Protein AF-0000000083105851 (afdb_homodimer)

InterPro domains:
  IPR006158 Cobalamin (vitamin B12)-binding domain [PF02310] (602-719)
  IPR006158 Cobalamin (vitamin B12)-binding domain [PS51332] (600-737)
  IPR015130 D-Lysine 5,6-aminomutase alpha subunit [PF09043] (63-444)
  IPR016176 Cobalamin (vitamin B12)-dependent enzyme, catalytic [SSF51703] (2-450)
  IPR028991 D-lysine 5,6-aminomutase beta subunit KamE, N-terminal [PF16554] (505-581)
  IPR036724 Cobalamin-binding domain superfamily [SSF52242] (598-734)
  IPR036843 D-lysine 5,6-aminomutase beta subunit KamE, N-terminal domain superfamily [G3DSA:3.30.30.60] (504-576)
  IPR037086 D-Lysine 5,6-aminomutase alpha subunit superfamily [G3DSA:3.20.20.440] (15-429)
  IPR049834 D-ornithine 4,5-aminomutase subunit beta-like [NF040743] (3-734)

Secondary structure (DSSP, 8-state):
----TTS---HHHHHTTGGG---S--S--PPSSTTS-EEETTEEESSEEPPPSS----GGGGGGTT--PEESSEEEEEE--S-HHHHHHHHHHHHHTT--EEEE-SSTTGGG--S--SS--TT-SS----HHHHHHHHHHHHHHHHHHTS--EEEEE--STTHHHHHHHHHHHT--EEE--HHHHHHHH-B-HHHHHHHHHHHHHHHHHHTPEEE--TTHHHHHSSSGGG-HHHHHHHHHHHHHHHHHTT--GGGEEEEE--S--TTS-HHHHHHHHHHHHHHHTTTSEEEE----TT--S-HHHHHHHHHHHHHHHHHS--SEEEE--TTGGGT---HHHHHHHHHHHHHHHHHTTTGGGTEEE--SSSHHHHHHHHHHHHHHHHHHHHHHHTSHHHHHHTT-BT-TT-TT---S--B---TT-SBTTT---PPPTT-----SS--S---GGGT-GGGGS-GGGGGT--TTT-GGG--------SSSSHHHHHHHTHHHHHSSEE---SSSTT--EEEEEEEESS-HHHHHHHHHHHHHHTT-EEEEEEEEEEEETTTEEEEEEEEE-S--EEGGG---PPPP----HHHHHHHHHHS--EEEEEEBTT----HHHHHHH-GGGT-GGGGT-EEEE--SSB-HHHHHHHHHHTT-SEEEEE----TTSHHHHHHHHHHHHHHHTT-GGG-EEEEE-TT--HHHHHHTT-SEEE-TT--HHHHHHHHHHHHHHHHH-/----TTS---HHHHHTTGGG---S--S--PPSS-SS-EEETTEEESSEEPPPSS----GGGGGGTT--PEESSEEEEEE--S-HHHHHHHHHHHHHTT--EEEE-S-TTGGG--S--SS--TT-SS----HHHHHHHHHHHHHHHHHHTS--EEEEE--STTHHHHHHHHHHHT--EEE--HHHHHHHH-B-HHHHHHHHHHHHHHHHHHTPEEE--TTHHHHHSSSGGG-HHHHHHHHHHHHHHHHHTT--GGGEEEEE--S--TTS-HHHHHHHHHHHHHHHTTTSEEEE----TT--S-HHHHHHHHHHHHHHHHHS--SEEEE--TTGGGT---HHHHHHHHHHHHHHHHHTTTGGGTEEE--SSSHHHHHHHHHHHHHHHHHHHHHHHTSHHHHHHTT-BT-TT-TT---S--B---TT-SBTTT---PPPTT-----SS--S---GGGT-GGGGS-GGGGGT--TTT-GGGPPP-----SSSSHHHHHHHTHHHHHSSEE---SSSTT--EEEEEEEESS-HHHHHHHHHHHHHHTT-EEEEEEEEEEEETTTEEEEEEEEE-S--EEGGG---PPPP----HHHHHHHHHHS--EEEEEEBTT----HHHHHHH-GGGT-GGGGT-EEEE--SSB-HHHHHHHHHHTT-SEEEEE----GGGHHHHHHHHHHHHHHHTT-GGG-EEEEE-TT--HHHHHHTT-SEEE-TT--HHHHHHHHHHHHHHHHH-

Sequence (1474 aa):
MNLKPNERLDIKELLKDLDKYRPRRRGWQWRKGTGEKRKIGQFEYYDTAENLDKSQSLPSAHYFNDIDPQPTNVITTEIASGRFEDDIRRMRMAAWHGADHLMVIRTAGQSHFDGLIEGTPQGIGGIPITRKQVRAQRKALDIIEDEVGRPINYHSYVSGVAGPEIAVMFAEEGVNGAHQDPQYNVLYRNINMIRSFVDAANAKKVMAWAGIVQIDGAHNANATAREAWKVMPELMVQHALNSIFSVKAGMKKEDIALSTVPPTAPPAPSMRLDLPYAVALRELFREYKMRAQQNTKYMGSSTREATVTHTLNLLISKLTRAEIQSTITPDEGRNVPWHIYNIEGTDTAKQALVGMDGLMEMIELKRDKGELADKVRELKERAILFMEEILEVGGYFKAVEEGFFVDSGEYPERNGDGIARKMDGGIGRGTIFERDEDYMAPVTAFFGYNNIEQYNEDAKDDPSKLIDGDTFKDPDKIIYIDELDENDNVNLRLAETEELRESSKIKPEMEWKGDGIVQTTLFLPVDERTAEFAAIEVGKKMGLLDVEMIHKEVMQQAEGTRVEIKGRVPFAIDLDELVIPPKPQVMTEDEIREEINNNPMTIVAGTVGEDEHSVGLREIIDIKHGGIEKYGIDVHYLGTSVPVEKLVDAAIELNADAILASTIISHDDVHYKNMKNIHDLAIEKGIRDKLVILAGGTQVTPEIAEKNGMDAGFGRGTKGIHVATALVKERRKKNENMNLKPNERLDIKELLKDLDKYRPRRRGWQWRKGTGEKRKIGQFEYYDTAENLDKSQSLPSAHYFNDIDPQPTNVITTEIASGRFEDDIRRMRMAAWHGADHLMVIRTAGQSHFDGLIEGTPQGIGGIPITRKQVRAQRKALDIIEDEVGRPINYHSYVSGVAGPEIAVMFAEEGVNGAHQDPQYNVLYRNINMIRSFVDAANAKKVMAWAGIVQIDGAHNANATAREAWKVMPELMVQHALNSIFSVKAGMKKEDIALSTVPPTAPPAPSMRLDLPYAVALRELFREYKMRAQQNTKYMGSSTREATVTHTLNLLISKLTRAEIQSTITPDEGRNVPWHIYNIEGTDTAKQALVGMDGLMEMIELKRDKGELADKVRELKERAILFMEEILEVGGYFKAVEEGFFVDSGEYPERNGDGIARKMDGGIGRGTIFERDEDYMAPVTAFFGYNNIEQYNEDAKDDPSKLIDGDTFKDPDKIIYIDELDENDNVNLRLAETEELRESSKIKPEMEWKGDGIVQTTLFLPVDERTAEFAAIEVGKKMGLLDVEMIHKEVMQQAEGTRVEIKGRVPFAIDLDELVIPPKPQVMTEDEIREEINNNPMTIVAGTVGEDEHSVGLREIIDIKHGGIEKYGIDVHYLGTSVPVEKLVDAAIELNADAILASTIISHDDVHYKNMKNIHDLAIEKGIRDKLVILAGGTQVTPEIAEKNGMDAGFGRGTKGIHVATALVKERRKKNEN

Radius of gyration: 34.93 Å; Cα contacts (8 Å, |Δi|>4): 3256; chains: 2; bounding box: 70×111×93 Å

Organism: NCBI:txid1720316

pLDDT: mean 90.03, std 11.81, range [37.44, 98.81]

Solvent-accessible surface area (backbone atoms only — not comparable to full-atom values): 75411 Å² total; per-residue (Å²): 132,82,82,48,73,78,45,62,84,56,62,71,66,60,60,53,67,55,84,74,60,73,59,93,54,68,31,61,76,78,77,51,62,55,86,40,73,42,76,58,80,96,42,76,40,50,50,26,25,60,60,59,74,38,66,52,53,59,87,38,11,67,82,57,79,51,43,59,88,30,44,53,45,42,27,25,34,61,45,34,55,56,40,66,80,48,39,49,55,47,50,50,28,35,36,26,49,63,36,36,28,46,29,57,48,29,27,102,72,28,90,72,63,49,59,78,41,87,29,39,56,71,82,48,36,51,38,29,75,39,68,49,54,50,42,49,48,42,55,49,44,56,46,44,21,66,52,25,58,49,78,60,34,36,30,42,78,36,60,54,81,41,20,38,64,45,29,49,50,32,50,68,39,31,38,10,30,29,35,49,36,41,63,40,31,28,72,68,63,40,29,10,50,63,52,28,48,56,37,40,39,36,18,40,18,32,26,38,71,38,39,29,29,32,30,42,47,46,42,54,40,38,56,51,20,87,41,23,72,25,29,56,33,59,38,52,43,48,47,48,52,51,50,53,50,40,43,74,38,59,29,54,51,81,37,35,24,43,42,45,48,48,40,54,47,45,65,41,42,21,48,48,64,29,44,31,55,55,50,36,50,50,64,77,42,63,72,41,38,33,31,33,37,49,59,69,60,69,43,44,43,48,45,68,61,35,44,49,53,38,47,56,45,49,47,49,37,69,77,60,68,40,55,28,39,40,27,63,41,37,33,61,45,44,72,52,59,36,53,70,33,37,44,48,22,39,44,50,52,48,41,51,50,28,16,42,22,46,36,70,57,36,32,45,71,29,61,88,49,60,61,33,27,50,48,22,51,47,45,53,50,37,22,51,53,49,53,52,49,29,56,72,71,64,25,67,70,49,31,33,45,69,22,64,45,45,24,45,29,36,68,92,44,75,63,80,62,25,51,58,45,53,76,94,28,50,54,66,56,87,71,74,75,83,79,57,90,76,38,60,65,56,43,74,53,64,58,76,90,56,45,41,48,81,78,36,69,80,25,63,88,42,29,11,59,81,62,76,37,34,52,90,75,33,59,84,70,54,80,78,60,70,79,67,33,85,88,29,40,68,68,60,56,50,57,74,42,37,62,55,71,75,48,61,34,43,37,34,25,40,57,43,85,58,59,16,35,35,36,38,41,38,27,29,68,31,37,60,71,60,30,54,54,48,49,40,50,51,39,43,75,35,57,32,42,81,53,42,80,50,36,73,46,71,51,31,58,24,66,13,16,38,37,30,30,37,25,21,51,88,66,67,47,51,55,83,75,53,83,72,78,79,79,80,87,64,64,50,70,66,56,49,30,51,47,29,70,77,47,71,42,36,31,30,32,33,15,40,47,92,33,72,75,49,63,68,53,44,42,35,42,34,43,75,62,47,6,34,36,64,45,62,39,43,73,46,73,72,47,51,41,31,48,58,65,55,53,54,49,48,24,60,76,64,66,30,44,27,37,43,36,31,39,59,82,49,88,88,58,46,42,54,51,52,44,32,46,43,40,49,49,28,49,73,70,68,42,41,76,64,39,41,38,36,38,29,24,77,74,34,38,47,65,59,26,41,73,31,59,28,74,37,27,32,33,74,89,67,49,14,59,56,52,45,33,50,51,53,53,49,46,52,54,45,69,72,104,134,82,83,49,72,77,46,64,86,56,63,70,67,61,60,50,66,52,83,74,59,73,60,93,54,67,31,60,75,78,78,52,63,55,87,39,74,41,76,56,81,96,42,76,38,50,49,28,25,61,61,59,74,38,66,54,52,58,87,37,9,68,82,56,79,50,44,58,86,29,44,50,46,42,27,26,35,62,44,37,56,58,41,64,79,48,39,49,56,46,49,49,28,34,37,27,49,61,36,36,29,47,28,56,46,28,24,107,72,25,92,72,63,49,61,77,41,85,30,37,58,74,81,48,37,49,39,32,76,38,66,50,54,48,41,49,46,42,54,48,45,57,45,44,19,67,51,25,58,50,79,59,32,36,32,42,75,35,60,51,81,41,19,37,64,47,30,50,50,32,51,68,39,30,39,8,30,30,36,48,38,40,61,42,30,28,72,70,64,40,28,8,49,63,52,29,48,55,38,38,40,37,18,40,18,32,26,38,71,39,39,31,27,31,30,40,47,47,42,53,40,38,55,50,21,88,42,24,72,27,29,56,34,59,39,54,43,47,46,49,53,51,50,54,51,40,42,75,37,60,29,56,50,81,38,34,24,44,42,47,49,49,41,54,47,44,67,40,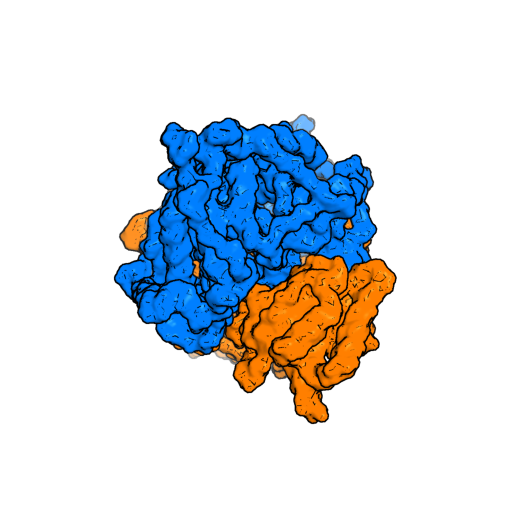42,21,49,49,66,30,44,30,54,56,49,36,50,49,65,77,43,61,73,41,40,33,31,32,36,46,58,66,60,68,44,44,42,49,44,68,61,35,45,49,52,41,47,54,45,49,48,50,37,68,76,60,67,39,56,29,40,40,28,62,41,36,34,62,46,44,71,54,60,34,54,69,34,38,43,48,21,39,45,51,52,49,40,50,49,28,17,43,22,47,35,72,56,37,33,47,71,29,60,87,48,62,62,33,28,49,48,21,51,48,46,53,51,38,22,52,51,49,54,52,48,29,54,72,71,66,24,70,71,48,31,33,45,69,22,63,47,47,22,46,28,36,68,92,43,75,62,81,63,24,52,59,46,52,77,93,30,49,54,64,56,88,70,73,76,82,78,56,90,77,36,60,67,57,42,74,53,65,62,75,92,56,44,40,49,83,78,35,71,82,27,64,90,40,30,11,60,81,64,76,36,35,52,90,75,32,59,84,68,55,79,79,60,71,80,67,30,86,90,30,39,69,67,60,56,50,58,74,44,37,63,56,71,76,48,59,36,42,37,33,26,41,56,41,84,56,59,16,35,35,37,38,41,39,28,29,67,32,36,60,72,60,30,54,55,51,49,42,50,51,39,44,73,35,56,31,40,82,53,41,82,50,36,74,46,71,51,31,56,23,66,13,16,38,37,30,32,35,24,21,52,87,67,68,47,51,56,84,74,53,81,74,77,79,78,80,86,64,65,52,71,67,57,49,30,50,48,28,69,76,48,72,42,36,32,29,31,32,15,38,46,90,33,72,75,50,62,68,53,43,41,35,41,34,42,74,62,48,6,34,34,65,43,63,38,41,72,48,71,70,47,52,41,31,48,61,66,56,53,56,49,49,25,59,76,64,67,29,44,28,37,43,36,32,38,59,81,48,84,89,59,44,40,55,51,51,45,33,47,44,39,51,50,30,48,75,71,68,42,43,78,65,38,40,38,36,38,30,25,76,75,35,38,45,65,60,26,40,74,31,59,28,75,38,28,32,33,73,89,68,48,12,58,56,53,43,33,50,51,52,52,49,46,52,54,44,70,71,104

Nearest PDB structures (foldseek):
  3kow-assembly4_B  TM=9.420E-01  e=0.000E+00  Acetoanaerobium sticklandii
  8t0q-assembly1_D  TM=9.412E-01  e=4.225E-24  Caldanaerobacter subterraneus subsp. tengcongensis
  1xrs-assembly1_A-2  TM=9.418E-01  e=1.256E-22  Acetoanaerobium sticklandii
  8t0v-assembly1_B  TM=6.337E-01  e=3.530E-21  Caldanaerobacter subterraneus subsp. tengcongensis
  1xrs-assembly1_B-2  TM=6.775E-01  e=2.390E-17  Acetoanaerobium sticklandii

Foldseek 3Di:
DADDPPDDDDLVVLLPPLVVDFFPAFADDFFADAQDWDDWQPDIFGFFGDFWPAAQADPCCVVRVRTHTHGRAQEEFEFELLFLSFVLRLVLNLVRHHHQEYEYAQFLPQPQDQDQDFFSDPPPRGRRDALSSLSSSSSSQVNSCVVGVHHHAAEYEQDHLCNLVVLQSCLRRRHHEYEAALVCCCFPRQAFSVSSLVSRLNSLLSCQVRNYAYEYDLCVLLQPFPQNLQQLLVSLLSLVVRQVSSVVSPHAQASYEYEQEQSDFPPPPRCLSRLLSLQLSCVVSVSHAYEYEYDDRPAAQDLVRLLVRLLSSLVSCVQHHHNHYYFYFSRSNLRFSFSVRSSVRSNSNSVSSRVCGCVCVVDHDPCPDDDSVVSNVVSNVQNVVLQVVCVVQPHDLSCLQQQVHSARQNPPGGPSPGGHHHNCDGDCHPVDDDADPQAADQAPSGTDDHNQVVPPVVCPVHSVVVVPHDCSGPVVPDDRDARPDPVDDDVVVCVVCVCCVPAQKAADDTSDGRQQKDKDKDKDQAAFVVCQVVVQVVCVVVVFAPKHWRDKDPPDGRRIIMTMIMTGHPDIDGNVPDDDDDDDDFDDLVVLLVLCVVPPFEEEEEEEAQDQPCVVVCCQCPVVNPHLVVSVHHYHYPHYHDYLVRQLVVCVVVVGQEYEYEYEDDPPRVRLVSLLVNQVVCVVVPCNLRYAYEYEEQPWAQVSNVVSPHQGYYHPPDHNSNVSRSSSVVNVVSVVD/DADDPPDDDDLVVLLPPLVVDFFPAFADDFFADAQDWDDWQPDIFGFFGDFWPAAQADPCCVVRVRTHTHGRAQEEFEFELQFLSFVLRLVLNLVRHHHQEYEYFQFLPQVQDQDQDFFSDPPPRGRRDALSSLSSSSSSQVNSCVVGVHHHAAEYEQDHLCNLVVLQSCLRRRHHEYEAALVCCCFPVQAQSVSSLVSRLNSLLSCQVRNYAYEYDLCVLLQPFPQNLQQLLVSLLSLVVRQVSSVVSPHQQASYEYEQEQSDFPPPPRCLSRLLSLQLSCVVSVSHAYEYEYDDNPAAQDLVRLLVRLLSSLVSCVQHHHNHYYFYFSRVNLSFSFSVRSSVRSNSNSVSSRVCGCVCVVDHDPCPDDDSVVSNVVSNVQNVVLQVVCVVQPHDLSCLQQQVHSARQNPPGGPSPGGHHHNQDGHCHPVDDDADPQAADQAPSGTDDHNQVVPPVVCPVHSVVVVPHDCSRPVVPDDRDARPHPVDDDVVVCVVCVCCVPAQWAADDTSDGRQQKDKDKDKDQAAFVVCQVVVQVVCVVVVFAPKHWRDKDPPDGRRIIMTMIMTGHPDIDGNVPDDDDDDDDFDDLVVLLVLCVVPPFEEEEEEEAQDQPCVVVCCQCPVVNPHLVVSVHHYHYPHYRDYLVNQLVVCVVVVGQEYEYEYEDDPPRVRLVSLLCNQVVCVVVPCNLRYAYEYEEQPWAQVSNVVSRHQGYYHPPDHNSNVSRSSSVVNVVSVVD

Structure (mmCIF, N/CA/C/O backbone):
data_AF-0000000083105851-model_v1
#
loop_
_entity.id
_entity.type
_entity.pdbx_description
1 polymer 'LuxR family transcriptional regulator'
#
loop_
_atom_site.group_PDB
_atom_site.id
_atom_site.type_symbol
_atom_site.label_atom_id
_atom_site.label_alt_id
_atom_site.label_comp_id
_atom_site.label_asym_id
_atom_site.label_entity_id
_atom_site.label_seq_id
_atom_site.pdbx_PDB_ins_code
_atom_site.Cartn_x
_atom_site.Cartn_y
_atom_site.Cartn_z
_atom_site.occupancy
_atom_site.B_iso_or_equiv
_atom_site.auth_seq_id
_atom_site.auth_comp_id
_atom_site.auth_asym_id
_atom_site.auth_atom_id
_atom_site.pdbx_PDB_model_num
ATOM 1 N N . MET A 1 1 ? -28.016 -8.797 -25.062 1 76.44 1 MET A N 1
ATOM 2 C CA . MET A 1 1 ? -28.016 -8.18 -23.734 1 76.44 1 MET A CA 1
ATOM 3 C C . MET A 1 1 ? -27.188 -6.902 -23.734 1 76.44 1 MET A C 1
ATOM 5 O O . MET A 1 1 ? -26.078 -6.871 -24.297 1 76.44 1 MET A O 1
ATOM 9 N N . ASN A 1 2 ? -27.797 -5.809 -23.359 1 86.38 2 ASN A N 1
ATOM 10 C CA . ASN A 1 2 ? -27.125 -4.523 -23.203 1 86.38 2 ASN A CA 1
ATOM 11 C C . ASN A 1 2 ? -26.984 -4.137 -21.734 1 86.38 2 ASN A C 1
ATOM 13 O O . ASN A 1 2 ? -27.984 -4.043 -21.016 1 86.38 2 ASN A O 1
ATOM 17 N N . LEU A 1 3 ? -25.734 -4.023 -21.312 1 92.19 3 LEU A N 1
ATOM 18 C CA . LEU A 1 3 ? -25.469 -3.719 -19.906 1 92.19 3 LEU A CA 1
ATOM 19 C C . LEU A 1 3 ? -25.625 -2.225 -19.641 1 92.19 3 LEU A C 1
ATOM 21 O O . LEU A 1 3 ? -25.25 -1.397 -20.484 1 92.19 3 LEU A O 1
ATOM 25 N N . LYS A 1 4 ? -26.25 -1.896 -18.562 1 94.06 4 LYS A N 1
ATOM 26 C CA . LYS A 1 4 ? -26.312 -0.542 -18.016 1 94.06 4 LYS A CA 1
ATOM 27 C C . LYS A 1 4 ? -25.469 -0.422 -16.75 1 94.06 4 LYS A C 1
ATOM 29 O O . LYS A 1 4 ? -25.453 -1.339 -15.93 1 94.06 4 LYS A O 1
ATOM 34 N N . PRO A 1 5 ? -24.766 0.713 -16.578 1 95.44 5 PRO A N 1
ATOM 35 C CA . PRO A 1 5 ? -23.844 0.862 -15.445 1 95.44 5 PRO A CA 1
ATOM 36 C C . PRO A 1 5 ? -24.531 0.62 -14.094 1 95.44 5 PRO A C 1
ATOM 38 O O . PRO A 1 5 ? -23.906 0.099 -13.172 1 95.44 5 PRO A O 1
ATOM 41 N N . ASN A 1 6 ? -25.781 0.964 -14 1 95.44 6 ASN A N 1
ATOM 42 C CA . ASN A 1 6 ? -26.469 0.924 -12.711 1 95.44 6 ASN A CA 1
ATOM 43 C C . ASN A 1 6 ? -27.375 -0.303 -12.594 1 95.44 6 ASN A C 1
ATOM 45 O O . ASN A 1 6 ? -28.281 -0.336 -11.766 1 95.44 6 ASN A O 1
ATOM 49 N N . GLU A 1 7 ? -27.172 -1.265 -13.484 1 95.38 7 GLU A N 1
ATOM 50 C CA . GLU A 1 7 ? -27.891 -2.533 -13.414 1 95.38 7 GLU A CA 1
ATOM 51 C C . GLU A 1 7 ? -26.938 -3.705 -13.25 1 95.38 7 GLU A C 1
ATOM 53 O O . GLU A 1 7 ? -25.891 -3.752 -13.898 1 95.38 7 GLU A O 1
ATOM 58 N N . ARG A 1 8 ? -27.406 -4.641 -12.484 1 95.31 8 ARG A N 1
ATOM 59 C CA . ARG A 1 8 ? -26.594 -5.824 -12.25 1 95.31 8 ARG A CA 1
ATOM 60 C C . ARG A 1 8 ? -26.594 -6.742 -13.469 1 95.31 8 ARG A C 1
ATOM 62 O O . ARG A 1 8 ? -27.594 -6.836 -14.18 1 95.31 8 ARG A O 1
ATOM 69 N N . LEU A 1 9 ? -25.438 -7.328 -13.633 1 95.06 9 LEU A N 1
ATOM 70 C CA . LEU A 1 9 ? -25.359 -8.352 -14.672 1 95.06 9 LEU A CA 1
ATOM 71 C C . LEU A 1 9 ? -26.281 -9.523 -14.344 1 95.06 9 LEU A C 1
ATOM 73 O O . LEU A 1 9 ? -26.219 -10.078 -13.242 1 95.06 9 LEU A O 1
ATOM 77 N N . ASP A 1 10 ? -27.172 -9.875 -15.219 1 94 10 ASP A N 1
ATOM 78 C CA . ASP A 1 10 ? -28.125 -10.953 -15.023 1 94 10 ASP A CA 1
ATOM 79 C C . ASP A 1 10 ? -27.531 -12.297 -15.438 1 94 10 ASP A C 1
ATOM 81 O O . ASP A 1 10 ? -27.594 -12.68 -16.609 1 94 10 ASP A O 1
ATOM 85 N N . ILE A 1 11 ? -27.172 -13.109 -14.523 1 95.19 11 ILE A N 1
ATOM 86 C CA . ILE A 1 11 ? -26.5 -14.375 -14.773 1 95.19 11 ILE A CA 1
ATOM 87 C C . ILE A 1 11 ? -27.469 -15.367 -15.414 1 95.19 11 ILE A C 1
ATOM 89 O O . ILE A 1 11 ? -27.078 -16.141 -16.297 1 95.19 11 ILE A O 1
ATOM 93 N N . LYS A 1 12 ? -28.688 -15.32 -14.977 1 93.88 12 LYS A N 1
ATOM 94 C CA . LYS A 1 12 ? -29.688 -16.219 -15.547 1 93.88 12 LYS A CA 1
ATOM 95 C C . LYS A 1 12 ? -29.891 -15.953 -17.031 1 93.88 12 LYS A C 1
ATOM 97 O O . LYS A 1 12 ? -29.969 -16.891 -17.844 1 93.88 12 LYS A O 1
ATOM 102 N N . GLU A 1 13 ? -30 -14.742 -17.266 1 94.94 13 GLU A N 1
ATOM 103 C CA . GLU A 1 13 ? -30.141 -14.367 -18.656 1 94.94 13 GLU A CA 1
ATOM 104 C C . GLU A 1 13 ? -28.906 -14.75 -19.469 1 94.94 13 GLU A C 1
ATOM 106 O O . GLU A 1 13 ? -29.016 -15.148 -20.625 1 94.94 13 GLU A O 1
ATOM 111 N N . LEU A 1 14 ? -27.766 -14.586 -18.906 1 95.88 14 LEU A N 1
ATOM 112 C CA . LEU A 1 14 ? -26.5 -14.898 -19.562 1 95.88 14 LEU A CA 1
ATOM 113 C C . LEU A 1 14 ? -26.422 -16.375 -19.906 1 95.88 14 LEU A C 1
ATOM 115 O O . LEU A 1 14 ? -25.844 -16.75 -20.938 1 95.88 14 LEU A O 1
ATOM 119 N N . LEU A 1 15 ? -27 -17.203 -19.094 1 94.88 15 LEU A N 1
ATOM 120 C CA . LEU A 1 15 ? -26.875 -18.656 -19.234 1 94.88 15 LEU A CA 1
ATOM 121 C C . LEU A 1 15 ? -27.859 -19.188 -20.266 1 94.88 15 LEU A C 1
ATOM 123 O O . LEU A 1 15 ? -27.734 -20.328 -20.734 1 94.88 15 LEU A O 1
ATOM 127 N N . LYS A 1 16 ? -28.734 -18.312 -20.656 1 94.44 16 LYS A N 1
ATOM 128 C CA . LYS A 1 16 ? -29.688 -18.734 -21.672 1 94.44 16 LYS A CA 1
ATOM 129 C C . LYS A 1 16 ? -29.031 -18.922 -23.031 1 94.44 16 LYS A C 1
ATOM 131 O O . LYS A 1 16 ? -28.156 -18.125 -23.406 1 94.44 16 LYS A O 1
ATOM 136 N N . ASP A 1 17 ? -29.312 -19.953 -23.766 1 93.38 17 ASP A N 1
ATOM 137 C CA . ASP A 1 17 ? -28.938 -20.25 -25.141 1 93.38 17 ASP A CA 1
ATOM 138 C C . ASP A 1 17 ? -27.406 -20.312 -25.281 1 93.38 17 ASP A C 1
ATOM 140 O O . ASP A 1 17 ? -26.859 -19.875 -26.297 1 93.38 17 ASP A O 1
ATOM 144 N N . LEU A 1 18 ? -26.766 -20.828 -24.281 1 93.25 18 LEU A N 1
ATOM 145 C CA . LEU A 1 18 ? -25.312 -20.938 -24.328 1 93.25 18 LEU A CA 1
ATOM 146 C C . LEU A 1 18 ? -24.875 -21.906 -25.438 1 93.25 18 LEU A C 1
ATOM 148 O O . LEU A 1 18 ? -23.797 -21.734 -26.016 1 93.25 18 LEU A O 1
ATOM 152 N N . ASP A 1 19 ? -25.672 -22.891 -25.656 1 91.62 19 ASP A N 1
ATOM 153 C CA . ASP A 1 19 ? -25.375 -23.875 -26.688 1 91.62 19 ASP A CA 1
ATOM 154 C C . ASP A 1 19 ? -25.359 -23.25 -28.078 1 91.62 19 ASP A C 1
ATOM 156 O O . ASP A 1 19 ? -24.734 -23.781 -29 1 91.62 19 ASP A O 1
ATOM 160 N N . LYS A 1 20 ? -25.984 -22.078 -28.266 1 93.81 20 LYS A N 1
ATOM 161 C CA . LYS A 1 20 ? -26.078 -21.406 -29.562 1 93.81 20 LYS A CA 1
ATOM 162 C C . LYS A 1 20 ? -25.062 -20.281 -29.656 1 93.81 20 LYS A C 1
ATOM 164 O O . LYS A 1 20 ? -24.828 -19.734 -30.75 1 93.81 20 LYS A O 1
ATOM 169 N N . TYR A 1 21 ? -24.469 -20 -28.547 1 94.69 21 TYR A N 1
ATOM 170 C CA . TYR A 1 21 ? -23.516 -18.891 -28.547 1 94.69 21 TYR A CA 1
ATOM 171 C C . TYR A 1 21 ? -22.219 -19.281 -29.25 1 94.69 21 TYR A C 1
ATOM 173 O O . TYR A 1 21 ? -21.766 -20.422 -29.141 1 94.69 21 TYR A O 1
ATOM 181 N N . ARG A 1 22 ? -21.641 -18.281 -30 1 94.44 22 ARG A N 1
ATOM 182 C CA . ARG A 1 22 ? -20.312 -18.375 -30.578 1 94.44 22 ARG A CA 1
ATOM 183 C C . ARG A 1 22 ? -19.484 -17.125 -30.266 1 94.44 22 ARG A C 1
ATOM 185 O O . ARG A 1 22 ? -20.016 -16.016 -30.281 1 94.44 22 ARG A O 1
ATOM 192 N N . PRO A 1 23 ? -18.219 -17.359 -30 1 94.94 23 PRO A N 1
ATOM 193 C CA . PRO A 1 23 ? -17.375 -16.203 -29.719 1 94.94 23 PRO A CA 1
ATOM 194 C C . PRO A 1 23 ? -17.297 -15.219 -30.875 1 94.94 23 PRO A C 1
ATOM 196 O O . PRO A 1 23 ? -17.266 -15.633 -32.031 1 94.94 23 PRO A O 1
ATOM 199 N N . ARG A 1 24 ? -17.172 -13.945 -30.578 1 94.81 24 ARG A N 1
ATOM 200 C CA . ARG A 1 24 ? -17.141 -12.891 -31.578 1 94.81 24 ARG A CA 1
ATOM 201 C C . ARG A 1 24 ? -15.82 -12.875 -32.344 1 94.81 24 ARG A C 1
ATOM 203 O O . ARG A 1 24 ? -15.758 -12.422 -33.469 1 94.81 24 ARG A O 1
ATOM 210 N N . ARG A 1 25 ? -14.812 -13.273 -31.594 1 93.25 25 ARG A N 1
ATOM 211 C CA . ARG A 1 25 ? -13.5 -13.227 -32.219 1 93.25 25 ARG A CA 1
ATOM 212 C C . ARG A 1 25 ? -12.562 -14.273 -31.625 1 93.25 25 ARG A C 1
ATOM 214 O O . ARG A 1 25 ? -12.805 -14.773 -30.531 1 93.25 25 ARG A O 1
ATOM 221 N N . ARG A 1 26 ? -11.562 -14.555 -32.406 1 93.62 26 ARG A N 1
ATOM 222 C CA . ARG A 1 26 ? -10.383 -15.273 -31.953 1 93.62 26 ARG A CA 1
ATOM 223 C C . ARG A 1 26 ? -9.156 -14.359 -31.938 1 93.62 26 ARG A C 1
ATOM 225 O O . ARG A 1 26 ? -9.203 -13.242 -32.438 1 93.62 26 ARG A O 1
ATOM 232 N N . GLY A 1 27 ? -8.18 -14.805 -31.219 1 96.69 27 GLY A N 1
ATOM 233 C CA . GLY A 1 27 ? -6.91 -14.094 -31.266 1 96.69 27 GLY A CA 1
ATOM 234 C C . GLY A 1 27 ? -6.758 -13.055 -30.172 1 96.69 27 GLY A C 1
ATOM 235 O O . GLY A 1 27 ? -7.746 -12.586 -29.609 1 96.69 27 GLY A O 1
ATOM 236 N N . TRP A 1 28 ? -5.617 -12.648 -29.953 1 97.94 28 TRP A N 1
ATOM 237 C CA . TRP A 1 28 ? -5.246 -11.656 -28.938 1 97.94 28 TRP A CA 1
ATOM 238 C C . TRP A 1 28 ? -5.422 -10.242 -29.469 1 97.94 28 TRP A C 1
ATOM 240 O O . TRP A 1 28 ? -5.219 -9.992 -30.656 1 97.94 28 TRP A O 1
ATOM 250 N N . GLN A 1 29 ? -5.828 -9.305 -28.641 1 97.5 29 GLN A N 1
ATOM 251 C CA . GLN A 1 29 ? -5.914 -7.887 -28.984 1 97.5 29 GLN A CA 1
ATOM 252 C C . GLN A 1 29 ? -5.066 -7.039 -28.047 1 97.5 29 GLN A C 1
ATOM 254 O O . GLN A 1 29 ? -5.191 -7.145 -26.812 1 97.5 29 GLN A O 1
ATOM 259 N N . TRP A 1 30 ? -4.238 -6.234 -28.609 1 97.31 30 TRP A N 1
ATOM 260 C CA . TRP A 1 30 ? -3.438 -5.281 -27.844 1 97.31 30 TRP A CA 1
ATOM 261 C C . TRP A 1 30 ? -4.168 -3.951 -27.703 1 97.31 30 TRP A C 1
ATOM 263 O O . TRP A 1 30 ? -5.082 -3.65 -28.469 1 97.31 30 TRP A O 1
ATOM 273 N N . ARG A 1 31 ? -3.816 -3.154 -26.703 1 97.44 31 ARG A N 1
ATOM 274 C CA . ARG A 1 31 ? -4.387 -1.824 -26.531 1 97.44 31 ARG A CA 1
ATOM 275 C C . ARG A 1 31 ? -4.062 -0.929 -27.734 1 97.44 31 ARG A C 1
ATOM 277 O O . ARG A 1 31 ? -2.965 -1.005 -28.281 1 97.44 31 ARG A O 1
ATOM 284 N N . LYS A 1 32 ? -4.938 -0.067 -28.062 1 96.81 32 LYS A N 1
ATOM 285 C CA . LYS A 1 32 ? -4.773 0.843 -29.188 1 96.81 32 LYS A CA 1
ATOM 286 C C . LYS A 1 32 ? -4.391 2.242 -28.719 1 96.81 32 LYS A C 1
ATOM 288 O O . LYS A 1 32 ? -4.562 2.576 -27.547 1 96.81 32 LYS A O 1
ATOM 293 N N . GLY A 1 33 ? -3.828 3.023 -29.594 1 95.88 33 GLY A N 1
ATOM 294 C CA . GLY A 1 33 ? -3.494 4.414 -29.312 1 95.88 33 GLY A CA 1
ATOM 295 C C . GLY A 1 33 ? -2.254 4.57 -28.453 1 95.88 33 GLY A C 1
ATOM 296 O O . GLY A 1 33 ? -2.148 5.523 -27.688 1 95.88 33 GLY A O 1
ATOM 297 N N . THR A 1 34 ? -1.387 3.656 -28.531 1 95.25 34 THR A N 1
ATOM 298 C CA . THR A 1 34 ? -0.144 3.725 -27.781 1 95.25 34 THR A CA 1
ATOM 299 C C . THR A 1 34 ? 0.937 4.453 -28.578 1 95.25 34 THR A C 1
ATOM 301 O O . THR A 1 34 ? 0.866 4.527 -29.797 1 95.25 34 THR A O 1
ATOM 304 N N . GLY A 1 35 ? 1.872 5.062 -28.047 1 92.31 35 GLY A N 1
ATOM 305 C CA . GLY A 1 35 ? 3.002 5.688 -28.719 1 92.31 35 GLY A CA 1
ATOM 306 C C . GLY A 1 35 ? 2.752 7.141 -29.078 1 92.31 35 GLY A C 1
ATOM 307 O O . GLY A 1 35 ? 3.547 7.75 -29.797 1 92.31 35 GLY A O 1
ATOM 308 N N . GLU A 1 36 ? 1.586 7.609 -28.656 1 94.31 36 GLU A N 1
ATOM 309 C CA . GLU A 1 36 ? 1.271 9.008 -28.906 1 94.31 36 GLU A CA 1
ATOM 310 C C . GLU A 1 36 ? 0.963 9.758 -27.609 1 94.31 36 GLU A C 1
ATOM 312 O O . GLU A 1 36 ? 0.372 9.188 -26.688 1 94.31 36 GLU A O 1
ATOM 317 N N . LYS A 1 37 ? 1.381 10.93 -27.641 1 96.44 37 LYS A N 1
ATOM 318 C CA . LYS A 1 37 ? 1.024 11.781 -26.5 1 96.44 37 LYS A CA 1
ATOM 319 C C . LYS A 1 37 ? -0.467 12.109 -26.516 1 96.44 37 LYS A C 1
ATOM 321 O O . LYS A 1 37 ? -1.062 12.297 -27.578 1 96.44 37 LYS A O 1
ATOM 326 N N . ARG A 1 38 ? -1.017 12.148 -25.328 1 96.69 38 ARG A N 1
ATOM 327 C CA . ARG A 1 38 ? -2.459 12.344 -25.203 1 96.69 38 ARG A CA 1
ATOM 328 C C . ARG A 1 38 ? -2.785 13.344 -24.094 1 96.69 38 ARG A C 1
ATOM 330 O O . ARG A 1 38 ? -2.191 13.297 -23.016 1 96.69 38 ARG A O 1
ATOM 337 N N . LYS A 1 39 ? -3.67 14.242 -24.406 1 97.75 39 LYS A N 1
ATOM 338 C CA . LYS A 1 39 ? -4.164 15.172 -23.391 1 97.75 39 LYS A CA 1
ATOM 339 C C . LYS A 1 39 ? -5.402 14.617 -22.703 1 97.75 39 LYS A C 1
ATOM 341 O O . LYS A 1 39 ? -6.398 14.297 -23.359 1 97.75 39 LYS A O 1
ATOM 346 N N . ILE A 1 40 ? -5.34 14.422 -21.484 1 97.62 40 ILE A N 1
ATOM 347 C CA . ILE A 1 40 ? -6.461 13.984 -20.672 1 97.62 40 ILE A CA 1
ATOM 348 C C . ILE A 1 40 ? -6.66 14.961 -19.516 1 97.62 40 ILE A C 1
ATOM 350 O O . ILE A 1 40 ? -5.785 15.102 -18.656 1 97.62 40 ILE A O 1
ATOM 354 N N . GLY A 1 41 ? -7.781 15.578 -19.469 1 95.69 41 GLY A N 1
ATOM 355 C CA . GLY A 1 41 ? -7.957 16.641 -18.5 1 95.69 41 GLY A CA 1
ATOM 356 C C . GLY A 1 41 ? -6.934 17.75 -18.641 1 95.69 41 GLY A C 1
ATOM 357 O O . GLY A 1 41 ? -6.723 18.281 -19.734 1 95.69 41 GLY A O 1
ATOM 358 N N . GLN A 1 42 ? -6.32 18.125 -17.594 1 93.69 42 GLN A N 1
ATOM 359 C CA . GLN A 1 42 ? -5.387 19.25 -17.594 1 93.69 42 GLN A CA 1
ATOM 360 C C . GLN A 1 42 ? -3.955 18.781 -17.812 1 93.69 42 GLN A C 1
ATOM 362 O O . GLN A 1 42 ? -3.027 19.594 -17.875 1 93.69 42 GLN A O 1
ATOM 367 N N . PHE A 1 43 ? -3.799 17.469 -18.078 1 97.44 43 PHE A N 1
ATOM 368 C CA . PHE A 1 43 ? -2.439 16.953 -18.172 1 97.44 43 PHE A CA 1
ATOM 369 C C . PHE A 1 43 ? -2.184 16.328 -19.531 1 97.44 43 PHE A C 1
ATOM 371 O O . PHE A 1 43 ? -3.123 15.945 -20.234 1 97.44 43 PHE A O 1
ATOM 378 N N . GLU A 1 44 ? -0.982 16.359 -19.922 1 98 44 GLU A N 1
ATOM 379 C CA . GLU A 1 44 ? -0.503 15.617 -21.078 1 98 44 GLU A CA 1
ATOM 380 C C . GLU A 1 44 ? 0.184 14.32 -20.656 1 98 44 GLU A C 1
ATOM 382 O O . GLU A 1 44 ? 1.014 14.32 -19.75 1 98 44 GLU A O 1
ATOM 387 N N . TYR A 1 45 ? -0.153 13.195 -21.312 1 98.5 45 TYR A N 1
ATOM 388 C CA . TYR A 1 45 ? 0.399 11.883 -20.984 1 98.5 45 TYR A CA 1
ATOM 389 C C . TYR A 1 45 ? 1.228 11.336 -22.141 1 98.5 45 TYR A C 1
ATOM 391 O O . TYR A 1 45 ? 0.923 11.602 -23.312 1 98.5 45 TYR A O 1
ATOM 399 N N . TYR A 1 46 ? 2.277 10.633 -21.828 1 98.19 46 TYR A N 1
ATOM 400 C CA . TYR A 1 46 ? 3.225 10.117 -22.812 1 98.19 46 TYR A CA 1
ATOM 401 C C . TYR A 1 46 ? 3.041 8.617 -23.016 1 98.19 46 TYR A C 1
ATOM 403 O O . TYR A 1 46 ? 3.352 8.086 -24.094 1 98.19 46 TYR A O 1
ATOM 411 N N . ASP A 1 47 ? 2.594 7.91 -21.938 1 97.75 47 ASP A N 1
ATOM 412 C CA . ASP A 1 47 ? 2.555 6.449 -21.922 1 97.75 47 ASP A CA 1
ATOM 413 C C . ASP A 1 47 ? 1.142 5.941 -21.656 1 97.75 47 ASP A C 1
ATOM 415 O O . ASP A 1 47 ? 0.937 5.117 -20.75 1 97.75 47 ASP A O 1
ATOM 419 N N . THR A 1 48 ? 0.174 6.387 -22.375 1 98.06 48 THR A N 1
ATOM 420 C CA . THR A 1 48 ? -1.2 5.941 -22.172 1 98.06 48 THR A CA 1
ATOM 421 C C . THR A 1 48 ? -1.773 5.359 -23.453 1 98.06 48 THR A C 1
ATOM 423 O O . THR A 1 48 ? -1.227 5.574 -24.547 1 98.06 48 THR A O 1
ATOM 426 N N . ALA A 1 49 ? -2.773 4.602 -23.359 1 98.12 49 ALA A N 1
ATOM 427 C CA . ALA A 1 49 ? -3.607 4.102 -24.453 1 98.12 49 ALA A CA 1
ATOM 428 C C . ALA A 1 49 ? -4.957 4.816 -24.484 1 98.12 49 ALA A C 1
ATOM 430 O O . ALA A 1 49 ? -5.195 5.738 -23.703 1 98.12 49 ALA A O 1
ATOM 431 N N . GLU A 1 50 ? -5.781 4.418 -25.438 1 97.69 50 GLU A N 1
ATOM 432 C CA . GLU A 1 50 ? -7.121 4.988 -25.531 1 97.69 50 GLU A CA 1
ATOM 433 C C . GLU A 1 50 ? -7.906 4.762 -24.234 1 97.69 50 GLU A C 1
ATOM 435 O O . GLU A 1 50 ? -7.785 3.709 -23.609 1 97.69 50 GLU A O 1
ATOM 440 N N . ASN A 1 51 ? -8.695 5.754 -23.844 1 97.44 51 ASN A N 1
ATOM 441 C CA . ASN A 1 51 ? -9.508 5.664 -22.625 1 97.44 51 ASN A CA 1
ATOM 442 C C . ASN A 1 51 ? -10.664 4.684 -22.797 1 97.44 51 ASN A C 1
ATOM 444 O O . ASN A 1 51 ? -11 4.305 -23.922 1 97.44 51 ASN A O 1
ATOM 448 N N . LEU A 1 52 ? -11.25 4.266 -21.734 1 98.25 52 LEU A N 1
ATOM 449 C CA . LEU A 1 52 ? -12.453 3.447 -21.734 1 98.25 52 LEU A CA 1
ATOM 450 C C . LEU A 1 52 ? -13.695 4.309 -21.938 1 98.25 52 LEU A C 1
ATOM 452 O O . LEU A 1 52 ? -13.695 5.492 -21.594 1 98.25 52 LEU A O 1
ATOM 456 N N . ASP A 1 53 ? -14.758 3.723 -22.5 1 97.69 53 ASP A N 1
ATOM 457 C CA . ASP A 1 53 ? -16.047 4.398 -22.609 1 97.69 53 ASP A CA 1
ATOM 458 C C . ASP A 1 53 ? -16.688 4.57 -21.234 1 97.69 53 ASP A C 1
ATOM 460 O O . ASP A 1 53 ? -17.266 5.625 -20.938 1 97.69 53 ASP A O 1
ATOM 464 N N . LYS A 1 54 ? -16.641 3.51 -20.469 1 97.62 54 LYS A N 1
ATOM 465 C CA . LYS A 1 54 ? -17.109 3.496 -19.078 1 97.62 54 LYS A CA 1
ATOM 466 C C . LYS A 1 54 ? -16.031 2.922 -18.156 1 97.62 54 LYS A C 1
ATOM 468 O O . LYS A 1 54 ? -15.43 1.889 -18.453 1 97.62 54 LYS A O 1
ATOM 473 N N . SER A 1 55 ? -15.734 3.643 -17.156 1 98.19 55 SER A N 1
ATOM 474 C CA . SER A 1 55 ? -14.68 3.205 -16.25 1 98.19 55 SER A CA 1
ATOM 475 C C . SER A 1 55 ? -14.922 3.723 -14.828 1 98.19 55 SER A C 1
ATOM 477 O O . SER A 1 55 ? -15.781 4.578 -14.617 1 98.19 55 SER A O 1
ATOM 479 N N . GLN A 1 56 ? -14.32 3.08 -13.922 1 98 56 GLN A N 1
ATOM 480 C CA . GLN A 1 56 ? -14.211 3.566 -12.555 1 98 56 GLN A CA 1
ATOM 481 C C . GLN A 1 56 ? -12.82 4.148 -12.289 1 98 56 GLN A C 1
ATOM 483 O O . GLN A 1 56 ? -11.82 3.432 -12.344 1 98 56 GLN A O 1
ATOM 488 N N . SER A 1 57 ? -12.773 5.449 -12.016 1 97.62 57 SER A N 1
ATOM 489 C CA . SER A 1 57 ? -11.492 6.129 -11.82 1 97.62 57 SER A CA 1
ATOM 490 C C . SER A 1 57 ? -10.906 5.812 -10.445 1 97.62 57 SER A C 1
ATOM 492 O O . SER A 1 57 ? -11.602 5.273 -9.578 1 97.62 57 SER A O 1
ATOM 494 N N . LEU A 1 58 ? -9.641 6.109 -10.273 1 97.5 58 LEU A N 1
ATOM 495 C CA . LEU A 1 58 ? -8.961 5.953 -8.992 1 97.5 58 LEU A CA 1
ATOM 496 C C . LEU A 1 58 ? -9.602 6.836 -7.93 1 97.5 58 LEU A C 1
ATOM 498 O O . LEU A 1 58 ? -10.227 7.848 -8.25 1 97.5 58 LEU A O 1
ATOM 502 N N . PRO A 1 59 ? -9.398 6.516 -6.684 1 93.44 59 PRO A N 1
ATOM 503 C CA . PRO A 1 59 ? -10.039 7.266 -5.598 1 93.44 59 PRO A CA 1
ATOM 504 C C . PRO A 1 59 ? -9.656 8.742 -5.594 1 93.44 59 PRO A C 1
ATOM 506 O O . PRO A 1 59 ? -10.492 9.602 -5.301 1 93.44 59 PRO A O 1
ATOM 509 N N . SER A 1 60 ? -8.445 9.109 -5.938 1 93 60 SER A N 1
ATOM 510 C CA . SER A 1 60 ? -7.98 10.492 -5.863 1 93 60 SER A CA 1
ATOM 511 C C . SER A 1 60 ? -8.328 11.266 -7.129 1 93 60 SER A C 1
ATOM 513 O O . SER A 1 60 ? -8.047 12.453 -7.234 1 93 60 SER A O 1
ATOM 515 N N . ALA A 1 61 ? -8.977 10.641 -8.078 1 96.44 61 ALA A N 1
ATOM 516 C CA . ALA A 1 61 ? -9.258 11.25 -9.375 1 96.44 61 ALA A CA 1
ATOM 517 C C . ALA A 1 61 ? -10.188 12.453 -9.227 1 96.44 61 ALA A C 1
ATOM 519 O O . ALA A 1 61 ? -10.141 13.383 -10.031 1 96.44 61 ALA A O 1
ATOM 520 N N . HIS A 1 62 ? -11.039 12.438 -8.164 1 90.38 62 HIS A N 1
ATOM 521 C CA . HIS A 1 62 ? -12.008 13.516 -7.988 1 90.38 62 HIS A CA 1
ATOM 522 C C . HIS A 1 62 ? -11.305 14.852 -7.773 1 90.38 62 HIS A C 1
ATOM 524 O O . HIS A 1 62 ? -11.875 15.914 -8.047 1 90.38 62 HIS A O 1
ATOM 530 N N . TYR A 1 63 ? -9.992 14.812 -7.348 1 88.88 63 TYR A N 1
ATOM 531 C CA . TYR A 1 63 ? -9.219 16.031 -7.203 1 88.88 63 TYR A CA 1
ATOM 532 C C . TYR A 1 63 ? -8.805 16.594 -8.562 1 88.88 63 TYR A C 1
ATOM 534 O O . TYR A 1 63 ? -8.383 17.734 -8.672 1 88.88 63 TYR A O 1
ATOM 542 N N . PHE A 1 64 ? -8.922 15.766 -9.602 1 94.94 64 PHE A N 1
ATOM 543 C CA . PHE A 1 64 ? -8.469 16.125 -10.945 1 94.94 64 PHE A CA 1
ATOM 544 C C . PHE A 1 64 ? -9.586 15.945 -11.961 1 94.94 64 PHE A C 1
ATOM 546 O O . PHE A 1 64 ? -9.344 15.477 -13.078 1 94.94 64 PHE A O 1
ATOM 553 N N . ASN A 1 65 ? -10.805 16.25 -11.562 1 92.62 65 ASN A N 1
ATOM 554 C CA . ASN A 1 65 ? -11.984 16.188 -12.414 1 92.62 65 ASN A CA 1
ATOM 555 C C . ASN A 1 65 ? -12.281 14.773 -12.883 1 92.62 65 ASN A C 1
ATOM 557 O O . ASN A 1 65 ? -12.672 14.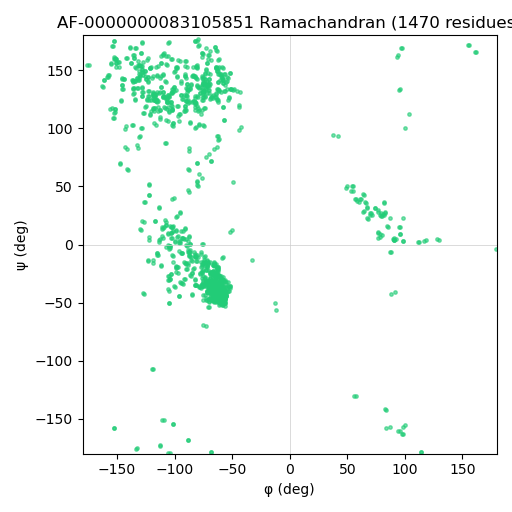562 -14.031 1 92.62 65 ASN A O 1
ATOM 561 N N . ASP A 1 66 ? -11.914 13.789 -12.141 1 95 66 ASP A N 1
ATOM 562 C CA . ASP A 1 66 ? -12.258 12.383 -12.289 1 95 66 ASP A CA 1
ATOM 563 C C . ASP A 1 66 ? -11.641 11.797 -13.555 1 95 66 ASP A C 1
ATOM 565 O O . ASP A 1 66 ? -12.266 10.992 -14.242 1 95 66 ASP A O 1
ATOM 569 N N . ILE A 1 67 ? -10.484 12.289 -13.945 1 97.75 67 ILE A N 1
ATOM 570 C CA . ILE A 1 67 ? -9.797 11.719 -15.102 1 97.75 67 ILE A CA 1
ATOM 571 C C . ILE A 1 67 ? -9.438 10.266 -14.82 1 97.75 67 ILE A C 1
ATOM 573 O O . ILE A 1 67 ? -9.273 9.867 -13.664 1 97.75 67 ILE A O 1
ATOM 577 N N . ASP A 1 68 ? -9.352 9.477 -15.891 1 98.38 68 ASP A N 1
ATOM 578 C CA . ASP A 1 68 ? -9.008 8.062 -15.75 1 98.38 68 ASP A CA 1
ATOM 579 C C . ASP A 1 68 ? -8.078 7.609 -16.875 1 98.38 68 ASP A C 1
ATOM 581 O O . ASP A 1 68 ? -8.445 6.742 -17.672 1 98.38 68 ASP A O 1
ATOM 585 N N . PRO A 1 69 ? -6.863 8.156 -16.938 1 98.56 69 PRO A N 1
ATOM 586 C CA . PRO A 1 69 ? -5.922 7.703 -17.969 1 98.56 69 PRO A CA 1
ATOM 587 C C . PRO A 1 69 ? -5.641 6.203 -17.891 1 98.56 69 PRO A C 1
ATOM 589 O O . PRO A 1 69 ? -5.551 5.645 -16.781 1 98.56 69 PRO A O 1
ATOM 592 N N . GLN A 1 70 ? -5.57 5.582 -19.016 1 98.5 70 GLN A N 1
ATOM 593 C CA . GLN A 1 70 ? -5.25 4.164 -19.125 1 98.5 70 GLN A CA 1
ATOM 594 C C . GLN A 1 70 ? -3.807 3.957 -19.578 1 98.5 70 GLN A C 1
ATOM 596 O O . GLN A 1 70 ? -3.416 4.438 -20.641 1 98.5 70 GLN A O 1
ATOM 601 N N . PRO A 1 71 ? -2.979 3.23 -18.797 1 98.25 71 PRO A N 1
ATOM 602 C CA . PRO A 1 71 ? -1.589 3.02 -19.219 1 98.25 71 PRO A CA 1
ATOM 603 C C . PRO A 1 71 ? -1.476 2.195 -20.484 1 98.25 71 PRO A C 1
ATOM 605 O O . PRO A 1 71 ? -2.459 1.598 -20.938 1 98.25 71 PRO A O 1
ATOM 608 N N . THR A 1 72 ? -0.312 2.125 -21.031 1 98.06 72 THR A N 1
ATOM 609 C CA . THR A 1 72 ? -0.071 1.425 -22.297 1 98.06 72 THR A CA 1
ATOM 610 C C . THR A 1 72 ? -0.109 -0.087 -22.094 1 98.06 72 THR A C 1
ATOM 612 O O . THR A 1 72 ? -0.401 -0.838 -23.016 1 98.06 72 THR A O 1
ATOM 615 N N . ASN A 1 73 ? 0.22 -0.584 -20.922 1 98.12 73 ASN A N 1
ATOM 616 C CA . ASN A 1 73 ? 0.303 -2.012 -20.641 1 98.12 73 ASN A CA 1
ATOM 617 C C . ASN A 1 73 ? -1.076 -2.662 -20.625 1 98.12 73 ASN A C 1
ATOM 619 O O . ASN A 1 73 ? -2.039 -2.08 -20.125 1 98.12 73 ASN A O 1
ATOM 623 N N . VAL A 1 74 ? -1.183 -3.814 -21.172 1 98.44 74 VAL A N 1
ATOM 624 C CA . VAL A 1 74 ? -2.336 -4.656 -20.891 1 98.44 74 VAL A CA 1
ATOM 625 C C . VAL A 1 74 ? -2.289 -5.109 -19.422 1 98.44 74 VAL A C 1
ATOM 627 O O . VAL A 1 74 ? -1.266 -5.613 -18.953 1 98.44 74 VAL A O 1
ATOM 630 N N . ILE A 1 75 ? -3.344 -4.918 -18.703 1 98.38 75 ILE A N 1
ATOM 631 C CA . ILE A 1 75 ? -3.334 -5.234 -17.281 1 98.38 75 ILE A CA 1
ATOM 632 C C . ILE A 1 75 ? -4.105 -6.531 -17.031 1 98.38 75 ILE A C 1
ATOM 634 O O . ILE A 1 75 ? -5.258 -6.66 -17.453 1 98.38 75 ILE A O 1
ATOM 638 N N . THR A 1 76 ? -3.441 -7.438 -16.344 1 97.31 76 THR A N 1
ATOM 639 C CA . THR A 1 76 ? -4.016 -8.734 -16.016 1 97.31 76 THR A CA 1
ATOM 640 C C . THR A 1 76 ? -4.52 -8.758 -14.578 1 97.31 76 THR A C 1
ATOM 642 O O . THR A 1 76 ? -3.861 -8.234 -13.68 1 97.31 76 THR A O 1
ATOM 645 N N . THR A 1 77 ? -5.656 -9.273 -14.367 1 94.31 77 THR A N 1
ATOM 646 C CA . THR A 1 77 ? -6.062 -9.688 -13.023 1 94.31 77 THR A CA 1
ATOM 647 C C . THR A 1 77 ? -6.449 -11.164 -13 1 94.31 77 THR A C 1
ATOM 649 O O . THR A 1 77 ? -7.02 -11.672 -13.969 1 94.31 77 THR A O 1
ATOM 652 N N . GLU A 1 78 ? -6.066 -11.797 -11.984 1 89.19 78 GLU A N 1
ATOM 653 C CA . GLU A 1 78 ? -6.355 -13.219 -11.805 1 89.19 78 GLU A CA 1
ATOM 654 C C . GLU A 1 78 ? -7.586 -13.422 -10.93 1 89.19 78 GLU A C 1
ATOM 656 O O . GLU A 1 78 ? -7.609 -13 -9.773 1 89.19 78 GLU A O 1
ATOM 661 N N . ILE A 1 79 ? -8.539 -14.016 -11.438 1 87.56 79 ILE A N 1
ATOM 662 C CA . ILE A 1 79 ? -9.805 -14.219 -10.742 1 87.56 79 ILE A CA 1
ATOM 663 C C . ILE A 1 79 ? -9.961 -15.695 -10.383 1 87.56 79 ILE A C 1
ATOM 665 O O . ILE A 1 79 ? -9.781 -16.578 -11.234 1 87.56 79 ILE A O 1
ATOM 669 N N . ALA A 1 80 ? -10.258 -15.969 -9.047 1 80.69 80 ALA A N 1
ATOM 670 C CA . ALA A 1 80 ? -10.305 -17.359 -8.594 1 80.69 80 ALA A CA 1
ATOM 671 C C . ALA A 1 80 ? -11.344 -17.547 -7.492 1 80.69 80 ALA A C 1
ATOM 673 O O . ALA A 1 80 ? -11.016 -17.938 -6.371 1 80.69 80 ALA A O 1
ATOM 674 N N . SER A 1 81 ? -12.648 -17.469 -7.793 1 80.31 81 SER A N 1
ATOM 675 C CA . SER A 1 81 ? -13.641 -17.703 -6.75 1 80.31 81 SER A CA 1
ATOM 676 C C . SER A 1 81 ? -14.031 -19.172 -6.684 1 80.31 81 SER A C 1
ATOM 678 O O . SER A 1 81 ? -14.594 -19.625 -5.688 1 80.31 81 SER A O 1
ATOM 680 N N . GLY A 1 82 ? -13.797 -19.875 -7.781 1 76.12 82 GLY A N 1
ATOM 681 C CA . GLY A 1 82 ? -14.258 -21.25 -7.887 1 76.12 82 GLY A CA 1
ATOM 682 C C . GLY A 1 82 ? -15.672 -21.359 -8.414 1 76.12 82 GLY A C 1
ATOM 683 O O . GLY A 1 82 ? -16.125 -22.453 -8.75 1 76.12 82 GLY A O 1
ATOM 684 N N . ARG A 1 83 ? -16.391 -20.281 -8.602 1 84.75 83 ARG A N 1
ATOM 685 C CA . ARG A 1 83 ? -17.734 -20.203 -9.172 1 84.75 83 ARG A CA 1
ATOM 686 C C . ARG A 1 83 ? -17.781 -19.203 -10.32 1 84.75 83 ARG A C 1
ATOM 688 O O . ARG A 1 83 ? -17.734 -17.984 -10.102 1 84.75 83 ARG A O 1
ATOM 695 N N . PHE A 1 84 ? -18.016 -19.734 -11.555 1 89.19 84 PHE A N 1
ATOM 696 C CA . PHE A 1 84 ? -17.891 -18.844 -12.703 1 89.19 84 PHE A CA 1
ATOM 697 C C . PHE A 1 84 ? -18.984 -17.797 -12.703 1 89.19 84 PHE A C 1
ATOM 699 O O . PHE A 1 84 ? -18.828 -16.719 -13.281 1 89.19 84 PHE A O 1
ATOM 706 N N . GLU A 1 85 ? -20.156 -18.109 -12.031 1 91.69 85 GLU A N 1
ATOM 707 C CA . GLU A 1 85 ? -21.219 -17.109 -11.945 1 91.69 85 GLU A CA 1
ATOM 708 C C . GLU A 1 85 ? -20.766 -15.914 -11.109 1 91.69 85 GLU A C 1
ATOM 710 O O . GLU A 1 85 ? -21.203 -14.781 -11.344 1 91.69 85 GLU A O 1
ATOM 715 N N . ASP A 1 86 ? -19.922 -16.156 -10.117 1 91.94 86 ASP A N 1
ATOM 716 C CA . ASP A 1 86 ? -19.344 -15.078 -9.32 1 91.94 86 ASP A CA 1
ATOM 717 C C . ASP A 1 86 ? -18.156 -14.438 -10.023 1 91.94 86 ASP A C 1
ATOM 719 O O . ASP A 1 86 ? -17.953 -13.227 -9.922 1 91.94 86 ASP A O 1
ATOM 723 N N . ASP A 1 87 ? -17.422 -15.258 -10.727 1 92.06 87 ASP A N 1
ATOM 724 C CA . ASP A 1 87 ? -16.266 -14.75 -11.469 1 92.06 87 ASP A CA 1
ATOM 725 C C . ASP A 1 87 ? -16.703 -13.742 -12.523 1 92.06 87 ASP A C 1
ATOM 727 O O . ASP A 1 87 ? -15.984 -12.766 -12.781 1 92.06 87 ASP A O 1
ATOM 731 N N . ILE A 1 88 ? -17.781 -13.992 -13.133 1 95.25 88 ILE A N 1
ATOM 732 C CA . ILE A 1 88 ? -18.281 -13.133 -14.203 1 95.25 88 ILE A CA 1
ATOM 733 C C . ILE A 1 88 ? -18.531 -11.734 -13.664 1 95.25 88 ILE A C 1
ATOM 735 O O . ILE A 1 88 ? -18.188 -10.734 -14.312 1 95.25 88 ILE A O 1
ATOM 739 N N . ARG A 1 89 ? -19.094 -11.648 -12.492 1 95.88 89 ARG A N 1
ATOM 740 C CA . ARG A 1 89 ? -19.312 -10.344 -11.867 1 95.88 89 ARG A CA 1
ATOM 741 C C . ARG A 1 89 ? -17.984 -9.648 -11.578 1 95.88 89 ARG A C 1
ATOM 743 O O . ARG A 1 89 ? -17.859 -8.438 -11.773 1 95.88 89 ARG A O 1
ATOM 750 N N . ARG A 1 90 ? -17.062 -10.438 -11.148 1 95 90 ARG A N 1
ATOM 751 C CA . ARG A 1 90 ? -15.734 -9.906 -10.852 1 95 90 ARG A CA 1
ATOM 752 C C . ARG A 1 90 ? -15.062 -9.406 -12.125 1 95 90 ARG A C 1
ATOM 754 O O . ARG A 1 90 ? -14.328 -8.414 -12.094 1 95 90 ARG A O 1
ATOM 761 N N . MET A 1 91 ? -15.297 -10.102 -13.195 1 96.75 91 MET A N 1
ATOM 762 C CA . MET A 1 91 ? -14.75 -9.688 -14.484 1 96.75 91 MET A CA 1
ATOM 763 C C . MET A 1 91 ? -15.25 -8.305 -14.867 1 96.75 91 MET A C 1
ATOM 765 O O . MET A 1 91 ? -14.477 -7.469 -15.344 1 96.75 91 MET A O 1
ATOM 769 N N . ARG A 1 92 ? -16.516 -8.078 -14.672 1 98.12 92 ARG A N 1
ATOM 770 C CA . ARG A 1 92 ? -17.078 -6.77 -14.984 1 98.12 92 ARG A CA 1
ATOM 771 C C . ARG A 1 92 ? -16.453 -5.676 -14.133 1 98.12 92 ARG A C 1
ATOM 773 O O . ARG A 1 92 ? -16.094 -4.617 -14.641 1 98.12 92 ARG A O 1
ATOM 780 N N . MET A 1 93 ? -16.312 -5.977 -12.812 1 97.88 93 MET A N 1
ATOM 781 C CA . MET A 1 93 ? -15.695 -5.008 -11.914 1 97.88 93 MET A CA 1
ATOM 782 C C . MET A 1 93 ? -14.266 -4.691 -12.352 1 97.88 93 MET A C 1
ATOM 784 O O . MET A 1 93 ? -13.883 -3.523 -12.422 1 97.88 93 MET A O 1
ATOM 788 N N . ALA A 1 94 ? -13.508 -5.715 -12.641 1 97.5 94 ALA A N 1
ATOM 789 C CA . ALA A 1 94 ? -12.117 -5.547 -13.031 1 97.5 94 ALA A CA 1
ATOM 790 C C . ALA A 1 94 ? -12 -4.754 -14.336 1 97.5 94 ALA A C 1
ATOM 792 O O . ALA A 1 94 ? -11.125 -3.898 -14.469 1 97.5 94 ALA A O 1
ATOM 793 N N . ALA A 1 95 ? -12.883 -5.027 -15.258 1 98.5 95 ALA A N 1
ATOM 794 C CA . ALA A 1 95 ? -12.867 -4.336 -16.547 1 98.5 95 ALA A CA 1
ATOM 795 C C . ALA A 1 95 ? -13.117 -2.84 -16.375 1 98.5 95 ALA A C 1
ATOM 797 O O . ALA A 1 95 ? -12.484 -2.014 -17.031 1 98.5 95 ALA A O 1
ATOM 798 N N . TRP A 1 96 ? -14.023 -2.523 -15.492 1 98.62 96 TRP A N 1
ATOM 799 C CA . TRP A 1 96 ? -14.344 -1.124 -15.227 1 98.62 96 TRP A CA 1
ATOM 800 C C . TRP A 1 96 ? -13.133 -0.398 -14.641 1 98.62 96 TRP A C 1
ATOM 802 O O . TRP A 1 96 ? -13.016 0.823 -14.773 1 98.62 96 TRP A O 1
ATOM 812 N N . HIS A 1 97 ? -12.258 -1.146 -14.023 1 98.38 97 HIS A N 1
ATOM 813 C CA . HIS A 1 97 ? -11.086 -0.553 -13.398 1 98.38 97 HIS A CA 1
ATOM 814 C C . HIS A 1 97 ? -9.875 -0.617 -14.328 1 98.38 97 HIS A C 1
ATOM 816 O O . HIS A 1 97 ? -8.758 -0.292 -13.93 1 98.38 97 HIS A O 1
ATOM 822 N N . GLY A 1 98 ? -10.047 -1.097 -15.492 1 98.25 98 GLY A N 1
ATOM 823 C CA . GLY A 1 98 ? -9.023 -0.938 -16.516 1 98.25 98 GLY A CA 1
ATOM 824 C C . GLY A 1 98 ? -8.352 -2.244 -16.891 1 98.25 98 GLY A C 1
ATOM 825 O O . GLY A 1 98 ? -7.457 -2.262 -17.75 1 98.25 98 GLY A O 1
ATOM 826 N N . ALA A 1 99 ? -8.758 -3.402 -16.328 1 98.19 99 ALA A N 1
ATOM 827 C CA . ALA A 1 99 ? -8.195 -4.688 -16.734 1 98.19 99 ALA A CA 1
ATOM 828 C C . ALA A 1 99 ? -8.75 -5.125 -18.078 1 98.19 99 ALA A C 1
ATOM 830 O O . ALA A 1 99 ? -9.945 -4.984 -18.344 1 98.19 99 ALA A O 1
ATOM 831 N N . ASP A 1 100 ? -7.895 -5.523 -18.938 1 98.31 100 ASP A N 1
ATOM 832 C CA . ASP A 1 100 ? -8.359 -6.02 -20.234 1 98.31 100 ASP A CA 1
ATOM 833 C C . ASP A 1 100 ? -7.734 -7.375 -20.562 1 98.31 100 ASP A C 1
ATOM 835 O O . ASP A 1 100 ? -7.723 -7.797 -21.719 1 98.31 100 ASP A O 1
ATOM 839 N N . HIS A 1 101 ? -7.133 -7.988 -19.656 1 98.25 101 HIS A N 1
ATOM 840 C CA . HIS A 1 101 ? -6.652 -9.367 -19.641 1 98.25 101 HIS A CA 1
ATOM 841 C C . HIS A 1 101 ? -7.129 -10.102 -18.391 1 98.25 101 HIS A C 1
ATOM 843 O O . HIS A 1 101 ? -6.543 -9.961 -17.328 1 98.25 101 HIS A O 1
ATOM 849 N N . LEU A 1 102 ? -8.164 -10.898 -18.547 1 96.81 102 LEU A N 1
ATOM 850 C CA . LEU A 1 102 ? -8.812 -11.578 -17.438 1 96.81 102 LEU A CA 1
ATOM 851 C C . LEU A 1 102 ? -8.445 -13.055 -17.406 1 96.81 102 LEU A C 1
ATOM 853 O O . LEU A 1 102 ? -8.805 -13.805 -18.328 1 96.81 102 LEU A O 1
ATOM 857 N N . MET A 1 103 ? -7.75 -13.359 -16.359 1 92.19 103 MET A N 1
ATOM 858 C CA . MET A 1 103 ? -7.27 -14.727 -16.188 1 92.19 103 MET A CA 1
ATOM 859 C C . MET A 1 103 ? -8.055 -15.445 -15.102 1 92.19 103 MET A C 1
ATOM 861 O O . MET A 1 103 ? -8.188 -14.938 -13.984 1 92.19 103 MET A O 1
ATOM 865 N N . VAL A 1 104 ? -8.617 -16.484 -15.453 1 83.56 104 VAL A N 1
ATOM 866 C CA . VAL A 1 104 ? -9.414 -17.219 -14.477 1 83.56 104 VAL A CA 1
ATOM 867 C C . VAL A 1 104 ? -8.672 -18.484 -14.039 1 83.56 104 VAL A C 1
ATOM 869 O O . VAL A 1 104 ? -8.18 -19.25 -14.875 1 83.56 104 VAL A O 1
ATOM 872 N N . ILE A 1 105 ? -8.422 -18.422 -12.742 1 69.75 105 ILE A N 1
ATOM 873 C CA . ILE A 1 105 ? -7.785 -19.594 -12.18 1 69.75 105 ILE A CA 1
ATOM 874 C C . ILE A 1 105 ? -8.711 -20.25 -11.148 1 69.75 105 ILE A C 1
ATOM 876 O O . ILE A 1 105 ? -9.711 -19.641 -10.742 1 69.75 105 ILE A O 1
ATOM 880 N N . ARG A 1 106 ? -8.633 -21.312 -10.961 1 54.94 106 ARG A N 1
ATOM 881 C CA . ARG A 1 106 ? -9.594 -22.047 -10.133 1 54.94 106 ARG A CA 1
ATOM 882 C C . ARG A 1 106 ? -9.406 -21.719 -8.656 1 54.94 106 ARG A C 1
ATOM 884 O O . ARG A 1 106 ? -10.367 -21.391 -7.961 1 54.94 106 ARG A O 1
ATOM 891 N N . THR A 1 107 ? -8.422 -22.078 -7.965 1 48.59 107 THR A N 1
ATOM 892 C CA . THR A 1 107 ? -8.055 -21.75 -6.59 1 48.59 107 THR A CA 1
ATOM 893 C C . THR A 1 107 ? -6.586 -21.328 -6.516 1 48.59 107 THR A C 1
ATOM 895 O O . THR A 1 107 ? -5.785 -21.688 -7.379 1 48.59 107 THR A O 1
ATOM 898 N N . ALA A 1 108 ? -6.363 -20.297 -5.641 1 42.12 108 ALA A N 1
ATOM 899 C CA . ALA A 1 108 ? -4.98 -20.016 -5.27 1 42.12 108 ALA A CA 1
ATOM 900 C C . ALA A 1 108 ? -4.258 -21.297 -4.84 1 42.12 108 ALA A C 1
ATOM 902 O O . ALA A 1 108 ? -4.727 -22.016 -3.953 1 42.12 108 ALA A O 1
ATOM 903 N N . GLY A 1 109 ? -4.195 -22.578 -5.695 1 41.03 109 GLY A N 1
ATOM 904 C CA . GLY A 1 109 ? -3.512 -23.859 -5.531 1 41.03 109 GLY A CA 1
ATOM 905 C C . GLY A 1 109 ? -3.789 -24.828 -6.66 1 41.03 109 GLY A C 1
ATOM 906 O O . GLY A 1 109 ? -3.406 -26 -6.586 1 41.03 109 GLY A O 1
ATOM 907 N N . GLN A 1 110 ? -4.578 -24.562 -7.57 1 43.28 110 GLN A N 1
ATOM 908 C CA . GLN A 1 110 ? -5.23 -25.422 -8.555 1 43.28 110 GLN A CA 1
ATOM 909 C C . GLN A 1 110 ? -4.211 -26.062 -9.492 1 43.28 110 GLN A C 1
ATOM 911 O O . GLN A 1 110 ? -4.543 -26.969 -10.258 1 43.28 110 GLN A O 1
ATOM 916 N N . SER A 1 111 ? -3.203 -25.594 -9.641 1 43.31 111 SER A N 1
ATOM 917 C CA . SER A 1 111 ? -2.348 -26.141 -10.688 1 43.31 111 SER A CA 1
ATOM 918 C C . SER A 1 111 ? -2.242 -27.656 -10.578 1 43.31 111 SER A C 1
ATOM 920 O O . SER A 1 111 ? -1.58 -28.297 -11.391 1 43.31 111 SER A O 1
ATOM 922 N N . HIS A 1 112 ? -3.105 -28.391 -9.742 1 39.72 112 HIS A N 1
ATOM 923 C CA . HIS A 1 112 ? -2.826 -29.797 -9.445 1 39.72 112 HIS A CA 1
ATOM 924 C C . HIS A 1 112 ? -3.74 -30.719 -10.242 1 39.72 112 HIS A C 1
ATOM 926 O O . HIS A 1 112 ? -3.619 -31.938 -10.156 1 39.72 112 HIS A O 1
ATOM 932 N N . PHE A 1 113 ? -4.668 -30.156 -11.07 1 41.84 113 PHE A N 1
ATOM 933 C CA . PHE A 1 113 ? -5.551 -31.125 -11.695 1 41.84 113 PHE A CA 1
ATOM 934 C C . PHE A 1 113 ? -5.055 -31.5 -13.086 1 41.84 113 PHE A C 1
ATOM 936 O O . PHE A 1 113 ? -4.805 -30.625 -13.914 1 41.84 113 PHE A O 1
ATOM 943 N N . ASP A 1 114 ? -4.516 -32.656 -13.227 1 42.22 114 ASP A N 1
ATOM 944 C CA . ASP A 1 114 ? -3.91 -33.156 -14.461 1 42.22 114 ASP A CA 1
ATOM 945 C C . ASP A 1 114 ? -4.977 -33.469 -15.508 1 42.22 114 ASP A C 1
ATOM 947 O O . ASP A 1 114 ? -4.66 -33.688 -16.672 1 42.22 114 ASP A O 1
ATOM 951 N N . GLY A 1 115 ? -6.379 -33.656 -15.109 1 42.16 115 GLY A N 1
ATOM 952 C CA . GLY A 1 115 ? -7.348 -34.094 -16.094 1 42.16 115 GLY A CA 1
ATOM 953 C C . GLY A 1 115 ? -8.594 -33.25 -16.141 1 42.16 115 GLY A C 1
ATOM 954 O O . GLY A 1 115 ? -8.773 -32.344 -15.305 1 42.16 115 GLY A O 1
ATOM 955 N N . LEU A 1 116 ? -9.109 -33.125 -17.422 1 41.56 116 LEU A N 1
ATOM 956 C CA . LEU A 1 116 ? -10.383 -32.438 -17.609 1 41.56 116 LEU A CA 1
ATOM 957 C C . LEU A 1 116 ? -11.508 -33.188 -16.891 1 41.56 116 LEU A C 1
ATOM 959 O O . LEU A 1 116 ? -11.719 -34.375 -17.109 1 41.56 116 LEU A O 1
ATOM 963 N N . ILE A 1 117 ? -11.727 -33 -15.656 1 39.12 117 ILE A N 1
ATOM 964 C CA . ILE A 1 117 ? -12.875 -33.656 -15.039 1 39.12 117 ILE A CA 1
ATOM 965 C C . ILE A 1 117 ? -14.156 -32.906 -15.453 1 39.12 117 ILE A C 1
ATOM 967 O O . ILE A 1 117 ? -14.227 -31.688 -15.398 1 39.12 117 ILE A O 1
ATOM 971 N N . GLU A 1 118 ? -14.891 -33.688 -16.156 1 40.22 118 GLU A N 1
ATOM 972 C CA . GLU A 1 118 ? -16.234 -33.219 -16.453 1 40.22 118 GLU A CA 1
ATOM 973 C C . GLU A 1 118 ? -17.047 -33.031 -15.172 1 40.22 118 GLU A C 1
ATOM 975 O O . GLU A 1 118 ? -17.062 -33.906 -14.297 1 40.22 118 GLU A O 1
ATOM 980 N N . GLY A 1 119 ? -17.656 -31.875 -14.734 1 41.03 119 GLY A N 1
ATOM 981 C CA . GLY A 1 119 ? -18.5 -31.469 -13.617 1 41.03 119 GLY A CA 1
ATOM 982 C C . GLY A 1 119 ? -17.766 -30.688 -12.555 1 41.03 119 GLY A C 1
ATOM 983 O O . GLY A 1 119 ? -16.547 -30.812 -12.406 1 41.03 119 GLY A O 1
ATOM 984 N N . THR A 1 120 ? -18.016 -29.422 -12.328 1 44.53 120 THR A N 1
ATOM 985 C CA . THR A 1 120 ? -17.344 -28.484 -11.445 1 44.53 120 THR A CA 1
ATOM 986 C C . THR A 1 120 ? -17.672 -28.781 -9.984 1 44.53 120 THR A C 1
ATOM 988 O O . THR A 1 120 ? -18.797 -28.578 -9.547 1 44.53 120 THR A O 1
ATOM 991 N N . PRO A 1 121 ? -17.109 -29.828 -9.352 1 40.5 121 PRO A N 1
ATOM 992 C CA . PRO A 1 121 ? -17.484 -29.922 -7.941 1 40.5 121 PRO A CA 1
ATOM 993 C C . PRO A 1 121 ? -17.203 -28.625 -7.176 1 40.5 121 PRO A C 1
ATOM 995 O O . PRO A 1 121 ? -16.297 -27.875 -7.543 1 40.5 121 PRO A O 1
ATOM 998 N N . GLN A 1 122 ? -18.188 -28.234 -6.406 1 41.44 122 GLN A N 1
ATOM 999 C CA . GLN A 1 122 ? -18.078 -27.125 -5.457 1 41.44 122 GLN A CA 1
ATOM 1000 C C . GLN A 1 122 ? -16.844 -27.297 -4.555 1 41.44 122 GLN A C 1
ATOM 1002 O O . GLN A 1 122 ? -16.562 -28.406 -4.105 1 41.44 122 GLN A O 1
ATOM 1007 N N . GLY A 1 123 ? -16.141 -26.281 -4.41 1 37.81 123 GLY A N 1
ATOM 1008 C CA . GLY A 1 123 ? -15.094 -26.266 -3.406 1 37.81 123 GLY A CA 1
ATOM 1009 C C . GLY A 1 123 ? -13.766 -26.797 -3.914 1 37.81 123 GLY A C 1
ATOM 1010 O O . GLY A 1 123 ? -12.773 -26.797 -3.191 1 37.81 123 GLY A O 1
ATOM 1011 N N . ILE A 1 124 ? -14.023 -27.844 -4.625 1 37.78 124 ILE A N 1
ATOM 1012 C CA . ILE A 1 124 ? -12.727 -28.406 -5.008 1 37.78 124 ILE A CA 1
ATOM 1013 C C . ILE A 1 124 ? -11.961 -27.391 -5.859 1 37.78 124 ILE A C 1
ATOM 1015 O O . ILE A 1 124 ? -12.508 -26.812 -6.801 1 37.78 124 ILE A O 1
ATOM 1019 N N . GLY A 1 125 ? -11.297 -26.75 -5.328 1 37.56 125 GLY A N 1
ATOM 1020 C CA . GLY A 1 125 ? -10.492 -25.672 -5.875 1 37.56 125 GLY A CA 1
ATOM 1021 C C . GLY A 1 125 ? -10.438 -25.672 -7.391 1 37.56 125 GLY A C 1
ATOM 1022 O O . GLY A 1 125 ? -10.344 -24.609 -8.016 1 37.56 125 GLY A O 1
ATOM 1023 N N . GLY A 1 126 ? -9.984 -26.828 -8.094 1 40.88 126 GLY A N 1
ATOM 1024 C CA . GLY A 1 126 ? -9.773 -26.656 -9.516 1 40.88 126 GLY A CA 1
ATOM 1025 C C . GLY A 1 126 ? -11.031 -26.891 -10.336 1 40.88 126 GLY A C 1
ATOM 1026 O O . GLY A 1 126 ? -11.633 -27.969 -10.258 1 40.88 126 GLY A O 1
ATOM 1027 N N . ILE A 1 127 ? -11.93 -26.031 -10.484 1 43.69 127 ILE A N 1
ATOM 1028 C CA . ILE A 1 127 ? -13.078 -26.188 -11.367 1 43.69 127 ILE A CA 1
ATOM 1029 C C . ILE A 1 127 ? -12.633 -26.797 -12.695 1 43.69 127 ILE A C 1
ATOM 1031 O O . ILE A 1 127 ? -11.781 -26.219 -13.383 1 43.69 127 ILE A O 1
ATOM 1035 N N . PRO A 1 128 ? -12.891 -28.016 -12.75 1 54.62 128 PRO A N 1
ATOM 1036 C CA . PRO A 1 128 ? -12.641 -28.453 -14.125 1 54.62 128 PRO A CA 1
ATOM 1037 C C . PRO A 1 128 ? -13.203 -27.469 -15.156 1 54.62 128 PRO A C 1
ATOM 1039 O O . PRO A 1 128 ? -14.305 -26.953 -14.992 1 54.62 128 PRO A O 1
ATOM 1042 N N . ILE A 1 129 ? -12.32 -27 -15.852 1 65.44 129 ILE A N 1
ATOM 1043 C CA . ILE A 1 129 ? -12.75 -26.109 -16.922 1 65.44 129 ILE A CA 1
ATOM 1044 C C . ILE A 1 129 ? -13.734 -26.844 -17.828 1 65.44 129 ILE A C 1
ATOM 1046 O O . ILE A 1 129 ? -13.422 -27.906 -18.375 1 65.44 129 ILE A O 1
ATOM 1050 N N . THR A 1 130 ? -14.906 -26.453 -17.688 1 77.19 130 THR A N 1
ATOM 1051 C CA . THR A 1 130 ? -15.906 -27.016 -18.609 1 77.19 130 THR A CA 1
ATOM 1052 C C . THR A 1 130 ? -16.156 -26.047 -19.766 1 77.19 130 THR A C 1
ATOM 1054 O O . THR A 1 130 ? -15.906 -24.844 -19.656 1 77.19 130 THR A O 1
ATOM 1057 N N . ARG A 1 131 ? -16.531 -26.656 -20.781 1 86.88 131 ARG A N 1
ATOM 1058 C CA . ARG A 1 131 ? -16.891 -25.828 -21.938 1 86.88 131 ARG A CA 1
ATOM 1059 C C . ARG A 1 131 ? -17.953 -24.797 -21.578 1 86.88 131 ARG A C 1
ATOM 1061 O O . ARG A 1 131 ? -17.922 -23.672 -22.062 1 86.88 131 ARG A O 1
ATOM 1068 N N . LYS A 1 132 ? -18.891 -25.234 -20.688 1 88.38 132 LYS A N 1
ATOM 1069 C CA . LYS A 1 132 ? -19.953 -24.328 -20.266 1 88.38 132 LYS A CA 1
ATOM 1070 C C . LYS A 1 132 ? -19.375 -23.094 -19.594 1 88.38 132 LYS A C 1
ATOM 1072 O O . LYS A 1 132 ? -19.781 -21.969 -19.875 1 88.38 132 LYS A O 1
ATOM 1077 N N . GLN A 1 133 ? -18.484 -23.344 -18.641 1 87.75 133 GLN A N 1
ATOM 1078 C CA . GLN A 1 133 ? -17.828 -22.25 -17.938 1 87.75 133 GLN A CA 1
ATOM 1079 C C . GLN A 1 133 ? -17.125 -21.312 -18.906 1 87.75 133 GLN A C 1
ATOM 1081 O O . GLN A 1 133 ? -17.281 -20.094 -18.812 1 87.75 133 GLN A O 1
ATOM 1086 N N . VAL A 1 134 ? -16.328 -21.859 -19.781 1 91.31 134 VAL A N 1
ATOM 1087 C CA . VAL A 1 134 ? -15.539 -21.062 -20.703 1 91.31 134 VAL A CA 1
ATOM 1088 C C . VAL A 1 134 ? -16.469 -20.266 -21.625 1 91.31 134 VAL A C 1
ATOM 1090 O O . VAL A 1 134 ? -16.234 -19.078 -21.859 1 91.31 134 VAL A O 1
ATOM 1093 N N . ARG A 1 135 ? -17.438 -20.922 -22.125 1 93.06 135 ARG A N 1
ATOM 1094 C CA . ARG A 1 135 ? -18.375 -20.25 -23.031 1 93.06 135 ARG A CA 1
ATOM 1095 C C . ARG A 1 135 ? -19.156 -19.156 -22.312 1 93.06 135 ARG A C 1
ATOM 1097 O O . ARG A 1 135 ? -19.391 -18.078 -22.875 1 93.06 135 ARG A O 1
ATOM 1104 N N . ALA A 1 136 ? -19.625 -19.438 -21.094 1 94 136 ALA A N 1
ATOM 1105 C CA . ALA A 1 136 ? -20.359 -18.438 -20.312 1 94 136 ALA A CA 1
ATOM 1106 C C . ALA A 1 136 ? -19.484 -17.219 -20.047 1 94 136 ALA A C 1
ATOM 1108 O O . ALA A 1 136 ? -19.953 -16.078 -20.172 1 94 136 ALA A O 1
ATOM 1109 N N . GLN A 1 137 ? -18.297 -17.453 -19.656 1 95.12 137 GLN A N 1
ATOM 1110 C CA . GLN A 1 137 ? -17.375 -16.359 -19.359 1 95.12 137 GLN A CA 1
ATOM 1111 C C . GLN A 1 137 ? -17.031 -15.57 -20.609 1 95.12 137 GLN A C 1
ATOM 1113 O O . GLN A 1 137 ? -16.938 -14.336 -20.562 1 95.12 137 GLN A O 1
ATOM 1118 N N . ARG A 1 138 ? -16.812 -16.234 -21.703 1 96.56 138 ARG A N 1
ATOM 1119 C CA . ARG A 1 138 ? -16.547 -15.523 -22.953 1 96.56 138 ARG A CA 1
ATOM 1120 C C . ARG A 1 138 ? -17.734 -14.68 -23.391 1 96.56 138 ARG A C 1
ATOM 1122 O O . ARG A 1 138 ? -17.578 -13.539 -23.812 1 96.56 138 ARG A O 1
ATOM 1129 N N . LYS A 1 139 ? -18.922 -15.289 -23.312 1 97 139 LYS A N 1
ATOM 1130 C CA . LYS A 1 139 ? -20.141 -14.547 -23.625 1 97 139 LYS A CA 1
ATOM 1131 C C . LYS A 1 139 ? -20.25 -13.289 -22.766 1 97 139 LYS A C 1
ATOM 1133 O O . LYS A 1 139 ? -20.578 -12.211 -23.266 1 97 139 LYS A O 1
ATOM 1138 N N . ALA A 1 140 ? -19.969 -13.445 -21.5 1 97.38 140 ALA A N 1
ATOM 1139 C CA . ALA A 1 140 ? -20 -12.312 -20.578 1 97.38 140 ALA A CA 1
ATOM 1140 C C . ALA A 1 140 ? -18.984 -11.25 -20.969 1 97.38 140 ALA A C 1
ATOM 1142 O O . ALA A 1 140 ? -19.281 -10.055 -20.953 1 97.38 140 ALA A O 1
ATOM 1143 N N . LEU A 1 141 ? -17.781 -11.664 -21.312 1 97.62 141 LEU A N 1
ATOM 1144 C CA . LEU A 1 141 ? -16.719 -10.734 -21.656 1 97.62 141 LEU A CA 1
ATOM 1145 C C . LEU A 1 141 ? -17.062 -9.961 -22.922 1 97.62 141 LEU A C 1
ATOM 1147 O O . LEU A 1 141 ? -16.703 -8.789 -23.062 1 97.62 141 LEU A O 1
ATOM 1151 N N . ASP A 1 142 ? -17.734 -10.617 -23.859 1 97.19 142 ASP A N 1
ATOM 1152 C CA . ASP A 1 142 ? -18.172 -9.93 -25.062 1 97.19 142 ASP A CA 1
ATOM 1153 C C . ASP A 1 142 ? -19.094 -8.766 -24.719 1 97.19 142 ASP A C 1
ATOM 1155 O O . ASP A 1 142 ? -18.969 -7.676 -25.281 1 97.19 142 ASP A O 1
ATOM 1159 N N . ILE A 1 143 ? -19.969 -9.039 -23.797 1 97.12 143 ILE A N 1
ATOM 1160 C CA . ILE A 1 143 ? -20.938 -8.016 -23.391 1 97.12 143 ILE A CA 1
ATOM 1161 C C . ILE A 1 143 ? -20.234 -6.926 -22.594 1 97.12 143 ILE A C 1
ATOM 1163 O O . ILE A 1 143 ? -20.547 -5.742 -22.75 1 97.12 143 ILE A O 1
ATOM 1167 N N . ILE A 1 144 ? -19.312 -7.293 -21.75 1 98.06 144 ILE A N 1
ATOM 1168 C CA . ILE A 1 144 ? -18.562 -6.348 -20.938 1 98.06 144 ILE A CA 1
ATOM 1169 C C . ILE A 1 144 ? -17.688 -5.48 -21.844 1 98.06 144 ILE A C 1
ATOM 1171 O O . ILE A 1 144 ? -17.5 -4.289 -21.578 1 98.06 144 ILE A O 1
ATOM 1175 N N . GLU A 1 145 ? -17.125 -6.047 -22.922 1 97.25 145 GLU A N 1
ATOM 1176 C CA . GLU A 1 145 ? -16.344 -5.297 -23.906 1 97.25 145 GLU A CA 1
ATOM 1177 C C . GLU A 1 145 ? -17.172 -4.148 -24.484 1 97.25 145 GLU A C 1
ATOM 1179 O O . GLU A 1 145 ? -16.641 -3.047 -24.688 1 97.25 145 GLU A O 1
ATOM 1184 N N . ASP A 1 146 ? -18.359 -4.449 -24.766 1 97.5 146 ASP A N 1
ATOM 1185 C CA . ASP A 1 146 ? -19.234 -3.424 -25.312 1 97.5 146 ASP A CA 1
ATOM 1186 C C . ASP A 1 146 ? -19.484 -2.303 -24.312 1 97.5 146 ASP A C 1
ATOM 1188 O O . ASP A 1 146 ? -19.625 -1.139 -24.688 1 97.5 146 ASP A O 1
ATOM 1192 N N . GLU A 1 147 ? -19.5 -2.701 -23.109 1 97.81 147 GLU A N 1
ATOM 1193 C CA . GLU A 1 147 ? -19.781 -1.743 -22.047 1 97.81 147 GLU A CA 1
ATOM 1194 C C . GLU A 1 147 ? -18.594 -0.806 -21.828 1 97.81 147 GLU A C 1
ATOM 1196 O O . GLU A 1 147 ? -18.766 0.416 -21.797 1 97.81 147 GLU A O 1
ATOM 1201 N N . VAL A 1 148 ? -17.391 -1.322 -21.719 1 98.12 148 VAL A N 1
ATOM 1202 C CA . VAL A 1 148 ? -16.219 -0.521 -21.344 1 98.12 148 VAL A CA 1
ATOM 1203 C C . VAL A 1 148 ? -15.562 0.039 -22.609 1 98.12 148 VAL A C 1
ATOM 1205 O O . VAL A 1 148 ? -14.742 0.957 -22.531 1 98.12 148 VAL A O 1
ATOM 1208 N N . GLY A 1 149 ? -15.875 -0.482 -23.828 1 97.69 149 GLY A N 1
ATOM 1209 C CA . GLY A 1 149 ? -15.406 0.052 -25.094 1 97.69 149 GLY A CA 1
ATOM 1210 C C . GLY A 1 149 ? -14 -0.395 -25.438 1 97.69 149 GLY A C 1
ATOM 1211 O O . GLY A 1 149 ? -13.258 0.329 -26.109 1 97.69 149 GLY A O 1
ATOM 1212 N N . ARG A 1 150 ? -13.5 -1.528 -24.969 1 97.81 150 ARG A N 1
ATOM 1213 C CA . ARG A 1 150 ? -12.18 -2.092 -25.25 1 97.81 150 ARG A CA 1
ATOM 1214 C C . ARG A 1 150 ? -12.234 -3.615 -25.281 1 97.81 150 ARG A C 1
ATOM 1216 O O . ARG A 1 150 ? -12.867 -4.246 -24.438 1 97.81 150 ARG A O 1
ATOM 1223 N N . PRO A 1 151 ? -11.57 -4.18 -26.234 1 98 151 PRO A N 1
ATOM 1224 C CA . PRO A 1 151 ? -11.508 -5.641 -26.234 1 98 151 PRO A CA 1
ATOM 1225 C C . PRO A 1 151 ? -10.883 -6.211 -24.969 1 98 151 PRO A C 1
ATOM 1227 O O . PRO A 1 151 ? -9.906 -5.652 -24.453 1 98 151 PRO A O 1
ATOM 1230 N N . ILE A 1 152 ? -11.43 -7.305 -24.5 1 98.25 152 ILE A N 1
ATOM 1231 C CA . ILE A 1 152 ? -10.922 -7.969 -23.297 1 98.25 152 ILE A CA 1
ATOM 1232 C C . ILE A 1 152 ? -10.414 -9.367 -23.672 1 98.25 152 ILE A C 1
ATOM 1234 O O . ILE A 1 152 ? -11.156 -10.164 -24.25 1 98.25 152 ILE A O 1
ATOM 1238 N N . ASN A 1 153 ? -9.188 -9.633 -23.359 1 98.62 153 ASN A N 1
ATOM 1239 C CA . ASN A 1 153 ? -8.586 -10.938 -23.609 1 98.62 153 ASN A CA 1
ATOM 1240 C C . ASN A 1 153 ? -8.922 -11.922 -22.484 1 98.62 153 ASN A C 1
ATOM 1242 O O . ASN A 1 153 ? -8.672 -11.648 -21.312 1 98.62 153 ASN A O 1
ATOM 1246 N N . TYR A 1 154 ? -9.516 -13.023 -22.906 1 97.31 154 TYR A N 1
ATOM 1247 C CA . TYR A 1 154 ? -9.797 -14.125 -21.984 1 97.31 154 TYR A CA 1
ATOM 1248 C C . TYR A 1 154 ? -8.617 -15.094 -21.922 1 97.31 154 TYR A C 1
ATOM 1250 O O . TYR A 1 154 ? -8.047 -15.453 -22.953 1 97.31 154 TYR A O 1
ATOM 1258 N N . HIS A 1 155 ? -8.25 -15.461 -20.672 1 95.38 155 HIS A N 1
ATOM 1259 C CA . HIS A 1 155 ? -7.027 -16.234 -20.5 1 95.38 155 HIS A CA 1
ATOM 1260 C C . HIS A 1 155 ? -7.258 -17.438 -19.578 1 95.38 155 HIS A C 1
ATOM 1262 O O . HIS A 1 155 ? -8.023 -17.344 -18.625 1 95.38 155 HIS A O 1
ATOM 1268 N N . SER A 1 156 ? -6.582 -18.484 -19.953 1 90.94 156 SER A N 1
ATOM 1269 C CA . SER A 1 156 ? -6.598 -19.672 -19.109 1 90.94 156 SER A CA 1
ATOM 1270 C C . SER A 1 156 ? -5.32 -20.484 -19.281 1 90.94 156 SER A C 1
ATOM 1272 O O . SER A 1 156 ? -4.277 -19.953 -19.656 1 90.94 156 SER A O 1
ATOM 1274 N N . TYR A 1 157 ? -5.367 -21.828 -18.938 1 88.25 157 TYR A N 1
ATOM 1275 C CA . TYR A 1 157 ? -4.129 -22.594 -18.828 1 88.25 157 TYR A CA 1
ATOM 1276 C C . TYR A 1 157 ? -4.207 -23.875 -19.656 1 88.25 157 TYR A C 1
ATOM 1278 O O . TYR A 1 157 ? -5.207 -24.594 -19.594 1 88.25 157 TYR A O 1
ATOM 1286 N N . VAL A 1 158 ? -3.195 -24.094 -20.438 1 87.44 158 VAL A N 1
ATOM 1287 C CA . VAL A 1 158 ? -2.998 -25.344 -21.156 1 87.44 158 VAL A CA 1
ATOM 1288 C C . VAL A 1 158 ? -1.846 -26.125 -20.531 1 87.44 158 VAL A C 1
ATOM 1290 O O . VAL A 1 158 ? -0.685 -25.938 -20.906 1 87.44 158 VAL A O 1
ATOM 1293 N N . SER A 1 159 ? -2.123 -26.891 -19.562 1 81.62 159 SER A N 1
ATOM 1294 C CA . SER A 1 159 ? -1.151 -27.703 -18.828 1 81.62 159 SER A CA 1
ATOM 1295 C C . SER A 1 159 ? -1.729 -29.062 -18.469 1 81.62 159 SER A C 1
ATOM 1297 O O . SER A 1 159 ? -2.926 -29.297 -18.641 1 81.62 159 SER A O 1
ATOM 1299 N N . GLY A 1 160 ? -0.898 -29.984 -18.188 1 77.56 160 GLY A N 1
ATOM 1300 C CA . GLY A 1 160 ? -1.339 -31.297 -17.781 1 77.56 160 GLY A CA 1
ATOM 1301 C C . GLY A 1 160 ? -1.351 -32.312 -18.906 1 77.56 160 GLY A C 1
ATOM 1302 O O . GLY A 1 160 ? -0.732 -32.094 -19.953 1 77.56 160 GLY A O 1
ATOM 1303 N N . VAL A 1 161 ? -2.057 -33.406 -18.672 1 79.56 161 VAL A N 1
ATOM 1304 C CA . VAL A 1 161 ? -2.033 -34.5 -19.625 1 79.56 161 VAL A CA 1
ATOM 1305 C C . VAL A 1 161 ? -3.092 -34.281 -20.703 1 79.56 161 VAL A C 1
ATOM 1307 O O . VAL A 1 161 ? -3.078 -34.969 -21.734 1 79.56 161 VAL A O 1
ATOM 1310 N N . ALA A 1 162 ? -3.895 -33.281 -20.547 1 82.44 162 ALA A N 1
ATOM 1311 C CA . ALA A 1 162 ? -4.938 -33 -21.531 1 82.44 162 ALA A CA 1
ATOM 1312 C C . ALA A 1 162 ? -4.676 -31.688 -22.25 1 82.44 162 ALA A C 1
ATOM 1314 O O . ALA A 1 162 ? -5.613 -30.984 -22.641 1 82.44 162 ALA A O 1
ATOM 1315 N N . GLY A 1 163 ? -3.477 -31.328 -22.453 1 88.25 163 GLY A N 1
ATOM 1316 C CA . GLY A 1 163 ? -3.082 -30.047 -23.047 1 88.25 163 GLY A CA 1
ATOM 1317 C C . GLY A 1 163 ? -3.652 -29.844 -24.438 1 88.25 163 GLY A C 1
ATOM 1318 O O . GLY A 1 163 ? -4.277 -28.812 -24.703 1 88.25 163 GLY A O 1
ATOM 1319 N N . PRO A 1 164 ? -3.473 -30.75 -25.297 1 91.62 164 PRO A N 1
ATOM 1320 C CA . PRO A 1 164 ? -3.975 -30.594 -26.672 1 91.62 164 PRO A CA 1
ATOM 1321 C C . PRO A 1 164 ? -5.492 -30.453 -26.734 1 91.62 164 PRO A C 1
ATOM 1323 O O . PRO A 1 164 ? -6.004 -29.594 -27.453 1 91.62 164 PRO A O 1
ATOM 1326 N N . GLU A 1 165 ? -6.254 -31.266 -25.969 1 89 165 GLU A N 1
ATOM 1327 C CA . GLU A 1 165 ? -7.715 -31.188 -25.938 1 89 165 GLU A CA 1
ATOM 1328 C C . GLU A 1 165 ? -8.188 -29.844 -25.422 1 89 165 GLU A C 1
ATOM 1330 O O . GLU A 1 165 ? -9.156 -29.281 -25.938 1 89 165 GLU A O 1
ATOM 1335 N N . ILE A 1 166 ? -7.516 -29.344 -24.438 1 90.06 166 ILE A N 1
ATOM 1336 C CA . ILE A 1 166 ? -7.863 -28.047 -23.859 1 90.06 166 ILE A CA 1
ATOM 1337 C C . ILE A 1 166 ? -7.574 -26.938 -24.875 1 90.06 166 ILE A C 1
ATOM 1339 O O . ILE A 1 166 ? -8.359 -26 -25 1 90.06 166 ILE A O 1
ATOM 1343 N N . ALA A 1 167 ? -6.449 -27.062 -25.516 1 94.38 167 ALA A N 1
ATOM 1344 C CA . ALA A 1 167 ? -6.109 -26.078 -26.531 1 94.38 167 ALA A CA 1
ATOM 1345 C C . ALA A 1 167 ? -7.188 -26.016 -27.609 1 94.38 167 ALA A C 1
ATOM 1347 O O . ALA A 1 167 ? -7.527 -24.938 -28.094 1 94.38 167 ALA A O 1
ATOM 1348 N N . VAL A 1 168 ? -7.699 -27.172 -28.031 1 94.38 168 VAL A N 1
ATOM 1349 C CA . VAL A 1 168 ? -8.758 -27.234 -29.047 1 94.38 168 VAL A CA 1
ATOM 1350 C C . VAL A 1 168 ? -10.008 -26.547 -28.516 1 94.38 168 VAL A C 1
ATOM 1352 O O . VAL A 1 168 ? -10.609 -25.719 -29.219 1 94.38 168 VAL A O 1
ATOM 1355 N N . MET A 1 169 ? -10.375 -26.875 -27.312 1 92.19 169 MET A N 1
ATOM 1356 C CA . MET A 1 169 ? -11.555 -26.266 -26.734 1 92.19 169 MET A CA 1
ATOM 1357 C C . MET A 1 169 ? -11.383 -24.75 -26.625 1 92.19 169 MET A C 1
ATOM 1359 O O . MET A 1 169 ? -12.32 -24 -26.906 1 92.19 169 MET A O 1
ATOM 1363 N N . PHE A 1 170 ? -10.211 -24.312 -26.203 1 94.81 170 PHE A N 1
ATOM 1364 C CA . PHE A 1 170 ? -9.938 -22.891 -26.078 1 94.81 170 PHE A CA 1
ATOM 1365 C C . PHE A 1 170 ? -10.039 -22.188 -27.438 1 94.81 170 PHE A C 1
ATOM 1367 O O . PHE A 1 170 ? -10.594 -21.094 -27.531 1 94.81 170 PHE A O 1
ATOM 1374 N N . ALA A 1 171 ? -9.484 -22.828 -28.406 1 96.38 171 ALA A N 1
ATOM 1375 C CA . ALA A 1 171 ? -9.586 -22.266 -29.75 1 96.38 171 ALA A CA 1
ATOM 1376 C C . ALA A 1 171 ? -11.039 -22.188 -30.203 1 96.38 171 ALA A C 1
ATOM 1378 O O . ALA A 1 171 ? -11.43 -21.219 -30.859 1 96.38 171 ALA A O 1
ATOM 1379 N N . GLU A 1 172 ? -11.789 -23.156 -29.906 1 95.38 172 GLU A N 1
ATOM 1380 C CA . GLU A 1 172 ? -13.203 -23.203 -30.281 1 95.38 172 GLU A CA 1
ATOM 1381 C C . GLU A 1 172 ? -14.008 -22.141 -29.547 1 95.38 172 GLU A C 1
ATOM 1383 O O . GLU A 1 172 ? -14.984 -21.609 -30.078 1 95.38 172 GLU A O 1
ATOM 1388 N N . GLU A 1 173 ? -13.594 -21.844 -28.281 1 94.38 173 GLU A N 1
ATOM 1389 C CA . GLU A 1 173 ? -14.445 -21.047 -27.391 1 94.38 173 GLU A CA 1
ATOM 1390 C C . GLU A 1 173 ? -13.945 -19.609 -27.281 1 94.38 173 GLU A C 1
ATOM 1392 O O . GLU A 1 173 ? -14.461 -18.828 -26.484 1 94.38 173 GLU A O 1
ATOM 1397 N N . GLY A 1 174 ? -13.008 -19.266 -27.984 1 96.12 174 GLY A N 1
ATOM 1398 C CA . GLY A 1 174 ? -12.602 -17.875 -28.078 1 96.12 174 GLY A CA 1
ATOM 1399 C C . GLY A 1 174 ? -11.695 -17.422 -26.953 1 96.12 174 GLY A C 1
ATOM 1400 O O . GLY A 1 174 ? -11.758 -16.281 -26.516 1 96.12 174 GLY A O 1
ATOM 1401 N N . VAL A 1 175 ? -10.93 -18.312 -26.344 1 96.25 175 VAL A N 1
ATOM 1402 C CA . VAL A 1 175 ? -9.867 -17.953 -25.406 1 96.25 175 VAL A CA 1
ATOM 1403 C C . VAL A 1 175 ? -8.703 -17.328 -26.172 1 96.25 175 VAL A C 1
ATOM 1405 O O . VAL A 1 175 ? -8.344 -17.781 -27.25 1 96.25 175 VAL A O 1
ATOM 1408 N N . ASN A 1 176 ? -8.125 -16.219 -25.641 1 98.25 176 ASN A N 1
ATOM 1409 C CA . ASN A 1 176 ? -7.184 -15.406 -26.391 1 98.25 176 ASN A CA 1
ATOM 1410 C C . ASN A 1 176 ? -5.746 -15.633 -25.938 1 98.25 176 ASN A C 1
ATOM 1412 O O . ASN A 1 176 ? -4.805 -15.352 -26.672 1 98.25 176 ASN A O 1
ATOM 1416 N N . GLY A 1 177 ? -5.578 -16.016 -24.719 1 97.25 177 GLY A N 1
ATOM 1417 C CA . GLY A 1 177 ? -4.27 -16.312 -24.156 1 97.25 177 GLY A CA 1
ATOM 1418 C C . GLY A 1 177 ? -4.266 -17.562 -23.281 1 97.25 177 GLY A C 1
ATOM 1419 O O . GLY A 1 177 ? -5.301 -17.938 -22.734 1 97.25 177 GLY A O 1
ATOM 1420 N N . ALA A 1 178 ? -3.107 -18.141 -23.156 1 95.88 178 ALA A N 1
ATOM 1421 C CA . ALA A 1 178 ? -2.998 -19.328 -22.297 1 95.88 178 ALA A CA 1
ATOM 1422 C C . ALA A 1 178 ? -1.559 -19.531 -21.844 1 95.88 178 ALA A C 1
ATOM 1424 O O . ALA A 1 178 ? -0.614 -19.266 -22.578 1 95.88 178 ALA A O 1
ATOM 1425 N N . HIS A 1 179 ? -1.475 -20 -20.688 1 94.62 179 HIS A N 1
ATOM 1426 C CA . HIS A 1 179 ? -0.174 -20.5 -20.25 1 94.62 179 HIS A CA 1
ATOM 1427 C C . HIS A 1 179 ? 0.144 -21.844 -20.891 1 94.62 179 HIS A C 1
ATOM 1429 O O . HIS A 1 179 ? -0.687 -22.75 -20.891 1 94.62 179 HIS A O 1
ATOM 1435 N N . GLN A 1 180 ? 1.271 -21.938 -21.438 1 95.75 180 GLN A N 1
ATOM 1436 C CA . GLN A 1 180 ? 1.719 -23.203 -22.016 1 95.75 180 GLN A CA 1
ATOM 1437 C C . GLN A 1 180 ? 3.24 -23.312 -21.984 1 95.75 180 GLN A C 1
ATOM 1439 O O . GLN A 1 180 ? 3.932 -22.5 -22.609 1 95.75 180 GLN A O 1
ATOM 1444 N N . ASP A 1 181 ? 3.725 -24.203 -21.25 1 96.44 181 ASP A N 1
ATOM 1445 C CA . ASP A 1 181 ? 5.141 -24.531 -21.109 1 96.44 181 ASP A CA 1
ATOM 1446 C C . ASP A 1 181 ? 5.336 -25.984 -20.703 1 96.44 181 ASP A C 1
ATOM 1448 O O . ASP A 1 181 ? 5.035 -26.375 -19.578 1 96.44 181 ASP A O 1
ATOM 1452 N N . PRO A 1 182 ? 5.852 -26.812 -21.656 1 96.75 182 PRO A N 1
ATOM 1453 C CA . PRO A 1 182 ? 6.016 -28.219 -21.312 1 96.75 182 PRO A CA 1
ATOM 1454 C C . PRO A 1 182 ? 6.977 -28.438 -20.141 1 96.75 182 PRO A C 1
ATOM 1456 O O . PRO A 1 182 ? 6.879 -29.438 -19.438 1 96.75 182 PRO A O 1
ATOM 1459 N N . GLN A 1 183 ? 7.914 -27.484 -19.969 1 96.44 183 GLN A N 1
ATOM 1460 C CA . GLN A 1 183 ? 8.852 -27.609 -18.859 1 96.44 183 GLN A CA 1
ATOM 1461 C C . GLN A 1 183 ? 8.125 -27.547 -17.516 1 96.44 183 GLN A C 1
ATOM 1463 O O . GLN A 1 183 ? 8.555 -28.156 -16.547 1 96.44 183 GLN A O 1
ATOM 1468 N N . TYR A 1 184 ? 7.129 -26.766 -17.469 1 92.94 184 TYR A N 1
ATOM 1469 C CA . TYR A 1 184 ? 6.312 -26.719 -16.266 1 92.94 184 TYR A CA 1
ATOM 1470 C C . TYR A 1 184 ? 5.766 -28.094 -15.914 1 92.94 184 TYR A C 1
ATOM 1472 O O . TYR A 1 184 ? 5.816 -28.516 -14.75 1 92.94 184 TYR A O 1
ATOM 1480 N N . ASN A 1 185 ? 5.191 -28.781 -16.891 1 91.12 185 ASN A N 1
ATOM 1481 C CA . ASN A 1 185 ? 4.68 -30.125 -16.703 1 91.12 185 ASN A CA 1
ATOM 1482 C C . ASN A 1 185 ? 5.762 -31.062 -16.172 1 91.12 185 ASN A C 1
ATOM 1484 O O . ASN A 1 185 ? 5.504 -31.875 -15.266 1 91.12 185 ASN A O 1
ATOM 1488 N N . VAL A 1 186 ? 6.902 -30.938 -16.734 1 93.38 186 VAL A N 1
ATOM 1489 C CA . VAL A 1 186 ? 8 -31.844 -16.406 1 93.38 186 VAL A CA 1
ATOM 1490 C C . VAL A 1 186 ? 8.5 -31.547 -14.984 1 93.38 186 VAL A C 1
ATOM 1492 O O . VAL A 1 186 ? 8.492 -32.438 -14.125 1 93.38 186 VAL A O 1
ATOM 1495 N N . LEU A 1 187 ? 8.828 -30.312 -14.75 1 90.81 187 LEU A N 1
ATOM 1496 C CA . LEU A 1 187 ? 9.539 -29.938 -13.531 1 90.81 187 LEU A CA 1
ATOM 1497 C C . LEU A 1 187 ? 8.594 -29.891 -12.336 1 90.81 187 LEU A C 1
ATOM 1499 O O . LEU A 1 187 ? 8.938 -30.359 -11.25 1 90.81 187 LEU A O 1
ATOM 1503 N N . TYR A 1 188 ? 7.402 -29.438 -12.547 1 82.62 188 TYR A N 1
ATOM 1504 C CA . TYR A 1 188 ? 6.59 -29.109 -11.383 1 82.62 188 TYR A CA 1
ATOM 1505 C C . TYR A 1 188 ? 5.418 -30.078 -11.242 1 82.62 188 TYR A C 1
ATOM 1507 O O . TYR A 1 188 ? 4.832 -30.203 -10.164 1 82.62 188 TYR A O 1
ATOM 1515 N N . ARG A 1 189 ? 5.07 -30.781 -12.273 1 79.81 189 ARG A N 1
ATOM 1516 C CA . ARG A 1 189 ? 3.934 -31.703 -12.195 1 79.81 189 ARG A CA 1
ATOM 1517 C C . ARG A 1 189 ? 4.387 -33.156 -12.359 1 79.81 189 ARG A C 1
ATOM 1519 O O . ARG A 1 189 ? 3.584 -34.062 -12.219 1 79.81 189 ARG A O 1
ATOM 1526 N N . ASN A 1 190 ? 5.609 -33.375 -12.711 1 83.5 190 ASN A N 1
ATOM 1527 C CA . ASN A 1 190 ? 6.195 -34.688 -12.922 1 83.5 190 ASN A CA 1
ATOM 1528 C C . ASN A 1 190 ? 5.422 -35.469 -13.977 1 83.5 190 ASN A C 1
ATOM 1530 O O . ASN A 1 190 ? 5.094 -36.656 -13.758 1 83.5 190 ASN A O 1
ATOM 1534 N N . ILE A 1 191 ? 5.027 -34.812 -14.945 1 88.06 191 ILE A N 1
ATOM 1535 C CA . ILE A 1 191 ? 4.527 -35.5 -16.141 1 88.06 191 ILE A CA 1
ATOM 1536 C C . ILE A 1 191 ? 5.703 -35.938 -17 1 88.06 191 ILE A C 1
ATOM 1538 O O . ILE A 1 191 ? 6.719 -35.25 -17.094 1 88.06 191 ILE A O 1
ATOM 1542 N N . ASN A 1 192 ? 5.512 -37.125 -17.594 1 92.88 192 ASN A N 1
ATOM 1543 C CA . ASN A 1 192 ? 6.594 -37.656 -18.406 1 92.88 192 ASN A CA 1
ATOM 1544 C C . ASN A 1 192 ? 7.152 -36.625 -19.375 1 92.88 192 ASN A C 1
ATOM 1546 O O . ASN A 1 192 ? 6.395 -35.906 -20.016 1 92.88 192 ASN A O 1
ATOM 1550 N N . MET A 1 193 ? 8.477 -36.562 -19.422 1 95.12 193 MET A N 1
ATOM 1551 C CA . MET A 1 193 ? 9.125 -35.469 -20.141 1 95.12 193 MET A CA 1
ATOM 1552 C C . MET A 1 193 ? 8.805 -35.531 -21.641 1 95.12 193 MET A C 1
ATOM 1554 O O . MET A 1 193 ? 8.531 -34.5 -22.266 1 95.12 193 MET A O 1
ATOM 1558 N N . ILE A 1 194 ? 8.805 -36.75 -22.188 1 94.88 194 ILE A N 1
ATOM 1559 C CA . ILE A 1 194 ? 8.547 -36.906 -23.609 1 94.88 194 ILE A CA 1
ATOM 1560 C C . ILE A 1 194 ? 7.086 -36.562 -23.922 1 94.88 194 ILE A C 1
ATOM 1562 O O . ILE A 1 194 ? 6.789 -35.844 -24.859 1 94.88 194 ILE A O 1
ATOM 1566 N N . ARG A 1 195 ? 6.219 -37.094 -23.141 1 94.5 195 ARG A N 1
ATOM 1567 C CA . ARG A 1 195 ? 4.793 -36.844 -23.297 1 94.5 195 ARG A CA 1
ATOM 1568 C C . ARG A 1 195 ? 4.516 -35.344 -23.219 1 94.5 195 ARG A C 1
ATOM 1570 O O . ARG A 1 195 ? 3.732 -34.812 -24.016 1 94.5 195 ARG A O 1
ATOM 1577 N N . SER A 1 196 ? 5.113 -34.656 -22.297 1 95.69 196 SER A N 1
ATOM 1578 C CA . SER A 1 196 ? 4.906 -33.25 -22.094 1 95.69 196 SER A CA 1
ATOM 1579 C C . SER A 1 196 ? 5.238 -32.438 -23.359 1 95.69 196 SER A C 1
ATOM 1581 O O . SER A 1 196 ? 4.492 -31.547 -23.75 1 95.69 196 SER A O 1
ATOM 1583 N N . PHE A 1 197 ? 6.332 -32.75 -24 1 96.75 197 PHE A N 1
ATOM 1584 C CA . PHE A 1 197 ? 6.754 -32 -25.172 1 96.75 197 PHE A CA 1
ATOM 1585 C C . PHE A 1 197 ? 5.914 -32.375 -26.391 1 96.75 197 PHE A C 1
ATOM 1587 O O . PHE A 1 197 ? 5.629 -31.531 -27.25 1 96.75 197 PHE A O 1
ATOM 1594 N N . VAL A 1 198 ? 5.488 -33.656 -26.516 1 95.38 198 VAL A N 1
ATOM 1595 C CA . VAL A 1 198 ? 4.629 -34.094 -27.609 1 95.38 198 VAL A CA 1
ATOM 1596 C C . VAL A 1 198 ? 3.275 -33.406 -27.516 1 95.38 198 VAL A C 1
ATOM 1598 O O . VAL A 1 198 ? 2.775 -32.844 -28.516 1 95.38 198 VAL A O 1
ATOM 1601 N N . ASP A 1 199 ? 2.729 -33.438 -26.344 1 94.75 199 ASP A N 1
ATOM 1602 C CA . ASP A 1 199 ? 1.453 -32.75 -26.125 1 94.75 199 ASP A CA 1
ATOM 1603 C C . ASP A 1 199 ? 1.57 -31.266 -26.406 1 94.75 199 ASP A C 1
ATOM 1605 O O . ASP A 1 199 ? 0.671 -30.672 -26.984 1 94.75 199 ASP A O 1
ATOM 1609 N N . ALA A 1 200 ? 2.672 -30.703 -25.938 1 97.31 200 ALA A N 1
ATOM 1610 C CA . ALA A 1 200 ? 2.875 -29.266 -26.125 1 97.31 200 ALA A CA 1
ATOM 1611 C C . ALA A 1 200 ? 2.961 -28.906 -27.609 1 97.31 200 ALA A C 1
ATOM 1613 O O . ALA A 1 200 ? 2.457 -27.875 -28.031 1 97.31 200 ALA A O 1
ATOM 1614 N N . ALA A 1 201 ? 3.641 -29.703 -28.359 1 97 201 ALA A N 1
ATOM 1615 C CA . ALA A 1 201 ? 3.746 -29.453 -29.797 1 97 201 ALA A CA 1
ATOM 1616 C C . ALA A 1 201 ? 2.365 -29.375 -30.438 1 97 201 ALA A C 1
ATOM 1618 O O . ALA A 1 201 ? 2.098 -28.469 -31.25 1 97 201 ALA A O 1
ATOM 1619 N N . ASN A 1 202 ? 1.526 -30.312 -30.109 1 95.62 202 ASN A N 1
ATOM 1620 C CA . ASN A 1 202 ? 0.168 -30.312 -30.641 1 95.62 202 ASN A CA 1
ATOM 1621 C C . ASN A 1 202 ? -0.63 -29.109 -30.172 1 95.62 202 ASN A C 1
ATOM 1623 O O . ASN A 1 202 ? -1.332 -28.469 -30.953 1 95.62 202 ASN A O 1
ATOM 1627 N N . ALA A 1 203 ? -0.562 -28.844 -28.906 1 96.69 203 ALA A N 1
ATOM 1628 C CA . ALA A 1 203 ? -1.283 -27.703 -28.328 1 96.69 203 ALA A CA 1
ATOM 1629 C C . ALA A 1 203 ? -0.84 -26.391 -28.984 1 96.69 203 ALA A C 1
ATOM 1631 O O . ALA A 1 203 ? -1.672 -25.547 -29.328 1 96.69 203 ALA A O 1
ATOM 1632 N N . LYS A 1 204 ? 0.443 -26.234 -29.109 1 98.12 204 LYS A N 1
ATOM 1633 C CA . LYS A 1 204 ? 1.003 -25 -29.656 1 98.12 204 LYS A CA 1
ATOM 1634 C C . LYS A 1 204 ? 0.592 -24.797 -31.109 1 98.12 204 LYS A C 1
ATOM 1636 O O . LYS A 1 204 ? 0.413 -23.672 -31.562 1 98.12 204 LYS A O 1
ATOM 1641 N N . LYS A 1 205 ? 0.478 -25.859 -31.875 1 97.12 205 LYS A N 1
ATOM 1642 C CA . LYS A 1 205 ? -0.005 -25.766 -33.25 1 97.12 205 LYS A CA 1
ATOM 1643 C C . LYS A 1 205 ? -1.435 -25.234 -33.281 1 97.12 205 LYS A C 1
ATOM 1645 O O . LYS A 1 205 ? -1.768 -24.406 -34.125 1 97.12 205 LYS A O 1
ATOM 1650 N N . VAL A 1 206 ? -2.258 -25.734 -32.438 1 97.19 206 VAL A N 1
ATOM 1651 C CA . VAL A 1 206 ? -3.637 -25.281 -32.312 1 97.19 206 VAL A CA 1
ATOM 1652 C C . VAL A 1 206 ? -3.66 -23.812 -31.906 1 97.19 206 VAL A C 1
ATOM 1654 O O . VAL A 1 206 ? -4.402 -23 -32.469 1 97.19 206 VAL A O 1
ATOM 1657 N N . MET A 1 207 ? -2.85 -23.438 -30.906 1 98.25 207 MET A N 1
ATOM 1658 C CA . MET A 1 207 ? -2.773 -22.062 -30.422 1 98.25 207 MET A CA 1
ATOM 1659 C C . MET A 1 207 ? -2.318 -21.125 -31.531 1 98.25 207 MET A C 1
ATOM 1661 O O . MET A 1 207 ? -2.85 -20.016 -31.656 1 98.25 207 MET A O 1
ATOM 1665 N N . ALA A 1 208 ? -1.344 -21.562 -32.25 1 98 208 ALA A N 1
ATOM 1666 C CA . ALA A 1 208 ? -0.852 -20.766 -33.375 1 98 208 ALA A CA 1
ATOM 1667 C C . ALA A 1 208 ? -1.962 -20.516 -34.406 1 98 208 ALA A C 1
ATOM 1669 O O . ALA A 1 208 ? -2.105 -19.391 -34.906 1 98 208 ALA A O 1
ATOM 1670 N N . TRP A 1 209 ? -2.691 -21.547 -34.719 1 96.56 209 TRP A N 1
ATOM 1671 C CA . TRP A 1 209 ? -3.791 -21.422 -35.656 1 96.56 209 TRP A CA 1
ATOM 1672 C C . TRP A 1 209 ? -4.828 -20.422 -35.156 1 96.56 209 TRP A C 1
ATOM 1674 O O . TRP A 1 209 ? -5.355 -19.609 -35.938 1 96.56 209 TRP A O 1
ATOM 1684 N N . ALA A 1 210 ? -5.121 -20.469 -33.875 1 97.31 210 ALA A N 1
ATOM 1685 C CA . ALA A 1 210 ? -6.207 -19.688 -33.312 1 97.31 210 ALA A CA 1
ATOM 1686 C C . ALA A 1 210 ? -5.727 -18.281 -32.938 1 97.31 210 ALA A C 1
ATOM 1688 O O . ALA A 1 210 ? -6.527 -17.438 -32.531 1 97.31 210 ALA A O 1
ATOM 1689 N N . GLY A 1 211 ? -4.434 -18 -32.969 1 97.69 211 GLY A N 1
ATOM 1690 C CA . GLY A 1 211 ? -3.9 -16.719 -32.562 1 97.69 211 GLY A CA 1
ATOM 1691 C C . GLY A 1 211 ? -3.916 -16.516 -31.047 1 97.69 211 GLY A C 1
ATOM 1692 O O . GLY A 1 211 ? -4.148 -15.406 -30.562 1 97.69 211 GLY A O 1
ATOM 1693 N N . ILE A 1 212 ? -3.768 -17.609 -30.25 1 98.31 212 ILE A N 1
ATOM 1694 C CA . ILE A 1 212 ? -3.74 -17.562 -28.797 1 98.31 212 ILE A CA 1
ATOM 1695 C C . ILE A 1 212 ? -2.338 -17.188 -28.312 1 98.31 212 ILE A C 1
ATOM 1697 O O . ILE A 1 212 ? -1.365 -17.875 -28.641 1 98.31 212 ILE A O 1
ATOM 1701 N N . VAL A 1 213 ? -2.23 -16.109 -27.547 1 98.56 213 VAL A N 1
ATOM 1702 C CA . VAL A 1 213 ? -0.941 -15.695 -27 1 98.56 213 VAL A CA 1
ATOM 1703 C C . VAL A 1 213 ? -0.5 -16.672 -25.922 1 98.56 213 VAL A C 1
ATOM 1705 O O . VAL A 1 213 ? -1.296 -17.047 -25.047 1 98.56 213 VAL A O 1
ATOM 1708 N N . GLN A 1 214 ? 0.727 -17.062 -26.031 1 98.38 214 GLN A N 1
ATOM 1709 C CA . GLN A 1 214 ? 1.311 -17.969 -25.047 1 98.38 214 GLN A CA 1
ATOM 1710 C C . GLN A 1 214 ? 2.047 -17.203 -23.953 1 98.38 214 GLN A C 1
ATOM 1712 O O . GLN A 1 214 ? 2.857 -16.328 -24.25 1 98.38 214 GLN A O 1
ATOM 1717 N N . ILE A 1 215 ? 1.755 -17.484 -22.719 1 97.12 215 ILE A N 1
ATOM 1718 C CA . ILE A 1 215 ? 2.604 -17.094 -21.594 1 97.12 215 ILE A CA 1
ATOM 1719 C C . ILE A 1 215 ? 3.342 -18.312 -21.062 1 97.12 215 ILE A C 1
ATOM 1721 O O . ILE A 1 215 ? 2.729 -19.344 -20.781 1 97.12 215 ILE A O 1
ATOM 1725 N N . ASP A 1 216 ? 4.602 -18.203 -20.938 1 95.75 216 ASP A N 1
ATOM 1726 C CA . ASP A 1 216 ? 5.352 -19.375 -20.516 1 95.75 216 ASP A CA 1
ATOM 1727 C C . ASP A 1 216 ? 5.316 -19.531 -19 1 95.75 216 ASP A C 1
ATOM 1729 O O . ASP A 1 216 ? 4.68 -18.734 -18.297 1 95.75 216 ASP A O 1
ATOM 1733 N N . GLY A 1 217 ? 5.887 -20.625 -18.484 1 91.31 217 GLY A N 1
ATOM 1734 C CA . GLY A 1 217 ? 5.785 -20.938 -17.062 1 91.31 217 GLY A CA 1
ATOM 1735 C C . GLY A 1 217 ? 7.129 -20.938 -16.359 1 91.31 217 GLY A C 1
ATOM 1736 O O . GLY A 1 217 ? 7.262 -21.5 -15.266 1 91.31 217 GLY A O 1
ATOM 1737 N N . ALA A 1 218 ? 8.156 -20.297 -16.922 1 91.5 218 ALA A N 1
ATOM 1738 C CA . ALA A 1 218 ? 9.508 -20.344 -16.375 1 91.5 218 ALA A CA 1
ATOM 1739 C C . ALA A 1 218 ? 9.57 -19.703 -15 1 91.5 218 ALA A C 1
ATOM 1741 O O . ALA A 1 218 ? 10.352 -20.125 -14.141 1 91.5 218 ALA A O 1
ATOM 1742 N N . HIS A 1 219 ? 8.672 -18.766 -14.75 1 88.69 219 HIS A N 1
ATOM 1743 C CA . HIS A 1 219 ? 8.703 -18 -13.508 1 88.69 219 HIS A CA 1
ATOM 1744 C C . HIS A 1 219 ? 8.43 -18.891 -12.305 1 88.69 219 HIS A C 1
ATOM 1746 O O . HIS A 1 219 ? 8.711 -18.5 -11.164 1 88.69 219 HIS A O 1
ATOM 1752 N N . ASN A 1 220 ? 7.895 -20 -12.469 1 87.31 220 ASN A N 1
ATOM 1753 C CA . ASN A 1 220 ? 7.645 -20.938 -11.367 1 87.31 220 ASN A CA 1
ATOM 1754 C C . ASN A 1 220 ? 8.945 -21.344 -10.672 1 87.31 220 ASN A C 1
ATOM 1756 O O . ASN A 1 220 ? 8.938 -21.719 -9.5 1 87.31 220 ASN A O 1
ATOM 1760 N N . ALA A 1 221 ? 10.055 -21.312 -11.422 1 88.56 221 ALA A N 1
ATOM 1761 C CA . ALA A 1 221 ? 11.359 -21.562 -10.82 1 88.56 221 ALA A CA 1
ATOM 1762 C C . ALA A 1 221 ? 11.648 -20.594 -9.688 1 88.56 221 ALA A C 1
ATOM 1764 O O . ALA A 1 221 ? 12.234 -20.953 -8.672 1 88.56 221 ALA A O 1
ATOM 1765 N N . ASN A 1 222 ? 11.188 -19.391 -9.914 1 88.06 222 ASN A N 1
ATOM 1766 C CA . ASN A 1 222 ? 11.328 -18.359 -8.898 1 88.06 222 ASN A CA 1
ATOM 1767 C C . ASN A 1 222 ? 10.57 -18.719 -7.621 1 88.06 222 ASN A C 1
ATOM 1769 O O . ASN A 1 222 ? 11.086 -18.516 -6.516 1 88.06 222 ASN A O 1
ATOM 1773 N N . ALA A 1 223 ? 9.438 -19.203 -7.738 1 82.44 223 ALA A N 1
ATOM 1774 C CA . ALA A 1 223 ? 8.578 -19.5 -6.598 1 82.44 223 ALA A CA 1
ATOM 1775 C C . ALA A 1 223 ? 9.031 -20.766 -5.891 1 82.44 223 ALA A C 1
ATOM 1777 O O . ALA A 1 223 ? 8.828 -20.922 -4.684 1 82.44 223 ALA A O 1
ATOM 1778 N N . THR A 1 224 ? 9.75 -21.625 -6.586 1 83.19 224 THR A N 1
ATOM 1779 C CA . THR A 1 224 ? 10.07 -22.953 -6.066 1 83.19 224 THR A CA 1
ATOM 1780 C C . THR A 1 224 ? 11.484 -22.984 -5.5 1 83.19 224 THR A C 1
ATOM 1782 O O . THR A 1 224 ? 11.75 -23.703 -4.531 1 83.19 224 THR A O 1
ATOM 1785 N N . ALA A 1 225 ? 12.367 -22.281 -6.125 1 89 225 ALA A N 1
ATOM 1786 C CA . ALA A 1 225 ? 13.766 -22.312 -5.711 1 89 225 ALA A CA 1
ATOM 1787 C C . ALA A 1 225 ? 13.914 -21.859 -4.262 1 89 225 ALA A C 1
ATOM 1789 O O . ALA A 1 225 ? 13.18 -20.984 -3.797 1 89 225 ALA A O 1
ATOM 1790 N N . ARG A 1 226 ? 14.859 -22.5 -3.588 1 85.5 226 ARG A N 1
ATOM 1791 C CA . ARG A 1 226 ? 15.156 -22.078 -2.223 1 85.5 226 ARG A CA 1
ATOM 1792 C C . ARG A 1 226 ? 15.578 -20.609 -2.184 1 85.5 226 ARG A C 1
ATOM 1794 O O . ARG A 1 226 ? 15.102 -19.844 -1.349 1 85.5 226 ARG A O 1
ATOM 1801 N N . GLU A 1 227 ? 16.484 -20.297 -2.994 1 91.5 227 GLU A N 1
ATOM 1802 C CA . GLU A 1 227 ? 16.922 -18.922 -3.221 1 91.5 227 GLU A CA 1
ATOM 1803 C C . GLU A 1 227 ? 16.641 -18.484 -4.656 1 91.5 227 GLU A C 1
ATOM 1805 O O . GLU A 1 227 ? 17.453 -18.734 -5.551 1 91.5 227 GLU A O 1
ATOM 1810 N N . ALA A 1 228 ? 15.609 -17.703 -4.793 1 92.69 228 ALA A N 1
ATOM 1811 C CA . ALA A 1 228 ? 15.07 -17.406 -6.117 1 92.69 228 ALA A CA 1
ATOM 1812 C C . ALA A 1 228 ? 16.047 -16.562 -6.93 1 92.69 228 ALA A C 1
ATOM 1814 O O . ALA A 1 228 ? 16.125 -16.688 -8.156 1 92.69 228 ALA A O 1
ATOM 1815 N N . TRP A 1 229 ? 16.844 -15.664 -6.285 1 94.75 229 TRP A N 1
ATOM 1816 C CA . TRP A 1 229 ? 17.734 -14.75 -6.996 1 94.75 229 TRP A CA 1
ATOM 1817 C C . TRP A 1 229 ? 18.969 -15.484 -7.496 1 94.75 229 TRP A C 1
ATOM 1819 O O . TRP A 1 229 ? 19.812 -14.898 -8.188 1 94.75 229 TRP A O 1
ATOM 1829 N N . LYS A 1 230 ? 19.078 -16.797 -7.246 1 95 230 LYS A N 1
ATOM 1830 C CA . LYS A 1 230 ? 20.25 -17.578 -7.656 1 95 230 LYS A CA 1
ATOM 1831 C C . LYS A 1 230 ? 19.938 -18.438 -8.875 1 95 230 LYS A C 1
ATOM 1833 O O . LYS A 1 230 ? 20.828 -19.078 -9.43 1 95 230 LYS A O 1
ATOM 1838 N N . VAL A 1 231 ? 18.719 -18.391 -9.344 1 95.5 231 VAL A N 1
ATOM 1839 C CA . VAL A 1 231 ? 18.375 -19.266 -10.453 1 95.5 231 VAL A CA 1
ATOM 1840 C C . VAL A 1 231 ? 18.156 -18.453 -11.727 1 95.5 231 VAL A C 1
ATOM 1842 O O . VAL A 1 231 ? 17.625 -18.953 -12.711 1 95.5 231 VAL A O 1
ATOM 1845 N N . MET A 1 232 ? 18.547 -17.203 -11.781 1 96.31 232 MET A N 1
ATOM 1846 C CA . MET A 1 232 ? 18.297 -16.266 -12.875 1 96.31 232 MET A CA 1
ATOM 1847 C C . MET A 1 232 ? 18.875 -16.781 -14.18 1 96.31 232 MET A C 1
ATOM 1849 O O . MET A 1 232 ? 18.219 -16.734 -15.227 1 96.31 232 MET A O 1
ATOM 1853 N N . PRO A 1 233 ? 20.141 -17.344 -14.203 1 96 233 PRO A N 1
ATOM 1854 C CA . PRO A 1 233 ? 20.672 -17.875 -15.461 1 96 233 PRO A CA 1
ATOM 1855 C C . PRO A 1 233 ? 19.828 -19.016 -16.031 1 96 233 PRO A C 1
ATOM 1857 O O . PRO A 1 233 ? 19.547 -19.062 -17.219 1 96 233 PRO A O 1
ATOM 1860 N N . GLU A 1 234 ? 19.453 -19.906 -15.164 1 95.25 234 GLU A N 1
ATOM 1861 C CA . GLU A 1 234 ? 18.641 -21.047 -15.562 1 95.25 234 GLU A CA 1
ATOM 1862 C C . GLU A 1 234 ? 17.281 -20.609 -16.094 1 95.25 234 GLU A C 1
ATOM 1864 O O . GLU A 1 234 ? 16.766 -21.203 -17.031 1 95.25 234 GLU A O 1
ATOM 1869 N N . LEU A 1 235 ? 16.734 -19.609 -15.469 1 95.81 235 LEU A N 1
ATOM 1870 C CA . LEU A 1 235 ? 15.445 -19.078 -15.891 1 95.81 235 LEU A CA 1
ATOM 1871 C C . LEU A 1 235 ? 15.5 -18.594 -17.328 1 95.81 235 LEU A C 1
ATOM 1873 O O . LEU A 1 235 ? 14.57 -18.828 -18.109 1 95.81 235 LEU A O 1
ATOM 1877 N N . MET A 1 236 ? 16.531 -17.906 -17.672 1 97.06 236 MET A N 1
ATOM 1878 C CA . MET A 1 236 ? 16.672 -17.391 -19.031 1 97.06 236 MET A CA 1
ATOM 1879 C C . MET A 1 236 ? 16.75 -18.531 -20.047 1 97.06 236 MET A C 1
ATOM 1881 O O . MET A 1 236 ? 16.188 -18.438 -21.141 1 97.06 236 MET A O 1
ATOM 1885 N N . VAL A 1 237 ? 17.406 -19.594 -19.625 1 97.56 237 VAL A N 1
ATOM 1886 C CA . VAL A 1 237 ? 17.516 -20.75 -20.5 1 97.56 237 VAL A CA 1
ATOM 1887 C C . VAL A 1 237 ? 16.141 -21.422 -20.656 1 97.56 237 VAL A C 1
ATOM 1889 O O . VAL A 1 237 ? 15.773 -21.844 -21.75 1 97.56 237 VAL A O 1
ATOM 1892 N N . GLN A 1 238 ? 15.391 -21.516 -19.562 1 97.62 238 GLN A N 1
ATOM 1893 C CA . GLN A 1 238 ? 14.039 -22.047 -19.641 1 97.62 238 GLN A CA 1
ATOM 1894 C C . GLN A 1 238 ? 13.18 -21.25 -20.594 1 97.62 238 GLN A C 1
ATOM 1896 O O . GLN A 1 238 ? 12.43 -21.812 -21.406 1 97.62 238 GLN A O 1
ATOM 1901 N N . HIS A 1 239 ? 13.25 -19.938 -20.5 1 98.19 239 HIS A N 1
ATOM 1902 C CA . HIS A 1 239 ? 12.539 -19.062 -21.438 1 98.19 239 HIS A CA 1
ATOM 1903 C C . HIS A 1 239 ? 12.953 -19.359 -22.875 1 98.19 239 HIS A C 1
ATOM 1905 O O . HIS A 1 239 ? 12.102 -19.453 -23.766 1 98.19 239 HIS A O 1
ATOM 1911 N N . ALA A 1 240 ? 14.258 -19.484 -23.109 1 98.19 240 ALA A N 1
ATOM 1912 C CA . ALA A 1 240 ? 14.805 -19.703 -24.438 1 98.19 240 ALA A CA 1
ATOM 1913 C C . ALA A 1 240 ? 14.289 -21 -25.047 1 98.19 240 ALA A C 1
ATOM 1915 O O . ALA A 1 240 ? 13.867 -21.031 -26.203 1 98.19 240 ALA A O 1
ATOM 1916 N N . LEU A 1 241 ? 14.32 -22.031 -24.25 1 98 241 LEU A N 1
ATOM 1917 C CA . LEU A 1 241 ? 13.922 -23.344 -24.719 1 98 241 LEU A CA 1
ATOM 1918 C C . LEU A 1 241 ? 12.453 -23.344 -25.141 1 98 241 LEU A C 1
ATOM 1920 O O . LEU A 1 241 ? 12.117 -23.812 -26.234 1 98 241 LEU A O 1
ATOM 1924 N N . ASN A 1 242 ? 11.609 -22.812 -24.281 1 98.25 242 ASN A N 1
ATOM 1925 C CA . ASN A 1 242 ? 10.195 -22.812 -24.641 1 98.25 242 ASN A CA 1
ATOM 1926 C C . ASN A 1 242 ? 9.906 -21.891 -25.812 1 98.25 242 ASN A C 1
ATOM 1928 O O . ASN A 1 242 ? 9.031 -22.156 -26.625 1 98.25 242 ASN A O 1
ATOM 1932 N N . SER A 1 243 ? 10.57 -20.75 -25.875 1 98.38 243 SER A N 1
ATOM 1933 C CA . SER A 1 243 ? 10.344 -19.781 -26.953 1 98.38 243 SER A CA 1
ATOM 1934 C C . SER A 1 243 ? 10.664 -20.375 -28.312 1 98.38 243 SER A C 1
ATOM 1936 O O . SER A 1 243 ? 9.852 -20.312 -29.234 1 98.38 243 SER A O 1
ATOM 1938 N N . ILE A 1 244 ? 11.867 -20.969 -28.438 1 97.88 244 ILE A N 1
ATOM 1939 C CA . ILE A 1 244 ? 12.266 -21.516 -29.734 1 97.88 244 ILE A CA 1
ATOM 1940 C C . ILE A 1 244 ? 11.406 -22.734 -30.062 1 97.88 244 ILE A C 1
ATOM 1942 O O . ILE A 1 244 ? 11.102 -22.984 -31.234 1 97.88 244 ILE A O 1
ATOM 1946 N N . PHE A 1 245 ? 11.109 -23.516 -29.062 1 98.06 245 PHE A N 1
ATOM 1947 C CA . PHE A 1 245 ? 10.211 -24.641 -29.281 1 98.06 245 PHE A CA 1
ATOM 1948 C C . PHE A 1 245 ? 8.875 -24.172 -29.844 1 98.06 245 PHE A C 1
ATOM 1950 O O . PHE A 1 245 ? 8.344 -24.781 -30.766 1 98.06 245 PHE A O 1
ATOM 1957 N N . SER A 1 246 ? 8.312 -23.141 -29.25 1 98.56 246 SER A N 1
ATOM 1958 C CA . SER A 1 246 ? 7.043 -22.578 -29.688 1 98.56 246 SER A CA 1
ATOM 1959 C C . SER A 1 246 ? 7.133 -22.078 -31.125 1 98.56 246 SER A C 1
ATOM 1961 O O . SER A 1 246 ? 6.223 -22.297 -31.922 1 98.56 246 SER A O 1
ATOM 1963 N N . VAL A 1 247 ? 8.258 -21.359 -31.422 1 98.44 247 VAL A N 1
ATOM 1964 C CA . VAL A 1 247 ? 8.469 -20.875 -32.781 1 98.44 247 VAL A CA 1
ATOM 1965 C C . VAL A 1 247 ? 8.516 -22.062 -33.75 1 98.44 247 VAL A C 1
ATOM 1967 O O . VAL A 1 247 ? 7.891 -22.016 -34.812 1 98.44 247 VAL A O 1
ATOM 1970 N N . LYS A 1 248 ? 9.203 -23.109 -33.375 1 97.56 248 LYS A N 1
ATOM 1971 C CA . LYS A 1 248 ? 9.352 -24.297 -34.25 1 97.56 248 LYS A CA 1
ATOM 1972 C C . LYS A 1 248 ? 8.023 -25.031 -34.375 1 97.56 248 LYS A C 1
ATOM 1974 O O . LYS A 1 248 ? 7.789 -25.703 -35.375 1 97.56 248 LYS A O 1
ATOM 1979 N N . ALA A 1 249 ? 7.195 -24.844 -33.406 1 97.06 249 ALA A N 1
ATOM 1980 C CA . ALA A 1 249 ? 5.875 -25.453 -33.469 1 97.06 249 ALA A CA 1
ATOM 1981 C C . ALA A 1 249 ? 4.914 -24.625 -34.312 1 97.06 249 ALA A C 1
ATOM 1983 O O . ALA A 1 249 ? 3.781 -25.031 -34.562 1 97.06 249 ALA A O 1
ATOM 1984 N N . GLY A 1 250 ? 5.309 -23.391 -34.688 1 96.5 250 GLY A N 1
ATOM 1985 C CA . GLY A 1 250 ? 4.52 -22.625 -35.656 1 96.5 250 GLY A CA 1
ATOM 1986 C C . GLY A 1 250 ? 3.998 -21.328 -35.062 1 96.5 250 GLY A C 1
ATOM 1987 O O . GLY A 1 250 ? 3.316 -20.562 -35.75 1 96.5 250 GLY A O 1
ATOM 1988 N N . MET A 1 251 ? 4.305 -20.984 -33.906 1 98.12 251 MET A N 1
ATOM 1989 C CA . MET A 1 251 ? 3.818 -19.75 -33.312 1 98.12 251 MET A CA 1
ATOM 1990 C C . MET A 1 251 ? 4.66 -18.547 -33.75 1 98.12 251 MET A C 1
ATOM 1992 O O . MET A 1 251 ? 5.871 -18.672 -33.938 1 98.12 251 MET A O 1
ATOM 1996 N N . LYS A 1 252 ? 3.986 -17.438 -33.906 1 97.88 252 LYS A N 1
ATOM 1997 C CA . LYS A 1 252 ? 4.695 -16.203 -34.188 1 97.88 252 LYS A CA 1
ATOM 1998 C C . LYS A 1 252 ? 5.363 -15.648 -32.938 1 97.88 252 LYS A C 1
ATOM 2000 O O . LYS A 1 252 ? 4.809 -15.742 -31.828 1 97.88 252 LYS A O 1
ATOM 2005 N N . LYS A 1 253 ? 6.516 -15.078 -33.062 1 98.25 253 LYS A N 1
ATOM 2006 C CA . LYS A 1 253 ? 7.254 -14.523 -31.922 1 98.25 253 LYS A CA 1
ATOM 2007 C C . LYS A 1 253 ? 6.426 -13.477 -31.188 1 98.25 253 LYS A C 1
ATOM 2009 O O . LYS A 1 253 ? 6.512 -13.359 -29.969 1 98.25 253 LYS A O 1
ATOM 2014 N N . GLU A 1 254 ? 5.578 -12.75 -31.859 1 96.5 254 GLU A N 1
ATOM 2015 C CA . GLU A 1 254 ? 4.762 -11.695 -31.281 1 96.5 254 GLU A CA 1
ATOM 2016 C C . GLU A 1 254 ? 3.652 -12.273 -30.406 1 96.5 254 GLU A C 1
ATOM 2018 O O . GLU A 1 254 ? 3.037 -11.555 -29.609 1 96.5 254 GLU A O 1
ATOM 2023 N N . ASP A 1 255 ? 3.408 -13.57 -30.531 1 98 255 ASP A N 1
ATOM 2024 C CA . ASP A 1 255 ? 2.375 -14.242 -29.734 1 98 255 ASP A CA 1
ATOM 2025 C C . ASP A 1 255 ? 2.99 -15.047 -28.594 1 98 255 ASP A C 1
ATOM 2027 O O . ASP A 1 255 ? 2.316 -15.875 -27.984 1 98 255 ASP A O 1
ATOM 2031 N N . ILE A 1 256 ? 4.25 -14.875 -28.359 1 98.62 256 ILE A N 1
ATOM 2032 C CA . ILE A 1 256 ? 4.965 -15.547 -27.281 1 98.62 256 ILE A CA 1
ATOM 2033 C C . ILE A 1 256 ? 5.406 -14.523 -26.234 1 98.62 256 ILE A C 1
ATOM 2035 O O . ILE A 1 256 ? 6.191 -13.617 -26.547 1 98.62 256 ILE A O 1
ATOM 2039 N N . ALA A 1 257 ? 4.852 -14.672 -25.062 1 98.56 257 ALA A N 1
ATOM 2040 C CA . ALA A 1 257 ? 5.172 -13.758 -23.969 1 98.56 257 ALA A CA 1
ATOM 2041 C C . ALA A 1 257 ? 5.922 -14.477 -22.844 1 98.56 257 ALA A C 1
ATOM 2043 O O . ALA A 1 257 ? 5.496 -15.547 -22.406 1 98.56 257 ALA A O 1
ATOM 2044 N N . LEU A 1 258 ? 7.016 -13.914 -22.422 1 98.38 258 LEU A N 1
ATOM 2045 C CA . LEU A 1 258 ? 7.82 -14.477 -21.344 1 98.38 258 LEU A CA 1
ATOM 2046 C C . LEU A 1 258 ? 7.375 -13.93 -19.984 1 98.38 258 LEU A C 1
ATOM 2048 O O . LEU A 1 258 ? 7.258 -12.719 -19.812 1 98.38 258 LEU A O 1
ATOM 2052 N N . SER A 1 259 ? 7.137 -14.836 -19.109 1 96.5 259 SER A N 1
ATOM 2053 C CA . SER A 1 259 ? 6.73 -14.453 -17.766 1 96.5 259 SER A CA 1
ATOM 2054 C C . SER A 1 259 ? 7.93 -14.016 -16.922 1 96.5 259 SER A C 1
ATOM 2056 O O . SER A 1 259 ? 8.664 -14.852 -16.391 1 96.5 259 SER A O 1
ATOM 2058 N N . THR A 1 260 ? 8.078 -12.742 -16.75 1 95.94 260 THR A N 1
ATOM 2059 C CA . THR A 1 260 ? 9.18 -12.195 -15.969 1 95.94 260 THR A CA 1
ATOM 2060 C C . THR A 1 260 ? 8.703 -11.773 -14.578 1 95.94 260 THR A C 1
ATOM 2062 O O . THR A 1 260 ? 7.797 -10.953 -14.453 1 95.94 260 THR A O 1
ATOM 2065 N N . VAL A 1 261 ? 9.258 -12.375 -13.539 1 95.06 261 VAL A N 1
ATOM 2066 C CA . VAL A 1 261 ? 8.961 -12.102 -12.141 1 95.06 261 VAL A CA 1
ATOM 2067 C C . VAL A 1 261 ? 10.242 -11.734 -11.398 1 95.06 261 VAL A C 1
ATOM 2069 O O . VAL A 1 261 ? 11.234 -12.461 -11.453 1 95.06 261 VAL A O 1
ATOM 2072 N N . PRO A 1 262 ? 10.266 -10.539 -10.734 1 96.31 262 PRO A N 1
ATOM 2073 C CA . PRO A 1 262 ? 11.445 -10.25 -9.922 1 96.31 262 PRO A CA 1
ATOM 2074 C C . PRO A 1 262 ? 11.719 -11.328 -8.875 1 96.31 262 PRO A C 1
ATOM 2076 O O . PRO A 1 262 ? 10.82 -11.711 -8.125 1 96.31 262 PRO A O 1
ATOM 2079 N N . PRO A 1 263 ? 12.906 -11.773 -8.766 1 95.69 263 PRO A N 1
ATOM 2080 C CA . PRO A 1 263 ? 13.203 -12.961 -7.961 1 95.69 263 PRO A CA 1
ATOM 2081 C C . PRO A 1 263 ? 13.312 -12.648 -6.469 1 95.69 263 PRO A C 1
ATOM 2083 O O . PRO A 1 263 ? 13.375 -13.562 -5.645 1 95.69 263 PRO A O 1
ATOM 2086 N N . THR A 1 264 ? 13.422 -11.398 -6.133 1 96 264 THR A N 1
ATOM 2087 C CA . THR A 1 264 ? 13.578 -11.062 -4.723 1 96 264 THR A CA 1
ATOM 2088 C C . THR A 1 264 ? 12.555 -10.008 -4.301 1 96 264 THR A C 1
ATOM 2090 O O . THR A 1 264 ? 11.75 -9.555 -5.121 1 96 264 THR A O 1
ATOM 2093 N N . ALA A 1 265 ? 12.508 -9.711 -3.008 1 96.5 265 ALA A N 1
ATOM 2094 C CA . ALA A 1 265 ? 11.648 -8.688 -2.404 1 96.5 265 ALA A CA 1
ATOM 2095 C C . ALA A 1 265 ? 12.312 -8.07 -1.178 1 96.5 265 ALA A C 1
ATOM 2097 O O . ALA A 1 265 ? 13.227 -8.656 -0.594 1 96.5 265 ALA A O 1
ATOM 2098 N N . PRO A 1 266 ? 11.922 -6.902 -0.812 1 97.81 266 PRO A N 1
ATOM 2099 C CA . PRO A 1 266 ? 12.422 -6.371 0.458 1 97.81 266 PRO A CA 1
ATOM 2100 C C . PRO A 1 266 ? 12.125 -7.285 1.642 1 97.81 266 PRO A C 1
ATOM 2102 O O . PRO A 1 266 ? 11.102 -7.98 1.647 1 97.81 266 PRO A O 1
ATOM 2105 N N . PRO A 1 267 ? 13.102 -7.273 2.629 1 97.94 267 PRO A N 1
ATOM 2106 C CA . PRO A 1 267 ? 14.156 -6.301 2.934 1 97.94 267 PRO A CA 1
ATOM 2107 C C . PRO A 1 267 ? 15.445 -6.562 2.152 1 97.94 267 PRO A C 1
ATOM 2109 O O . PRO A 1 267 ? 16.469 -5.922 2.41 1 97.94 267 PRO A O 1
ATOM 2112 N N . ALA A 1 268 ? 15.453 -7.496 1.211 1 98.12 268 ALA A N 1
ATOM 2113 C CA . ALA A 1 268 ? 16.594 -7.582 0.305 1 98.12 268 ALA A CA 1
ATOM 2114 C C . ALA A 1 268 ? 16.734 -6.316 -0.534 1 98.12 268 ALA A C 1
ATOM 2116 O O . ALA A 1 268 ? 15.758 -5.582 -0.72 1 98.12 268 ALA A O 1
ATOM 2117 N N . PRO A 1 269 ? 17.938 -5.969 -0.905 1 98.31 269 PRO A N 1
ATOM 2118 C CA . PRO A 1 269 ? 18.078 -4.871 -1.862 1 98.31 269 PRO A CA 1
ATOM 2119 C C . PRO A 1 269 ? 17.562 -5.23 -3.254 1 98.31 269 PRO A C 1
ATOM 2121 O O . PRO A 1 269 ? 18.328 -5.277 -4.211 1 98.31 269 PRO A O 1
ATOM 2124 N N . SER A 1 270 ? 16.281 -5.328 -3.363 1 97.94 270 SER A N 1
ATOM 2125 C CA . SER A 1 270 ? 15.609 -6.066 -4.434 1 97.94 270 SER A CA 1
ATOM 2126 C C . SER A 1 270 ? 15.766 -5.359 -5.773 1 97.94 270 SER A C 1
ATOM 2128 O O . SER A 1 270 ? 15.984 -6.004 -6.801 1 97.94 270 SER A O 1
ATOM 2130 N N . MET A 1 271 ? 15.68 -4.004 -5.828 1 98.06 271 MET A N 1
ATOM 2131 C CA . MET A 1 271 ? 15.781 -3.301 -7.102 1 98.06 271 MET A CA 1
ATOM 2132 C C . MET A 1 271 ? 17.156 -3.529 -7.742 1 98.06 271 MET A C 1
ATOM 2134 O O . MET A 1 271 ? 17.25 -3.701 -8.953 1 98.06 271 MET A O 1
ATOM 2138 N N . ARG A 1 272 ? 18.188 -3.51 -6.902 1 97.81 272 ARG A N 1
ATOM 2139 C CA . ARG A 1 272 ? 19.547 -3.693 -7.41 1 97.81 272 ARG A CA 1
ATOM 2140 C C . ARG A 1 272 ? 19.781 -5.137 -7.848 1 97.81 272 ARG A C 1
ATOM 2142 O O . ARG A 1 272 ? 20.484 -5.391 -8.82 1 97.81 272 ARG A O 1
ATOM 2149 N N . LEU A 1 273 ? 19.141 -6.043 -7.203 1 97.38 273 LEU A N 1
ATOM 2150 C CA . LEU A 1 273 ? 19.312 -7.461 -7.496 1 97.38 273 LEU A CA 1
ATOM 2151 C C . LEU A 1 273 ? 18.469 -7.879 -8.695 1 97.38 273 LEU A C 1
ATOM 2153 O O . LEU A 1 273 ? 18.891 -8.719 -9.492 1 97.38 273 LEU A O 1
ATOM 2157 N N . ASP A 1 274 ? 17.297 -7.309 -8.867 1 98.06 274 ASP A N 1
ATOM 2158 C CA . ASP A 1 274 ? 16.297 -7.809 -9.812 1 98.06 274 ASP A CA 1
ATOM 2159 C C . ASP A 1 274 ? 16.406 -7.094 -11.156 1 98.06 274 ASP A C 1
ATOM 2161 O O . ASP A 1 274 ? 16.109 -7.676 -12.203 1 98.06 274 ASP A O 1
ATOM 2165 N N . LEU A 1 275 ? 16.797 -5.797 -11.164 1 98.5 275 LEU A N 1
ATOM 2166 C CA . LEU A 1 275 ? 16.781 -4.973 -12.367 1 98.5 275 LEU A CA 1
ATOM 2167 C C . LEU A 1 275 ? 17.734 -5.531 -13.422 1 98.5 275 LEU A C 1
ATOM 2169 O O . LEU A 1 275 ? 17.391 -5.566 -14.609 1 98.5 275 LEU A O 1
ATOM 2173 N N . PRO A 1 276 ? 18.969 -5.988 -13.047 1 98.31 276 PRO A N 1
ATOM 2174 C CA . PRO A 1 276 ? 19.859 -6.566 -14.062 1 98.31 276 PRO A CA 1
ATOM 2175 C C . PRO A 1 276 ? 19.234 -7.75 -14.789 1 98.31 276 PRO A C 1
ATOM 2177 O O . PRO A 1 276 ? 19.406 -7.895 -16 1 98.31 276 PRO A O 1
ATOM 2180 N N . TYR A 1 277 ? 18.578 -8.586 -14.062 1 97.75 277 TYR A N 1
ATOM 2181 C CA . TYR A 1 277 ? 17.891 -9.727 -14.68 1 97.75 277 TYR A CA 1
ATOM 2182 C C . TYR A 1 277 ? 16.844 -9.258 -15.68 1 97.75 277 TYR A C 1
ATOM 2184 O O . TYR A 1 277 ? 16.75 -9.797 -16.781 1 97.75 277 TYR A O 1
ATOM 2192 N N . ALA A 1 278 ? 16.016 -8.305 -15.227 1 98.44 278 ALA A N 1
ATOM 2193 C CA . ALA A 1 278 ? 14.969 -7.77 -16.094 1 98.44 278 ALA A CA 1
ATOM 2194 C C . ALA A 1 278 ? 15.562 -7.199 -17.391 1 98.44 278 ALA A C 1
ATOM 2196 O O . ALA A 1 278 ? 15.031 -7.43 -18.469 1 98.44 278 ALA A O 1
ATOM 2197 N N . VAL A 1 279 ? 16.641 -6.426 -17.281 1 98.56 279 VAL A N 1
ATOM 2198 C CA . VAL A 1 279 ? 17.281 -5.816 -18.438 1 98.56 279 VAL A CA 1
ATOM 2199 C C . VAL A 1 279 ? 17.859 -6.902 -19.344 1 98.56 279 VAL A C 1
ATOM 2201 O O . VAL A 1 279 ? 17.625 -6.883 -20.562 1 98.56 279 VAL A O 1
ATOM 2204 N N . ALA A 1 280 ? 18.562 -7.852 -18.781 1 98.5 280 ALA A N 1
ATOM 2205 C CA . ALA A 1 280 ? 19.172 -8.938 -19.547 1 98.5 280 ALA A CA 1
ATOM 2206 C C . ALA A 1 280 ? 18.125 -9.727 -20.328 1 98.5 280 ALA A C 1
ATOM 2208 O O . ALA A 1 280 ? 18.328 -10.039 -21.5 1 98.5 280 ALA A O 1
ATOM 2209 N N . LEU A 1 281 ? 17.078 -10.016 -19.656 1 98.25 281 LEU A N 1
ATOM 2210 C CA . LEU A 1 281 ? 16.016 -10.805 -20.281 1 98.25 281 LEU A CA 1
ATOM 2211 C C . LEU A 1 281 ? 15.438 -10.086 -21.5 1 98.25 281 LEU A C 1
ATOM 2213 O O . LEU A 1 281 ? 15.25 -10.695 -22.547 1 98.25 281 LEU A O 1
ATOM 2217 N N . ARG A 1 282 ? 15.141 -8.828 -21.391 1 98.12 282 ARG A N 1
ATOM 2218 C CA . ARG A 1 282 ? 14.539 -8.055 -22.469 1 98.12 282 ARG A CA 1
ATOM 2219 C C . ARG A 1 282 ? 15.508 -7.895 -23.641 1 98.12 282 ARG A C 1
ATOM 2221 O O . ARG A 1 282 ? 15.086 -7.832 -24.797 1 98.12 282 ARG A O 1
ATOM 2228 N N . GLU A 1 283 ? 16.781 -7.848 -23.344 1 97.75 283 GLU A N 1
ATOM 2229 C CA . GLU A 1 283 ? 17.781 -7.723 -24.391 1 97.75 283 GLU A CA 1
ATOM 2230 C C . GLU A 1 283 ? 17.953 -9.031 -25.156 1 97.75 283 GLU A C 1
ATOM 2232 O O . GLU A 1 283 ? 18.016 -9.039 -26.391 1 97.75 283 GLU A O 1
ATOM 2237 N N . LEU A 1 284 ? 18 -10.109 -24.391 1 97.38 284 LEU A N 1
ATOM 2238 C CA . LEU A 1 284 ? 18.188 -11.414 -25.016 1 97.38 284 LEU A CA 1
ATOM 2239 C C . LEU A 1 284 ? 16.953 -11.82 -25.828 1 97.38 284 LEU A C 1
ATOM 2241 O O . LEU A 1 284 ? 17.078 -12.516 -26.828 1 97.38 284 LEU A O 1
ATOM 2245 N N . PHE A 1 285 ? 15.805 -11.352 -25.406 1 98.12 285 PHE A N 1
ATOM 2246 C CA . PHE A 1 285 ? 14.547 -11.797 -26 1 98.12 285 PHE A CA 1
ATOM 2247 C C . PHE A 1 285 ? 13.766 -10.617 -26.562 1 98.12 285 PHE A C 1
ATOM 2249 O O . PHE A 1 285 ? 12.547 -10.539 -26.406 1 98.12 285 PHE A O 1
ATOM 2256 N N . ARG A 1 286 ? 14.406 -9.727 -27.219 1 96.94 286 ARG A N 1
ATOM 2257 C CA . ARG A 1 286 ? 13.859 -8.469 -27.703 1 96.94 286 ARG A CA 1
ATOM 2258 C C . ARG A 1 286 ? 12.75 -8.719 -28.719 1 96.94 286 ARG A C 1
ATOM 2260 O O . ARG A 1 286 ? 11.891 -7.863 -28.938 1 96.94 286 ARG A O 1
ATOM 2267 N N . GLU A 1 287 ? 12.734 -9.883 -29.359 1 97.5 287 GLU A N 1
ATOM 2268 C CA . GLU A 1 287 ? 11.781 -10.164 -30.438 1 97.5 287 GLU A CA 1
ATOM 2269 C C . GLU A 1 287 ? 10.469 -10.719 -29.875 1 97.5 287 GLU A C 1
ATOM 2271 O O . GLU A 1 287 ? 9.5 -10.875 -30.609 1 97.5 287 GLU A O 1
ATOM 2276 N N . TYR A 1 288 ? 10.453 -11.055 -28.594 1 98.25 288 TYR A N 1
ATOM 2277 C CA . TYR A 1 288 ? 9.281 -11.617 -27.953 1 98.25 288 TYR A CA 1
ATOM 2278 C C . TYR A 1 288 ? 8.602 -10.586 -27.062 1 98.25 288 TYR A C 1
ATOM 2280 O O . TYR A 1 288 ? 9.07 -9.453 -26.938 1 98.25 288 TYR A O 1
ATOM 2288 N N . LYS A 1 289 ? 7.465 -10.922 -26.5 1 98.25 289 LYS A N 1
ATOM 2289 C CA . LYS A 1 289 ? 6.75 -10.039 -25.578 1 98.25 289 LYS A CA 1
ATOM 2290 C C . LYS A 1 289 ? 7.062 -10.391 -24.125 1 98.25 289 LYS A C 1
ATOM 2292 O O . LYS A 1 289 ? 7.598 -11.469 -23.844 1 98.25 289 LYS A O 1
ATOM 2297 N N . MET A 1 290 ? 6.848 -9.43 -23.25 1 98.31 290 MET A N 1
ATOM 2298 C CA . MET A 1 290 ? 7.07 -9.641 -21.828 1 98.31 290 MET A CA 1
ATOM 2299 C C . MET A 1 290 ? 5.758 -9.547 -21.047 1 98.31 290 MET A C 1
ATOM 2301 O O . MET A 1 290 ? 4.984 -8.609 -21.25 1 98.31 290 MET A O 1
ATOM 2305 N N . ARG A 1 291 ? 5.453 -10.562 -20.312 1 98.19 291 ARG A N 1
ATOM 2306 C CA . ARG A 1 291 ? 4.441 -10.5 -19.266 1 98.19 291 ARG A CA 1
ATOM 2307 C C . ARG A 1 291 ? 5.09 -10.375 -17.891 1 98.19 291 ARG A C 1
ATOM 2309 O O . ARG A 1 291 ? 5.594 -11.359 -17.344 1 98.19 291 ARG A O 1
ATOM 2316 N N . ALA A 1 292 ? 5.035 -9.172 -17.328 1 97.69 292 ALA A N 1
ATOM 2317 C CA . ALA A 1 292 ? 5.625 -8.914 -16.016 1 97.69 292 ALA A CA 1
ATOM 2318 C C . ALA A 1 292 ? 4.617 -9.172 -14.906 1 97.69 292 ALA A C 1
ATOM 2320 O O . ALA A 1 292 ? 3.439 -8.836 -15.031 1 97.69 292 ALA A O 1
ATOM 2321 N N . GLN A 1 293 ? 5.07 -9.836 -13.938 1 94.75 293 GLN A N 1
ATOM 2322 C CA . GLN A 1 293 ? 4.266 -10.125 -12.75 1 94.75 293 GLN A CA 1
ATOM 2323 C C . GLN A 1 293 ? 5.039 -9.805 -11.477 1 94.75 293 GLN A C 1
ATOM 2325 O O . GLN A 1 293 ? 6.27 -9.773 -11.477 1 94.75 293 GLN A O 1
ATOM 2330 N N . GLN A 1 294 ? 4.332 -9.578 -10.383 1 93.06 294 GLN A N 1
ATOM 2331 C CA . GLN A 1 294 ? 4.957 -9.273 -9.102 1 93.06 294 GLN A CA 1
ATOM 2332 C C . GLN A 1 294 ? 5.547 -10.523 -8.461 1 93.06 294 GLN A C 1
ATOM 2334 O O . GLN A 1 294 ? 5.168 -11.641 -8.812 1 93.06 294 GLN A O 1
ATOM 2339 N N . ASN A 1 295 ? 6.402 -10.242 -7.5 1 90.75 295 ASN A N 1
ATOM 2340 C CA . ASN A 1 295 ? 6.949 -11.336 -6.711 1 90.75 295 ASN A CA 1
ATOM 2341 C C . ASN A 1 295 ? 5.859 -12.062 -5.922 1 90.75 295 ASN A C 1
ATOM 2343 O O . ASN A 1 295 ? 4.984 -11.422 -5.336 1 90.75 295 ASN A O 1
ATOM 2347 N N . THR A 1 296 ? 5.871 -13.328 -5.957 1 82.25 296 THR A N 1
ATOM 2348 C CA . THR A 1 296 ? 4.844 -14.078 -5.25 1 82.25 296 THR A CA 1
ATOM 2349 C C . THR A 1 296 ? 5.469 -14.969 -4.176 1 82.25 296 THR A C 1
ATOM 2351 O O . THR A 1 296 ? 4.77 -15.484 -3.301 1 82.25 296 THR A O 1
ATOM 2354 N N . LYS A 1 297 ? 6.766 -15.109 -4.27 1 85.75 297 LYS A N 1
ATOM 2355 C CA . LYS A 1 297 ? 7.418 -16.016 -3.338 1 85.75 297 LYS A CA 1
ATOM 2356 C C . LYS A 1 297 ? 7.535 -15.398 -1.949 1 85.75 297 LYS A C 1
ATOM 2358 O O . LYS A 1 297 ? 7.215 -16.031 -0.946 1 85.75 297 LYS A O 1
ATOM 2363 N N . TYR A 1 298 ? 7.977 -14.242 -1.889 1 90.12 298 TYR A N 1
ATOM 2364 C CA . TYR A 1 298 ? 8.273 -13.609 -0.613 1 90.12 298 TYR A CA 1
ATOM 2365 C C . TYR A 1 298 ? 7.152 -12.664 -0.194 1 90.12 298 TYR A C 1
ATOM 2367 O O . TYR A 1 298 ? 7.406 -11.547 0.251 1 90.12 298 TYR A O 1
ATOM 2375 N N . MET A 1 299 ? 5.949 -13.094 -0.422 1 87.38 299 MET A N 1
ATOM 2376 C CA . MET A 1 299 ? 4.758 -12.336 -0.047 1 87.38 299 MET A CA 1
ATOM 2377 C C . MET A 1 299 ? 4.055 -12.984 1.141 1 87.38 299 MET A C 1
ATOM 2379 O O . MET A 1 299 ? 3.717 -14.164 1.097 1 87.38 299 MET A O 1
ATOM 2383 N N . GLY A 1 300 ? 3.84 -12.203 2.182 1 85.38 300 GLY A N 1
ATOM 2384 C CA . GLY A 1 300 ? 3.107 -12.68 3.346 1 85.38 300 GLY A CA 1
ATOM 2385 C C . GLY A 1 300 ? 1.672 -12.195 3.387 1 85.38 300 GLY A C 1
ATOM 2386 O O . GLY A 1 300 ? 1.048 -11.992 2.342 1 85.38 300 GLY A O 1
ATOM 2387 N N . SER A 1 301 ? 1.155 -12.125 4.562 1 89.81 301 SER A N 1
ATOM 2388 C CA . SER A 1 301 ? -0.263 -11.828 4.727 1 89.81 301 SER A CA 1
ATOM 2389 C C . SER A 1 301 ? -0.507 -10.32 4.801 1 89.81 301 SER A C 1
ATOM 2391 O O . SER A 1 301 ? -1.654 -9.875 4.781 1 89.81 301 SER A O 1
ATOM 2393 N N . SER A 1 302 ? 0.553 -9.516 4.836 1 94.06 302 SER A N 1
ATOM 2394 C CA . SER A 1 302 ? 0.385 -8.07 4.906 1 94.06 302 SER A CA 1
ATOM 2395 C C . SER A 1 302 ? 0.055 -7.484 3.535 1 94.06 302 SER A C 1
ATOM 2397 O O . SER A 1 302 ? 0.911 -7.449 2.648 1 94.06 302 SER A O 1
ATOM 2399 N N . THR A 1 303 ? -1.128 -6.934 3.4 1 94.06 303 THR A N 1
ATOM 2400 C CA . THR A 1 303 ? -1.529 -6.367 2.117 1 94.06 303 THR A CA 1
ATOM 2401 C C . THR A 1 303 ? -0.751 -5.086 1.826 1 94.06 303 THR A C 1
ATOM 2403 O O . THR A 1 303 ? -0.46 -4.781 0.667 1 94.06 303 THR A O 1
ATOM 2406 N N . ARG A 1 304 ? -0.423 -4.344 2.891 1 95.25 304 ARG A N 1
ATOM 2407 C CA . ARG A 1 304 ? 0.385 -3.139 2.725 1 95.25 304 ARG A CA 1
ATOM 2408 C C . ARG A 1 304 ? 1.77 -3.479 2.186 1 95.25 304 ARG A C 1
ATOM 2410 O O . ARG A 1 304 ? 2.26 -2.822 1.263 1 95.25 304 ARG A O 1
ATOM 2417 N N . GLU A 1 305 ? 2.422 -4.449 2.77 1 95.62 305 GLU A N 1
ATOM 2418 C CA . GLU A 1 305 ? 3.752 -4.863 2.33 1 95.62 305 GLU A CA 1
ATOM 2419 C C . GLU A 1 305 ? 3.734 -5.32 0.874 1 95.62 305 GLU A C 1
ATOM 2421 O O . GLU A 1 305 ? 4.633 -4.977 0.1 1 95.62 305 GLU A O 1
ATOM 2426 N N . ALA A 1 306 ? 2.715 -6.082 0.53 1 95 306 ALA A N 1
ATOM 2427 C CA . ALA A 1 306 ? 2.564 -6.547 -0.846 1 95 306 ALA A CA 1
ATOM 2428 C C . ALA A 1 306 ? 2.424 -5.371 -1.81 1 95 306 ALA A C 1
ATOM 2430 O O . ALA A 1 306 ? 2.979 -5.395 -2.91 1 95 306 ALA A O 1
ATOM 2431 N N . THR A 1 307 ? 1.699 -4.375 -1.433 1 96.5 307 THR A N 1
ATOM 2432 C CA . THR A 1 307 ? 1.457 -3.215 -2.283 1 96.5 307 THR A CA 1
ATOM 2433 C C . THR A 1 307 ? 2.756 -2.457 -2.551 1 96.5 307 THR A C 1
ATOM 2435 O O . THR A 1 307 ? 3.004 -2.018 -3.674 1 96.5 307 THR A O 1
ATOM 2438 N N . VAL A 1 308 ? 3.594 -2.287 -1.544 1 97.62 308 VAL A N 1
ATOM 2439 C CA . VAL A 1 308 ? 4.871 -1.607 -1.718 1 97.62 308 VAL A CA 1
ATOM 2440 C C . VAL A 1 308 ? 5.754 -2.402 -2.678 1 97.62 308 VAL A C 1
ATOM 2442 O O . VAL A 1 308 ? 6.324 -1.842 -3.617 1 97.62 308 VAL A O 1
ATOM 2445 N N . THR A 1 309 ? 5.832 -3.703 -2.449 1 97.31 309 THR A N 1
ATOM 2446 C CA . THR A 1 309 ? 6.625 -4.566 -3.314 1 97.31 309 THR A CA 1
ATOM 2447 C C . THR A 1 309 ? 6.102 -4.527 -4.746 1 97.31 309 THR A C 1
ATOM 2449 O O . THR A 1 309 ? 6.883 -4.461 -5.699 1 97.31 309 THR A O 1
ATOM 2452 N N . HIS A 1 310 ? 4.824 -4.574 -4.871 1 96.62 310 HIS A N 1
ATOM 2453 C CA . HIS A 1 310 ? 4.211 -4.508 -6.191 1 96.62 310 HIS A CA 1
ATOM 2454 C C . HIS A 1 310 ? 4.57 -3.205 -6.902 1 96.62 310 HIS A C 1
ATOM 2456 O O . HIS A 1 310 ? 4.848 -3.203 -8.102 1 96.62 310 HIS A O 1
ATOM 2462 N N . THR A 1 311 ? 4.508 -2.113 -6.188 1 98.06 311 THR A N 1
ATOM 2463 C CA . THR A 1 311 ? 4.836 -0.816 -6.766 1 98.06 311 THR A CA 1
ATOM 2464 C C . THR A 1 311 ? 6.285 -0.791 -7.246 1 98.06 311 THR A C 1
ATOM 2466 O O . THR A 1 311 ? 6.574 -0.299 -8.336 1 98.06 311 THR A O 1
ATOM 2469 N N . LEU A 1 312 ? 7.199 -1.331 -6.469 1 98.5 312 LEU A N 1
ATOM 2470 C CA . LEU A 1 312 ? 8.602 -1.407 -6.863 1 98.5 312 LEU A CA 1
ATOM 2471 C C . LEU A 1 312 ? 8.773 -2.297 -8.094 1 98.5 312 LEU A C 1
ATOM 2473 O O . LEU A 1 312 ? 9.609 -2.018 -8.953 1 98.5 312 LEU A O 1
ATOM 2477 N N . ASN A 1 313 ? 8.008 -3.375 -8.148 1 98.12 313 ASN A N 1
ATOM 2478 C CA . ASN A 1 313 ? 8.062 -4.262 -9.305 1 98.12 313 ASN A CA 1
ATOM 2479 C C . ASN A 1 313 ? 7.559 -3.568 -10.562 1 98.12 313 ASN A C 1
ATOM 2481 O O . ASN A 1 313 ? 8.078 -3.803 -11.656 1 98.12 313 ASN A O 1
ATOM 2485 N N . LEU A 1 314 ? 6.539 -2.764 -10.414 1 98.38 314 LEU A N 1
ATOM 2486 C CA . LEU A 1 314 ? 6.027 -1.99 -11.539 1 98.38 314 LEU A CA 1
ATOM 2487 C C . LEU A 1 314 ? 7.074 -0.994 -12.031 1 98.38 314 LEU A C 1
ATOM 2489 O O . LEU A 1 314 ? 7.141 -0.697 -13.227 1 98.38 314 LEU A O 1
ATOM 2493 N N . LEU A 1 315 ? 7.883 -0.481 -11.078 1 98.75 315 LEU A N 1
ATOM 2494 C CA . LEU A 1 315 ? 8.984 0.385 -11.477 1 98.75 315 LEU A CA 1
ATOM 2495 C C . LEU A 1 315 ? 9.945 -0.348 -12.406 1 98.75 315 LEU A C 1
ATOM 2497 O O . LEU A 1 315 ? 10.461 0.239 -13.359 1 98.75 315 LEU A O 1
ATOM 2501 N N . ILE A 1 316 ? 10.211 -1.638 -12.156 1 98.56 316 ILE A N 1
ATOM 2502 C CA . ILE A 1 316 ? 11.062 -2.436 -13.023 1 98.56 316 ILE A CA 1
ATOM 2503 C C . ILE A 1 316 ? 10.453 -2.514 -14.422 1 98.56 316 ILE A C 1
ATOM 2505 O O . ILE A 1 316 ? 11.156 -2.379 -15.422 1 98.56 316 ILE A O 1
ATOM 2509 N N . SER A 1 317 ? 9.148 -2.734 -14.453 1 98.12 317 SER A N 1
ATOM 2510 C CA . SER A 1 317 ? 8.453 -2.76 -15.734 1 98.12 317 SER A CA 1
ATOM 2511 C C . SER A 1 317 ? 8.594 -1.428 -16.469 1 98.12 317 SER A C 1
ATOM 2513 O O . SER A 1 317 ? 8.781 -1.399 -17.688 1 98.12 317 SER A O 1
ATOM 2515 N N . LYS A 1 318 ? 8.484 -0.351 -15.734 1 98.19 318 LYS A N 1
ATOM 2516 C CA . LYS A 1 318 ? 8.594 0.977 -16.328 1 98.19 318 LYS A CA 1
ATOM 2517 C C . LYS A 1 318 ? 10.008 1.243 -16.828 1 98.19 318 LYS A C 1
ATOM 2519 O O . LYS A 1 318 ? 10.188 1.835 -17.906 1 98.19 318 LYS A O 1
ATOM 2524 N N . LEU A 1 319 ? 11.047 0.825 -16.094 1 98.31 319 LEU A N 1
ATOM 2525 C CA . LEU A 1 319 ? 12.453 1.075 -16.422 1 98.31 319 LEU A CA 1
ATOM 2526 C C . LEU A 1 319 ? 12.891 0.225 -17.609 1 98.31 319 LEU A C 1
ATOM 2528 O O . LEU A 1 319 ? 13.867 0.555 -18.297 1 98.31 319 LEU A O 1
ATOM 2532 N N . THR A 1 320 ? 12.164 -0.835 -17.828 1 98.06 320 THR A N 1
ATOM 2533 C CA . THR A 1 320 ? 12.508 -1.753 -18.906 1 98.06 320 THR A CA 1
ATOM 2534 C C . THR A 1 320 ? 11.367 -1.84 -19.922 1 98.06 320 THR A C 1
ATOM 2536 O O . THR A 1 320 ? 11.117 -0.891 -20.672 1 98.06 320 THR A O 1
ATOM 2539 N N . ARG A 1 321 ? 10.664 -2.973 -19.906 1 96.19 321 ARG A N 1
ATOM 2540 C CA . ARG A 1 321 ? 9.547 -3.146 -20.844 1 96.19 321 ARG A CA 1
ATOM 2541 C C . ARG A 1 321 ? 8.633 -4.281 -20.391 1 96.19 321 ARG A C 1
ATOM 2543 O O . ARG A 1 321 ? 9.102 -5.305 -19.891 1 96.19 321 ARG A O 1
ATOM 2550 N N . ALA A 1 322 ? 7.391 -4.016 -20.484 1 97.69 322 ALA A N 1
ATOM 2551 C CA . ALA A 1 322 ? 6.383 -5.051 -20.266 1 97.69 322 ALA A CA 1
ATOM 2552 C C . ALA A 1 322 ? 5.117 -4.746 -21.062 1 97.69 322 ALA A C 1
ATOM 2554 O O . ALA A 1 322 ? 4.469 -3.719 -20.844 1 97.69 322 ALA A O 1
ATOM 2555 N N . GLU A 1 323 ? 4.754 -5.566 -22 1 97.88 323 GLU A N 1
ATOM 2556 C CA . GLU A 1 323 ? 3.521 -5.375 -22.75 1 97.88 323 GLU A CA 1
ATOM 2557 C C . GLU A 1 323 ? 2.303 -5.785 -21.938 1 97.88 323 GLU A C 1
ATOM 2559 O O . GLU A 1 323 ? 1.244 -5.16 -22.031 1 97.88 323 GLU A O 1
ATOM 2564 N N . ILE A 1 324 ? 2.492 -6.812 -21.156 1 98.38 324 ILE A N 1
ATOM 2565 C CA . ILE A 1 324 ? 1.454 -7.297 -20.25 1 98.38 324 ILE A CA 1
ATOM 2566 C C . ILE A 1 324 ? 1.913 -7.137 -18.797 1 98.38 324 ILE A C 1
ATOM 2568 O O . ILE A 1 324 ? 2.996 -7.598 -18.438 1 98.38 324 ILE A O 1
ATOM 2572 N N . GLN A 1 325 ? 1.138 -6.434 -18.031 1 98 325 GLN A N 1
ATOM 2573 C CA . GLN A 1 325 ? 1.375 -6.305 -16.609 1 98 325 GLN A CA 1
ATOM 2574 C C . GLN A 1 325 ? 0.356 -7.109 -15.805 1 98 325 GLN A C 1
ATOM 2576 O O . GLN A 1 325 ? -0.786 -6.68 -15.633 1 98 325 GLN A O 1
ATOM 2581 N N . SER A 1 326 ? 0.808 -8.188 -15.258 1 95.25 326 SER A N 1
ATOM 2582 C CA . SER A 1 326 ? -0.071 -9.039 -14.469 1 95.25 326 SER A CA 1
ATOM 2583 C C . SER A 1 326 ? -0.071 -8.617 -13 1 95.25 326 SER A C 1
ATOM 2585 O O . SER A 1 326 ? 0.972 -8.25 -12.453 1 95.25 326 SER A O 1
ATOM 2587 N N . THR A 1 327 ? -1.27 -8.633 -12.469 1 90.06 327 THR A N 1
ATOM 2588 C CA . THR A 1 327 ? -1.389 -8.289 -11.055 1 90.06 327 THR A CA 1
ATOM 2589 C C . THR A 1 327 ? -1.864 -9.5 -10.25 1 90.06 327 THR A C 1
ATOM 2591 O O . THR A 1 327 ? -2.879 -10.109 -10.578 1 90.06 327 THR A O 1
ATOM 2594 N N . ILE A 1 328 ? -0.951 -9.883 -9.414 1 77.69 328 ILE A N 1
ATOM 2595 C CA . ILE A 1 328 ? -1.438 -10.82 -8.406 1 77.69 328 ILE A CA 1
ATOM 2596 C C . ILE A 1 328 ? -2.143 -10.055 -7.285 1 77.69 328 ILE A C 1
ATOM 2598 O O . ILE A 1 328 ? -1.867 -8.875 -7.062 1 77.69 328 ILE A O 1
ATOM 2602 N N . THR A 1 329 ? -3.045 -10.688 -6.605 1 74.94 329 THR A N 1
ATOM 2603 C CA . THR A 1 329 ? -3.785 -10 -5.551 1 74.94 329 THR A CA 1
ATOM 2604 C C . THR A 1 329 ? -2.936 -9.883 -4.289 1 74.94 329 THR A C 1
ATOM 2606 O O . THR A 1 329 ? -2.17 -10.789 -3.961 1 74.94 329 THR A O 1
ATOM 2609 N N . PRO A 1 330 ? -2.959 -8.695 -3.686 1 78.38 330 PRO A N 1
ATOM 2610 C CA . PRO A 1 330 ? -2.146 -8.492 -2.484 1 78.38 330 PRO A CA 1
ATOM 2611 C C . PRO A 1 330 ? -2.48 -9.477 -1.37 1 78.38 330 PRO A C 1
ATOM 2613 O O . PRO A 1 330 ? -1.729 -9.594 -0.398 1 78.38 330 PRO A O 1
ATOM 2616 N N . ASP A 1 331 ? -3.564 -10.195 -1.568 1 71.12 331 ASP A N 1
ATOM 2617 C CA . ASP A 1 331 ? -4.008 -11.109 -0.521 1 71.12 331 ASP A CA 1
ATOM 2618 C C . ASP A 1 331 ? -3.541 -12.531 -0.802 1 71.12 331 ASP A C 1
ATOM 2620 O O . ASP A 1 331 ? -3.934 -13.469 -0.102 1 71.12 331 ASP A O 1
ATOM 2624 N N . GLU A 1 332 ? -2.768 -12.719 -1.773 1 68.31 332 GLU A N 1
ATOM 2625 C CA . GLU A 1 332 ? -2.311 -14.062 -2.117 1 68.31 332 GLU A CA 1
ATOM 2626 C C . GLU A 1 332 ? -1.649 -14.742 -0.923 1 68.31 332 GLU A C 1
ATOM 2628 O O . GLU A 1 332 ? -1.849 -15.938 -0.695 1 68.31 332 GLU A O 1
ATOM 2633 N N . GLY A 1 333 ? -1.007 -13.922 -0.17 1 66.62 333 GLY A N 1
ATOM 2634 C CA . GLY A 1 333 ? -0.341 -14.461 1.007 1 66.62 333 GLY A CA 1
ATOM 2635 C C . GLY A 1 333 ? -1.307 -14.883 2.1 1 66.62 333 GLY A C 1
ATOM 2636 O O . GLY A 1 333 ? -0.933 -15.609 3.018 1 66.62 333 GLY A O 1
ATOM 2637 N N . ARG A 1 334 ? -2.541 -14.359 2.002 1 74.81 334 ARG A N 1
ATOM 2638 C CA . ARG A 1 334 ? -3.572 -14.695 2.977 1 74.81 334 ARG A CA 1
ATOM 2639 C C . ARG A 1 334 ? -4.387 -15.898 2.52 1 74.81 334 ARG A C 1
ATOM 2641 O O . ARG A 1 334 ? -5.148 -16.469 3.301 1 74.81 334 ARG A O 1
ATOM 2648 N N . ASN A 1 335 ? -4.246 -16.188 1.324 1 66.62 335 ASN A N 1
ATOM 2649 C CA . ASN A 1 335 ? -4.984 -17.297 0.725 1 66.62 335 ASN A CA 1
ATOM 2650 C C . ASN A 1 335 ? -6.492 -17.062 0.777 1 66.62 335 ASN A C 1
ATOM 2652 O O . ASN A 1 335 ? -7.246 -17.938 1.19 1 66.62 335 ASN A O 1
ATOM 2656 N N . VAL A 1 336 ? -6.855 -15.797 0.53 1 72.75 336 VAL A N 1
ATOM 2657 C CA . VAL A 1 336 ? -8.266 -15.43 0.425 1 72.75 336 VAL A CA 1
ATOM 2658 C C . VAL A 1 336 ? -8.555 -14.883 -0.97 1 72.75 336 VAL A C 1
ATOM 2660 O O . VAL A 1 336 ? -8.07 -13.812 -1.335 1 72.75 336 VAL A O 1
ATOM 2663 N N . PRO A 1 337 ? -9.367 -15.5 -1.729 1 79.5 337 PRO A N 1
ATOM 2664 C CA . PRO A 1 337 ? -9.633 -15.047 -3.096 1 79.5 337 PRO A CA 1
ATOM 2665 C C . PRO A 1 337 ? -10.773 -14.031 -3.168 1 79.5 337 PRO A C 1
ATOM 2667 O O . PRO A 1 337 ? -11.758 -14.258 -3.875 1 79.5 337 PRO A O 1
ATOM 2670 N N . TRP A 1 338 ? -10.594 -12.891 -2.596 1 89.81 338 TRP A N 1
ATOM 2671 C CA . TRP A 1 338 ? -11.648 -11.891 -2.469 1 89.81 338 TRP A CA 1
ATOM 2672 C C . TRP A 1 338 ? -11.656 -10.945 -3.664 1 89.81 338 TRP A C 1
ATOM 2674 O O . TRP A 1 338 ? -10.594 -10.586 -4.184 1 89.81 338 TRP A O 1
ATOM 2684 N N . HIS A 1 339 ? -12.82 -10.531 -4.094 1 88.31 339 HIS A N 1
ATOM 2685 C CA . HIS A 1 339 ? -13 -9.672 -5.258 1 88.31 339 HIS A CA 1
ATOM 2686 C C . HIS A 1 339 ? -12.336 -8.312 -5.051 1 88.31 339 HIS A C 1
ATOM 2688 O O . HIS A 1 339 ? -11.789 -7.738 -5.992 1 88.31 339 HIS A O 1
ATOM 2694 N N . ILE A 1 340 ? -12.383 -7.887 -3.809 1 94.38 340 ILE A N 1
ATOM 2695 C CA . ILE A 1 340 ? -11.898 -6.531 -3.559 1 94.38 340 ILE A CA 1
ATOM 2696 C C . ILE A 1 340 ? -10.398 -6.461 -3.82 1 94.38 340 ILE A C 1
ATOM 2698 O O . ILE A 1 340 ? -9.875 -5.414 -4.207 1 94.38 340 ILE A O 1
ATOM 2702 N N . TYR A 1 341 ? -9.75 -7.566 -3.684 1 93.19 341 TYR A N 1
ATOM 2703 C CA . TYR A 1 341 ? -8.297 -7.562 -3.83 1 93.19 341 TYR A CA 1
ATOM 2704 C C . TYR A 1 341 ? -7.895 -7.68 -5.297 1 93.19 341 TYR A C 1
ATOM 2706 O O . TYR A 1 341 ? -6.801 -7.266 -5.68 1 93.19 341 TYR A O 1
ATOM 2714 N N . ASN A 1 342 ? -8.758 -8.258 -6.172 1 93.19 342 ASN A N 1
ATOM 2715 C CA . ASN A 1 342 ? -8.531 -8.156 -7.609 1 93.19 342 ASN A CA 1
ATOM 2716 C C . ASN A 1 342 ? -8.5 -6.699 -8.07 1 93.19 342 ASN A C 1
ATOM 2718 O O . ASN A 1 342 ? -7.633 -6.316 -8.859 1 93.19 342 ASN A O 1
ATOM 2722 N N . ILE A 1 343 ? -9.43 -6 -7.543 1 96.5 343 ILE A N 1
ATOM 2723 C CA . ILE A 1 343 ? -9.539 -4.594 -7.914 1 96.5 343 ILE A CA 1
ATOM 2724 C C . ILE A 1 343 ? -8.359 -3.816 -7.332 1 96.5 343 ILE A C 1
ATOM 2726 O O . ILE A 1 343 ? -7.797 -2.941 -7.992 1 96.5 343 ILE A O 1
ATOM 2730 N N . GLU A 1 344 ? -7.949 -4.195 -6.133 1 95.62 344 GLU A N 1
ATOM 2731 C CA . GLU A 1 344 ? -6.801 -3.533 -5.523 1 95.62 344 GLU A CA 1
ATOM 2732 C C . GLU A 1 344 ? -5.539 -3.736 -6.355 1 95.62 344 GLU A C 1
ATOM 2734 O O . GLU A 1 344 ? -4.754 -2.805 -6.539 1 95.62 344 GLU A O 1
ATOM 2739 N N . GLY A 1 345 ? -5.379 -4.965 -6.781 1 95.69 345 GLY A N 1
ATOM 2740 C CA . GLY A 1 345 ? -4.23 -5.238 -7.629 1 95.69 345 GLY A CA 1
ATOM 2741 C C . GLY A 1 345 ? -4.25 -4.453 -8.93 1 95.69 345 GLY A C 1
ATOM 2742 O O . GLY A 1 345 ? -3.23 -3.893 -9.336 1 95.69 345 GLY A O 1
ATOM 2743 N N . THR A 1 346 ? -5.387 -4.352 -9.562 1 97.31 346 THR A N 1
ATOM 2744 C CA . THR A 1 346 ? -5.562 -3.633 -10.82 1 97.31 346 THR A CA 1
ATOM 2745 C C . THR A 1 346 ? -5.32 -2.139 -10.625 1 97.31 346 THR A C 1
ATOM 2747 O O . THR A 1 346 ? -4.605 -1.516 -11.414 1 97.31 346 THR A O 1
ATOM 2750 N N . ASP A 1 347 ? -5.871 -1.633 -9.562 1 97.88 347 ASP A N 1
ATOM 2751 C CA . ASP A 1 347 ? -5.73 -0.208 -9.273 1 97.88 347 ASP A CA 1
ATOM 2752 C C . ASP A 1 347 ? -4.285 0.143 -8.93 1 97.88 347 ASP A C 1
ATOM 2754 O O . ASP A 1 347 ? -3.812 1.235 -9.25 1 97.88 347 ASP A O 1
ATOM 2758 N N . THR A 1 348 ? -3.605 -0.742 -8.227 1 97.94 348 THR A N 1
ATOM 2759 C CA . THR A 1 348 ? -2.201 -0.514 -7.906 1 97.94 348 THR A CA 1
ATOM 2760 C C . THR A 1 348 ? -1.371 -0.387 -9.18 1 97.94 348 THR A C 1
ATOM 2762 O O . THR A 1 348 ? -0.559 0.531 -9.312 1 97.94 348 THR A O 1
ATOM 2765 N N . ALA A 1 349 ? -1.592 -1.299 -10.094 1 98.25 349 ALA A N 1
ATOM 2766 C CA . ALA A 1 349 ? -0.867 -1.256 -11.359 1 98.25 349 ALA A CA 1
ATOM 2767 C C . ALA A 1 349 ? -1.181 0.024 -12.133 1 98.25 349 ALA A C 1
ATOM 2769 O O . ALA A 1 349 ? -0.271 0.716 -12.594 1 98.25 349 ALA A O 1
ATOM 2770 N N . LYS A 1 350 ? -2.453 0.335 -12.258 1 98.38 350 LYS A N 1
ATOM 2771 C CA . LYS A 1 350 ? -2.883 1.53 -12.984 1 98.38 350 LYS A CA 1
ATOM 2772 C C . LYS A 1 350 ? -2.314 2.793 -12.336 1 98.38 350 LYS A C 1
ATOM 2774 O O . LYS A 1 350 ? -1.771 3.656 -13.031 1 98.38 350 LYS A O 1
ATOM 2779 N N . GLN A 1 351 ? -2.451 2.887 -11.039 1 98.44 351 GLN A N 1
ATOM 2780 C CA . GLN A 1 351 ? -2.002 4.066 -10.305 1 98.44 351 GLN A CA 1
ATOM 2781 C C . GLN A 1 351 ? -0.5 4.281 -10.477 1 98.44 351 GLN A C 1
ATOM 2783 O O . GLN A 1 351 ? -0.053 5.395 -10.758 1 98.44 351 GLN A O 1
ATOM 2788 N N . ALA A 1 352 ? 0.256 3.229 -10.258 1 98.69 352 ALA A N 1
ATOM 2789 C CA . ALA A 1 352 ? 1.711 3.324 -10.336 1 98.69 352 ALA A CA 1
ATOM 2790 C C . ALA A 1 352 ? 2.166 3.662 -11.75 1 98.69 352 ALA A C 1
ATOM 2792 O O . ALA A 1 352 ? 3.023 4.527 -11.945 1 98.69 352 ALA A O 1
ATOM 2793 N N . LEU A 1 353 ? 1.605 2.998 -12.734 1 98.69 353 LEU A N 1
ATOM 2794 C CA . LEU A 1 353 ? 2.023 3.193 -14.117 1 98.69 353 LEU A CA 1
ATOM 2795 C C . LEU A 1 353 ? 1.658 4.594 -14.602 1 98.69 353 LEU A C 1
ATOM 2797 O O . LEU A 1 353 ? 2.445 5.238 -15.305 1 98.69 353 LEU A O 1
ATOM 2801 N N . VAL A 1 354 ? 0.484 5.047 -14.242 1 98.62 354 VAL A N 1
ATOM 2802 C CA . VAL A 1 354 ? 0.062 6.387 -14.633 1 98.62 354 VAL A CA 1
ATOM 2803 C C . VAL A 1 354 ? 0.896 7.43 -13.891 1 98.62 354 VAL A C 1
ATOM 2805 O O . VAL A 1 354 ? 1.273 8.453 -14.461 1 98.62 354 VAL A O 1
ATOM 2808 N N . GLY A 1 355 ? 1.13 7.152 -12.609 1 98.75 355 GLY A N 1
ATOM 2809 C CA . GLY A 1 355 ? 1.98 8.047 -11.844 1 98.75 355 GLY A CA 1
ATOM 2810 C C . GLY A 1 355 ? 3.375 8.188 -12.422 1 98.75 355 GLY A C 1
ATOM 2811 O O . GLY A 1 355 ? 4 9.242 -12.297 1 98.75 355 GLY A O 1
ATOM 2812 N N . MET A 1 356 ? 3.873 7.137 -13.094 1 98.81 356 MET A N 1
ATOM 2813 C CA . MET A 1 356 ? 5.223 7.125 -13.648 1 98.81 356 MET A CA 1
ATOM 2814 C C . MET A 1 356 ? 5.199 7.465 -15.133 1 98.81 356 MET A C 1
ATOM 2816 O O . MET A 1 356 ? 6.172 7.207 -15.852 1 98.81 356 MET A O 1
ATOM 2820 N N . ASP A 1 357 ? 4.035 7.965 -15.625 1 98.5 357 ASP A N 1
ATOM 2821 C CA . ASP A 1 357 ? 3.939 8.383 -17.016 1 98.5 357 ASP A CA 1
ATOM 2822 C C . ASP A 1 357 ? 5.051 9.367 -17.375 1 98.5 357 ASP A C 1
ATOM 2824 O O . ASP A 1 357 ? 5.227 10.383 -16.703 1 98.5 357 ASP A O 1
ATOM 2828 N N . GLY A 1 358 ? 5.777 9.062 -18.406 1 97.94 358 GLY A N 1
ATOM 2829 C CA . GLY A 1 358 ? 6.828 9.938 -18.906 1 97.94 358 GLY A CA 1
ATOM 2830 C C . GLY A 1 358 ? 8.094 9.883 -18.062 1 97.94 358 GLY A C 1
ATOM 2831 O O . GLY A 1 358 ? 8.984 10.711 -18.234 1 97.94 358 GLY A O 1
ATOM 2832 N N . LEU A 1 359 ? 8.188 8.945 -17.156 1 98.31 359 LEU A N 1
ATOM 2833 C CA . LEU A 1 359 ? 9.32 8.867 -16.234 1 98.31 359 LEU A CA 1
ATOM 2834 C C . LEU A 1 359 ? 10.625 8.688 -17 1 98.31 359 LEU A C 1
ATOM 2836 O O . LEU A 1 359 ? 11.664 9.234 -16.609 1 98.31 359 LEU A O 1
ATOM 2840 N N . MET A 1 360 ? 10.625 7.969 -18.109 1 97.44 360 MET A N 1
ATOM 2841 C CA . MET A 1 360 ? 11.844 7.645 -18.844 1 97.44 360 MET A CA 1
ATOM 2842 C C . MET A 1 360 ? 12.352 8.859 -19.609 1 97.44 360 MET A C 1
ATOM 2844 O O . MET A 1 360 ? 13.461 8.836 -20.156 1 97.44 360 MET A O 1
ATOM 2848 N N . GLU A 1 361 ? 11.562 9.883 -19.672 1 97.25 361 GLU A N 1
ATOM 2849 C CA . GLU A 1 361 ? 12.07 11.164 -20.156 1 97.25 361 GLU A CA 1
ATOM 2850 C C . GLU A 1 361 ? 12.938 11.852 -19.109 1 97.25 361 GLU A C 1
ATOM 2852 O O . GLU A 1 361 ? 13.695 12.766 -19.438 1 97.25 361 GLU A O 1
ATOM 2857 N N . MET A 1 362 ? 12.836 11.422 -17.875 1 97.94 362 MET A N 1
ATOM 2858 C CA . MET A 1 362 ? 13.492 12.086 -16.75 1 97.94 362 MET A CA 1
ATOM 2859 C C . MET A 1 362 ? 14.719 11.305 -16.297 1 97.94 362 MET A C 1
ATOM 2861 O O . MET A 1 362 ? 15.664 11.891 -15.758 1 97.94 362 MET A O 1
ATOM 2865 N N . ILE A 1 363 ? 14.688 9.992 -16.484 1 97.88 363 ILE A N 1
ATOM 2866 C CA . ILE A 1 363 ? 15.758 9.141 -15.977 1 97.88 363 ILE A CA 1
ATOM 2867 C C . ILE A 1 363 ? 16.188 8.156 -17.062 1 97.88 363 ILE A C 1
ATOM 2869 O O . ILE A 1 363 ? 15.562 8.062 -18.125 1 97.88 363 ILE A O 1
ATOM 2873 N N . GLU A 1 364 ? 17.281 7.473 -16.828 1 96.88 364 GLU A N 1
ATOM 2874 C CA . GLU A 1 364 ? 17.781 6.469 -17.766 1 96.88 364 GLU A CA 1
ATOM 2875 C C . GLU A 1 364 ? 18.562 5.375 -17.031 1 96.88 364 GLU A C 1
ATOM 2877 O O . GLU A 1 364 ? 19.031 5.578 -15.914 1 96.88 364 GLU A O 1
ATOM 2882 N N . LEU A 1 365 ? 18.656 4.191 -17.609 1 97.75 365 LEU A N 1
ATOM 2883 C CA . LEU A 1 365 ? 19.453 3.082 -17.109 1 97.75 365 LEU A CA 1
ATOM 2884 C C . LEU A 1 365 ? 20.938 3.316 -17.375 1 97.75 365 LEU A C 1
ATOM 2886 O O . LEU A 1 365 ? 21.312 3.816 -18.438 1 97.75 365 LEU A O 1
ATOM 2890 N N . LYS A 1 366 ? 21.734 2.996 -16.406 1 97 366 LYS A N 1
ATOM 2891 C CA . LYS A 1 366 ? 23.172 2.986 -16.641 1 97 366 LYS A CA 1
ATOM 2892 C C . LYS A 1 366 ? 23.609 1.704 -17.344 1 97 366 LYS A C 1
ATOM 2894 O O . LYS A 1 366 ? 24.375 0.917 -16.797 1 97 366 LYS A O 1
ATOM 2899 N N . ARG A 1 367 ? 23.219 1.675 -18.516 1 95.19 367 ARG A N 1
ATOM 2900 C CA . ARG A 1 367 ? 23.328 0.4 -19.203 1 95.19 367 ARG A CA 1
ATOM 2901 C C . ARG A 1 367 ? 24.734 0.217 -19.781 1 95.19 367 ARG A C 1
ATOM 2903 O O . ARG A 1 367 ? 25.172 -0.912 -20 1 95.19 367 ARG A O 1
ATOM 2910 N N . ASP A 1 368 ? 25.5 1.203 -20 1 92.69 368 ASP A N 1
ATOM 2911 C CA . ASP A 1 368 ? 26.75 1.1 -20.75 1 92.69 368 ASP A CA 1
ATOM 2912 C C . ASP A 1 368 ? 27.953 1.01 -19.812 1 92.69 368 ASP A C 1
ATOM 2914 O O . ASP A 1 368 ? 29.047 0.605 -20.234 1 92.69 368 ASP A O 1
ATOM 2918 N N . LYS A 1 369 ? 27.75 1.424 -18.609 1 91.38 369 LYS A N 1
ATOM 2919 C CA . LYS A 1 369 ? 28.875 1.372 -17.672 1 91.38 369 LYS A CA 1
ATOM 2920 C C . LYS A 1 369 ? 28.406 1.125 -16.25 1 91.38 369 LYS A C 1
ATOM 2922 O O . LYS A 1 369 ? 27.234 1.368 -15.922 1 91.38 369 LYS A O 1
ATOM 2927 N N . GLY A 1 370 ? 29.328 0.52 -15.547 1 95.56 370 GLY A N 1
ATOM 2928 C CA . GLY A 1 370 ? 29.062 0.37 -14.117 1 95.56 370 GLY A CA 1
ATOM 2929 C C . GLY A 1 370 ? 28.469 -0.977 -13.766 1 95.56 370 GLY A C 1
ATOM 2930 O O . GLY A 1 370 ? 28.641 -1.954 -14.492 1 95.56 370 GLY A O 1
ATOM 2931 N N . GLU A 1 371 ? 27.859 -0.989 -12.617 1 97.06 371 GLU A N 1
ATOM 2932 C CA . GLU A 1 371 ? 27.406 -2.232 -12 1 97.06 371 GLU A CA 1
ATOM 2933 C C . GLU A 1 371 ? 26.297 -2.891 -12.82 1 97.06 371 GLU A C 1
ATOM 2935 O O . GLU A 1 371 ? 26.297 -4.109 -12.984 1 97.06 371 GLU A O 1
ATOM 2940 N N . LEU A 1 372 ? 25.375 -2.098 -13.289 1 98.31 372 LEU A N 1
ATOM 2941 C CA . LEU A 1 372 ? 24.281 -2.654 -14.078 1 98.31 372 LEU A CA 1
ATOM 2942 C C . LEU A 1 372 ? 24.812 -3.355 -15.328 1 98.31 372 LEU A C 1
ATOM 2944 O O . LEU A 1 372 ? 24.406 -4.48 -15.633 1 98.31 372 LEU A O 1
ATOM 2948 N N . ALA A 1 373 ? 25.703 -2.645 -16.078 1 98.12 373 ALA A N 1
ATOM 2949 C CA . ALA A 1 373 ? 26.281 -3.195 -17.297 1 98.12 373 ALA A CA 1
ATOM 2950 C C . ALA A 1 373 ? 27 -4.516 -17.031 1 98.12 373 ALA A C 1
ATOM 2952 O O . ALA A 1 373 ? 26.844 -5.484 -17.766 1 98.12 373 ALA A O 1
ATOM 2953 N N . ASP A 1 374 ? 27.75 -4.523 -15.969 1 98.12 374 ASP A N 1
ATOM 2954 C CA . ASP A 1 374 ? 28.531 -5.699 -15.617 1 98.12 374 ASP A CA 1
ATOM 2955 C C . ASP A 1 374 ? 27.625 -6.879 -15.258 1 98.12 374 ASP A C 1
ATOM 2957 O O . ASP A 1 374 ? 27.859 -8 -15.719 1 98.12 374 ASP A O 1
ATOM 2961 N N . LYS A 1 375 ? 26.656 -6.617 -14.453 1 98 375 LYS A N 1
ATOM 2962 C CA . LYS A 1 375 ? 25.766 -7.684 -14 1 98 375 LYS A CA 1
ATOM 2963 C C . LYS A 1 375 ? 24.938 -8.234 -15.148 1 98 375 LYS A C 1
ATOM 2965 O O . LYS A 1 375 ? 24.656 -9.438 -15.203 1 98 375 LYS A O 1
ATOM 2970 N N . VAL A 1 376 ? 24.469 -7.367 -16.016 1 98.44 376 VAL A N 1
ATOM 2971 C CA . VAL A 1 376 ? 23.703 -7.789 -17.188 1 98.44 376 VAL A CA 1
ATOM 2972 C C . VAL A 1 376 ? 24.547 -8.711 -18.047 1 98.44 376 VAL A C 1
ATOM 2974 O O . VAL A 1 376 ? 24.078 -9.766 -18.484 1 98.44 376 VAL A O 1
ATOM 2977 N N . ARG A 1 377 ? 25.797 -8.289 -18.312 1 98.06 377 ARG A N 1
ATOM 2978 C CA . ARG A 1 377 ? 26.719 -9.109 -19.094 1 98.06 377 ARG A CA 1
ATOM 2979 C C . ARG A 1 377 ? 26.953 -10.453 -18.422 1 98.06 377 ARG A C 1
ATOM 2981 O O . ARG A 1 377 ? 26.906 -11.5 -19.078 1 98.06 377 ARG A O 1
ATOM 2988 N N . GLU A 1 378 ? 27.188 -10.383 -17.172 1 98 378 GLU A N 1
ATOM 2989 C CA . GLU A 1 378 ? 27.453 -11.602 -16.422 1 98 378 GLU A CA 1
ATOM 2990 C C . GLU A 1 378 ? 26.281 -12.586 -16.516 1 98 378 GLU A C 1
ATOM 2992 O O . GLU A 1 378 ? 26.5 -13.781 -16.734 1 98 378 GLU A O 1
ATOM 2997 N N . LEU A 1 379 ? 25.109 -12.102 -16.328 1 98 379 LEU A N 1
ATOM 2998 C CA . LEU A 1 379 ? 23.922 -12.953 -16.359 1 98 379 LEU A CA 1
ATOM 2999 C C . LEU A 1 379 ? 23.75 -13.602 -17.734 1 98 379 LEU A C 1
ATOM 3001 O O . LEU A 1 379 ? 23.422 -14.781 -17.828 1 98 379 LEU A O 1
ATOM 3005 N N . LYS A 1 380 ? 23.984 -12.852 -18.766 1 98.12 380 LYS A N 1
ATOM 3006 C CA . LYS A 1 380 ? 23.891 -13.383 -20.125 1 98.12 380 LYS A CA 1
ATOM 3007 C C . LYS A 1 380 ? 24.938 -14.461 -20.375 1 98.12 380 LYS A C 1
ATOM 3009 O O . LYS A 1 380 ? 24.641 -15.508 -20.953 1 98.12 380 LYS A O 1
ATOM 3014 N N . GLU A 1 381 ? 26.172 -14.18 -19.844 1 98.38 381 GLU A N 1
ATOM 3015 C CA . GLU A 1 381 ? 27.25 -15.148 -19.984 1 98.38 381 GLU A CA 1
ATOM 3016 C C . GLU A 1 381 ? 26.953 -16.438 -19.25 1 98.38 381 GLU A C 1
ATOM 3018 O O . GLU A 1 381 ? 27.156 -17.531 -19.781 1 98.38 381 GLU A O 1
ATOM 3023 N N . ARG A 1 382 ? 26.453 -16.312 -18.078 1 98.31 382 ARG A N 1
ATOM 3024 C CA . ARG A 1 382 ? 26.109 -17.469 -17.281 1 98.31 382 ARG A CA 1
ATOM 3025 C C . ARG A 1 382 ? 25.016 -18.297 -17.953 1 98.31 382 ARG A C 1
ATOM 3027 O O . ARG A 1 382 ? 25.062 -19.531 -17.938 1 98.31 382 ARG A O 1
ATOM 3034 N N . ALA A 1 383 ? 24.016 -17.656 -18.5 1 98.12 383 ALA A N 1
ATOM 3035 C CA . ALA A 1 383 ? 22.938 -18.359 -19.188 1 98.12 383 ALA A CA 1
ATOM 3036 C C . ALA A 1 383 ? 23.453 -19.141 -20.391 1 98.12 383 ALA A C 1
ATOM 3038 O O . ALA A 1 383 ? 23.047 -20.281 -20.625 1 98.12 383 ALA A O 1
ATOM 3039 N N . ILE A 1 384 ? 24.391 -18.531 -21.141 1 98.12 384 ILE A N 1
ATOM 3040 C CA . ILE A 1 384 ? 24.969 -19.172 -22.328 1 98.12 384 ILE A CA 1
ATOM 3041 C C . ILE A 1 384 ? 25.797 -20.391 -21.906 1 98.12 384 ILE A C 1
ATOM 3043 O O . ILE A 1 384 ? 25.688 -21.453 -22.516 1 98.12 384 ILE A O 1
ATOM 3047 N N . LEU A 1 385 ? 26.578 -20.188 -20.859 1 98.31 385 LEU A N 1
ATOM 3048 C CA . LEU A 1 385 ? 27.391 -21.297 -20.359 1 98.31 385 LEU A CA 1
ATOM 3049 C C . LEU A 1 385 ? 26.531 -22.438 -19.859 1 98.31 385 LEU A C 1
ATOM 3051 O O . LEU A 1 385 ? 26.875 -23.609 -20.016 1 98.31 385 LEU A O 1
ATOM 3055 N N . PHE A 1 386 ? 25.453 -22.094 -19.266 1 98.06 386 PHE A N 1
ATOM 3056 C CA . PHE A 1 386 ? 24.5 -23.094 -18.797 1 98.06 386 PHE A CA 1
ATOM 3057 C C . PHE A 1 386 ? 23.969 -23.922 -19.969 1 98.06 386 PHE A C 1
ATOM 3059 O O . PHE A 1 386 ? 23.891 -25.141 -19.891 1 98.06 386 PHE A O 1
ATOM 3066 N N . MET A 1 387 ? 23.562 -23.25 -21 1 97.62 387 MET A N 1
ATOM 3067 C CA . MET A 1 387 ? 23.047 -23.922 -22.203 1 97.62 387 MET A CA 1
ATOM 3068 C C . MET A 1 387 ? 24.125 -24.828 -22.812 1 97.62 387 MET A C 1
ATOM 3070 O O . MET A 1 387 ? 23.828 -25.922 -23.266 1 97.62 387 MET A O 1
ATOM 3074 N N . GLU A 1 388 ? 25.375 -24.344 -22.797 1 98 388 GLU A N 1
ATOM 3075 C CA . GLU A 1 388 ? 26.469 -25.156 -23.312 1 98 388 GLU A CA 1
ATOM 3076 C C . GLU A 1 388 ? 26.656 -26.438 -22.516 1 98 388 GLU A C 1
ATOM 3078 O O . GLU A 1 388 ? 26.906 -27.5 -23.078 1 98 388 GLU A O 1
ATOM 3083 N N . GLU A 1 389 ? 26.516 -26.266 -21.25 1 98 389 GLU A N 1
ATOM 3084 C CA . GLU A 1 389 ? 26.656 -27.453 -20.422 1 98 389 GLU A CA 1
ATOM 3085 C C . GLU A 1 389 ? 25.516 -28.453 -20.672 1 98 389 GLU A C 1
ATOM 3087 O O . GLU A 1 389 ? 25.719 -29.656 -20.625 1 98 389 GLU A O 1
ATOM 3092 N N . ILE A 1 390 ? 24.344 -27.969 -20.875 1 98.06 390 ILE A N 1
ATOM 3093 C CA . ILE A 1 390 ? 23.203 -28.812 -21.203 1 98.06 390 ILE A CA 1
ATOM 3094 C C . ILE A 1 390 ? 23.531 -29.641 -22.453 1 98.06 390 ILE A C 1
ATOM 3096 O O . ILE A 1 390 ? 23.266 -30.844 -22.484 1 98.06 390 ILE A O 1
ATOM 3100 N N . LEU A 1 391 ? 24.172 -29.047 -23.406 1 97.5 391 LEU A N 1
ATOM 3101 C CA . LEU A 1 391 ? 24.531 -29.75 -24.641 1 97.5 391 LEU A CA 1
ATOM 3102 C C . LEU A 1 391 ? 25.609 -30.797 -24.375 1 97.5 391 LEU A C 1
ATOM 3104 O O . LEU A 1 391 ? 25.562 -31.891 -24.922 1 97.5 391 LEU A O 1
ATOM 3108 N N . GLU A 1 392 ? 26.484 -30.453 -23.516 1 97.75 392 GLU A N 1
ATOM 3109 C CA . GLU A 1 392 ? 27.609 -31.328 -23.203 1 97.75 392 GLU A CA 1
ATOM 3110 C C . GLU A 1 392 ? 27.156 -32.594 -22.516 1 97.75 392 GLU A C 1
ATOM 3112 O O . GLU A 1 392 ? 27.734 -33.656 -22.703 1 97.75 392 GLU A O 1
ATOM 3117 N N . VAL A 1 393 ? 26.141 -32.531 -21.688 1 97 393 VAL A N 1
ATOM 3118 C CA . VAL A 1 393 ? 25.75 -33.656 -20.891 1 97 393 VAL A CA 1
ATOM 3119 C C . VAL A 1 393 ? 24.797 -34.562 -21.688 1 97 393 VAL A C 1
ATOM 3121 O O . VAL A 1 393 ? 24.484 -35.688 -21.266 1 97 393 VAL A O 1
ATOM 3124 N N . GLY A 1 394 ? 24.297 -34.031 -22.797 1 96.88 394 GLY A N 1
ATOM 3125 C CA . GLY A 1 394 ? 23.484 -34.906 -23.641 1 96.88 394 GLY A CA 1
ATOM 3126 C C . GLY A 1 394 ? 22.141 -34.312 -23.969 1 96.88 394 GLY A C 1
ATOM 3127 O O . GLY A 1 394 ? 21.266 -35 -24.531 1 96.88 394 GLY A O 1
ATOM 3128 N N . GLY A 1 395 ? 21.938 -33.125 -23.562 1 96.75 395 GLY A N 1
ATOM 3129 C CA . GLY A 1 395 ? 20.719 -32.438 -23.969 1 96.75 395 GLY A CA 1
ATOM 3130 C C . GLY A 1 395 ? 19.797 -32.156 -22.797 1 96.75 395 GLY A C 1
ATOM 3131 O O . GLY A 1 395 ? 20.109 -32.469 -21.656 1 96.75 395 GLY A O 1
ATOM 3132 N N . TYR A 1 396 ? 18.625 -31.547 -23.109 1 97.12 396 TYR A N 1
ATOM 3133 C CA . TYR A 1 396 ? 17.672 -31.031 -22.125 1 97.12 396 TYR A CA 1
ATOM 3134 C C . TYR A 1 396 ? 17.203 -32.156 -21.188 1 97.12 396 TYR A C 1
ATOM 3136 O O . TYR A 1 396 ? 17.203 -31.984 -19.969 1 97.12 396 TYR A O 1
ATOM 3144 N N . PHE A 1 397 ? 16.797 -33.281 -21.734 1 97.31 397 PHE A N 1
ATOM 3145 C CA . PHE A 1 397 ? 16.203 -34.375 -20.938 1 97.31 397 PHE A CA 1
ATOM 3146 C C . PHE A 1 397 ? 17.219 -34.938 -19.953 1 97.31 397 PHE A C 1
ATOM 3148 O O . PHE A 1 397 ? 16.891 -35.219 -18.797 1 97.31 397 PHE A O 1
ATOM 3155 N N . LYS A 1 398 ? 18.453 -35.094 -20.406 1 97.12 398 LYS A N 1
ATOM 3156 C CA . LYS A 1 398 ? 19.516 -35.562 -19.516 1 97.12 398 LYS A CA 1
ATOM 3157 C C . LYS A 1 398 ? 19.797 -34.531 -18.406 1 97.12 398 LYS A C 1
ATOM 3159 O O . LYS A 1 398 ? 20.047 -34.906 -17.266 1 97.12 398 LYS A O 1
ATOM 3164 N N . ALA A 1 399 ? 19.828 -33.312 -18.812 1 97.25 399 ALA A N 1
ATOM 3165 C CA . ALA A 1 399 ? 20.047 -32.25 -17.828 1 97.25 399 ALA A CA 1
ATOM 3166 C C . ALA A 1 399 ? 18.984 -32.281 -16.75 1 97.25 399 ALA A C 1
ATOM 3168 O O . ALA A 1 399 ? 19.281 -32.094 -15.57 1 97.25 399 ALA A O 1
ATOM 3169 N N . VAL A 1 400 ? 17.688 -32.438 -17.141 1 96.81 400 VAL A N 1
ATOM 3170 C CA . VAL A 1 400 ? 16.594 -32.531 -16.188 1 96.81 400 VAL A CA 1
ATOM 3171 C C . VAL A 1 400 ? 16.812 -33.719 -15.266 1 96.81 400 VAL A C 1
ATOM 3173 O O . VAL A 1 400 ? 16.609 -33.625 -14.055 1 96.81 400 VAL A O 1
ATOM 3176 N N . GLU A 1 401 ? 17.234 -34.812 -15.82 1 95.12 401 GLU A N 1
ATOM 3177 C CA . GLU A 1 401 ? 17.484 -36 -15.039 1 95.12 401 GLU A CA 1
ATOM 3178 C C . GLU A 1 401 ? 18.578 -35.781 -14 1 95.12 401 GLU A C 1
ATOM 3180 O O . GLU A 1 401 ? 18.547 -36.344 -12.906 1 95.12 401 GLU A O 1
ATOM 3185 N N . GLU A 1 402 ? 19.453 -34.969 -14.359 1 94.56 402 GLU A N 1
ATOM 3186 C CA . GLU A 1 402 ? 20.609 -34.719 -13.492 1 94.56 402 GLU A CA 1
ATOM 3187 C C . GLU A 1 402 ? 20.328 -33.562 -12.531 1 94.56 402 GLU A C 1
ATOM 3189 O O . GLU A 1 402 ? 21.219 -33.125 -11.789 1 94.56 402 GLU A O 1
ATOM 3194 N N . GLY A 1 403 ? 19.188 -32.969 -12.578 1 92.75 403 GLY A N 1
ATOM 3195 C CA . GLY A 1 403 ? 18.781 -32 -11.594 1 92.75 403 GLY A CA 1
ATOM 3196 C C . GLY A 1 403 ? 19.344 -30.609 -11.867 1 92.75 403 GLY A C 1
ATOM 3197 O O . GLY A 1 403 ? 19.656 -29.875 -10.93 1 92.75 403 GLY A O 1
ATOM 3198 N N . PHE A 1 404 ? 19.469 -30.203 -13.133 1 95 404 PHE A N 1
ATOM 3199 C CA . PHE A 1 404 ? 20.062 -28.922 -13.516 1 95 404 PHE A CA 1
ATOM 3200 C C . PHE A 1 404 ? 19.156 -27.766 -13.133 1 95 404 PHE A C 1
ATOM 3202 O O . PHE A 1 404 ? 19.641 -26.672 -12.844 1 95 404 PHE A O 1
ATOM 3209 N N . PHE A 1 405 ? 17.891 -27.969 -13.148 1 95.12 405 PHE A N 1
ATOM 3210 C CA . PHE A 1 405 ? 16.953 -26.844 -13.109 1 95.12 405 PHE A CA 1
ATOM 3211 C C . PHE A 1 405 ? 16.453 -26.609 -11.688 1 95.12 405 PHE A C 1
ATOM 3213 O O . PHE A 1 405 ? 16.25 -27.562 -10.93 1 95.12 405 PHE A O 1
ATOM 3220 N N . VAL A 1 406 ? 16.234 -25.297 -11.336 1 93.12 406 VAL A N 1
ATOM 3221 C CA . VAL A 1 406 ? 15.734 -24.781 -10.062 1 93.12 406 VAL A CA 1
ATOM 3222 C C . VAL A 1 406 ? 16.766 -25.031 -8.961 1 93.12 406 VAL A C 1
ATOM 3224 O O . VAL A 1 406 ? 16.406 -25.281 -7.809 1 93.12 406 VAL A O 1
ATOM 3227 N N . ASP A 1 407 ? 18 -25.188 -9.328 1 91.38 407 ASP A N 1
ATOM 3228 C CA . ASP A 1 407 ? 19.094 -25.312 -8.375 1 91.38 407 ASP A CA 1
ATOM 3229 C C . ASP A 1 407 ? 19.531 -23.953 -7.84 1 91.38 407 ASP A C 1
ATOM 3231 O O . ASP A 1 407 ? 19.906 -23.078 -8.617 1 91.38 407 ASP A O 1
ATOM 3235 N N . SER A 1 408 ? 19.594 -23.797 -6.586 1 88.81 408 SER A N 1
ATOM 3236 C CA . SER A 1 408 ? 19.859 -22.5 -5.965 1 88.81 408 SER A CA 1
ATOM 3237 C C . SER A 1 408 ? 21.359 -22.266 -5.801 1 88.81 408 SER A C 1
ATOM 3239 O O . SER A 1 408 ? 21.828 -21.938 -4.711 1 88.81 408 SER A O 1
ATOM 3241 N N . GLY A 1 409 ? 22.281 -22.453 -6.691 1 89.38 409 GLY A N 1
ATOM 3242 C CA . GLY A 1 409 ? 23.719 -22.266 -6.641 1 89.38 409 GLY A CA 1
ATOM 3243 C C . GLY A 1 409 ? 24.203 -21.141 -7.527 1 89.38 409 GLY A C 1
ATOM 3244 O O . GLY A 1 409 ? 25.375 -20.766 -7.488 1 89.38 409 GLY A O 1
ATOM 3245 N N . GLU A 1 410 ? 23.312 -20.359 -8.188 1 92.38 410 GLU A N 1
ATOM 3246 C CA . GLU A 1 410 ? 23.641 -19.391 -9.234 1 92.38 410 GLU A CA 1
ATOM 3247 C C . GLU A 1 410 ? 24.688 -19.953 -10.188 1 92.38 410 GLU A C 1
ATOM 3249 O O . GLU A 1 410 ? 25.891 -19.75 -9.992 1 92.38 410 GLU A O 1
ATOM 3254 N N . TYR A 1 411 ? 24.484 -20.5 -11.172 1 95.56 411 TYR A N 1
ATOM 3255 C CA . TYR A 1 411 ? 25.375 -21.203 -12.102 1 95.56 411 TYR A CA 1
ATOM 3256 C C . TYR A 1 411 ? 26.625 -20.375 -12.359 1 95.56 411 TYR A C 1
ATOM 3258 O O . TYR A 1 411 ? 26.547 -19.172 -12.602 1 95.56 411 TYR A O 1
ATOM 3266 N N . PRO A 1 412 ? 27.828 -20.875 -12.297 1 95.88 412 PRO A N 1
ATOM 3267 C CA . PRO A 1 412 ? 28.109 -22.312 -12.391 1 95.88 412 PRO A CA 1
ATOM 3268 C C . PRO A 1 412 ? 28.156 -22.984 -11.023 1 95.88 412 PRO A C 1
ATOM 3270 O O . PRO A 1 412 ? 28.391 -24.203 -10.938 1 95.88 412 PRO A O 1
ATOM 3273 N N . GLU A 1 413 ? 27.844 -22.234 -10.023 1 93.69 413 GLU A N 1
ATOM 3274 C CA . GLU A 1 413 ? 27.734 -22.875 -8.711 1 93.69 413 GLU A CA 1
ATOM 3275 C C . GLU A 1 413 ? 26.5 -23.766 -8.648 1 93.69 413 GLU A C 1
ATOM 3277 O O . GLU A 1 413 ? 25.484 -23.5 -9.289 1 93.69 413 GLU A O 1
ATOM 3282 N N . ARG A 1 414 ? 26.672 -24.859 -7.855 1 91.88 414 ARG A N 1
ATOM 3283 C CA . ARG A 1 414 ? 25.578 -25.781 -7.656 1 91.88 414 ARG A CA 1
ATOM 3284 C C . ARG A 1 414 ? 25.328 -26.047 -6.172 1 91.88 414 ARG A C 1
ATOM 3286 O O . ARG A 1 414 ? 26.281 -26.156 -5.395 1 91.88 414 ARG A O 1
ATOM 3293 N N . ASN A 1 415 ? 24.125 -26.031 -5.84 1 87.44 415 ASN A N 1
ATOM 3294 C CA . ASN A 1 415 ? 23.734 -26.359 -4.469 1 87.44 415 ASN A CA 1
ATOM 3295 C C . ASN A 1 415 ? 23.266 -27.797 -4.34 1 87.44 415 ASN A C 1
ATOM 3297 O O . ASN A 1 415 ? 23.234 -28.344 -3.238 1 87.44 415 ASN A O 1
ATOM 3301 N N . GLY A 1 416 ? 22.812 -28.359 -5.465 1 85 416 GLY A N 1
ATOM 3302 C CA . GLY A 1 416 ? 22.359 -29.734 -5.469 1 85 416 GLY A CA 1
ATOM 3303 C C . GLY A 1 416 ? 20.906 -29.891 -5.039 1 85 416 GLY A C 1
ATOM 3304 O O . GLY A 1 416 ? 20.484 -30.984 -4.68 1 85 416 GLY A O 1
ATOM 3305 N N . ASP A 1 417 ? 20.156 -28.859 -5.016 1 83.56 417 ASP A N 1
ATOM 3306 C CA . ASP A 1 417 ? 18.766 -28.891 -4.598 1 83.56 417 ASP A CA 1
ATOM 3307 C C . ASP A 1 417 ? 17.828 -28.703 -5.793 1 83.56 417 ASP A C 1
ATOM 3309 O O . ASP A 1 417 ? 16.688 -28.281 -5.633 1 83.56 417 ASP A O 1
ATOM 3313 N N . GLY A 1 418 ? 18.281 -28.953 -6.969 1 88.75 418 GLY A N 1
ATOM 3314 C CA . GLY A 1 418 ? 17.453 -28.844 -8.164 1 88.75 418 GLY A CA 1
ATOM 3315 C C . GLY A 1 418 ? 16.438 -29.953 -8.289 1 88.75 418 GLY A C 1
ATOM 3316 O O . GLY A 1 418 ? 16.453 -30.922 -7.527 1 88.75 418 GLY A O 1
ATOM 3317 N N . ILE A 1 419 ? 15.516 -29.797 -9.211 1 88.56 419 ILE A N 1
ATOM 3318 C CA . ILE A 1 419 ? 14.461 -30.781 -9.445 1 88.56 419 ILE A CA 1
ATOM 3319 C C . ILE A 1 419 ? 14.922 -31.797 -10.484 1 88.56 419 ILE A C 1
ATOM 3321 O O . ILE A 1 419 ? 15.344 -31.422 -11.578 1 88.56 419 ILE A O 1
ATOM 3325 N N . ALA A 1 420 ? 14.883 -32.969 -10.117 1 89.12 420 ALA A N 1
ATOM 3326 C CA . ALA A 1 420 ? 15.234 -34.031 -11.039 1 89.12 420 ALA A CA 1
ATOM 3327 C C . ALA A 1 420 ? 14.016 -34.875 -11.398 1 89.12 420 ALA A C 1
ATOM 3329 O O . ALA A 1 420 ? 13.18 -35.156 -10.539 1 89.12 420 ALA A O 1
ATOM 3330 N N . ARG A 1 421 ? 13.914 -35.156 -12.664 1 90.81 421 ARG A N 1
ATOM 3331 C CA . ARG A 1 421 ? 12.875 -36.031 -13.195 1 90.81 421 ARG A CA 1
ATOM 3332 C C . ARG A 1 421 ? 13.484 -37.125 -14.055 1 90.81 421 ARG A C 1
ATOM 3334 O O . ARG A 1 421 ? 14.477 -36.906 -14.758 1 90.81 421 ARG A O 1
ATOM 3341 N N . LYS A 1 422 ? 12.859 -38.219 -14.039 1 89.94 422 LYS A N 1
ATOM 3342 C CA . LYS A 1 422 ? 13.359 -39.375 -14.812 1 89.94 422 LYS A CA 1
ATOM 3343 C C . LYS A 1 422 ? 12.695 -39.438 -16.188 1 89.94 422 LYS A C 1
ATOM 3345 O O . LYS A 1 422 ? 11.492 -39.188 -16.312 1 89.94 422 LYS A O 1
ATOM 3350 N N . MET A 1 423 ? 13.477 -39.75 -17.156 1 89.62 423 MET A N 1
ATOM 3351 C CA . MET A 1 423 ? 12.969 -39.844 -18.516 1 89.62 423 MET A CA 1
ATOM 3352 C C . MET A 1 423 ? 11.961 -40.969 -18.656 1 89.62 423 MET A C 1
ATOM 3354 O O . MET A 1 423 ? 11 -40.875 -19.422 1 89.62 423 MET A O 1
ATOM 3358 N N . ASP A 1 424 ? 12.305 -42.094 -17.922 1 89.88 424 ASP A N 1
ATOM 3359 C CA . ASP A 1 424 ? 11.43 -43.281 -17.984 1 89.88 424 ASP A CA 1
ATOM 3360 C C . ASP A 1 424 ? 10.445 -43.281 -16.812 1 89.88 424 ASP A C 1
ATOM 3362 O O . ASP A 1 424 ? 9.984 -44.344 -16.391 1 89.88 424 ASP A O 1
ATOM 3366 N N . GLY A 1 425 ? 10.164 -42.125 -16.359 1 87.44 425 GLY A N 1
ATOM 3367 C CA . GLY A 1 425 ? 9.219 -41.969 -15.266 1 87.44 425 GLY A CA 1
ATOM 3368 C C . GLY A 1 425 ? 8.188 -40.875 -15.508 1 87.44 425 GLY A C 1
ATOM 3369 O O . GLY A 1 425 ? 8.031 -40.406 -16.641 1 87.44 425 GLY A O 1
ATOM 3370 N N . GLY A 1 426 ? 7.371 -40.656 -14.516 1 84.06 426 GLY A N 1
ATOM 3371 C CA . GLY A 1 426 ? 6.391 -39.594 -14.57 1 84.06 426 GLY A CA 1
ATOM 3372 C C . GLY A 1 426 ? 5.016 -40.062 -14.992 1 84.06 426 GLY A C 1
ATOM 3373 O O . GLY A 1 426 ? 4.867 -41.156 -15.523 1 84.06 426 GLY A O 1
ATOM 3374 N N . ILE A 1 427 ? 4.098 -39.125 -14.812 1 80.44 427 ILE A N 1
ATOM 3375 C CA . ILE A 1 427 ? 2.715 -39.406 -15.188 1 80.44 427 ILE A CA 1
ATOM 3376 C C . ILE A 1 427 ? 2.596 -39.469 -16.719 1 80.44 427 ILE A C 1
ATOM 3378 O O . ILE A 1 427 ? 3.105 -38.562 -17.406 1 80.44 427 ILE A O 1
ATOM 3382 N N . GLY A 1 428 ? 1.978 -40.5 -17.281 1 85.06 428 GLY A N 1
ATOM 3383 C CA . GLY A 1 428 ? 1.751 -40.625 -18.719 1 85.06 428 GLY A CA 1
ATOM 3384 C C . GLY A 1 428 ? 2.865 -41.344 -19.438 1 85.06 428 GLY A C 1
ATOM 3385 O O . GLY A 1 428 ? 2.859 -41.469 -20.672 1 85.06 428 GLY A O 1
ATOM 3386 N N . ARG A 1 429 ? 3.797 -41.844 -18.656 1 89.62 429 ARG A N 1
ATOM 3387 C CA . ARG A 1 429 ? 4.855 -42.656 -19.281 1 89.62 429 ARG A CA 1
ATOM 3388 C C . ARG A 1 429 ? 4.27 -43.812 -20.094 1 89.62 429 ARG A C 1
ATOM 3390 O O . ARG A 1 429 ? 3.318 -44.469 -19.656 1 89.62 429 ARG A O 1
ATOM 3397 N N . GLY A 1 430 ? 4.898 -44.031 -21.234 1 90.38 430 GLY A N 1
ATOM 3398 C CA . GLY A 1 430 ? 4.504 -45.156 -22.062 1 90.38 430 GLY A CA 1
ATOM 3399 C C . GLY A 1 430 ? 3.24 -44.906 -22.859 1 90.38 430 GLY A C 1
ATOM 3400 O O . GLY A 1 430 ? 2.727 -45.812 -23.516 1 90.38 430 GLY A O 1
ATOM 3401 N N . THR A 1 431 ? 2.754 -43.75 -22.812 1 90.62 431 THR A N 1
ATOM 3402 C CA . THR A 1 431 ? 1.487 -43.5 -23.469 1 90.62 431 THR A CA 1
ATOM 3403 C C . THR A 1 431 ? 1.723 -42.781 -24.812 1 90.62 431 THR A C 1
ATOM 3405 O O . THR A 1 431 ? 0.773 -42.344 -25.453 1 90.62 431 THR A O 1
ATOM 3408 N N . ILE A 1 432 ? 2.947 -42.688 -25.266 1 91.81 432 ILE A N 1
ATOM 3409 C CA . ILE A 1 432 ? 3.291 -42.125 -26.562 1 91.81 432 ILE A CA 1
ATOM 3410 C C . ILE A 1 432 ? 3.576 -43.25 -27.562 1 91.81 432 ILE A C 1
ATOM 3412 O O . ILE A 1 432 ? 4.27 -44.219 -27.234 1 91.81 432 ILE A O 1
ATOM 3416 N N . PHE A 1 433 ? 2.99 -43.062 -28.688 1 91.81 433 PHE A N 1
ATOM 3417 C CA . PHE A 1 433 ? 3.166 -44.062 -29.734 1 91.81 433 PHE A CA 1
ATOM 3418 C C . PHE A 1 433 ? 3.674 -43.438 -31.016 1 91.81 433 PHE A C 1
ATOM 3420 O O . PHE A 1 433 ? 3.301 -42.312 -31.344 1 91.81 433 PHE A O 1
ATOM 3427 N N . GLU A 1 434 ? 4.488 -44.156 -31.703 1 92.62 434 GLU A N 1
ATOM 3428 C CA . GLU A 1 434 ? 4.941 -43.688 -33.031 1 92.62 434 GLU A CA 1
ATOM 3429 C C . GLU A 1 434 ? 3.818 -43.781 -34.062 1 92.62 434 GLU A C 1
ATOM 3431 O O . GLU A 1 434 ? 3.061 -44.75 -34.062 1 92.62 434 GLU A O 1
ATOM 3436 N N . ARG A 1 435 ? 3.766 -42.75 -34.875 1 92.56 435 ARG A N 1
ATOM 3437 C CA . ARG A 1 435 ? 2.76 -42.75 -35.938 1 92.56 435 ARG A CA 1
ATOM 3438 C C . ARG A 1 435 ? 3.111 -43.75 -37.031 1 92.56 435 ARG A C 1
ATOM 3440 O O . ARG A 1 435 ? 4.27 -43.844 -37.438 1 92.56 435 ARG A O 1
ATOM 3447 N N . ASP A 1 436 ? 2.113 -44.469 -37.469 1 92.25 436 ASP A N 1
ATOM 3448 C CA . ASP A 1 436 ? 2.279 -45.375 -38.594 1 92.25 436 ASP A CA 1
ATOM 3449 C C . ASP A 1 436 ? 2.508 -44.594 -39.906 1 92.25 436 ASP A C 1
ATOM 3451 O O . ASP A 1 436 ? 2.174 -43.406 -39.969 1 92.25 436 ASP A O 1
ATOM 3455 N N . GLU A 1 437 ? 3.074 -45.281 -40.812 1 89.5 437 GLU A N 1
ATOM 3456 C CA . GLU A 1 437 ? 3.371 -44.625 -42.094 1 89.5 437 GLU A CA 1
ATOM 3457 C C . GLU A 1 437 ? 2.1 -44.125 -42.75 1 89.5 437 GLU A C 1
ATOM 3459 O O . GLU A 1 437 ? 2.131 -43.125 -43.5 1 89.5 437 GLU A O 1
ATOM 3464 N N . ASP A 1 438 ? 1.041 -44.781 -42.5 1 89.81 438 ASP A N 1
ATOM 3465 C CA . ASP A 1 438 ? -0.208 -44.406 -43.156 1 89.81 438 ASP A CA 1
ATOM 3466 C C . ASP A 1 438 ? -1.1 -43.594 -42.219 1 89.81 438 ASP A C 1
ATOM 3468 O O . ASP A 1 438 ? -2.287 -43.406 -42.5 1 89.81 438 ASP A O 1
ATOM 3472 N N . TYR A 1 439 ? -0.481 -43.125 -41.188 1 91.38 439 TYR A N 1
ATOM 3473 C CA . TYR A 1 439 ? -1.258 -42.344 -40.219 1 91.38 439 TYR A CA 1
ATOM 3474 C C . TYR A 1 439 ? -1.85 -41.094 -40.875 1 91.38 439 TYR A C 1
ATOM 3476 O O . TYR A 1 439 ? -1.187 -40.438 -41.656 1 91.38 439 TYR A O 1
ATOM 3484 N N . MET A 1 440 ? -3.129 -40.812 -40.656 1 89.44 440 MET A N 1
ATOM 3485 C CA . MET A 1 440 ? -3.758 -39.594 -41.125 1 89.44 440 MET A CA 1
ATOM 3486 C C . MET A 1 440 ? -4.809 -39.094 -40.125 1 89.44 440 MET A C 1
ATOM 3488 O O . MET A 1 440 ? -5.535 -39.875 -39.531 1 89.44 440 MET A O 1
ATOM 3492 N N . ALA A 1 441 ? -4.758 -37.875 -39.875 1 91.25 441 ALA A N 1
ATOM 3493 C CA . ALA A 1 441 ? -5.785 -37.188 -39.062 1 91.25 441 ALA A CA 1
ATOM 3494 C C . ALA A 1 441 ? -6.434 -36.062 -39.875 1 91.25 441 ALA A C 1
ATOM 3496 O O . ALA A 1 441 ? -5.766 -35.094 -40.25 1 91.25 441 ALA A O 1
ATOM 3497 N N . PRO A 1 442 ? -7.688 -36.156 -40.25 1 92.69 442 PRO A N 1
ATOM 3498 C CA . PRO A 1 442 ? -8.352 -35.156 -41.062 1 92.69 442 PRO A CA 1
ATOM 3499 C C . PRO A 1 442 ? -8.82 -33.938 -40.25 1 92.69 442 PRO A C 1
ATOM 3501 O O . PRO A 1 442 ? -9.992 -33.562 -40.344 1 92.69 442 PRO A O 1
ATOM 3504 N N . VAL A 1 443 ? -7.957 -33.312 -39.531 1 92.94 443 VAL A N 1
ATOM 3505 C CA . VAL A 1 443 ? -8.281 -32.188 -38.656 1 92.94 443 VAL A CA 1
ATOM 3506 C C . VAL A 1 443 ? -7.363 -31 -38.938 1 92.94 443 VAL A C 1
ATOM 3508 O O . VAL A 1 443 ? -6.25 -31.188 -39.438 1 92.94 443 VAL A O 1
ATOM 3511 N N . THR A 1 444 ? -7.859 -29.828 -38.719 1 92.62 444 THR A N 1
ATOM 3512 C CA . THR A 1 444 ? -7.113 -28.578 -38.906 1 92.62 444 THR A CA 1
ATOM 3513 C C . THR A 1 444 ? -6.086 -28.406 -37.781 1 92.62 444 THR A C 1
ATOM 3515 O O . THR A 1 444 ? -6.336 -28.781 -36.625 1 92.62 444 THR A O 1
ATOM 3518 N N . ALA A 1 445 ? -4.898 -27.75 -38.125 1 93.75 445 ALA A N 1
ATOM 3519 C CA . ALA A 1 445 ? -3.865 -27.375 -37.188 1 93.75 445 ALA A CA 1
ATOM 3520 C C . ALA A 1 445 ? -3.236 -28.594 -36.531 1 93.75 445 ALA A C 1
ATOM 3522 O O . ALA A 1 445 ? -3.051 -28.641 -35.312 1 93.75 445 ALA A O 1
ATOM 3523 N N . PHE A 1 446 ? -2.988 -29.547 -37.312 1 91 446 PHE A N 1
ATOM 3524 C CA . PHE A 1 446 ? -2.355 -30.781 -36.875 1 91 446 PHE A CA 1
ATOM 3525 C C . PHE A 1 446 ? -0.837 -30.656 -36.906 1 91 446 PHE A C 1
ATOM 3527 O O . PHE A 1 446 ? -0.276 -30.203 -37.906 1 91 446 PHE A O 1
ATOM 3534 N N . PHE A 1 447 ? -0.204 -31.109 -35.844 1 92.31 447 PHE A N 1
ATOM 3535 C CA . PHE A 1 447 ? 1.25 -31.016 -35.781 1 92.31 447 PHE A CA 1
ATOM 3536 C C . PHE A 1 447 ? 1.895 -32.25 -36.406 1 92.31 447 PHE A C 1
ATOM 3538 O O . PHE A 1 447 ? 1.52 -33.375 -36.094 1 92.31 447 PHE A O 1
ATOM 3545 N N . GLY A 1 448 ? 2.9 -32.031 -37.281 1 87.88 448 GLY A N 1
ATOM 3546 C CA . GLY A 1 448 ? 3.752 -33.094 -37.75 1 87.88 448 GLY A CA 1
ATOM 3547 C C . GLY A 1 448 ? 3.18 -33.812 -38.969 1 87.88 448 GLY A C 1
ATOM 3548 O O . GLY A 1 448 ? 2.342 -33.25 -39.688 1 87.88 448 GLY A O 1
ATOM 3549 N N . TYR A 1 449 ? 3.682 -35 -39.062 1 86.62 449 TYR A N 1
ATOM 3550 C CA . TYR A 1 449 ? 3.414 -35.906 -40.188 1 86.62 449 TYR A CA 1
ATOM 3551 C C . TYR A 1 449 ? 1.933 -36.25 -40.25 1 86.62 449 TYR A C 1
ATOM 3553 O O . TYR A 1 449 ? 1.34 -36.656 -39.25 1 86.62 449 TYR A O 1
ATOM 3561 N N . ASN A 1 450 ? 1.336 -35.969 -41.438 1 89.25 450 ASN A N 1
ATOM 3562 C CA . ASN A 1 450 ? -0.073 -36.25 -41.688 1 89.25 450 ASN A CA 1
ATOM 3563 C C . ASN A 1 450 ? -0.305 -36.719 -43.125 1 89.25 450 ASN A C 1
ATOM 3565 O O . ASN A 1 450 ? -0.191 -35.938 -44.062 1 89.25 450 ASN A O 1
ATOM 3569 N N . ASN A 1 451 ? -0.423 -37.938 -43.406 1 88.75 451 ASN A N 1
ATOM 3570 C CA . ASN A 1 451 ? -0.515 -38.531 -44.719 1 88.75 451 ASN A CA 1
ATOM 3571 C C . ASN A 1 451 ? -1.895 -38.344 -45.344 1 88.75 451 ASN A C 1
ATOM 3573 O O . ASN A 1 451 ? -2.541 -39.312 -45.75 1 88.75 451 ASN A O 1
ATOM 3577 N N . ILE A 1 452 ? -2.26 -37.125 -45.438 1 88 452 ILE A N 1
ATOM 3578 C CA . ILE A 1 452 ? -3.592 -36.812 -45.938 1 88 452 ILE A CA 1
ATOM 3579 C C . ILE A 1 452 ? -3.652 -37 -47.438 1 88 452 ILE A C 1
ATOM 3581 O O . ILE A 1 452 ? -4.703 -37.344 -48 1 88 452 ILE A O 1
ATOM 3585 N N . GLU A 1 453 ? -2.529 -36.844 -48.062 1 85.19 453 GLU A N 1
ATOM 3586 C CA . GLU A 1 453 ? -2.467 -36.875 -49.531 1 85.19 453 GLU A CA 1
ATOM 3587 C C . GLU A 1 453 ? -2.82 -38.281 -50.062 1 85.19 453 GLU A C 1
ATOM 3589 O O . GLU A 1 453 ? -3.262 -38.406 -51.219 1 85.19 453 GLU A O 1
ATOM 3594 N N . GLN A 1 454 ? -2.625 -39.219 -49.25 1 85.62 454 GLN A N 1
ATOM 3595 C CA . GLN A 1 454 ? -2.918 -40.562 -49.656 1 85.62 454 GLN A CA 1
ATOM 3596 C C . GLN A 1 454 ? -4.402 -40.75 -49.969 1 85.62 454 GLN A C 1
ATOM 3598 O O . GLN A 1 454 ? -4.777 -41.625 -50.75 1 85.62 454 GLN A O 1
ATOM 3603 N N . TYR A 1 455 ? -5.184 -39.906 -49.469 1 86.5 455 TYR A N 1
ATOM 3604 C CA . TYR A 1 455 ? -6.621 -40 -49.688 1 86.5 455 TYR A CA 1
ATOM 3605 C C . TYR A 1 455 ? -7.109 -38.969 -50.688 1 86.5 455 TYR A C 1
ATOM 3607 O O . TYR A 1 455 ? -8.008 -39.25 -51.469 1 86.5 455 TYR A O 1
ATOM 3615 N N . ASN A 1 456 ? -6.562 -37.75 -50.594 1 84.81 456 ASN A N 1
ATOM 3616 C CA . ASN A 1 456 ? -6.934 -36.656 -51.5 1 84.81 456 ASN A CA 1
ATOM 3617 C C . ASN A 1 456 ? -5.805 -35.656 -51.625 1 84.81 456 ASN A C 1
ATOM 3619 O O . ASN A 1 456 ? -5.457 -34.969 -50.656 1 84.81 456 ASN A O 1
ATOM 3623 N N . GLU A 1 457 ? -5.301 -35.5 -52.75 1 81.69 457 GLU A N 1
ATOM 3624 C CA . GLU A 1 457 ? -4.18 -34.625 -53.031 1 81.69 457 GLU A CA 1
ATOM 3625 C C . GLU A 1 457 ? -4.547 -33.156 -52.719 1 81.69 457 GLU A C 1
ATOM 3627 O O . GLU A 1 457 ? -3.695 -32.375 -52.281 1 81.69 457 GLU A O 1
ATOM 3632 N N . ASP A 1 458 ? -5.832 -32.875 -52.875 1 80.5 458 ASP A N 1
ATOM 3633 C CA . ASP A 1 458 ? -6.266 -31.484 -52.719 1 80.5 458 ASP A CA 1
ATOM 3634 C C . ASP A 1 458 ? -6.469 -31.156 -51.219 1 80.5 458 ASP A C 1
ATOM 3636 O O . ASP A 1 458 ? -6.637 -30 -50.875 1 80.5 458 ASP A O 1
ATOM 3640 N N . ALA A 1 459 ? -6.379 -32.188 -50.406 1 82.75 459 ALA A N 1
ATOM 3641 C CA . ALA A 1 459 ? -6.68 -32 -48.969 1 82.75 459 ALA A CA 1
ATOM 3642 C C . ALA A 1 459 ? -5.414 -31.688 -48.188 1 82.75 459 ALA A C 1
ATOM 3644 O O . ALA A 1 459 ? -5.465 -31.516 -46.969 1 82.75 459 ALA A O 1
ATOM 3645 N N . LYS A 1 460 ? -4.395 -31.422 -48.875 1 79.31 460 LYS A N 1
ATOM 3646 C CA . LYS A 1 460 ? -3.119 -31.188 -48.219 1 79.31 460 LYS A CA 1
ATOM 3647 C C . LYS A 1 460 ? -3.158 -29.906 -47.406 1 79.31 460 LYS A C 1
ATOM 3649 O O . LYS A 1 460 ? -2.691 -29.875 -46.25 1 79.31 460 LYS A O 1
ATOM 3654 N N . ASP A 1 461 ? -3.83 -28.906 -48 1 82 461 ASP A N 1
ATOM 3655 C CA . ASP A 1 461 ? -3.84 -27.594 -47.344 1 82 461 ASP A CA 1
ATOM 3656 C C . ASP A 1 461 ? -5.02 -27.469 -46.375 1 82 461 ASP A C 1
ATOM 3658 O O . ASP A 1 461 ? -5.02 -26.609 -45.5 1 82 461 ASP A O 1
ATOM 3662 N N . ASP A 1 462 ? -5.965 -28.375 -46.562 1 89.38 462 ASP A N 1
ATOM 3663 C CA . ASP A 1 462 ? -7.141 -28.391 -45.688 1 89.38 462 ASP A CA 1
ATOM 3664 C C . ASP A 1 462 ? -7.574 -29.828 -45.406 1 89.38 462 ASP A C 1
ATOM 3666 O O . ASP A 1 462 ? -8.547 -30.312 -45.969 1 89.38 462 ASP A O 1
ATOM 3670 N N . PRO A 1 463 ? -6.898 -30.375 -44.406 1 91.62 463 PRO A N 1
ATOM 3671 C CA . PRO A 1 463 ? -7.164 -31.781 -44.125 1 91.62 463 PRO A CA 1
ATOM 3672 C C . PRO A 1 463 ? -8.617 -32.031 -43.719 1 91.62 463 PRO A C 1
ATOM 3674 O O . PRO A 1 463 ? -9.156 -33.125 -44 1 91.62 463 PRO A O 1
ATOM 3677 N N . SER A 1 464 ? -9.297 -31.109 -43.156 1 93.5 464 SER A N 1
ATOM 3678 C CA . SER A 1 464 ? -10.641 -31.312 -42.625 1 93.5 464 SER A CA 1
ATOM 3679 C C . SER A 1 464 ? -11.656 -31.5 -43.75 1 93.5 464 SER A C 1
ATOM 3681 O O . SER A 1 464 ? -12.781 -31.938 -43.5 1 93.5 464 SER A O 1
ATOM 3683 N N . LYS A 1 465 ? -11.289 -31.172 -44.938 1 91.44 465 LYS A N 1
ATOM 3684 C CA . LYS A 1 465 ? -12.172 -31.359 -46.094 1 91.44 465 LYS A CA 1
ATOM 3685 C C . LYS A 1 465 ? -12.609 -32.812 -46.219 1 91.44 465 LYS A C 1
ATOM 3687 O O . LYS A 1 465 ? -13.703 -33.094 -46.719 1 91.44 465 LYS A O 1
ATOM 3692 N N . LEU A 1 466 ? -11.75 -33.719 -45.781 1 92.75 466 LEU A N 1
ATOM 3693 C CA . LEU A 1 466 ? -12.016 -35.156 -45.906 1 92.75 466 LEU A CA 1
ATOM 3694 C C . LEU A 1 466 ? -13.219 -35.531 -45.031 1 92.75 466 LEU A C 1
ATOM 3696 O O . LEU A 1 466 ? -13.812 -36.594 -45.25 1 92.75 466 LEU A O 1
ATOM 3700 N N . ILE A 1 467 ? -13.594 -34.688 -44.156 1 93.5 467 ILE A N 1
ATOM 3701 C CA . ILE A 1 467 ? -14.727 -34.969 -43.281 1 93.5 467 ILE A CA 1
ATOM 3702 C C . ILE A 1 467 ? -15.727 -33.812 -43.312 1 93.5 467 ILE A C 1
ATOM 3704 O O . ILE A 1 467 ? -16.438 -33.594 -42.344 1 93.5 467 ILE A O 1
ATOM 3708 N N . ASP A 1 468 ? -15.672 -33 -44.344 1 93.31 468 ASP A N 1
ATOM 3709 C CA . ASP A 1 468 ? -16.578 -31.875 -44.594 1 93.31 468 ASP A CA 1
ATOM 3710 C C . ASP A 1 468 ? -16.406 -30.797 -43.5 1 93.31 468 ASP A C 1
ATOM 3712 O O . ASP A 1 468 ? -17.391 -30.266 -43 1 93.31 468 ASP A O 1
ATOM 3716 N N . GLY A 1 469 ? -15.219 -30.641 -43.094 1 93.81 469 GLY A N 1
ATOM 3717 C CA . GLY A 1 469 ? -14.891 -29.625 -42.125 1 93.81 469 GLY A CA 1
ATOM 3718 C C . GLY A 1 469 ? -14.875 -30.156 -40.688 1 93.81 469 GLY A C 1
ATOM 3719 O O . GLY A 1 469 ? -15.734 -30.938 -40.312 1 93.81 469 GLY A O 1
ATOM 3720 N N . ASP A 1 470 ? -13.883 -29.844 -39.938 1 95.06 470 ASP A N 1
ATOM 3721 C CA . ASP A 1 470 ? -13.836 -30.141 -38.5 1 95.06 470 ASP A CA 1
ATOM 3722 C C . ASP A 1 470 ? -14.469 -29.016 -37.688 1 95.06 470 ASP A C 1
ATOM 3724 O O . ASP A 1 470 ? -15.164 -28.156 -38.25 1 95.06 470 ASP A O 1
ATOM 3728 N N . THR A 1 471 ? -14.32 -28.984 -36.375 1 94.62 471 THR A N 1
ATOM 3729 C CA . THR A 1 471 ? -15.016 -28.031 -35.5 1 94.62 471 THR A CA 1
ATOM 3730 C C . THR A 1 471 ? -14.461 -26.625 -35.688 1 94.62 471 THR A C 1
ATOM 3732 O O . THR A 1 471 ? -15.125 -25.641 -35.344 1 94.62 471 THR A O 1
ATOM 3735 N N . PHE A 1 472 ? -13.188 -26.469 -36.219 1 95.19 472 PHE A N 1
ATOM 3736 C CA . PHE A 1 472 ? -12.602 -25.156 -36.469 1 95.19 472 PHE A CA 1
ATOM 3737 C C . PHE A 1 472 ? -13.227 -24.531 -37.719 1 95.19 472 PHE A C 1
ATOM 3739 O O . PHE A 1 472 ? -13.422 -23.312 -37.781 1 95.19 472 PHE A O 1
ATOM 3746 N N . LYS A 1 473 ? -13.594 -25.344 -38.656 1 93.31 473 LYS A N 1
ATOM 3747 C CA . LYS A 1 473 ? -14.172 -24.891 -39.906 1 93.31 473 LYS A CA 1
ATOM 3748 C C . LYS A 1 473 ? -15.695 -24.859 -39.844 1 93.31 473 LYS A C 1
ATOM 3750 O O . LYS A 1 473 ? -16.328 -24.047 -40.531 1 93.31 473 LYS A O 1
ATOM 3755 N N . ASP A 1 474 ? -16.203 -25.766 -39.125 1 94.62 474 ASP A N 1
ATOM 3756 C CA . ASP A 1 474 ? -17.656 -25.844 -38.938 1 94.62 474 ASP A CA 1
ATOM 3757 C C . ASP A 1 474 ? -18 -25.969 -37.469 1 94.62 474 ASP A C 1
ATOM 3759 O O . ASP A 1 474 ? -18.203 -27.062 -36.969 1 94.62 474 ASP A O 1
ATOM 3763 N N . PRO A 1 475 ? -18.25 -24.891 -36.812 1 93.56 475 PRO A N 1
ATOM 3764 C CA . PRO A 1 475 ? -18.5 -24.891 -35.375 1 93.56 475 PRO A CA 1
ATOM 3765 C C . PRO A 1 475 ? -19.797 -25.609 -34.969 1 93.56 475 PRO A C 1
ATOM 3767 O O . PRO A 1 475 ? -20 -25.938 -33.812 1 93.56 475 PRO A O 1
ATOM 3770 N N . ASP A 1 476 ? -20.656 -25.797 -35.906 1 93 476 ASP A N 1
ATOM 3771 C CA . ASP A 1 476 ? -21.906 -26.484 -35.625 1 93 476 ASP A CA 1
ATOM 3772 C C . ASP A 1 476 ? -21.656 -27.938 -35.219 1 93 476 ASP A C 1
ATOM 3774 O O . ASP A 1 476 ? -22.531 -28.594 -34.656 1 93 476 ASP A O 1
ATOM 3778 N N . LYS A 1 477 ? -20.469 -28.406 -35.531 1 94.44 477 LYS A N 1
ATOM 3779 C CA . LYS A 1 477 ? -20.094 -29.781 -35.188 1 94.44 477 LYS A CA 1
ATOM 3780 C C . LYS A 1 477 ? -19.672 -29.906 -33.719 1 94.44 477 LYS A C 1
ATOM 3782 O O . LYS A 1 477 ? -19.531 -31.016 -33.219 1 94.44 477 LYS A O 1
ATOM 3787 N N . ILE A 1 478 ? -19.5 -28.797 -33.062 1 93.75 478 ILE A N 1
ATOM 3788 C CA . ILE A 1 478 ? -19.172 -28.828 -31.641 1 93.75 478 ILE A CA 1
ATOM 3789 C C . ILE A 1 478 ? -20.344 -29.375 -30.844 1 93.75 478 ILE A C 1
ATOM 3791 O O . ILE A 1 478 ? -21.469 -28.891 -30.969 1 93.75 478 ILE A O 1
ATOM 3795 N N . ILE A 1 479 ? -20.078 -30.359 -30.078 1 89.12 479 ILE A N 1
ATOM 3796 C CA . ILE A 1 479 ? -21.094 -30.906 -29.172 1 89.12 479 ILE A CA 1
ATOM 3797 C C . ILE A 1 479 ? -21.031 -30.188 -27.828 1 89.12 479 ILE A C 1
ATOM 3799 O O . ILE A 1 479 ? -20.031 -30.281 -27.109 1 89.12 479 ILE A O 1
ATOM 3803 N N . TYR A 1 480 ? -22.109 -29.5 -27.531 1 89.06 480 TYR A N 1
ATOM 3804 C CA . TYR A 1 480 ? -22.156 -28.766 -26.266 1 89.06 480 TYR A CA 1
ATOM 3805 C C . TYR A 1 480 ? -22.547 -29.688 -25.109 1 89.06 480 TYR A C 1
ATOM 3807 O O . TYR A 1 480 ? -23.609 -30.297 -25.125 1 89.06 480 TYR A O 1
ATOM 3815 N N . ILE A 1 481 ? -21.609 -29.828 -24.203 1 80.31 481 ILE A N 1
ATOM 3816 C CA . ILE A 1 481 ? -21.875 -30.641 -23.016 1 80.31 481 ILE A CA 1
ATOM 3817 C C . ILE A 1 481 ? -22.094 -29.734 -21.812 1 80.31 481 ILE A C 1
ATOM 3819 O O . ILE A 1 481 ? -21.219 -28.953 -21.438 1 80.31 481 ILE A O 1
ATOM 3823 N N . ASP A 1 482 ? -23.172 -29.844 -21.188 1 84.31 482 ASP A N 1
ATOM 3824 C CA . ASP A 1 482 ? -23.5 -29.078 -20 1 84.31 482 ASP A CA 1
ATOM 3825 C C . ASP A 1 482 ? -22.828 -29.672 -18.766 1 84.31 482 ASP A C 1
ATOM 3827 O O . ASP A 1 482 ? -22.094 -30.656 -18.859 1 84.31 482 ASP A O 1
ATOM 3831 N N . GLU A 1 483 ? -23.031 -28.938 -17.562 1 80.38 483 GLU A N 1
ATOM 3832 C CA . GLU A 1 483 ? -22.5 -29.469 -16.312 1 80.38 483 GLU A CA 1
ATOM 3833 C C . GLU A 1 483 ? -23.125 -30.812 -15.977 1 80.38 483 GLU A C 1
ATOM 3835 O O . GLU A 1 483 ? -24.344 -30.969 -16.016 1 80.38 483 GLU A O 1
ATOM 3840 N N . LEU A 1 484 ? -22.281 -31.719 -15.641 1 74.94 484 LEU A N 1
ATOM 3841 C CA . LEU A 1 484 ? -22.734 -33.094 -15.461 1 74.94 484 LEU A CA 1
ATOM 3842 C C . LEU A 1 484 ? -22.969 -33.406 -13.984 1 74.94 484 LEU A C 1
ATOM 3844 O O . LEU A 1 484 ? -23.656 -34.375 -13.648 1 74.94 484 LEU A O 1
ATOM 3848 N N . ASP A 1 485 ? -22.328 -32.562 -13.164 1 73.81 485 ASP A N 1
ATOM 3849 C CA . ASP A 1 485 ? -22.5 -32.812 -11.734 1 73.81 485 ASP A CA 1
ATOM 3850 C C . ASP A 1 485 ? -23.891 -32.406 -11.273 1 73.81 485 ASP A C 1
ATOM 3852 O O . ASP A 1 485 ? -24.219 -31.219 -11.242 1 73.81 485 ASP A O 1
ATOM 3856 N N . GLU A 1 486 ? -24.578 -33.312 -10.844 1 78.06 486 GLU A N 1
ATOM 3857 C CA . GLU A 1 486 ? -25.969 -33.062 -10.453 1 78.06 486 GLU A CA 1
ATOM 3858 C C . GLU A 1 486 ? -26.031 -32.344 -9.102 1 78.06 486 GLU A C 1
ATOM 3860 O O . GLU A 1 486 ? -27.031 -31.703 -8.781 1 78.06 486 GLU A O 1
ATOM 3865 N N . ASN A 1 487 ? -25.062 -32.469 -8.328 1 75.19 487 ASN A N 1
ATOM 3866 C CA . ASN A 1 487 ? -25.094 -31.953 -6.973 1 75.19 487 ASN A CA 1
ATOM 3867 C C . ASN A 1 487 ? -24.391 -30.594 -6.895 1 75.19 487 ASN A C 1
ATOM 3869 O O . ASN A 1 487 ? -24.594 -29.844 -5.934 1 75.19 487 ASN A O 1
ATOM 3873 N N . ASP A 1 488 ? -23.625 -30.359 -7.84 1 77.25 488 ASP A N 1
ATOM 3874 C CA . ASP A 1 488 ? -22.938 -29.078 -7.898 1 77.25 488 ASP A CA 1
ATOM 3875 C C . ASP A 1 488 ? -22.969 -28.5 -9.312 1 77.25 488 ASP A C 1
ATOM 3877 O O . ASP A 1 488 ? -22.141 -28.875 -10.156 1 77.25 488 ASP A O 1
ATOM 3881 N N . ASN A 1 489 ? -23.766 -27.609 -9.516 1 83.69 489 ASN A N 1
ATOM 3882 C CA . ASN A 1 489 ? -23.891 -26.906 -10.789 1 83.69 489 ASN A CA 1
ATOM 3883 C C . ASN A 1 489 ? -24.453 -25.5 -10.594 1 83.69 489 ASN A C 1
ATOM 3885 O O . ASN A 1 489 ? -24.953 -25.172 -9.516 1 83.69 489 ASN A O 1
ATOM 3889 N N . VAL A 1 490 ? -24.422 -24.781 -11.57 1 89.69 490 VAL A N 1
ATOM 3890 C CA . VAL A 1 490 ? -24.703 -23.344 -11.461 1 89.69 490 VAL A CA 1
ATOM 3891 C C . VAL A 1 490 ? -26.172 -23.125 -11.094 1 89.69 490 VAL A C 1
ATOM 3893 O O . VAL A 1 490 ? -26.5 -22.188 -10.359 1 89.69 490 VAL A O 1
ATOM 3896 N N . ASN A 1 491 ? -27.016 -23.938 -11.547 1 91.44 491 ASN A N 1
ATOM 3897 C CA . ASN A 1 491 ? -28.438 -23.766 -11.25 1 91.44 491 ASN A CA 1
ATOM 3898 C C . ASN A 1 491 ? -28.734 -23.938 -9.766 1 91.44 491 ASN A C 1
ATOM 3900 O O . ASN A 1 491 ? -29.531 -23.203 -9.188 1 91.44 491 ASN A O 1
ATOM 3904 N N . LEU A 1 492 ? -28.078 -25 -9.219 1 90.62 492 LEU A N 1
ATOM 3905 C CA . LEU A 1 492 ? -28.234 -25.219 -7.789 1 90.62 492 LEU A CA 1
ATOM 3906 C C . LEU A 1 492 ? -27.656 -24.078 -6.98 1 90.62 492 LEU A C 1
ATOM 3908 O O . LEU A 1 492 ? -28.25 -23.625 -6 1 90.62 492 LEU A O 1
ATOM 3912 N N . ARG A 1 493 ? -26.531 -23.641 -7.383 1 90.56 493 ARG A N 1
ATOM 3913 C CA . ARG A 1 493 ? -25.875 -22.547 -6.664 1 90.56 493 ARG A CA 1
ATOM 3914 C C . ARG A 1 493 ? -26.672 -21.25 -6.77 1 90.56 493 ARG A C 1
ATOM 3916 O O . ARG A 1 493 ? -26.766 -20.5 -5.805 1 90.56 493 ARG A O 1
ATOM 3923 N N . LEU A 1 494 ? -27.266 -20.953 -7.93 1 94.38 494 LEU A N 1
ATOM 3924 C CA . LEU A 1 494 ? -28.125 -19.781 -8.102 1 94.38 494 LEU A CA 1
ATOM 3925 C C . LEU A 1 494 ? -29.391 -19.891 -7.242 1 94.38 494 LEU A C 1
ATOM 3927 O O . LEU A 1 494 ? -29.891 -18.891 -6.738 1 94.38 494 LEU A O 1
ATOM 3931 N N . ALA A 1 495 ? -29.828 -21.094 -7.109 1 94.88 495 ALA A N 1
ATOM 3932 C CA . ALA A 1 495 ? -31.016 -21.297 -6.273 1 94.88 495 ALA A CA 1
ATOM 3933 C C . ALA A 1 495 ? -30.703 -21.031 -4.805 1 94.88 495 ALA A C 1
ATOM 3935 O O . ALA A 1 495 ? -31.547 -20.531 -4.066 1 94.88 495 ALA A O 1
ATOM 3936 N N . GLU A 1 496 ? -29.562 -21.391 -4.402 1 92.44 496 GLU A N 1
ATOM 3937 C CA . GLU A 1 496 ? -29.125 -21.203 -3.023 1 92.44 496 GLU A CA 1
ATOM 3938 C C . GLU A 1 496 ? -29.172 -19.719 -2.641 1 92.44 496 GLU A C 1
ATOM 3940 O O . GLU A 1 496 ? -29.422 -19.375 -1.482 1 92.44 496 GLU A O 1
ATOM 3945 N N . THR A 1 497 ? -28.891 -18.844 -3.535 1 93.75 497 THR A N 1
ATOM 3946 C CA . THR A 1 497 ? -28.781 -17.406 -3.236 1 93.75 497 THR A CA 1
ATOM 3947 C C . THR A 1 497 ? -29.953 -16.641 -3.85 1 93.75 497 THR A C 1
ATOM 3949 O O . THR A 1 497 ? -29.875 -15.422 -4.02 1 93.75 497 THR A O 1
ATOM 3952 N N . GLU A 1 498 ? -30.953 -17.281 -4.238 1 95.19 498 GLU A N 1
ATOM 3953 C CA . GLU A 1 498 ? -32.094 -16.688 -4.934 1 95.19 498 GLU A CA 1
ATOM 3954 C C . GLU A 1 498 ? -32.688 -15.547 -4.117 1 95.19 498 GLU A C 1
ATOM 3956 O O . GLU A 1 498 ? -33.031 -14.492 -4.664 1 95.19 498 GLU A O 1
ATOM 3961 N N . GLU A 1 499 ? -32.844 -15.75 -2.873 1 95.38 499 GLU A N 1
ATOM 3962 C CA . GLU A 1 499 ? -33.438 -14.719 -2.014 1 95.38 499 GLU A CA 1
ATOM 3963 C C . GLU A 1 499 ? -32.625 -13.43 -2.061 1 95.38 499 GLU A C 1
ATOM 3965 O O . GLU A 1 499 ? -33.188 -12.336 -2.096 1 95.38 499 GLU A O 1
ATOM 3970 N N . LEU A 1 500 ? -31.328 -13.547 -2.09 1 95.69 500 LEU A N 1
ATOM 3971 C CA . LEU A 1 500 ? -30.453 -12.383 -2.086 1 95.69 500 LEU A CA 1
ATOM 3972 C C . LEU A 1 500 ? -30.406 -11.734 -3.467 1 95.69 500 LEU A C 1
ATOM 3974 O O . LEU A 1 500 ? -30 -10.578 -3.6 1 95.69 500 LEU A O 1
ATOM 3978 N N . ARG A 1 501 ? -30.766 -12.422 -4.488 1 92.81 501 ARG A N 1
ATOM 3979 C CA . ARG A 1 501 ? -30.734 -11.898 -5.852 1 92.81 501 ARG A CA 1
ATOM 3980 C C . ARG A 1 501 ? -32.062 -11.25 -6.219 1 92.81 501 ARG A C 1
ATOM 3982 O O . ARG A 1 501 ? -32.125 -10.344 -7.059 1 92.81 501 ARG A O 1
ATOM 3989 N N . GLU A 1 502 ? -33.156 -11.727 -5.629 1 92.56 502 GLU A N 1
ATOM 3990 C CA . GLU A 1 502 ? -34.5 -11.344 -6.129 1 92.56 502 GLU A CA 1
ATOM 3991 C C . GLU A 1 502 ? -35.25 -10.539 -5.09 1 92.56 502 GLU A C 1
ATOM 3993 O O . GLU A 1 502 ? -36.375 -10.055 -5.363 1 92.56 502 GLU A O 1
ATOM 3998 N N . SER A 1 503 ? -34.688 -10.445 -3.949 1 93.94 503 SER A N 1
ATOM 3999 C CA . SER A 1 503 ? -35.344 -9.672 -2.906 1 93.94 503 SER A CA 1
ATOM 4000 C C . SER A 1 503 ? -34.562 -8.422 -2.547 1 93.94 503 SER A C 1
ATOM 4002 O O . SER A 1 503 ? -33.594 -8.078 -3.227 1 93.94 503 SER A O 1
ATOM 4004 N N . SER A 1 504 ? -35.062 -7.719 -1.467 1 95.56 504 SER A N 1
ATOM 4005 C CA . SER A 1 504 ? -34.406 -6.508 -0.998 1 95.56 504 SER A CA 1
ATOM 4006 C C . SER A 1 504 ? -33.312 -6.824 0.044 1 95.56 504 SER A C 1
ATOM 4008 O O . SER A 1 504 ? -32.656 -5.922 0.558 1 95.56 504 SER A O 1
ATOM 4010 N N . LYS A 1 505 ? -33.125 -8.055 0.265 1 97.31 505 LYS A N 1
ATOM 4011 C CA . LYS A 1 505 ? -32.156 -8.453 1.271 1 97.31 505 LYS A CA 1
ATOM 4012 C C . LYS A 1 505 ? -30.75 -8.516 0.676 1 97.31 505 LYS A C 1
ATOM 4014 O O . LYS A 1 505 ? -30.578 -8.945 -0.465 1 97.31 505 LYS A O 1
ATOM 4019 N N . ILE A 1 506 ? -29.844 -8.016 1.44 1 97.38 506 ILE A N 1
ATOM 4020 C CA . ILE A 1 506 ? -28.453 -8.117 1.016 1 97.38 506 ILE A CA 1
ATOM 4021 C C . ILE A 1 506 ? -27.609 -8.641 2.168 1 97.38 506 ILE A C 1
ATOM 4023 O O . ILE A 1 506 ? -28 -8.539 3.334 1 97.38 506 ILE A O 1
ATOM 4027 N N . LYS A 1 507 ? -26.578 -9.227 1.883 1 97.38 507 LYS A N 1
ATOM 4028 C CA . LYS A 1 507 ? -25.562 -9.75 2.793 1 97.38 507 LYS A CA 1
ATOM 4029 C C . LYS A 1 507 ? -24.156 -9.422 2.291 1 97.38 507 LYS A C 1
ATOM 4031 O O . LYS A 1 507 ? -23.906 -9.414 1.083 1 97.38 507 LYS A O 1
ATOM 4036 N N . PRO A 1 508 ? -23.25 -9.062 3.254 1 98.12 508 PRO A N 1
ATOM 4037 C CA . PRO A 1 508 ? -21.859 -8.883 2.791 1 98.12 508 PRO A CA 1
ATOM 4038 C C . PRO A 1 508 ? -21.344 -10.086 2.01 1 98.12 508 PRO A C 1
ATOM 4040 O O . PRO A 1 508 ? -21.766 -11.219 2.256 1 98.12 508 PRO A O 1
ATOM 4043 N N . GLU A 1 509 ? -20.469 -9.781 1.036 1 97.38 509 GLU A N 1
ATOM 4044 C CA . GLU A 1 509 ? -19.859 -10.859 0.26 1 97.38 509 GLU A CA 1
ATOM 4045 C C . GLU A 1 509 ? -18.406 -10.531 -0.086 1 97.38 509 GLU A C 1
ATOM 4047 O O . GLU A 1 509 ? -18.078 -9.375 -0.354 1 97.38 509 GLU A O 1
ATOM 4052 N N . MET A 1 510 ? -17.531 -11.578 -0.05 1 94.75 510 MET A N 1
ATOM 4053 C CA . MET A 1 510 ? -16.125 -11.406 -0.408 1 94.75 510 MET A CA 1
ATOM 4054 C C . MET A 1 510 ? -15.703 -12.422 -1.464 1 94.75 510 MET A C 1
ATOM 4056 O O . MET A 1 510 ? -15 -12.078 -2.414 1 94.75 510 MET A O 1
ATOM 4060 N N . GLU A 1 511 ? -16.125 -13.578 -1.313 1 89.12 511 GLU A N 1
ATOM 4061 C CA . GLU A 1 511 ? -15.75 -14.656 -2.221 1 89.12 511 GLU A CA 1
ATOM 4062 C C . GLU A 1 511 ? -16.891 -15.008 -3.168 1 89.12 511 GLU A C 1
ATOM 4064 O O . GLU A 1 511 ? -16.688 -15.109 -4.379 1 89.12 511 GLU A O 1
ATOM 4069 N N . TRP A 1 512 ? -18.031 -15.211 -2.514 1 92.38 512 TRP A N 1
ATOM 4070 C CA . TRP A 1 512 ? -19.234 -15.594 -3.25 1 92.38 512 TRP A CA 1
ATOM 4071 C C . TRP A 1 512 ? -20.406 -14.703 -2.879 1 92.38 512 TRP A C 1
ATOM 4073 O O . TRP A 1 512 ? -20.391 -14.047 -1.835 1 92.38 512 TRP A O 1
ATOM 4083 N N . LYS A 1 513 ? -21.375 -14.781 -3.695 1 95.12 513 LYS A N 1
ATOM 4084 C CA . LYS A 1 513 ? -22.594 -14.031 -3.418 1 95.12 513 LYS A CA 1
ATOM 4085 C C . LYS A 1 513 ? -23.188 -14.422 -2.066 1 95.12 513 LYS A C 1
ATOM 4087 O O . LYS A 1 513 ? -23.453 -15.602 -1.818 1 95.12 513 LYS A O 1
ATOM 4092 N N . GLY A 1 514 ? -23.25 -13.43 -1.19 1 96.12 514 GLY A N 1
ATOM 4093 C CA . GLY A 1 514 ? -23.953 -13.602 0.076 1 96.12 514 GLY A CA 1
ATOM 4094 C C . GLY A 1 514 ? -23.219 -14.523 1.031 1 96.12 514 GLY A C 1
ATOM 4095 O O . GLY A 1 514 ? -23.844 -15.188 1.861 1 96.12 514 GLY A O 1
ATOM 4096 N N . ASP A 1 515 ? -21.984 -14.648 0.928 1 94.75 515 ASP A N 1
ATOM 4097 C CA . ASP A 1 515 ? -21.25 -15.57 1.789 1 94.75 515 ASP A CA 1
ATOM 4098 C C . ASP A 1 515 ? -21.141 -15.023 3.211 1 94.75 515 ASP A C 1
ATOM 4100 O O . ASP A 1 515 ? -20.812 -15.758 4.145 1 94.75 515 ASP A O 1
ATOM 4104 N N . GLY A 1 516 ? -21.406 -13.734 3.432 1 97.81 516 GLY A N 1
ATOM 4105 C CA . GLY A 1 516 ? -21.469 -13.133 4.754 1 97.81 516 GLY A CA 1
ATOM 4106 C C . GLY A 1 516 ? -20.109 -12.805 5.328 1 97.81 516 GLY A C 1
ATOM 4107 O O . GLY A 1 516 ? -20 -12.383 6.48 1 97.81 516 GLY A O 1
ATOM 4108 N N . ILE A 1 517 ? -19.078 -12.914 4.578 1 97.31 517 ILE A N 1
ATOM 4109 C CA . ILE A 1 517 ? -17.719 -12.75 5.082 1 97.31 517 ILE A CA 1
ATOM 4110 C C . ILE A 1 517 ? -17.422 -11.273 5.316 1 97.31 517 ILE A C 1
ATOM 4112 O O . ILE A 1 517 ? -17.75 -10.43 4.48 1 97.31 517 ILE A O 1
ATOM 4116 N N . VAL A 1 518 ? -16.906 -10.93 6.43 1 98.25 518 VAL A N 1
ATOM 4117 C CA . VAL A 1 518 ? -16.375 -9.609 6.754 1 98.25 518 VAL A CA 1
ATOM 4118 C C . VAL A 1 518 ? -14.977 -9.742 7.336 1 98.25 518 VAL A C 1
ATOM 4120 O O . VAL A 1 518 ? -14.594 -10.812 7.82 1 98.25 518 VAL A O 1
ATOM 4123 N N . GLN A 1 519 ? -14.211 -8.758 7.195 1 98.06 519 GLN A N 1
ATOM 4124 C CA . GLN A 1 519 ? -12.875 -8.695 7.781 1 98.06 519 GLN A CA 1
ATOM 4125 C C . GLN A 1 519 ? -12.812 -7.668 8.906 1 98.06 519 GLN A C 1
ATOM 4127 O O . GLN A 1 519 ? -13.273 -6.535 8.75 1 98.06 519 GLN A O 1
ATOM 4132 N N . THR A 1 520 ? -12.266 -8.07 10.008 1 98.56 520 THR A N 1
ATOM 4133 C CA . THR A 1 520 ? -12.133 -7.156 11.141 1 98.56 520 THR A CA 1
ATOM 4134 C C . THR A 1 520 ? -10.664 -6.961 11.5 1 98.56 520 THR A C 1
ATOM 4136 O O . THR A 1 520 ? -9.93 -7.93 11.68 1 98.56 520 THR A O 1
ATOM 4139 N N . THR A 1 521 ? -10.25 -5.727 11.594 1 97.94 521 THR A N 1
ATOM 4140 C CA . THR A 1 521 ? -8.906 -5.363 12.039 1 97.94 521 THR A CA 1
ATOM 4141 C C . THR A 1 521 ? -8.93 -4.867 13.484 1 97.94 521 THR A C 1
ATOM 4143 O O . THR A 1 521 ? -9.75 -4.012 13.836 1 97.94 521 THR A O 1
ATOM 4146 N N . LEU A 1 522 ? -8.055 -5.43 14.25 1 97.06 522 LEU A N 1
ATOM 4147 C CA . LEU A 1 522 ? -7.938 -5.074 15.656 1 97.06 522 LEU A CA 1
ATOM 4148 C C . LEU A 1 522 ? -6.477 -4.871 16.047 1 97.06 522 LEU A C 1
ATOM 4150 O O . LEU A 1 522 ? -5.578 -5.406 15.398 1 97.06 522 LEU A O 1
ATOM 4154 N N . PHE A 1 523 ? -6.293 -4.062 17.031 1 98.25 523 PHE A N 1
ATOM 4155 C CA . PHE A 1 523 ? -5.031 -3.988 17.766 1 98.25 523 PHE A CA 1
ATOM 4156 C C . PHE A 1 523 ? -5.223 -4.406 19.219 1 98.25 523 PHE A C 1
ATOM 4158 O O . PHE A 1 523 ? -6.086 -3.865 19.906 1 98.25 523 PHE A O 1
ATOM 4165 N N . LEU A 1 524 ? -4.449 -5.359 19.594 1 98.38 524 LEU A N 1
ATOM 4166 C CA . LEU A 1 524 ? -4.516 -5.852 20.969 1 98.38 524 LEU A CA 1
ATOM 4167 C C . LEU A 1 524 ? -3.186 -5.648 21.688 1 98.38 524 LEU A C 1
ATOM 4169 O O . LEU A 1 524 ? -2.127 -5.973 21.141 1 98.38 524 LEU A O 1
ATOM 4173 N N . PRO A 1 525 ? -3.195 -5.098 22.875 1 97.31 525 PRO A N 1
ATOM 4174 C CA . PRO A 1 525 ? -1.968 -4.785 23.609 1 97.31 525 PRO A CA 1
ATOM 4175 C C . PRO A 1 525 ? -1.373 -6.008 24.312 1 97.31 525 PRO A C 1
ATOM 4177 O O . PRO A 1 525 ? -1.138 -5.973 25.516 1 97.31 525 PRO A O 1
ATOM 4180 N N . VAL A 1 526 ? -1.197 -7.105 23.562 1 97 526 VAL A N 1
ATOM 4181 C CA . VAL A 1 526 ? -0.615 -8.352 24.062 1 97 526 VAL A CA 1
ATOM 4182 C C . VAL A 1 526 ? 0.33 -8.93 23.016 1 97 526 VAL A C 1
ATOM 4184 O O . VAL A 1 526 ? 0.445 -8.398 21.906 1 97 526 VAL A O 1
ATOM 4187 N N . ASP A 1 527 ? 1.08 -9.938 23.406 1 95.38 527 ASP A N 1
ATOM 4188 C CA . ASP A 1 527 ? 2.023 -10.586 22.5 1 95.38 527 ASP A CA 1
ATOM 4189 C C . ASP A 1 527 ? 1.298 -11.258 21.344 1 95.38 527 ASP A C 1
ATOM 4191 O O . ASP A 1 527 ? 0.078 -11.43 21.375 1 95.38 527 ASP A O 1
ATOM 4195 N N . GLU A 1 528 ? 2.016 -11.625 20.391 1 94.94 528 GLU A N 1
ATOM 4196 C CA . GLU A 1 528 ? 1.501 -12.086 19.094 1 94.94 528 GLU A CA 1
ATOM 4197 C C . GLU A 1 528 ? 0.576 -13.289 19.281 1 94.94 528 GLU A C 1
ATOM 4199 O O . GLU A 1 528 ? -0.532 -13.305 18.734 1 94.94 528 GLU A O 1
ATOM 4204 N N . ARG A 1 529 ? 0.983 -14.312 19.953 1 91.62 529 ARG A N 1
ATOM 4205 C CA . ARG A 1 529 ? 0.222 -15.547 20.109 1 91.62 529 ARG A CA 1
ATOM 4206 C C . ARG A 1 529 ? -1.078 -15.305 20.859 1 91.62 529 ARG A C 1
ATOM 4208 O O . ARG A 1 529 ? -2.139 -15.781 20.469 1 91.62 529 ARG A O 1
ATOM 4215 N N . THR A 1 530 ? -0.975 -14.594 21.953 1 95.19 530 THR A N 1
ATOM 4216 C CA . THR A 1 530 ? -2.156 -14.25 22.734 1 95.19 530 THR A CA 1
ATOM 4217 C C . THR A 1 530 ? -3.137 -13.43 21.906 1 95.19 530 THR A C 1
ATOM 4219 O O . THR A 1 530 ? -4.352 -13.641 21.969 1 95.19 530 THR A O 1
ATOM 4222 N N . ALA A 1 531 ? -2.59 -12.523 21.125 1 97.38 531 ALA A N 1
ATOM 4223 C CA . ALA A 1 531 ? -3.426 -11.664 20.297 1 97.38 531 ALA A CA 1
ATOM 4224 C C . ALA A 1 531 ? -4.234 -12.477 19.297 1 97.38 531 ALA A C 1
ATOM 4226 O O . ALA A 1 531 ? -5.387 -12.156 19 1 97.38 531 ALA A O 1
ATOM 4227 N N . GLU A 1 532 ? -3.633 -13.492 18.766 1 94.06 532 GLU A N 1
ATOM 4228 C CA . GLU A 1 532 ? -4.297 -14.352 17.797 1 94.06 532 GLU A CA 1
ATOM 4229 C C . GLU A 1 532 ? -5.57 -14.961 18.375 1 94.06 532 GLU A C 1
ATOM 4231 O O . GLU A 1 532 ? -6.648 -14.844 17.781 1 94.06 532 GLU A O 1
ATOM 4236 N N . PHE A 1 533 ? -5.484 -15.523 19.516 1 93.19 533 PHE A N 1
ATOM 4237 C CA . PHE A 1 533 ? -6.613 -16.234 20.109 1 93.19 533 PHE A CA 1
ATOM 4238 C C . PHE A 1 533 ? -7.605 -15.242 20.719 1 93.19 533 PHE A C 1
ATOM 4240 O O . PHE A 1 533 ? -8.812 -15.484 20.688 1 93.19 533 PHE A O 1
ATOM 4247 N N . ALA A 1 534 ? -7.059 -14.188 21.266 1 97.62 534 ALA A N 1
ATOM 4248 C CA . ALA A 1 534 ? -7.949 -13.148 21.781 1 97.62 534 ALA A CA 1
ATOM 4249 C C . ALA A 1 534 ? -8.789 -12.547 20.656 1 97.62 534 ALA A C 1
ATOM 4251 O O . ALA A 1 534 ? -9.977 -12.258 20.844 1 97.62 534 ALA A O 1
ATOM 4252 N N . ALA A 1 535 ? -8.164 -12.336 19.531 1 98.25 535 ALA A N 1
ATOM 4253 C CA . ALA A 1 535 ? -8.875 -11.75 18.406 1 98.25 535 ALA A CA 1
ATOM 4254 C C . ALA A 1 535 ? -10.008 -12.664 17.938 1 98.25 535 ALA A C 1
ATOM 4256 O O . ALA A 1 535 ? -11.086 -12.18 17.562 1 98.25 535 ALA A O 1
ATOM 4257 N N . ILE A 1 536 ? -9.742 -13.906 17.891 1 95.81 536 ILE A N 1
ATOM 4258 C CA . ILE A 1 536 ? -10.773 -14.875 17.516 1 95.81 536 ILE A CA 1
ATOM 4259 C C . ILE A 1 536 ? -11.953 -14.773 18.469 1 95.81 536 ILE A C 1
ATOM 4261 O O . ILE A 1 536 ? -13.109 -14.773 18.047 1 95.81 536 ILE A O 1
ATOM 4265 N N . GLU A 1 537 ? -11.648 -14.703 19.75 1 97.12 537 GLU A N 1
ATOM 4266 C CA . GLU A 1 537 ? -12.695 -14.57 20.766 1 97.12 537 GLU A CA 1
ATOM 4267 C C . GLU A 1 537 ? -13.477 -13.273 20.578 1 97.12 537 GLU A C 1
ATOM 4269 O O . GLU A 1 537 ? -14.695 -13.242 20.781 1 97.12 537 GLU A O 1
ATOM 4274 N N . VAL A 1 538 ? -12.781 -12.188 20.266 1 98.31 538 VAL A N 1
ATOM 4275 C CA . VAL A 1 538 ? -13.461 -10.922 19.984 1 98.31 538 VAL A CA 1
ATOM 4276 C C . VAL A 1 538 ? -14.461 -11.109 18.844 1 98.31 538 VAL A C 1
ATOM 4278 O O . VAL A 1 538 ? -15.609 -10.664 18.953 1 98.31 538 VAL A O 1
ATOM 4281 N N . GLY A 1 539 ? -14 -11.742 17.75 1 98.5 539 GLY A N 1
ATOM 4282 C CA . GLY A 1 539 ? -14.883 -12 16.625 1 98.5 539 GLY A CA 1
ATOM 4283 C C . GLY A 1 539 ? -16.125 -12.789 17 1 98.5 539 GLY A C 1
ATOM 4284 O O . GLY A 1 539 ? -17.234 -12.453 16.578 1 98.5 539 GLY A O 1
ATOM 4285 N N . LYS A 1 540 ? -15.93 -13.797 17.828 1 97.56 540 LYS A N 1
ATOM 4286 C CA . LYS A 1 540 ? -17.062 -14.609 18.281 1 97.56 540 LYS A CA 1
ATOM 4287 C C . LYS A 1 540 ? -18.047 -13.773 19.094 1 97.56 540 LYS A C 1
ATOM 4289 O O . LYS A 1 540 ? -19.266 -13.883 18.906 1 97.56 540 LYS A O 1
ATOM 4294 N N . LYS A 1 541 ? -17.531 -13 19.969 1 97.75 541 LYS A N 1
ATOM 4295 C CA . LYS A 1 541 ? -18.375 -12.18 20.828 1 97.75 541 LYS A CA 1
ATOM 4296 C C . LYS A 1 541 ? -19.109 -11.102 20.031 1 97.75 541 LYS A C 1
ATOM 4298 O O . LYS A 1 541 ? -20.141 -10.594 20.453 1 97.75 541 LYS A O 1
ATOM 4303 N N . MET A 1 542 ? -18.578 -10.758 18.906 1 97.94 542 MET A N 1
ATOM 4304 C CA . MET A 1 542 ? -19.25 -9.828 18 1 97.94 542 MET A CA 1
ATOM 4305 C C . MET A 1 542 ? -20.375 -10.516 17.25 1 97.94 542 MET A C 1
ATOM 4307 O O . MET A 1 542 ? -21.109 -9.875 16.5 1 97.94 542 MET A O 1
ATOM 4311 N N . GLY A 1 543 ? -20.453 -11.781 17.391 1 97.69 543 GLY A N 1
ATOM 4312 C CA . GLY A 1 543 ? -21.531 -12.531 16.766 1 97.69 543 GLY A CA 1
ATOM 4313 C C . GLY A 1 543 ? -21.141 -13.125 15.422 1 97.69 543 GLY A C 1
ATOM 4314 O O . GLY A 1 543 ? -21.984 -13.578 14.656 1 97.69 543 GLY A O 1
ATOM 4315 N N . LEU A 1 544 ? -19.891 -13.172 15.109 1 98.12 544 LEU A N 1
ATOM 4316 C CA . LEU A 1 544 ? -19.438 -13.727 13.844 1 98.12 544 LEU A CA 1
ATOM 4317 C C . LEU A 1 544 ? -19.312 -15.242 13.922 1 98.12 544 LEU A C 1
ATOM 4319 O O . LEU A 1 544 ? -18.938 -15.789 14.961 1 98.12 544 LEU A O 1
ATOM 4323 N N . LEU A 1 545 ? -19.609 -15.844 12.828 1 97.75 545 LEU A N 1
ATOM 4324 C CA . LEU A 1 545 ? -19.422 -17.281 12.68 1 97.75 545 LEU A CA 1
ATOM 4325 C C . LEU A 1 545 ? -18.125 -17.609 11.953 1 97.75 545 LEU A C 1
ATOM 4327 O O . LEU A 1 545 ? -17.625 -16.781 11.18 1 97.75 545 LEU A O 1
ATOM 4331 N N . ASP A 1 546 ? -17.531 -18.781 12.227 1 93.44 546 ASP A N 1
ATOM 4332 C CA . ASP A 1 546 ? -16.359 -19.297 11.523 1 93.44 546 ASP A CA 1
ATOM 4333 C C . ASP A 1 546 ? -15.211 -18.297 11.547 1 93.44 546 ASP A C 1
ATOM 4335 O O . ASP A 1 546 ? -14.633 -17.969 10.5 1 93.44 546 ASP A O 1
ATOM 4339 N N . VAL A 1 547 ? -14.906 -17.812 12.695 1 95.69 547 VAL A N 1
ATOM 4340 C CA . VAL A 1 547 ? -13.891 -16.781 12.852 1 95.69 547 VAL A CA 1
ATOM 4341 C C . VAL A 1 547 ? -12.5 -17.391 12.672 1 95.69 547 VAL A C 1
ATOM 4343 O O . VAL A 1 547 ? -12.18 -18.406 13.281 1 95.69 547 VAL A O 1
ATOM 4346 N N . GLU A 1 548 ? -11.68 -16.766 11.773 1 90.06 548 GLU A N 1
ATOM 4347 C CA . GLU A 1 548 ? -10.32 -17.219 11.5 1 90.06 548 GLU A CA 1
ATOM 4348 C C . GLU A 1 548 ? -9.352 -16.047 11.422 1 90.06 548 GLU A C 1
ATOM 4350 O O . GLU A 1 548 ? -9.703 -14.969 10.922 1 90.06 548 GLU A O 1
ATOM 4355 N N . MET A 1 549 ? -8.164 -16.25 11.945 1 91.19 549 MET A N 1
ATOM 4356 C CA . MET A 1 549 ? -7.113 -15.258 11.805 1 91.19 549 MET A CA 1
ATOM 4357 C C . MET A 1 549 ? -6.512 -15.289 10.406 1 91.19 549 MET A C 1
ATOM 4359 O O . MET A 1 549 ? -6.18 -16.359 9.891 1 91.19 549 MET A O 1
ATOM 4363 N N . ILE A 1 550 ? -6.34 -14.117 9.758 1 91 550 ILE A N 1
ATOM 4364 C CA . ILE A 1 550 ? -5.82 -14.133 8.398 1 91 550 ILE A CA 1
ATOM 4365 C C . ILE A 1 550 ? -4.555 -13.281 8.32 1 91 550 ILE A C 1
ATOM 4367 O O . ILE A 1 550 ? -3.811 -13.352 7.336 1 91 550 ILE A O 1
ATOM 4371 N N . HIS A 1 551 ? -4.309 -12.477 9.375 1 93.5 551 HIS A N 1
ATOM 4372 C CA . HIS A 1 551 ? -3.092 -11.672 9.406 1 93.5 551 HIS A CA 1
ATOM 4373 C C . HIS A 1 551 ? -2.734 -11.266 10.836 1 93.5 551 HIS A C 1
ATOM 4375 O O . HIS A 1 551 ? -3.623 -11.031 11.656 1 93.5 551 HIS A O 1
ATOM 4381 N N . LYS A 1 552 ? -1.538 -11.203 11.164 1 94.69 552 LYS A N 1
ATOM 4382 C CA . LYS A 1 552 ? -1.023 -10.656 12.422 1 94.69 552 LYS A CA 1
ATOM 4383 C C . LYS A 1 552 ? 0.322 -9.969 12.211 1 94.69 552 LYS A C 1
ATOM 4385 O O . LYS A 1 552 ? 1.124 -10.406 11.375 1 94.69 552 LYS A O 1
ATOM 4390 N N . GLU A 1 553 ? 0.547 -8.938 12.867 1 96.19 553 GLU A N 1
ATOM 4391 C CA . GLU A 1 553 ? 1.785 -8.172 12.797 1 96.19 553 GLU A CA 1
ATOM 4392 C C . GLU A 1 553 ? 2.135 -7.551 14.141 1 96.19 553 GLU A C 1
ATOM 4394 O O . GLU A 1 553 ? 1.351 -6.777 14.703 1 96.19 553 GLU A O 1
ATOM 4399 N N . VAL A 1 554 ? 3.289 -7.859 14.594 1 97.12 554 VAL A N 1
ATOM 4400 C CA . VAL A 1 554 ? 3.75 -7.348 15.883 1 97.12 554 VAL A CA 1
ATOM 4401 C C . VAL A 1 554 ? 4.148 -5.883 15.742 1 97.12 554 VAL A C 1
ATOM 4403 O O . VAL A 1 554 ? 4.969 -5.531 14.891 1 97.12 554 VAL A O 1
ATOM 4406 N N . MET A 1 555 ? 3.594 -5.008 16.516 1 97.5 555 MET A N 1
ATOM 4407 C CA . MET A 1 555 ? 4.02 -3.611 16.562 1 97.5 555 MET A CA 1
ATOM 4408 C C . MET A 1 555 ? 5.195 -3.438 17.516 1 97.5 555 MET A C 1
ATOM 4410 O O . MET A 1 555 ? 6.145 -2.711 17.219 1 97.5 555 MET A O 1
ATOM 4414 N N . GLN A 1 556 ? 5.133 -4.027 18.578 1 97.62 556 GLN A N 1
ATOM 4415 C CA . GLN A 1 556 ? 6.156 -4.246 19.594 1 97.62 556 GLN A CA 1
ATOM 4416 C C . GLN A 1 556 ? 5.777 -5.402 20.516 1 97.62 556 GLN A C 1
ATOM 4418 O O . GLN A 1 556 ? 4.602 -5.594 20.828 1 97.62 556 GLN A O 1
ATOM 4423 N N . GLN A 1 557 ? 6.652 -6.172 20.906 1 96 557 GLN A N 1
ATOM 4424 C CA . GLN A 1 557 ? 6.422 -7.473 21.531 1 96 557 GLN A CA 1
ATOM 4425 C C . GLN A 1 557 ? 5.477 -7.355 22.719 1 96 557 GLN A C 1
ATOM 4427 O O . GLN A 1 557 ? 4.641 -8.234 22.953 1 96 557 GLN A O 1
ATOM 4432 N N . ALA A 1 558 ? 5.652 -6.312 23.484 1 95.19 558 ALA A N 1
ATOM 4433 C CA . ALA A 1 558 ? 4.875 -6.168 24.703 1 95.19 558 ALA A CA 1
ATOM 4434 C C . ALA A 1 558 ? 3.75 -5.148 24.531 1 95.19 558 ALA A C 1
ATOM 4436 O O . ALA A 1 558 ? 2.713 -5.238 25.188 1 95.19 558 ALA A O 1
ATOM 4437 N N . GLU A 1 559 ? 3.93 -4.207 23.594 1 97.06 559 GLU A N 1
ATOM 4438 C CA . GLU A 1 559 ? 2.99 -3.096 23.469 1 97.06 559 GLU A CA 1
ATOM 4439 C C . GLU A 1 559 ? 1.762 -3.502 22.656 1 97.06 559 GLU A C 1
ATOM 4441 O O . GLU A 1 559 ? 0.69 -2.91 22.797 1 97.06 559 GLU A O 1
ATOM 4446 N N . GLY A 1 560 ? 2.025 -4.453 21.719 1 97.62 560 GLY A N 1
ATOM 4447 C CA . GLY A 1 560 ? 0.796 -4.934 21.109 1 97.62 560 GLY A CA 1
ATOM 4448 C C . GLY A 1 560 ? 1.008 -5.508 19.719 1 97.62 560 GLY A C 1
ATOM 4449 O O . GLY A 1 560 ? 2.111 -5.441 19.172 1 97.62 560 GLY A O 1
ATOM 4450 N N . THR A 1 561 ? -0.083 -6.117 19.219 1 98 561 THR A N 1
ATOM 4451 C CA . THR A 1 561 ? -0.105 -6.809 17.938 1 98 561 THR A CA 1
ATOM 4452 C C . THR A 1 561 ? -1.359 -6.445 17.141 1 98 561 THR A C 1
ATOM 4454 O O . THR A 1 561 ? -2.463 -6.438 17.688 1 98 561 THR A O 1
ATOM 4457 N N . ARG A 1 562 ? -1.19 -6.086 15.93 1 97.88 562 ARG A N 1
ATOM 4458 C CA . ARG A 1 562 ? -2.309 -5.93 15.008 1 97.88 562 ARG A CA 1
ATOM 4459 C C . ARG A 1 562 ? -2.764 -7.277 14.469 1 97.88 562 ARG A C 1
ATOM 4461 O O . ARG A 1 562 ? -1.938 -8.109 14.078 1 97.88 562 ARG A O 1
ATOM 4468 N N . VAL A 1 563 ? -4.039 -7.496 14.43 1 97.44 563 VAL A N 1
ATOM 4469 C CA . VAL A 1 563 ? -4.586 -8.758 13.945 1 97.44 563 VAL A CA 1
ATOM 4470 C C . VAL A 1 563 ? -5.75 -8.477 12.992 1 97.44 563 VAL A C 1
ATOM 4472 O O . VAL A 1 563 ? -6.504 -7.523 13.188 1 97.44 563 VAL A O 1
ATOM 4475 N N . GLU A 1 564 ? -5.848 -9.227 11.953 1 97.25 564 GLU A N 1
ATOM 4476 C CA . GLU A 1 564 ? -7.02 -9.242 11.086 1 97.25 564 GLU A CA 1
ATOM 4477 C C . GLU A 1 564 ? -7.668 -10.625 11.07 1 97.25 564 GLU A C 1
ATOM 4479 O O . GLU A 1 564 ? -6.988 -11.633 10.852 1 97.25 564 GLU A O 1
ATOM 4484 N N . ILE A 1 565 ? -8.93 -10.609 11.289 1 97.12 565 ILE A N 1
ATOM 4485 C CA . ILE A 1 565 ? -9.688 -11.859 11.281 1 97.12 565 ILE A CA 1
ATOM 4486 C C . ILE A 1 565 ? -10.797 -11.781 10.227 1 97.12 565 ILE A C 1
ATOM 4488 O O . ILE A 1 565 ? -11.234 -10.688 9.859 1 97.12 565 ILE A O 1
ATOM 4492 N N . LYS A 1 566 ? -11.172 -12.852 9.719 1 96.56 566 LYS A N 1
ATOM 4493 C CA . LYS A 1 566 ? -12.383 -12.961 8.914 1 96.56 566 LYS A CA 1
ATOM 4494 C C . LYS A 1 566 ? -13.461 -13.75 9.648 1 96.56 566 LYS A C 1
ATOM 4496 O O . LYS A 1 566 ? -13.156 -14.594 10.492 1 96.56 566 LYS A O 1
ATOM 4501 N N . GLY A 1 567 ? -14.633 -13.414 9.445 1 97.06 567 GLY A N 1
ATOM 4502 C CA . GLY A 1 567 ? -15.82 -14.094 9.945 1 97.06 567 GLY A CA 1
ATOM 4503 C C . GLY A 1 567 ? -17.047 -13.898 9.07 1 97.06 567 GLY A C 1
ATOM 4504 O O . GLY A 1 567 ? -16.984 -13.172 8.078 1 97.06 567 GLY A O 1
ATOM 4505 N N . ARG A 1 568 ? -18.094 -14.578 9.438 1 97.81 568 ARG A N 1
ATOM 4506 C CA . ARG A 1 568 ? -19.344 -14.484 8.68 1 97.81 568 ARG A CA 1
ATOM 4507 C C . ARG A 1 568 ? -20.453 -13.898 9.539 1 97.81 568 ARG A C 1
ATOM 4509 O O . ARG A 1 568 ? -20.672 -14.328 10.672 1 97.81 568 ARG A O 1
ATOM 4516 N N . VAL A 1 569 ? -21.078 -12.906 9.016 1 98.31 569 VAL A N 1
ATOM 4517 C CA . VAL A 1 569 ? -22.25 -12.398 9.719 1 98.31 569 VAL A CA 1
ATOM 4518 C C . VAL A 1 569 ? -23.438 -13.344 9.531 1 98.31 569 VAL A C 1
ATOM 4520 O O . VAL A 1 569 ? -23.656 -13.859 8.43 1 98.31 569 VAL A O 1
ATOM 4523 N N . PRO A 1 570 ? -24.234 -13.648 10.508 1 97.56 570 PRO A N 1
ATOM 4524 C CA . PRO A 1 570 ? -25.328 -14.602 10.406 1 97.56 570 PRO A CA 1
ATOM 4525 C C . PRO A 1 570 ? -26.656 -13.938 10.008 1 97.56 570 PRO A C 1
ATOM 4527 O O . PRO A 1 570 ? -27.719 -14.523 10.188 1 97.56 570 PRO A O 1
ATOM 4530 N N . PHE A 1 571 ? -26.672 -12.75 9.539 1 97.56 571 PHE A N 1
ATOM 4531 C CA . PHE A 1 571 ? -27.906 -12.031 9.234 1 97.56 571 PHE A CA 1
ATOM 4532 C C . PHE A 1 571 ? -27.797 -11.32 7.887 1 97.56 571 PHE A C 1
ATOM 4534 O O . PHE A 1 571 ? -26.703 -11.195 7.328 1 97.56 571 PHE A O 1
ATOM 4541 N N . ALA A 1 572 ? -28.906 -10.922 7.312 1 97.56 572 ALA A N 1
ATOM 4542 C CA . ALA A 1 572 ? -29.016 -10.078 6.125 1 97.56 572 ALA A CA 1
ATOM 4543 C C . ALA A 1 572 ? -29.594 -8.711 6.48 1 97.56 572 ALA A C 1
ATOM 4545 O O . ALA A 1 572 ? -30.156 -8.531 7.559 1 97.56 572 ALA A O 1
ATOM 4546 N N . ILE A 1 573 ? -29.312 -7.797 5.695 1 97.12 573 ILE A N 1
ATOM 4547 C CA . ILE A 1 573 ? -29.891 -6.469 5.836 1 97.12 573 ILE A CA 1
ATOM 4548 C C . ILE A 1 573 ? -31.016 -6.289 4.816 1 97.12 573 ILE A C 1
ATOM 4550 O O . ILE A 1 573 ? -30.828 -6.578 3.631 1 97.12 573 ILE A O 1
ATOM 4554 N N . ASP A 1 574 ? -32.125 -5.84 5.254 1 96.94 574 ASP A N 1
ATOM 4555 C CA . ASP A 1 574 ? -33.25 -5.527 4.371 1 96.94 574 ASP A CA 1
ATOM 4556 C C . ASP A 1 574 ? -33.219 -4.066 3.928 1 96.94 574 ASP A C 1
ATOM 4558 O O . ASP A 1 574 ? -33.406 -3.16 4.742 1 96.94 574 ASP A O 1
ATOM 4562 N N . LEU A 1 575 ? -33.031 -3.834 2.703 1 95.25 575 LEU A N 1
ATOM 4563 C CA . LEU A 1 575 ? -32.906 -2.49 2.154 1 95.25 575 LEU A CA 1
ATOM 4564 C C . LEU A 1 575 ? -34.188 -1.688 2.328 1 95.25 575 LEU A C 1
ATOM 4566 O O . LEU A 1 575 ? -34.125 -0.46 2.441 1 95.25 575 LEU A O 1
ATOM 4570 N N . ASP A 1 576 ? -35.25 -2.352 2.355 1 93.81 576 ASP A N 1
ATOM 4571 C CA . ASP A 1 576 ? -36.531 -1.68 2.504 1 93.81 576 ASP A CA 1
ATOM 4572 C C . ASP A 1 576 ? -36.688 -1.057 3.891 1 93.81 576 ASP A C 1
ATOM 4574 O O . ASP A 1 576 ? -37.438 -0.103 4.074 1 93.81 576 ASP A O 1
ATOM 4578 N N . GLU A 1 577 ? -35.969 -1.593 4.781 1 93.38 577 GLU A N 1
ATOM 4579 C CA . GLU A 1 577 ? -36.031 -1.101 6.152 1 93.38 577 GLU A CA 1
ATOM 4580 C C . GLU A 1 577 ? -34.938 -0.057 6.418 1 93.38 577 GLU A C 1
ATOM 4582 O O . GLU A 1 577 ? -34.938 0.591 7.465 1 93.38 577 GLU A O 1
ATOM 4587 N N . LEU A 1 578 ? -34.125 0.071 5.465 1 91.62 578 LEU A N 1
ATOM 4588 C CA . LEU A 1 578 ? -33.031 0.993 5.641 1 91.62 578 LEU A CA 1
ATOM 4589 C C . LEU A 1 578 ? -33.469 2.438 5.457 1 91.62 578 LEU A C 1
ATOM 4591 O O . LEU A 1 578 ? -34.156 2.758 4.48 1 91.62 578 LEU A O 1
ATOM 4595 N N . VAL A 1 579 ? -33.156 3.281 6.32 1 88.06 579 VAL A N 1
ATOM 4596 C CA . VAL A 1 579 ? -33.438 4.703 6.199 1 88.06 579 VAL A CA 1
ATOM 4597 C C . VAL A 1 579 ? -32.219 5.438 5.617 1 88.06 579 VAL A C 1
ATOM 4599 O O . VAL A 1 579 ? -31.188 5.531 6.266 1 88.06 579 VAL A O 1
ATOM 4602 N N . ILE A 1 580 ? -32.344 5.906 4.496 1 87.62 580 ILE A N 1
ATOM 4603 C CA . ILE A 1 580 ? -31.312 6.672 3.822 1 87.62 580 ILE A CA 1
ATOM 4604 C C . ILE A 1 580 ? -31.75 8.125 3.66 1 87.62 580 ILE A C 1
ATOM 4606 O O . ILE A 1 580 ? -32.656 8.414 2.863 1 87.62 580 ILE A O 1
ATOM 4610 N N . PRO A 1 581 ? -31.141 8.961 4.402 1 80.12 581 PRO A N 1
ATOM 4611 C CA . PRO A 1 581 ? -31.531 10.359 4.262 1 80.12 581 PRO A CA 1
ATOM 4612 C C . PRO A 1 581 ? -31.219 10.93 2.879 1 80.12 581 PRO A C 1
ATOM 4614 O O . PRO A 1 581 ? -30.359 10.414 2.178 1 80.12 581 PRO A O 1
ATOM 4617 N N . PRO A 1 582 ? -32 11.906 2.494 1 78 582 PRO A N 1
ATOM 4618 C CA . PRO A 1 582 ? -31.719 12.508 1.188 1 78 582 PRO A CA 1
ATOM 4619 C C . PRO A 1 582 ? -30.312 13.078 1.101 1 78 582 PRO A C 1
ATOM 4621 O O . PRO A 1 582 ? -29.766 13.531 2.109 1 78 582 PRO A O 1
ATOM 4624 N N . LYS A 1 583 ? -29.797 13.109 -0.089 1 76.12 583 LYS A N 1
ATOM 4625 C CA . LYS A 1 583 ? -28.469 13.648 -0.328 1 76.12 583 LYS A CA 1
ATOM 4626 C C . LYS A 1 583 ? -28.438 15.156 -0.124 1 76.12 583 LYS A C 1
ATOM 4628 O O . LYS A 1 583 ? -29.25 15.883 -0.696 1 76.12 583 LYS A O 1
ATOM 4633 N N . PRO A 1 584 ? -27.469 15.508 0.779 1 70.56 584 PRO A N 1
ATOM 4634 C CA . PRO A 1 584 ? -27.375 16.969 0.925 1 70.56 584 PRO A CA 1
ATOM 4635 C C . PRO A 1 584 ? -26.938 17.656 -0.363 1 70.56 584 PRO A C 1
ATOM 4637 O O . PRO A 1 584 ? -26.109 17.125 -1.107 1 70.56 584 PRO A O 1
ATOM 4640 N N . GLN A 1 585 ? -27.625 18.609 -0.766 1 77.81 585 GLN A N 1
ATOM 4641 C CA . GLN A 1 585 ? -27.25 19.375 -1.952 1 77.81 585 GLN A CA 1
ATOM 4642 C C . GLN A 1 585 ? -26.078 20.312 -1.655 1 77.81 585 GLN A C 1
ATOM 4644 O O . GLN A 1 585 ? -26.203 21.219 -0.833 1 77.81 585 GLN A O 1
ATOM 4649 N N . VAL A 1 586 ? -24.906 19.984 -2.066 1 84.06 586 VAL A N 1
ATOM 4650 C CA . VAL A 1 586 ? -23.719 20.812 -1.874 1 84.06 586 VAL A CA 1
ATOM 4651 C C . VAL A 1 586 ? -23.312 21.453 -3.201 1 84.06 586 VAL A C 1
ATOM 4653 O O . VAL A 1 586 ? -23.281 20.766 -4.234 1 84.06 586 VAL A O 1
ATOM 4656 N N . MET A 1 587 ? -23.203 22.75 -3.168 1 87.88 587 MET A N 1
ATOM 4657 C CA . MET A 1 587 ? -22.719 23.453 -4.352 1 87.88 587 MET A CA 1
ATOM 4658 C C . MET A 1 587 ? -21.281 23.047 -4.664 1 87.88 587 MET A C 1
ATOM 4660 O O . MET A 1 587 ? -20.547 22.594 -3.781 1 87.88 587 MET A O 1
ATOM 4664 N N . THR A 1 588 ? -20.938 23.141 -5.938 1 86.38 588 THR A N 1
ATOM 4665 C CA . THR A 1 588 ? -19.547 22.891 -6.297 1 86.38 588 THR A CA 1
ATOM 4666 C C . THR A 1 588 ? -18.641 24.031 -5.832 1 86.38 588 THR A C 1
ATOM 4668 O O . THR A 1 588 ? -19.109 25.156 -5.633 1 86.38 588 THR A O 1
ATOM 4671 N N . GLU A 1 589 ? -17.422 23.688 -5.672 1 85.31 589 GLU A N 1
ATOM 4672 C CA . GLU A 1 589 ? -16.469 24.719 -5.258 1 85.31 589 GLU A CA 1
ATOM 4673 C C . GLU A 1 589 ? -16.422 25.859 -6.258 1 85.31 589 GLU A C 1
ATOM 4675 O O . GLU A 1 589 ? -16.344 27.031 -5.863 1 85.31 589 GLU A O 1
ATOM 4680 N N . ASP A 1 590 ? -16.469 25.547 -7.52 1 84.12 590 ASP A N 1
ATOM 4681 C CA . ASP A 1 590 ? -16.422 26.578 -8.555 1 84.12 590 ASP A CA 1
ATOM 4682 C C . ASP A 1 590 ? -17.641 27.484 -8.492 1 84.12 590 ASP A C 1
ATOM 4684 O O . ASP A 1 590 ? -17.531 28.703 -8.688 1 84.12 590 ASP A O 1
ATOM 4688 N N . GLU A 1 591 ? -18.75 26.875 -8.227 1 90.12 591 GLU A N 1
ATOM 4689 C CA . GLU A 1 591 ? -19.969 27.656 -8.102 1 90.12 591 GLU A CA 1
ATOM 4690 C C . GLU A 1 591 ? -19.891 28.625 -6.922 1 90.12 591 GLU A C 1
ATOM 4692 O O . GLU A 1 591 ? -20.297 29.781 -7.027 1 90.12 591 GLU A O 1
ATOM 4697 N N . ILE A 1 592 ? -19.375 28.094 -5.859 1 91.38 592 ILE A N 1
ATOM 4698 C CA . ILE A 1 592 ? -19.266 28.906 -4.66 1 91.38 592 ILE A CA 1
ATOM 4699 C C . ILE A 1 592 ? -18.281 30.062 -4.914 1 91.38 592 ILE A C 1
ATOM 4701 O O . ILE A 1 592 ? -18.562 31.203 -4.586 1 91.38 592 ILE A O 1
ATOM 4705 N N . ARG A 1 593 ? -17.203 29.75 -5.527 1 88.56 593 ARG A N 1
ATOM 4706 C CA . ARG A 1 593 ? -16.203 30.75 -5.82 1 88.56 593 ARG A CA 1
ATOM 4707 C C . ARG A 1 593 ? -16.75 31.828 -6.754 1 88.56 593 ARG A C 1
ATOM 4709 O O . ARG A 1 593 ? -16.5 33.031 -6.555 1 88.56 593 ARG A O 1
ATOM 4716 N N . GLU A 1 594 ? -17.391 31.391 -7.742 1 90.44 594 GLU A N 1
ATOM 4717 C CA . GLU A 1 594 ? -17.984 32.344 -8.688 1 90.44 594 GLU A CA 1
ATOM 4718 C C . GLU A 1 594 ? -19 33.25 -8 1 90.44 594 GLU A C 1
ATOM 4720 O O . GLU A 1 594 ? -19.016 34.469 -8.242 1 90.44 594 GLU A O 1
ATOM 4725 N N . GLU A 1 595 ? -19.781 32.625 -7.211 1 92.25 595 GLU A N 1
ATOM 4726 C CA . GLU A 1 595 ? -20.797 33.406 -6.504 1 92.25 595 GLU A CA 1
ATOM 4727 C C . GLU A 1 595 ? -20.141 34.406 -5.578 1 92.25 595 GLU A C 1
ATOM 4729 O O . GLU A 1 595 ? -20.578 35.562 -5.52 1 92.25 595 GLU A O 1
ATOM 4734 N N . ILE A 1 596 ? -19.156 34.031 -4.883 1 91.25 596 ILE A N 1
ATOM 4735 C CA . ILE A 1 596 ? -18.5 34.906 -3.914 1 91.25 596 ILE A CA 1
ATOM 4736 C C . ILE A 1 596 ? -17.719 36 -4.645 1 91.25 596 ILE A C 1
ATOM 4738 O O . ILE A 1 596 ? -17.656 37.156 -4.188 1 91.25 596 ILE A O 1
ATOM 4742 N N . ASN A 1 597 ? -17.141 35.656 -5.762 1 87.56 597 ASN A N 1
ATOM 4743 C CA . ASN A 1 597 ? -16.453 36.656 -6.586 1 87.56 597 ASN A CA 1
ATOM 4744 C C . ASN A 1 597 ? -17.406 37.719 -7.102 1 87.56 597 ASN A C 1
ATOM 4746 O O . ASN A 1 597 ? -17.062 38.875 -7.164 1 87.56 597 ASN A O 1
ATOM 4750 N N . ASN A 1 598 ? -18.562 37.312 -7.508 1 92 598 ASN A N 1
ATOM 4751 C CA . ASN A 1 598 ? -19.578 38.219 -8.031 1 92 598 ASN A CA 1
ATOM 4752 C C . ASN A 1 598 ? -20.234 39.031 -6.918 1 92 598 ASN A C 1
ATOM 4754 O O . ASN A 1 598 ? -20.609 40.188 -7.113 1 92 598 ASN A O 1
ATOM 4758 N N . ASN A 1 599 ? -20.359 38.281 -5.793 1 92.25 599 ASN A N 1
ATOM 4759 C CA . ASN A 1 599 ? -20.984 38.906 -4.617 1 92.25 599 ASN A CA 1
ATOM 4760 C C . ASN A 1 599 ? -20.156 38.656 -3.359 1 92.25 599 ASN A C 1
ATOM 4762 O O . ASN A 1 599 ? -20.469 37.75 -2.566 1 92.25 599 ASN A O 1
ATOM 4766 N N . PRO A 1 600 ? -19.188 39.5 -3.15 1 91.25 600 PRO A N 1
ATOM 4767 C CA . PRO A 1 600 ? -18.312 39.281 -1.999 1 91.25 600 PRO A CA 1
ATOM 4768 C C . PRO A 1 600 ? -19.078 39.156 -0.684 1 91.25 600 PRO A C 1
ATOM 4770 O O . PRO A 1 600 ? -20.094 39.844 -0.498 1 91.25 600 PRO A O 1
ATOM 4773 N N . MET A 1 601 ? -18.625 38.344 0.152 1 93.44 601 MET A N 1
ATOM 4774 C CA . MET A 1 601 ? -19.297 38.062 1.415 1 93.44 601 MET A CA 1
ATOM 4775 C C . MET A 1 601 ? -18.375 38.344 2.6 1 93.44 601 MET A C 1
ATOM 4777 O O . MET A 1 601 ? -17.203 37.969 2.568 1 93.44 601 MET A O 1
ATOM 4781 N N . THR A 1 602 ? -18.891 39.031 3.527 1 93 602 THR A N 1
ATOM 4782 C CA . THR A 1 602 ? -18.203 39.281 4.789 1 93 602 THR A CA 1
ATOM 4783 C C . THR A 1 602 ? -18.953 38.625 5.953 1 93 602 THR A C 1
ATOM 4785 O O . THR A 1 602 ? -20.172 38.781 6.07 1 93 602 THR A O 1
ATOM 4788 N N . ILE A 1 603 ? -18.172 37.906 6.754 1 94.19 603 ILE A N 1
ATOM 4789 C CA . ILE A 1 603 ? -18.875 37.219 7.844 1 94.19 603 ILE A CA 1
ATOM 4790 C C . ILE A 1 603 ? -18.141 37.5 9.164 1 94.19 603 ILE A C 1
ATOM 4792 O O . ILE A 1 603 ? -16.953 37.812 9.164 1 94.19 603 ILE A O 1
ATOM 4796 N N . VAL A 1 604 ? -18.891 37.438 10.242 1 93.12 604 VAL A N 1
ATOM 4797 C CA . VAL A 1 604 ? -18.375 37.5 11.602 1 93.12 604 VAL A CA 1
ATOM 4798 C C . VAL A 1 604 ? -18.516 36.125 12.273 1 93.12 604 VAL A C 1
ATOM 4800 O O . VAL A 1 604 ? -19.562 35.5 12.141 1 93.12 604 VAL A O 1
ATOM 4803 N N . ALA A 1 605 ? -17.391 35.688 12.781 1 91.75 605 ALA A N 1
ATOM 4804 C CA . ALA A 1 605 ? -17.422 34.375 13.398 1 91.75 605 ALA A CA 1
ATOM 4805 C C . ALA A 1 605 ? -16.891 34.438 14.828 1 91.75 605 ALA A C 1
ATOM 4807 O O . ALA A 1 605 ? -16 35.219 15.141 1 91.75 605 ALA A O 1
ATOM 4808 N N . GLY A 1 606 ? -17.375 33.594 15.695 1 87.38 606 GLY A N 1
ATOM 4809 C CA . GLY A 1 606 ? -16.922 33.5 17.062 1 87.38 606 GLY A CA 1
ATOM 4810 C C . GLY A 1 606 ? -17.562 32.344 17.828 1 87.38 606 GLY A C 1
ATOM 4811 O O . GLY A 1 606 ? -18.625 31.875 17.453 1 87.38 606 GLY A O 1
ATOM 4812 N N . THR A 1 607 ? -16.875 31.906 18.797 1 85.19 607 THR A N 1
ATOM 4813 C CA . THR A 1 607 ? -17.453 30.953 19.75 1 85.19 607 THR A CA 1
ATOM 4814 C C . THR A 1 607 ? -18.234 31.688 20.844 1 85.19 607 THR A C 1
ATOM 4816 O O . THR A 1 607 ? -17.672 32.531 21.547 1 85.19 607 THR A O 1
ATOM 4819 N N . VAL A 1 608 ? -19.422 31.375 20.969 1 84.25 608 VAL A N 1
ATOM 4820 C CA . VAL A 1 608 ? -20.312 32.188 21.766 1 84.25 608 VAL A CA 1
ATOM 4821 C C . VAL A 1 608 ? -20.328 31.703 23.219 1 84.25 608 VAL A C 1
ATOM 4823 O O . VAL A 1 608 ? -20.203 30.5 23.469 1 84.25 608 VAL A O 1
ATOM 4826 N N . GLY A 1 609 ? -20.484 32.625 24.078 1 74.5 609 GLY A N 1
ATOM 4827 C CA . GLY A 1 609 ? -20.672 32.312 25.484 1 74.5 609 GLY A CA 1
ATOM 4828 C C . GLY A 1 609 ? -19.375 32.062 26.234 1 74.5 609 GLY A C 1
ATOM 4829 O O . GLY A 1 609 ? -18.406 32.812 26.062 1 74.5 609 GLY A O 1
ATOM 4830 N N . GLU A 1 610 ? -19.375 31.094 27.141 1 64.25 610 GLU A N 1
ATOM 4831 C CA . GLU A 1 610 ? -18.203 30.766 27.969 1 64.25 610 GLU A CA 1
ATOM 4832 C C . GLU A 1 610 ? -17.453 29.578 27.391 1 64.25 610 GLU A C 1
ATOM 4834 O O . GLU A 1 610 ? -16.703 28.906 28.109 1 64.25 610 GLU A O 1
ATOM 4839 N N . ASP A 1 611 ? -17.719 29.484 26.109 1 63.41 611 ASP A N 1
ATOM 4840 C CA . ASP A 1 611 ? -17.109 28.344 25.422 1 63.41 611 ASP A CA 1
ATOM 4841 C C . ASP A 1 611 ? -15.766 28.734 24.812 1 63.41 611 ASP A C 1
ATOM 4843 O O . ASP A 1 611 ? -15.664 29.75 24.109 1 63.41 611 ASP A O 1
ATOM 4847 N N . GLU A 1 612 ? -14.805 27.984 25.172 1 55.47 612 GLU A N 1
ATOM 4848 C CA . GLU A 1 612 ? -13.461 28.297 24.688 1 55.47 612 GLU A CA 1
ATOM 4849 C C . GLU A 1 612 ? -13.023 27.312 23.609 1 55.47 612 GLU A C 1
ATOM 4851 O O . GLU A 1 612 ? -11.883 27.359 23.141 1 55.47 612 GLU A O 1
ATOM 4856 N N . HIS A 1 613 ? -13.977 26.5 23.188 1 59.09 613 HIS A N 1
ATOM 4857 C CA . HIS A 1 613 ? -13.641 25.516 22.172 1 59.09 613 HIS A CA 1
ATOM 4858 C C . HIS A 1 613 ? -13.664 26.125 20.781 1 59.09 613 HIS A C 1
ATOM 4860 O O . HIS A 1 613 ? -14.719 26.25 20.172 1 59.09 613 HIS A O 1
ATOM 4866 N N . SER A 1 614 ? -12.508 26.5 20.156 1 64.5 614 SER A N 1
ATOM 4867 C CA . SER A 1 614 ? -12.461 27.25 18.906 1 64.5 614 SER A CA 1
ATOM 4868 C C . SER A 1 614 ? -12.078 26.344 17.734 1 64.5 614 SER A C 1
ATOM 4870 O O . SER A 1 614 ? -12.164 26.75 16.578 1 64.5 614 SER A O 1
ATOM 4872 N N . VAL A 1 615 ? -11.828 25.156 17.938 1 63.72 615 VAL A N 1
ATOM 4873 C CA . VAL A 1 615 ? -11.227 24.297 16.938 1 63.72 615 VAL A CA 1
ATOM 4874 C C . VAL A 1 615 ? -12.203 24.109 15.773 1 63.72 615 VAL A C 1
ATOM 4876 O O . VAL A 1 615 ? -11.82 24.25 14.602 1 63.72 615 VAL A O 1
ATOM 4879 N N . GLY A 1 616 ? -13.391 23.797 16.109 1 70.62 616 GLY A N 1
ATOM 4880 C CA . GLY A 1 616 ? -14.375 23.531 15.07 1 70.62 616 GLY A CA 1
ATOM 4881 C C . GLY A 1 616 ? -14.609 24.734 14.164 1 70.62 616 GLY A C 1
ATOM 4882 O O . GLY A 1 616 ? -14.625 24.578 12.938 1 70.62 616 GLY A O 1
ATOM 4883 N N . LEU A 1 617 ? -14.711 25.828 14.836 1 78.5 617 LEU A N 1
ATOM 4884 C CA . LEU A 1 617 ? -14.984 27.031 14.078 1 78.5 617 LEU A CA 1
ATOM 4885 C C . LEU A 1 617 ? -13.789 27.406 13.195 1 78.5 617 LEU A C 1
ATOM 4887 O O . LEU A 1 617 ? -13.961 27.844 12.055 1 78.5 617 LEU A O 1
ATOM 4891 N N . ARG A 1 618 ? -12.727 27.234 13.648 1 76.31 618 ARG A N 1
ATOM 4892 C CA . ARG A 1 618 ? -11.523 27.562 12.891 1 76.31 618 ARG A CA 1
ATOM 4893 C C . ARG A 1 618 ? -11.367 26.641 11.688 1 76.31 618 ARG A C 1
ATOM 4895 O O . ARG A 1 618 ? -10.867 27.062 10.641 1 76.31 618 ARG A O 1
ATOM 4902 N N . GLU A 1 619 ? -11.688 25.469 11.914 1 75.75 619 GLU A N 1
ATOM 4903 C CA . GLU A 1 619 ? -11.641 24.531 10.797 1 75.75 619 GLU A CA 1
ATOM 4904 C C . GLU A 1 619 ? -12.586 24.953 9.672 1 75.75 619 GLU A C 1
ATOM 4906 O O . GLU A 1 619 ? -12.297 24.734 8.5 1 75.75 619 GLU A O 1
ATOM 4911 N N . ILE A 1 620 ? -13.594 25.516 10.133 1 83.81 620 ILE A N 1
ATOM 4912 C CA . ILE A 1 620 ? -14.609 25.938 9.172 1 83.81 620 ILE A CA 1
ATOM 4913 C C . ILE A 1 620 ? -14.18 27.219 8.484 1 83.81 620 ILE A C 1
ATOM 4915 O O . ILE A 1 620 ? -14.516 27.453 7.324 1 83.81 620 ILE A O 1
ATOM 4919 N N . ILE A 1 621 ? -13.352 27.953 9.148 1 83 621 ILE A N 1
ATOM 4920 C CA . ILE A 1 621 ? -13.023 29.297 8.648 1 83 621 ILE A CA 1
ATOM 4921 C C . ILE A 1 621 ? -11.727 29.234 7.836 1 83 621 ILE A C 1
ATOM 4923 O O . ILE A 1 621 ? -11.656 29.766 6.727 1 83 621 ILE A O 1
ATOM 4927 N N . ASP A 1 622 ? -10.742 28.516 8.359 1 74.25 622 ASP A N 1
ATOM 4928 C CA . ASP A 1 622 ? -9.367 28.641 7.895 1 74.25 622 ASP A CA 1
ATOM 4929 C C . ASP A 1 622 ? -9.18 27.938 6.547 1 74.25 622 ASP A C 1
ATOM 4931 O O . ASP A 1 622 ? -9.68 26.828 6.34 1 74.25 622 ASP A O 1
ATOM 4935 N N . ILE A 1 623 ? -8.422 28.625 5.727 1 71.88 623 ILE A N 1
ATOM 4936 C CA . ILE A 1 623 ? -8.141 28.141 4.379 1 71.88 623 ILE A CA 1
ATOM 4937 C C . ILE A 1 623 ? -7.348 26.844 4.449 1 71.88 623 ILE A C 1
ATOM 4939 O O . ILE A 1 623 ? -7.516 25.969 3.604 1 71.88 623 ILE A O 1
ATOM 4943 N N . LYS A 1 624 ? -6.551 26.734 5.465 1 65 624 LYS A N 1
ATOM 4944 C CA . LYS A 1 624 ? -5.668 25.578 5.586 1 65 624 LYS A CA 1
ATOM 4945 C C . LYS A 1 624 ? -6.469 24.281 5.633 1 65 624 LYS A C 1
ATOM 4947 O O . LYS A 1 624 ? -6.031 23.25 5.105 1 65 624 LYS A O 1
ATOM 4952 N N . HIS A 1 625 ? -7.602 24.422 6.164 1 66.12 625 HIS A N 1
ATOM 4953 C CA . HIS A 1 625 ? -8.398 23.219 6.359 1 66.12 625 HIS A CA 1
ATOM 4954 C C . HIS A 1 625 ? -9.57 23.172 5.383 1 66.12 625 HIS A C 1
ATOM 4956 O O . HIS A 1 625 ? -10.547 22.453 5.617 1 66.12 625 HIS A O 1
ATOM 4962 N N . GLY A 1 626 ? -9.414 23.984 4.395 1 71.25 626 GLY A N 1
ATOM 4963 C CA . GLY A 1 626 ? -10.484 24.031 3.42 1 71.25 626 GLY A CA 1
ATOM 4964 C C . GLY A 1 626 ? -11.68 24.844 3.875 1 71.25 626 GLY A C 1
ATOM 4965 O O . GLY A 1 626 ? -12.812 24.578 3.461 1 71.25 626 GLY A O 1
ATOM 4966 N N . GLY A 1 627 ? -11.352 25.703 4.723 1 82.62 627 GLY A N 1
ATOM 4967 C CA . GLY A 1 627 ? -12.414 26.531 5.277 1 82.62 627 GLY A CA 1
ATOM 4968 C C . GLY A 1 627 ? -13.016 27.484 4.266 1 82.62 627 GLY A C 1
ATOM 4969 O O . GLY A 1 627 ? -12.633 27.469 3.092 1 82.62 627 GLY A O 1
ATOM 4970 N N . ILE A 1 628 ? -13.93 28.266 4.688 1 89.31 628 ILE A N 1
ATOM 4971 C CA . ILE A 1 628 ? -14.742 29.094 3.812 1 89.31 628 ILE A CA 1
ATOM 4972 C C . ILE A 1 628 ? -13.898 30.234 3.24 1 89.31 628 ILE A C 1
ATOM 4974 O O . ILE A 1 628 ? -14.258 30.828 2.221 1 89.31 628 ILE A O 1
ATOM 4978 N N . GLU A 1 629 ? -12.75 30.5 3.85 1 83 629 GLU A N 1
ATOM 4979 C CA . GLU A 1 629 ? -11.859 31.531 3.336 1 83 629 GLU A CA 1
ATOM 4980 C C . GLU A 1 629 ? -11.305 31.156 1.964 1 83 629 GLU A C 1
ATOM 4982 O O . GLU A 1 629 ? -10.961 32.031 1.165 1 83 629 GLU A O 1
ATOM 4987 N N . LYS A 1 630 ? -11.242 29.906 1.813 1 82.69 630 LYS A N 1
ATOM 4988 C CA . LYS A 1 630 ? -10.68 29.422 0.553 1 82.69 630 LYS A CA 1
ATOM 4989 C C . LYS A 1 630 ? -11.531 29.875 -0.633 1 82.69 630 LYS A C 1
ATOM 4991 O O . LYS A 1 630 ? -11.039 29.953 -1.761 1 82.69 630 LYS A O 1
ATOM 4996 N N . TYR A 1 631 ? -12.75 30.234 -0.348 1 87.19 631 TYR A N 1
ATOM 4997 C CA . TYR A 1 631 ? -13.664 30.641 -1.398 1 87.19 631 TYR A CA 1
ATOM 4998 C C . TYR A 1 631 ? -13.68 32.156 -1.544 1 87.19 631 TYR A C 1
ATOM 5000 O O . TYR A 1 631 ? -14.414 32.719 -2.367 1 87.19 631 TYR A O 1
ATOM 5008 N N . GLY A 1 632 ? -12.875 32.844 -0.75 1 81.81 632 GLY A N 1
ATOM 5009 C CA . GLY A 1 632 ? -12.797 34.281 -0.836 1 81.81 632 GLY A CA 1
ATOM 5010 C C . GLY A 1 632 ? -13.688 35 0.165 1 81.81 632 GLY A C 1
ATOM 5011 O O . GLY A 1 632 ? -13.883 36.188 0.078 1 81.81 632 GLY A O 1
ATOM 5012 N N . ILE A 1 633 ? -14.234 34.281 1.044 1 89.25 633 ILE A N 1
ATOM 5013 C CA . ILE A 1 633 ? -15.102 34.875 2.053 1 89.25 633 ILE A CA 1
ATOM 5014 C C . ILE A 1 633 ? -14.25 35.594 3.1 1 89.25 633 ILE A C 1
ATOM 5016 O O . ILE A 1 633 ? -13.289 35.031 3.619 1 89.25 633 ILE A O 1
ATOM 5020 N N . ASP A 1 634 ? -14.594 36.75 3.277 1 86.12 634 ASP A N 1
ATOM 5021 C CA . ASP A 1 634 ? -13.898 37.562 4.289 1 86.12 634 ASP A CA 1
ATOM 5022 C C . ASP A 1 634 ? -14.438 37.25 5.684 1 86.12 634 ASP A C 1
ATOM 5024 O O . ASP A 1 634 ? -15.617 37.5 5.957 1 86.12 634 ASP A O 1
ATOM 5028 N N . VAL A 1 635 ? -13.578 36.781 6.531 1 88.38 635 VAL A N 1
ATOM 5029 C CA . VAL A 1 635 ? -14.062 36.344 7.844 1 88.38 635 VAL A CA 1
ATOM 5030 C C . VAL A 1 635 ? -13.391 37.188 8.93 1 88.38 635 VAL A C 1
ATOM 5032 O O . VAL A 1 635 ? -12.164 37.312 8.961 1 88.38 635 VAL A O 1
ATOM 5035 N N . HIS A 1 636 ? -14.156 37.75 9.734 1 86 636 HIS A N 1
ATOM 5036 C CA . HIS A 1 636 ? -13.703 38.406 10.938 1 86 636 HIS A CA 1
ATOM 5037 C C . HIS A 1 636 ? -13.945 37.562 12.18 1 86 636 HIS A C 1
ATOM 5039 O O . HIS A 1 636 ? -15.047 37.562 12.727 1 86 636 HIS A O 1
ATOM 5045 N N . TYR A 1 637 ? -12.93 36.969 12.641 1 84.44 637 TYR A N 1
ATOM 5046 C CA . TYR A 1 637 ? -13.008 36.062 13.781 1 84.44 637 TYR A CA 1
ATOM 5047 C C . TYR A 1 637 ? -12.836 36.812 15.094 1 84.44 637 TYR A C 1
ATOM 5049 O O . TYR A 1 637 ? -11.797 37.438 15.312 1 84.44 637 TYR A O 1
ATOM 5057 N N . LEU A 1 638 ? -13.789 36.719 15.953 1 81.56 638 LEU A N 1
ATOM 5058 C CA . LEU A 1 638 ? -13.805 37.5 17.172 1 81.56 638 LEU A CA 1
ATOM 5059 C C . LEU A 1 638 ? -13.195 36.75 18.344 1 81.56 638 LEU A C 1
ATOM 5061 O O . LEU A 1 638 ? -13 37.281 19.422 1 81.56 638 LEU A O 1
ATOM 5065 N N . GLY A 1 639 ? -12.898 35.469 18.062 1 75.94 639 GLY A N 1
ATOM 5066 C CA . GLY A 1 639 ? -12.273 34.688 19.125 1 75.94 639 GLY A CA 1
ATOM 5067 C C . GLY A 1 639 ? -13.258 33.781 19.875 1 75.94 639 GLY A C 1
ATOM 5068 O O . GLY A 1 639 ? -14.219 33.281 19.281 1 75.94 639 GLY A O 1
ATOM 5069 N N . THR A 1 640 ? -12.828 33.5 21.125 1 75.94 640 THR A N 1
ATOM 5070 C CA . THR A 1 640 ? -13.633 32.594 21.953 1 75.94 640 THR A CA 1
ATOM 5071 C C . THR A 1 640 ? -14.336 33.375 23.062 1 75.94 640 THR A C 1
ATOM 5073 O O . THR A 1 640 ? -13.969 34.531 23.344 1 75.94 640 THR A O 1
ATOM 5076 N N . SER A 1 641 ? -15.336 32.781 23.625 1 77.44 641 SER A N 1
ATOM 5077 C CA . SER A 1 641 ? -16.109 33.375 24.703 1 77.44 641 SER A CA 1
ATOM 5078 C C . SER A 1 641 ? -16.625 34.75 24.328 1 77.44 641 SER A C 1
ATOM 5080 O O . SER A 1 641 ? -16.453 35.719 25.094 1 77.44 641 SER A O 1
ATOM 5082 N N . VAL A 1 642 ? -17.141 34.844 23.203 1 84.38 642 VAL A N 1
ATOM 5083 C CA . VAL A 1 642 ? -17.656 36.125 22.703 1 84.38 642 VAL A CA 1
ATOM 5084 C C . VAL A 1 642 ? -19.109 36.281 23.141 1 84.38 642 VAL A C 1
ATOM 5086 O O . VAL A 1 642 ? -19.953 35.438 22.875 1 84.38 642 VAL A O 1
ATOM 5089 N N . PRO A 1 643 ? -19.391 37.344 23.812 1 87 643 PRO A N 1
ATOM 5090 C CA . PRO A 1 643 ? -20.797 37.625 24.109 1 87 643 PRO A CA 1
ATOM 5091 C C . PRO A 1 643 ? -21.641 37.781 22.844 1 87 643 PRO A C 1
ATOM 5093 O O . PRO A 1 643 ? -21.156 38.312 21.844 1 87 643 PRO A O 1
ATOM 5096 N N . VAL A 1 644 ? -22.875 37.312 23 1 90.19 644 VAL A N 1
ATOM 5097 C CA . VAL A 1 644 ? -23.797 37.375 21.859 1 90.19 644 VAL A CA 1
ATOM 5098 C C . VAL A 1 644 ? -23.922 38.781 21.359 1 90.19 644 VAL A C 1
ATOM 5100 O O . VAL A 1 644 ? -23.969 39.031 20.141 1 90.19 644 VAL A O 1
ATOM 5103 N N . GLU A 1 645 ? -23.953 39.719 22.25 1 90.94 645 GLU A N 1
ATOM 5104 C CA . GLU A 1 645 ? -24.109 41.125 21.875 1 90.94 645 GLU A CA 1
ATOM 5105 C C . GLU A 1 645 ? -22.922 41.594 21.047 1 90.94 645 GLU A C 1
ATOM 5107 O O . GLU A 1 645 ? -23.109 42.344 20.062 1 90.94 645 GLU A O 1
ATOM 5112 N N . LYS A 1 646 ? -21.844 41.188 21.422 1 91.62 646 LYS A N 1
ATOM 5113 C CA . LYS A 1 646 ? -20.641 41.562 20.703 1 91.62 646 LYS A CA 1
ATOM 5114 C C . LYS A 1 646 ? -20.641 41 19.281 1 91.62 646 LYS A C 1
ATOM 5116 O O . LYS A 1 646 ? -20.156 41.656 18.344 1 91.62 646 LYS A O 1
ATOM 5121 N N . LEU A 1 647 ? -21.109 39.875 19.188 1 92.19 647 LEU A N 1
ATOM 5122 C CA . LEU A 1 647 ? -21.172 39.188 17.891 1 92.19 647 LEU A CA 1
ATOM 5123 C C . LEU A 1 647 ? -22.094 39.938 16.938 1 92.19 647 LEU A C 1
ATOM 5125 O O . LEU A 1 647 ? -21.734 40.219 15.797 1 92.19 647 LEU A O 1
ATOM 5129 N N . VAL A 1 648 ? -23.203 40.312 17.406 1 93 648 VAL A N 1
ATOM 5130 C CA . VAL A 1 648 ? -24.203 41 16.594 1 93 648 VAL A CA 1
ATOM 5131 C C . VAL A 1 648 ? -23.734 42.406 16.312 1 93 648 VAL A C 1
ATOM 5133 O O . VAL A 1 648 ? -23.906 42.938 15.195 1 93 648 VAL A O 1
ATOM 5136 N N . ASP A 1 649 ? -23.172 43.031 17.312 1 93.38 649 ASP A N 1
ATOM 5137 C CA . ASP A 1 649 ? -22.672 44.406 17.125 1 93.38 649 ASP A CA 1
ATOM 5138 C C . ASP A 1 649 ? -21.578 44.438 16.078 1 93.38 649 ASP A C 1
ATOM 5140 O O . ASP A 1 649 ? -21.516 45.344 15.258 1 93.38 649 ASP A O 1
ATOM 5144 N N . ALA A 1 650 ? -20.719 43.469 16.203 1 92.75 650 ALA A N 1
ATOM 5145 C CA . ALA A 1 650 ? -19.641 43.406 15.211 1 92.75 650 ALA A CA 1
ATOM 5146 C C . ALA A 1 650 ? -20.203 43.219 13.805 1 92.75 650 ALA A C 1
ATOM 5148 O O . ALA A 1 650 ? -19.656 43.75 12.844 1 92.75 650 ALA A O 1
ATOM 5149 N N . ALA A 1 651 ? -21.203 42.438 13.695 1 94.25 651 ALA A N 1
ATOM 5150 C CA . ALA A 1 651 ? -21.828 42.219 12.398 1 94.25 651 ALA A CA 1
ATOM 5151 C C . ALA A 1 651 ? -22.391 43.531 11.844 1 94.25 651 ALA A C 1
ATOM 5153 O O . ALA A 1 651 ? -22.312 43.781 10.633 1 94.25 651 ALA A O 1
ATOM 5154 N N . ILE A 1 652 ? -22.922 44.312 12.664 1 93.06 652 ILE A N 1
ATOM 5155 C CA . ILE A 1 652 ? -23.5 45.594 12.258 1 93.06 652 ILE A CA 1
ATOM 5156 C C . ILE A 1 652 ? -22.375 46.531 11.859 1 93.06 652 ILE A C 1
ATOM 5158 O O . ILE A 1 652 ? -22.453 47.188 10.812 1 93.06 652 ILE A O 1
ATOM 5162 N N . GLU A 1 653 ? -21.391 46.625 12.719 1 92 653 GLU A N 1
ATOM 5163 C CA . GLU A 1 653 ? -20.281 47.531 12.492 1 92 653 GLU A CA 1
ATOM 5164 C C . GLU A 1 653 ? -19.562 47.219 11.18 1 92 653 GLU A C 1
ATOM 5166 O O . GLU A 1 653 ? -19.109 48.125 10.484 1 92 653 GLU A O 1
ATOM 5171 N N . LEU A 1 654 ? -19.5 46 10.828 1 91.38 654 LEU A N 1
ATOM 5172 C CA . LEU A 1 654 ? -18.75 45.562 9.664 1 91.38 654 LEU A CA 1
ATOM 5173 C C . LEU A 1 654 ? -19.656 45.344 8.461 1 91.38 654 LEU A C 1
ATOM 5175 O O . LEU A 1 654 ? -19.203 44.969 7.387 1 91.38 654 LEU A O 1
ATOM 5179 N N . ASN A 1 655 ? -20.938 45.656 8.664 1 91.81 655 ASN A N 1
ATOM 5180 C CA . ASN A 1 655 ? -21.922 45.375 7.629 1 91.81 655 ASN A CA 1
ATOM 5181 C C . ASN A 1 655 ? -21.797 43.938 7.098 1 91.81 655 ASN A C 1
ATOM 5183 O O . ASN A 1 655 ? -21.672 43.75 5.891 1 91.81 655 ASN A O 1
ATOM 5187 N N . ALA A 1 656 ? -21.734 42.969 8.047 1 94.5 656 ALA A N 1
ATOM 5188 C CA . ALA A 1 656 ? -21.5 41.594 7.707 1 94.5 656 ALA A CA 1
ATOM 5189 C C . ALA A 1 656 ? -22.734 40.969 7.047 1 94.5 656 ALA A C 1
ATOM 5191 O O . ALA A 1 656 ? -23.859 41.406 7.289 1 94.5 656 ALA A O 1
ATOM 5192 N N . ASP A 1 657 ? -22.484 40 6.207 1 94.81 657 ASP A N 1
ATOM 5193 C CA . ASP A 1 657 ? -23.562 39.281 5.527 1 94.81 657 ASP A CA 1
ATOM 5194 C C . ASP A 1 657 ? -24.062 38.125 6.375 1 94.81 657 ASP A C 1
ATOM 5196 O O . ASP A 1 657 ? -25.188 37.625 6.188 1 94.81 657 ASP A O 1
ATOM 5200 N N . ALA A 1 658 ? -23.188 37.625 7.223 1 95.56 658 ALA A N 1
ATOM 5201 C CA . ALA A 1 658 ? -23.562 36.438 7.984 1 95.56 658 ALA A CA 1
ATOM 5202 C C . ALA A 1 658 ? -22.812 36.406 9.32 1 95.56 658 ALA A C 1
ATOM 5204 O O . ALA A 1 658 ? -21.797 37.062 9.492 1 95.56 658 ALA A O 1
ATOM 5205 N N . ILE A 1 659 ? -23.375 35.625 10.227 1 94.62 659 ILE A N 1
ATOM 5206 C CA . ILE A 1 659 ? -22.766 35.281 11.508 1 94.62 659 ILE A CA 1
ATOM 5207 C C . ILE A 1 659 ? -22.594 33.781 11.625 1 94.62 659 ILE A C 1
ATOM 5209 O O . ILE A 1 659 ? -23.516 33.031 11.344 1 94.62 659 ILE A O 1
ATOM 5213 N N . LEU A 1 660 ? -21.391 33.375 11.867 1 93.69 660 LEU A N 1
ATOM 5214 C CA . LEU A 1 660 ? -21.109 32 12.234 1 93.69 660 LEU A CA 1
ATOM 5215 C C . LEU A 1 660 ? -20.859 31.875 13.734 1 93.69 660 LEU A C 1
ATOM 5217 O O . LEU A 1 660 ? -19.875 32.406 14.25 1 93.69 660 LEU A O 1
ATOM 5221 N N . ALA A 1 661 ? -21.75 31.109 14.383 1 91.06 661 ALA A N 1
ATOM 5222 C CA . ALA A 1 661 ? -21.641 30.984 15.836 1 91.06 661 ALA A CA 1
ATOM 5223 C C . ALA A 1 661 ? -21.391 29.531 16.234 1 91.06 661 ALA A C 1
ATOM 5225 O O . ALA A 1 661 ? -22.141 28.625 15.844 1 91.06 661 ALA A O 1
ATOM 5226 N N . SER A 1 662 ? -20.25 29.281 16.844 1 88.62 662 SER A N 1
ATOM 5227 C CA . SER A 1 662 ? -19.969 27.969 17.406 1 88.62 662 SER A CA 1
ATOM 5228 C C . SER A 1 662 ? -20.453 27.891 18.859 1 88.62 662 SER A C 1
ATOM 5230 O O . SER A 1 662 ? -20.281 28.828 19.625 1 88.62 662 SER A O 1
ATOM 5232 N N . THR A 1 663 ? -21.234 26.859 19.156 1 79.19 663 THR A N 1
ATOM 5233 C CA . THR A 1 663 ? -21.75 26.703 20.516 1 79.19 663 THR A CA 1
ATOM 5234 C C . THR A 1 663 ? -21.594 25.266 21 1 79.19 663 THR A C 1
ATOM 5236 O O . THR A 1 663 ? -21.688 24.328 20.203 1 79.19 663 THR A O 1
ATOM 5239 N N . ILE A 1 664 ? -20.953 24.891 22.141 1 63.22 664 ILE A N 1
ATOM 5240 C CA . ILE A 1 664 ? -20.859 23.547 22.688 1 63.22 664 ILE A CA 1
ATOM 5241 C C . ILE A 1 664 ? -21.891 23.391 23.812 1 63.22 664 ILE A C 1
ATOM 5243 O O . ILE A 1 664 ? -22.328 24.375 24.406 1 63.22 664 ILE A O 1
ATOM 5247 N N . ILE A 1 665 ? -22.391 22.047 23.938 1 51.53 665 ILE A N 1
ATOM 5248 C CA . ILE A 1 665 ? -23.391 21.719 24.953 1 51.53 665 ILE A CA 1
ATOM 5249 C C . ILE A 1 665 ? -22.812 21.953 26.344 1 51.53 665 ILE A C 1
ATOM 5251 O O . ILE A 1 665 ? -21.781 21.391 26.688 1 51.53 665 ILE A O 1
ATOM 5255 N N . SER A 1 666 ? -22.953 23.078 27 1 50.12 666 SER A N 1
ATOM 5256 C CA . SER A 1 666 ? -22.75 23.094 28.438 1 50.12 666 SER A CA 1
ATOM 5257 C C . SER A 1 666 ? -23.969 22.578 29.188 1 50.12 666 SER A C 1
ATOM 5259 O O . SER A 1 666 ? -25.016 22.328 28.578 1 50.12 666 SER A O 1
ATOM 5261 N N . HIS A 1 667 ? -23.781 22.391 30.516 1 48.12 667 HIS A N 1
ATOM 5262 C CA . HIS A 1 667 ? -24.844 22.094 31.484 1 48.12 667 HIS A CA 1
ATOM 5263 C C . HIS A 1 667 ? -25.953 23.125 31.391 1 48.12 667 HIS A C 1
ATOM 5265 O O . HIS A 1 667 ? -25.719 24.297 31.078 1 48.12 667 HIS A O 1
ATOM 5271 N N . ASP A 1 668 ? -27.344 22.703 31.141 1 53 668 ASP A N 1
ATOM 5272 C CA . ASP A 1 668 ? -28.578 23.469 31.312 1 53 668 ASP A CA 1
ATOM 5273 C C . ASP A 1 668 ? -29.047 24.047 29.984 1 53 668 ASP A C 1
ATOM 5275 O O . ASP A 1 668 ? -29.656 25.125 29.953 1 53 668 ASP A O 1
ATOM 5279 N N . ASP A 1 669 ? -28.625 23.453 28.797 1 62.06 669 ASP A N 1
ATOM 5280 C CA . ASP A 1 669 ? -29.172 23.781 27.484 1 62.06 669 ASP A CA 1
ATOM 5281 C C . ASP A 1 669 ? -28.766 25.188 27.047 1 62.06 669 ASP A C 1
ATOM 5283 O O . ASP A 1 669 ? -29.531 25.891 26.406 1 62.06 669 ASP A O 1
ATOM 5287 N N . VAL A 1 670 ? -27.703 25.688 27.516 1 67.81 670 VAL A N 1
ATOM 5288 C CA . VAL A 1 670 ? -27.188 27.047 27.281 1 67.81 670 VAL A CA 1
ATOM 5289 C C . VAL A 1 670 ? -26.984 27.266 25.781 1 67.81 670 VAL A C 1
ATOM 5291 O O . VAL A 1 670 ? -27.188 28.375 25.281 1 67.81 670 VAL A O 1
ATOM 5294 N N . HIS A 1 671 ? -26.734 26.25 25.062 1 74.88 671 HIS A N 1
ATOM 5295 C CA . HIS A 1 671 ? -26.484 26.391 23.625 1 74.88 671 HIS A CA 1
ATOM 5296 C C . HIS A 1 671 ? -27.766 26.812 22.891 1 74.88 671 HIS A C 1
ATOM 5298 O O . HIS A 1 671 ? -27.703 27.609 21.953 1 74.88 671 HIS A O 1
ATOM 5304 N N . TYR A 1 672 ? -28.812 26.406 23.375 1 79.38 672 TYR A N 1
ATOM 5305 C CA . TYR A 1 672 ? -30.078 26.797 22.797 1 79.38 672 TYR A CA 1
ATOM 5306 C C . TYR A 1 672 ? -30.391 28.25 23.078 1 79.38 672 TYR A C 1
ATOM 5308 O O . TYR A 1 672 ? -30.859 28.984 22.203 1 79.38 672 TYR A O 1
ATOM 5316 N N . LYS A 1 673 ? -30.094 28.609 24.266 1 81.31 673 LYS A N 1
ATOM 5317 C CA . LYS A 1 673 ? -30.344 29.984 24.688 1 81.31 673 LYS A CA 1
ATOM 5318 C C . LYS A 1 673 ? -29.5 30.969 23.906 1 81.31 673 LYS A C 1
ATOM 5320 O O . LYS A 1 673 ? -29.953 32.031 23.531 1 81.31 673 LYS A O 1
ATOM 5325 N N . ASN A 1 674 ? -28.297 30.562 23.75 1 86.56 674 ASN A N 1
ATOM 5326 C CA . ASN A 1 674 ? -27.391 31.438 23.016 1 86.56 674 ASN A CA 1
ATOM 5327 C C . ASN A 1 674 ? -27.859 31.641 21.578 1 86.56 674 ASN A C 1
ATOM 5329 O O . ASN A 1 674 ? -27.812 32.75 21.062 1 86.56 674 ASN A O 1
ATOM 5333 N N . MET A 1 675 ? -28.297 30.578 20.906 1 88.81 675 MET A N 1
ATOM 5334 C CA . MET A 1 675 ? -28.797 30.688 19.531 1 88.81 675 MET A CA 1
ATOM 5335 C C . MET A 1 675 ? -30.016 31.594 19.469 1 88.81 675 MET A C 1
ATOM 5337 O O . MET A 1 675 ? -30.094 32.469 18.609 1 88.81 675 MET A O 1
ATOM 5341 N N . LYS A 1 676 ? -30.844 31.328 20.375 1 89.69 676 LYS A N 1
ATOM 5342 C CA . LYS A 1 676 ? -32.062 32.125 20.422 1 89.69 676 LYS A CA 1
ATOM 5343 C C . LYS A 1 676 ? -31.719 33.594 20.688 1 89.69 676 LYS A C 1
ATOM 5345 O O . LYS A 1 676 ? -32.344 34.5 20.109 1 89.69 676 LYS A O 1
ATOM 5350 N N . ASN A 1 677 ? -30.844 33.812 21.578 1 91.12 677 ASN A N 1
ATOM 5351 C CA . ASN A 1 677 ? -30.438 35.188 21.906 1 91.12 677 ASN A CA 1
ATOM 5352 C C . ASN A 1 677 ? -29.859 35.906 20.703 1 91.12 677 ASN A C 1
ATOM 5354 O O . ASN A 1 677 ? -30.094 37.125 20.531 1 91.12 677 ASN A O 1
ATOM 5358 N N . ILE A 1 678 ? -29.109 35.219 19.938 1 92.38 678 ILE A N 1
ATOM 5359 C CA . ILE A 1 678 ? -28.547 35.844 18.734 1 92.38 678 ILE A CA 1
ATOM 5360 C C . ILE A 1 678 ? -29.672 36.281 17.797 1 92.38 678 ILE A C 1
ATOM 5362 O O . ILE A 1 678 ? -29.641 37.375 17.266 1 92.38 678 ILE A O 1
ATOM 5366 N N . HIS A 1 679 ? -30.547 35.344 17.609 1 92.75 679 HIS A N 1
ATOM 5367 C CA . HIS A 1 679 ? -31.703 35.625 16.75 1 92.75 679 HIS A CA 1
ATOM 5368 C C . HIS A 1 679 ? -32.5 36.812 17.25 1 92.75 679 HIS A C 1
ATOM 5370 O O . HIS A 1 679 ? -32.844 37.719 16.5 1 92.75 679 HIS A O 1
ATOM 5376 N N . ASP A 1 680 ? -32.781 36.812 18.516 1 93.25 680 ASP A N 1
ATOM 5377 C CA . ASP A 1 680 ? -33.625 37.844 19.125 1 93.25 680 ASP A CA 1
ATOM 5378 C C . ASP A 1 680 ? -32.906 39.188 19.062 1 93.25 680 ASP A C 1
ATOM 5380 O O . ASP A 1 680 ? -33.562 40.219 18.781 1 93.25 680 ASP A O 1
ATOM 5384 N N . LEU A 1 681 ? -31.703 39.125 19.359 1 93.12 681 LEU A N 1
ATOM 5385 C CA . LEU A 1 681 ? -30.953 40.375 19.328 1 93.12 681 LEU A CA 1
ATOM 5386 C C . LEU A 1 681 ? -30.891 40.938 17.906 1 93.12 681 LEU A C 1
ATOM 5388 O O . LEU A 1 681 ? -30.938 42.156 17.703 1 93.12 681 LEU A O 1
ATOM 5392 N N . ALA A 1 682 ? -30.766 40.125 16.922 1 93.25 682 ALA A N 1
ATOM 5393 C CA . ALA A 1 682 ? -30.75 40.531 15.523 1 93.25 682 ALA A CA 1
ATOM 5394 C C . ALA A 1 682 ? -32.094 41.156 15.117 1 93.25 682 ALA A C 1
ATOM 5396 O O . ALA A 1 682 ? -32.125 42.125 14.344 1 93.25 682 ALA A O 1
ATOM 5397 N N . ILE A 1 683 ? -33.125 40.594 15.609 1 92.44 683 ILE A N 1
ATOM 5398 C CA . ILE A 1 683 ? -34.438 41.156 15.352 1 92.44 683 ILE A CA 1
ATOM 5399 C C . ILE A 1 683 ? -34.562 42.531 16 1 92.44 683 ILE A C 1
ATOM 5401 O O . ILE A 1 683 ? -35.031 43.469 15.383 1 92.44 683 ILE A O 1
ATOM 5405 N N . GLU A 1 684 ? -34.188 42.562 17.25 1 93.19 684 GLU A N 1
ATOM 5406 C CA . GLU A 1 684 ? -34.25 43.781 18.016 1 93.19 684 GLU A CA 1
ATOM 5407 C C . GLU A 1 684 ? -33.5 44.906 17.328 1 93.19 684 GLU A C 1
ATOM 5409 O O . GLU A 1 684 ? -33.938 46.062 17.328 1 93.19 684 GLU A O 1
ATOM 5414 N N . LYS A 1 685 ? -32.438 44.562 16.812 1 93.12 685 LYS A N 1
ATOM 5415 C CA . LYS A 1 685 ? -31.578 45.562 16.172 1 93.12 685 LYS A CA 1
ATOM 5416 C C . LYS A 1 685 ? -31.969 45.781 14.719 1 93.12 685 LYS A C 1
ATOM 5418 O O . LYS A 1 685 ? -31.391 46.625 14.039 1 93.12 685 LYS A O 1
ATOM 5423 N N . GLY A 1 686 ? -32.906 45.031 14.211 1 89.62 686 GLY A N 1
ATOM 5424 C CA . GLY A 1 686 ? -33.5 45.25 12.898 1 89.62 686 GLY A CA 1
ATOM 5425 C C . GLY A 1 686 ? -32.656 44.719 11.766 1 89.62 686 GLY A C 1
ATOM 5426 O O . GLY A 1 686 ? -32.719 45.25 10.648 1 89.62 686 GLY A O 1
ATOM 5427 N N . ILE A 1 687 ? -31.844 43.781 11.992 1 91.31 687 ILE A N 1
ATOM 5428 C CA . ILE A 1 687 ? -30.953 43.375 10.93 1 91.31 687 ILE A CA 1
ATOM 5429 C C . ILE A 1 687 ? -31.172 41.875 10.633 1 91.31 687 ILE A C 1
ATOM 5431 O O . ILE A 1 687 ? -30.469 41.281 9.805 1 91.31 687 ILE A O 1
ATOM 5435 N N . ARG A 1 688 ? -32.125 41.25 11.219 1 92.31 688 ARG A N 1
ATOM 5436 C CA . ARG A 1 688 ? -32.281 39.812 11.125 1 92.31 688 ARG A CA 1
ATOM 5437 C C . ARG A 1 688 ? -32.562 39.375 9.688 1 92.31 688 ARG A C 1
ATOM 5439 O O . ARG A 1 688 ? -32.062 38.344 9.242 1 92.31 688 ARG A O 1
ATOM 5446 N N . ASP A 1 689 ? -33.281 40.188 9.008 1 88.38 689 ASP A N 1
ATOM 5447 C CA . ASP A 1 689 ? -33.688 39.844 7.652 1 88.38 689 ASP A CA 1
ATOM 5448 C C . ASP A 1 689 ? -32.531 39.969 6.672 1 88.38 689 ASP A C 1
ATOM 5450 O O . ASP A 1 689 ? -32.562 39.375 5.582 1 88.38 689 ASP A O 1
ATOM 5454 N N . LYS A 1 690 ? -31.531 40.625 7.09 1 89.12 690 LYS A N 1
ATOM 5455 C CA . LYS A 1 690 ? -30.406 40.844 6.188 1 89.12 690 LYS A CA 1
ATOM 5456 C C . LYS A 1 690 ? -29.219 40 6.582 1 89.12 690 LYS A C 1
ATOM 5458 O O . LYS A 1 690 ? -28.203 39.938 5.875 1 89.12 690 LYS A O 1
ATOM 5463 N N . LEU A 1 691 ? -29.406 39.344 7.578 1 92.12 691 LEU A N 1
ATOM 5464 C CA . LEU A 1 691 ? -28.266 38.625 8.156 1 92.12 691 LEU A CA 1
ATOM 5465 C C . LEU A 1 691 ? -28.5 37.125 8.148 1 92.12 691 LEU A C 1
ATOM 5467 O O . LEU A 1 691 ? -29.531 36.656 8.617 1 92.12 691 LEU A O 1
ATOM 5471 N N . VAL A 1 692 ? -27.562 36.344 7.531 1 94.81 692 VAL A N 1
ATOM 5472 C CA . VAL A 1 692 ? -27.578 34.875 7.652 1 94.81 692 VAL A CA 1
ATOM 5473 C C . VAL A 1 692 ? -26.906 34.469 8.961 1 94.81 692 VAL A C 1
ATOM 5475 O O . VAL A 1 692 ? -25.797 34.906 9.266 1 94.81 692 VAL A O 1
ATOM 5478 N N . ILE A 1 693 ? -27.609 33.656 9.734 1 95.31 693 ILE A N 1
ATOM 5479 C CA . ILE A 1 693 ? -27.047 33.219 11 1 95.31 693 ILE A CA 1
ATOM 5480 C C . ILE A 1 693 ? -26.938 31.688 11 1 95.31 693 ILE A C 1
ATOM 5482 O O . ILE A 1 693 ? -27.938 30.984 10.875 1 95.31 693 ILE A O 1
ATOM 5486 N N . LEU A 1 694 ? -25.703 31.203 11.047 1 94.06 694 LEU A N 1
ATOM 5487 C CA . LEU A 1 694 ? -25.438 29.766 11.141 1 94.06 694 LEU A CA 1
ATOM 5488 C C . LEU A 1 694 ? -24.828 29.422 12.492 1 94.06 694 LEU A C 1
ATOM 5490 O O . LEU A 1 694 ? -24.062 30.203 13.062 1 94.06 694 LEU A O 1
ATOM 5494 N N . ALA A 1 695 ? -25.203 28.234 12.977 1 90.44 695 ALA A N 1
ATOM 5495 C CA . ALA A 1 695 ? -24.641 27.75 14.234 1 90.44 695 ALA A CA 1
ATOM 5496 C C . ALA A 1 695 ? -24.016 26.375 14.055 1 90.44 695 ALA A C 1
ATOM 5498 O O . ALA A 1 695 ? -24.453 25.594 13.219 1 90.44 695 ALA A O 1
ATOM 5499 N N . GLY A 1 696 ? -22.969 26.156 14.68 1 86 696 GLY A N 1
ATOM 5500 C CA . GLY A 1 696 ? -22.297 24.859 14.641 1 86 696 GLY A CA 1
ATOM 5501 C C . GLY A 1 696 ? -21.844 24.375 16 1 86 696 GLY A C 1
ATOM 5502 O O . GLY A 1 696 ? -21.766 25.156 16.953 1 86 696 GLY A O 1
ATOM 5503 N N . GLY A 1 697 ? -21.609 23.141 16.141 1 75.56 697 GLY A N 1
ATOM 5504 C CA . GLY A 1 697 ? -21.141 22.484 17.359 1 75.56 697 GLY A CA 1
ATOM 5505 C C . GLY A 1 697 ? -21.375 20.984 17.344 1 75.56 697 GLY A C 1
ATOM 5506 O O . GLY A 1 697 ? -22.156 20.469 16.531 1 75.56 697 GLY A O 1
ATOM 5507 N N . THR A 1 698 ? -20.734 20.25 18.266 1 66.5 698 THR A N 1
ATOM 5508 C CA . THR A 1 698 ? -20.781 18.797 18.281 1 66.5 698 THR A CA 1
ATOM 5509 C C . THR A 1 698 ? -22.203 18.297 18.516 1 66.5 698 THR A C 1
ATOM 5511 O O . THR A 1 698 ? -22.562 17.188 18.094 1 66.5 698 THR A O 1
ATOM 5514 N N . GLN A 1 699 ? -22.984 19.109 19.156 1 63.69 699 GLN A N 1
ATOM 5515 C CA . GLN A 1 699 ? -24.328 18.656 19.484 1 63.69 699 GLN A CA 1
ATOM 5516 C C . GLN A 1 699 ? -25.375 19.453 18.719 1 63.69 699 GLN A C 1
ATOM 5518 O O . GLN A 1 699 ? -26.578 19.344 18.984 1 63.69 699 GLN A O 1
ATOM 5523 N N . VAL A 1 700 ? -24.938 20.328 17.906 1 77.44 700 VAL A N 1
ATOM 5524 C CA . VAL A 1 700 ? -25.875 21.125 17.109 1 77.44 700 VAL A CA 1
ATOM 5525 C C . VAL A 1 700 ? -26.328 20.328 15.898 1 77.44 700 VAL A C 1
ATOM 5527 O O . VAL A 1 700 ? -25.5 19.766 15.172 1 77.44 700 VAL A O 1
ATOM 5530 N N . THR A 1 701 ? -27.625 20.109 15.758 1 75.44 701 THR A N 1
ATOM 5531 C CA . THR A 1 701 ? -28.203 19.516 14.562 1 75.44 701 THR A CA 1
ATOM 5532 C C . THR A 1 701 ? -28.953 20.562 13.75 1 75.44 701 THR A C 1
ATOM 5534 O O . THR A 1 701 ? -29.344 21.609 14.273 1 75.44 701 THR A O 1
ATOM 5537 N N . PRO A 1 702 ? -29.109 20.359 12.445 1 79.88 702 PRO A N 1
ATOM 5538 C CA . PRO A 1 702 ? -29.859 21.297 11.617 1 79.88 702 PRO A CA 1
ATOM 5539 C C . PRO A 1 702 ? -31.25 21.594 12.18 1 79.88 702 PRO A C 1
ATOM 5541 O O . PRO A 1 702 ? -31.688 22.75 12.141 1 79.88 702 PRO A O 1
ATOM 5544 N N . GLU A 1 703 ? -31.812 20.609 12.742 1 77.88 703 GLU A N 1
ATOM 5545 C CA . GLU A 1 703 ? -33.156 20.766 13.266 1 77.88 703 GLU A CA 1
ATOM 5546 C C . GLU A 1 703 ? -33.188 21.672 14.492 1 77.88 703 GLU A C 1
ATOM 5548 O O . GLU A 1 703 ? -34.031 22.578 14.586 1 77.88 703 GLU A O 1
ATOM 5553 N N . ILE A 1 704 ? -32.281 21.391 15.352 1 79.81 704 ILE A N 1
ATOM 5554 C CA . ILE A 1 704 ? -32.188 22.172 16.594 1 79.81 704 ILE A CA 1
ATOM 5555 C C . ILE A 1 704 ? -31.859 23.625 16.266 1 79.81 704 ILE A C 1
ATOM 5557 O O . ILE A 1 704 ? -32.406 24.547 16.875 1 79.81 704 ILE A O 1
ATOM 5561 N N . ALA A 1 705 ? -31 23.828 15.383 1 88.44 705 ALA A N 1
ATOM 5562 C CA . ALA A 1 705 ? -30.578 25.172 14.992 1 88.44 705 ALA A CA 1
ATOM 5563 C C . ALA A 1 705 ? -31.75 25.969 14.398 1 88.44 705 ALA A C 1
ATOM 5565 O O . ALA A 1 705 ? -31.984 27.109 14.773 1 88.44 705 ALA A O 1
ATOM 5566 N N . GLU A 1 706 ? -32.469 25.312 13.555 1 87.75 706 GLU A N 1
ATOM 5567 C CA . GLU A 1 706 ? -33.594 25.984 12.914 1 87.75 706 GLU A CA 1
ATOM 5568 C C . GLU A 1 706 ? -34.688 26.312 13.93 1 87.75 706 GLU A C 1
ATOM 5570 O O . GLU A 1 706 ? -35.281 27.391 13.852 1 87.75 706 GLU A O 1
ATOM 5575 N N . LYS A 1 707 ? -34.844 25.406 14.828 1 87.19 707 LYS A N 1
ATOM 5576 C CA . LYS A 1 707 ? -35.875 25.609 15.867 1 87.19 707 LYS A CA 1
ATOM 5577 C C . LYS A 1 707 ? -35.531 26.812 16.734 1 87.19 707 LYS A C 1
ATOM 5579 O O . LYS A 1 707 ? -36.406 27.5 17.266 1 87.19 707 LYS A O 1
ATOM 5584 N N . ASN A 1 708 ? -34.312 27.094 16.844 1 89.06 708 ASN A N 1
ATOM 5585 C CA . ASN A 1 708 ? -33.875 28.188 17.703 1 89.06 708 ASN A CA 1
ATOM 5586 C C . ASN A 1 708 ? -33.531 29.438 16.891 1 89.06 708 ASN A C 1
ATOM 5588 O O . ASN A 1 708 ? -32.75 30.281 17.359 1 89.06 708 ASN A O 1
ATOM 5592 N N . GLY A 1 709 ? -33.938 29.469 15.688 1 89.25 709 GLY A N 1
ATOM 5593 C CA . GLY A 1 709 ? -33.906 30.703 14.938 1 89.25 709 GLY A CA 1
ATOM 5594 C C . GLY A 1 709 ? -32.688 30.812 14.023 1 89.25 709 GLY A C 1
ATOM 5595 O O . GLY A 1 709 ? -32.5 31.828 13.352 1 89.25 709 GLY A O 1
ATOM 5596 N N . MET A 1 710 ? -31.906 29.844 13.969 1 91.62 710 MET A N 1
ATOM 5597 C CA . MET A 1 710 ? -30.781 29.859 13.055 1 91.62 710 MET A CA 1
ATOM 5598 C C . MET A 1 710 ? -31.203 29.484 11.641 1 91.62 710 MET A C 1
ATOM 5600 O O . MET A 1 710 ? -32.25 28.859 11.445 1 91.62 710 MET A O 1
ATOM 5604 N N . ASP A 1 711 ? -30.5 29.969 10.703 1 92.56 711 ASP A N 1
ATOM 5605 C CA . ASP A 1 711 ? -30.828 29.625 9.32 1 92.56 711 ASP A CA 1
ATOM 5606 C C . ASP A 1 711 ? -30.359 28.219 8.984 1 92.56 711 ASP A C 1
ATOM 5608 O O . ASP A 1 711 ? -30.938 27.562 8.109 1 92.56 711 ASP A O 1
ATOM 5612 N N . ALA A 1 712 ? -29.281 27.766 9.508 1 90.06 712 ALA A N 1
ATOM 5613 C CA . ALA A 1 712 ? -28.797 26.406 9.383 1 90.06 712 ALA A CA 1
ATOM 5614 C C . ALA A 1 712 ? -27.891 26.031 10.555 1 90.06 712 ALA A C 1
ATOM 5616 O O . ALA A 1 712 ? -27.344 26.906 11.234 1 90.06 712 ALA A O 1
ATOM 5617 N N . GLY A 1 713 ? -27.828 24.797 10.781 1 88.62 713 GLY A N 1
ATOM 5618 C CA . GLY A 1 713 ? -26.969 24.25 11.82 1 88.62 713 GLY A CA 1
ATOM 5619 C C . GLY A 1 713 ? -26.094 23.109 11.344 1 88.62 713 GLY A C 1
ATOM 5620 O O . GLY A 1 713 ? -26.453 22.406 10.406 1 88.62 713 GLY A O 1
ATOM 5621 N N . PHE A 1 714 ? -24.953 23.078 11.898 1 86.38 714 PHE A N 1
ATOM 5622 C CA . PHE A 1 714 ? -23.969 22.078 11.469 1 86.38 714 PHE A CA 1
ATOM 5623 C C . PHE A 1 714 ? -23.359 21.375 12.672 1 86.38 714 PHE A C 1
ATOM 5625 O O . PHE A 1 714 ? -23.078 22 13.695 1 86.38 714 PHE A O 1
ATOM 5632 N N . GLY A 1 715 ? -23.297 20.078 12.508 1 74.25 715 GLY A N 1
ATOM 5633 C CA . GLY A 1 715 ? -22.703 19.297 13.578 1 74.25 715 GLY A CA 1
ATOM 5634 C C . GLY A 1 715 ? -21.375 18.688 13.203 1 74.25 715 GLY A C 1
ATOM 5635 O O . GLY A 1 715 ? -20.641 19.25 12.383 1 74.25 715 GLY A O 1
ATOM 5636 N N . ARG A 1 716 ? -21.125 17.594 13.82 1 65.5 716 ARG A N 1
ATOM 5637 C CA . ARG A 1 716 ? -19.859 16.891 13.625 1 65.5 716 ARG A CA 1
ATOM 5638 C C . ARG A 1 716 ? -19.703 16.453 12.172 1 65.5 716 ARG A C 1
ATOM 5640 O O . ARG A 1 716 ? -20.656 16.031 11.531 1 65.5 716 ARG A O 1
ATOM 5647 N N . GLY A 1 717 ? -18.5 16.594 11.68 1 65.88 717 GLY A N 1
ATOM 5648 C CA . GLY A 1 717 ? -18.172 16.109 10.344 1 65.88 717 GLY A CA 1
ATOM 5649 C C . GLY A 1 717 ? -18.406 17.156 9.266 1 65.88 717 GLY A C 1
ATOM 5650 O O . GLY A 1 717 ? -18.156 16.906 8.086 1 65.88 717 GLY A O 1
ATOM 5651 N N . THR A 1 718 ? -18.797 18.438 9.727 1 77.19 718 THR A N 1
ATOM 5652 C CA . THR A 1 718 ? -19.047 19.516 8.789 1 77.19 718 THR A CA 1
ATOM 5653 C C . THR A 1 718 ? -17.75 20.031 8.188 1 77.19 718 THR A C 1
ATOM 5655 O O . THR A 1 718 ? -16.734 20.141 8.883 1 77.19 718 THR A O 1
ATOM 5658 N N . LYS A 1 719 ? -17.828 20.188 6.84 1 81.38 719 LYS A N 1
ATOM 5659 C CA . LYS A 1 719 ? -16.688 20.766 6.145 1 81.38 719 LYS A CA 1
ATOM 5660 C C . LYS A 1 719 ? -17 22.172 5.648 1 81.38 719 LYS A C 1
ATOM 5662 O O . LYS A 1 719 ? -18.156 22.609 5.672 1 81.38 719 LYS A O 1
ATOM 5667 N N . GLY A 1 720 ? -15.961 22.875 5.305 1 85.5 720 GLY A N 1
ATOM 5668 C CA . GLY A 1 720 ? -16.109 24.25 4.828 1 85.5 720 GLY A CA 1
ATOM 5669 C C . GLY A 1 720 ? -17.094 24.375 3.691 1 85.5 720 GLY A C 1
ATOM 5670 O O . GLY A 1 720 ? -17.875 25.328 3.654 1 85.5 720 GLY A O 1
ATOM 5671 N N . ILE A 1 721 ? -17.125 23.406 2.824 1 87 721 ILE A N 1
ATOM 5672 C CA . ILE A 1 721 ? -17.969 23.5 1.638 1 87 721 ILE A CA 1
ATOM 5673 C C . ILE A 1 721 ? -19.438 23.453 2.045 1 87 721 ILE A C 1
ATOM 5675 O O . ILE A 1 721 ? -20.281 24.078 1.397 1 87 721 ILE A O 1
ATOM 5679 N N . HIS A 1 722 ? -19.688 22.75 3.092 1 88.44 722 HIS A N 1
ATOM 5680 C CA . HIS A 1 722 ? -21.062 22.672 3.574 1 88.44 722 HIS A CA 1
ATOM 5681 C C . HIS A 1 722 ? -21.547 24.031 4.074 1 88.44 722 HIS A C 1
ATOM 5683 O O . HIS A 1 722 ? -22.656 24.453 3.744 1 88.44 722 HIS A O 1
ATOM 5689 N N . VAL A 1 723 ? -20.734 24.609 4.844 1 91.44 723 VAL A N 1
ATOM 5690 C CA . VAL A 1 723 ? -21.078 25.906 5.426 1 91.44 723 VAL A CA 1
ATOM 5691 C C . VAL A 1 723 ? -21.156 26.969 4.328 1 91.44 723 VAL A C 1
ATOM 5693 O O . VAL A 1 723 ? -22.078 27.781 4.309 1 91.44 723 VAL A O 1
ATOM 5696 N N . ALA A 1 724 ? -20.172 26.891 3.467 1 93.12 724 ALA A N 1
ATOM 5697 C CA . ALA A 1 724 ? -20.172 27.844 2.359 1 93.12 724 ALA A CA 1
ATOM 5698 C C . ALA A 1 724 ? -21.438 27.703 1.514 1 93.12 724 ALA A C 1
ATOM 5700 O O . ALA A 1 724 ? -22.016 28.703 1.09 1 93.12 724 ALA A O 1
ATOM 5701 N N . THR A 1 725 ? -21.766 26.5 1.252 1 92.75 725 THR A N 1
ATOM 5702 C CA . THR A 1 725 ? -22.984 26.234 0.491 1 92.75 725 THR A CA 1
ATOM 5703 C C . THR A 1 725 ? -24.203 26.844 1.191 1 92.75 725 THR A C 1
ATOM 5705 O O . THR A 1 725 ? -25.016 27.5 0.557 1 92.75 725 THR A O 1
ATOM 5708 N N . ALA A 1 726 ? -24.328 26.578 2.467 1 92 726 ALA A N 1
ATOM 5709 C CA . ALA A 1 726 ? -25.438 27.109 3.248 1 92 726 ALA A CA 1
ATOM 5710 C C . ALA A 1 726 ? -25.453 28.641 3.234 1 92 726 ALA A C 1
ATOM 5712 O O . ALA A 1 726 ? -26.516 29.25 3.143 1 92 726 ALA A O 1
ATOM 5713 N N . LEU A 1 727 ? -24.281 29.203 3.373 1 94.44 727 LEU A N 1
ATOM 5714 C CA . LEU A 1 727 ? -24.141 30.641 3.373 1 94.44 727 LEU A CA 1
ATOM 5715 C C . LEU A 1 727 ? -24.656 31.234 2.064 1 94.44 727 LEU A C 1
ATOM 5717 O O . LEU A 1 727 ? -25.422 32.219 2.07 1 94.44 727 LEU A O 1
ATOM 5721 N N . VAL A 1 728 ? -24.219 30.656 0.977 1 94 728 VAL A N 1
ATOM 5722 C CA . VAL A 1 728 ? -24.594 31.156 -0.344 1 94 728 VAL A CA 1
ATOM 5723 C C . VAL A 1 728 ? -26.094 30.984 -0.565 1 94 728 VAL A C 1
ATOM 5725 O O . VAL A 1 728 ? -26.766 31.906 -1.014 1 94 728 VAL A O 1
ATOM 5728 N N . LYS A 1 729 ? -26.562 29.875 -0.274 1 92.25 729 LYS A N 1
ATOM 5729 C CA . LYS A 1 729 ? -27.969 29.578 -0.506 1 92.25 729 LYS A CA 1
ATOM 5730 C C . LYS A 1 729 ? -28.875 30.453 0.363 1 92.25 729 LYS A C 1
ATOM 5732 O O . LYS A 1 729 ? -29.891 30.969 -0.108 1 92.25 729 LYS A O 1
ATOM 5737 N N . GLU A 1 730 ? -28.531 30.562 1.632 1 92.56 730 GLU A N 1
ATOM 5738 C CA . GLU A 1 730 ? -29.344 31.344 2.551 1 92.56 730 GLU A CA 1
ATOM 5739 C C . GLU A 1 730 ? -29.297 32.844 2.188 1 92.56 730 GLU A C 1
ATOM 5741 O O . GLU A 1 730 ? -30.297 33.531 2.346 1 92.56 730 GLU A O 1
ATOM 5746 N N . ARG A 1 731 ? -28.141 33.25 1.813 1 93.12 731 ARG A N 1
ATOM 5747 C CA . ARG A 1 731 ? -28.062 34.625 1.374 1 93.12 731 ARG A CA 1
ATOM 5748 C C . ARG A 1 731 ? -28.953 34.875 0.157 1 93.12 731 ARG A C 1
ATOM 5750 O O . ARG A 1 731 ? -29.594 35.906 0.059 1 93.12 731 ARG A O 1
ATOM 5757 N N . ARG A 1 732 ? -28.922 33.938 -0.807 1 90.62 732 ARG A N 1
ATOM 5758 C CA . ARG A 1 732 ? -29.766 34.062 -1.994 1 90.62 732 ARG A CA 1
ATOM 5759 C C . ARG A 1 732 ? -31.234 34.125 -1.615 1 90.62 732 ARG A C 1
ATOM 5761 O O . ARG A 1 732 ? -32 34.875 -2.223 1 90.62 732 ARG A O 1
ATOM 5768 N N . LYS A 1 733 ? -31.578 33.281 -0.718 1 86.88 733 LYS A N 1
ATOM 5769 C CA . LYS A 1 733 ? -32.969 33.281 -0.249 1 86.88 733 LYS A CA 1
ATOM 5770 C C . LYS A 1 733 ? -33.375 34.594 0.358 1 86.88 733 LYS A C 1
ATOM 5772 O O . LYS A 1 733 ? -34.5 35.062 0.179 1 86.88 733 LYS A O 1
ATOM 5777 N N . LYS A 1 734 ? -32.469 35.188 1.096 1 87.12 734 LYS A N 1
ATOM 5778 C CA . LYS A 1 734 ? -32.75 36.469 1.772 1 87.12 734 LYS A CA 1
ATOM 5779 C C . LYS A 1 734 ? -32.812 37.625 0.774 1 87.12 734 LYS A C 1
ATOM 5781 O O . LYS A 1 734 ? -33.594 38.562 0.959 1 87.12 734 LYS A O 1
ATOM 5786 N N . ASN A 1 735 ? -32 37.531 -0.239 1 85.56 735 ASN A N 1
ATOM 5787 C CA . ASN A 1 735 ? -32.031 38.562 -1.269 1 85.56 735 ASN A CA 1
ATOM 5788 C C . ASN A 1 735 ? -33.312 38.469 -2.121 1 85.56 735 ASN A C 1
ATOM 5790 O O . ASN A 1 735 ? -33.75 39.469 -2.678 1 85.56 735 ASN A O 1
ATOM 5794 N N . GLU A 1 736 ? -33.812 37.312 -2.301 1 79.5 736 GLU A N 1
ATOM 5795 C CA . GLU A 1 736 ? -35.031 37.156 -3.062 1 79.5 736 GLU A CA 1
ATOM 5796 C C . GLU A 1 736 ? -36.25 37.656 -2.279 1 79.5 736 GLU A C 1
ATOM 5798 O O . GLU A 1 736 ? -37.219 38.156 -2.865 1 79.5 736 GLU A O 1
ATOM 5803 N N . ASN A 1 737 ? -36.312 37.562 -1.044 1 70.62 737 ASN A N 1
ATOM 5804 C CA . ASN A 1 737 ? -37.375 38.094 -0.226 1 70.62 737 ASN A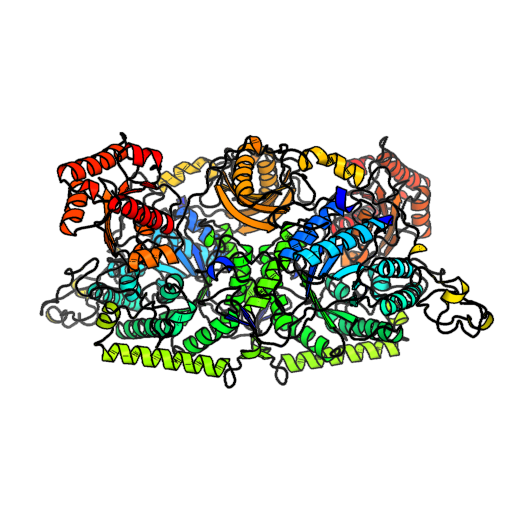 CA 1
ATOM 5805 C C . ASN A 1 737 ? -37.281 39.594 -0.052 1 70.62 737 ASN A C 1
ATOM 5807 O O . ASN A 1 737 ? -38.281 40.25 0.234 1 70.62 737 ASN A O 1
ATOM 5811 N N . MET B 1 1 ? 15.148 3.283 34.875 1 76.06 1 MET B N 1
ATOM 5812 C CA . MET B 1 1 ? 14.234 2.314 34.281 1 76.06 1 MET B CA 1
ATOM 5813 C C . MET B 1 1 ? 14.883 1.616 33.094 1 76.06 1 MET B C 1
ATOM 5815 O O . MET B 1 1 ? 15.531 2.262 32.281 1 76.06 1 MET B O 1
ATOM 5819 N N . ASN B 1 2 ? 14.938 0.313 33.156 1 86.12 2 ASN B N 1
ATOM 5820 C CA . ASN B 1 2 ? 15.43 -0.516 32.062 1 86.12 2 ASN B CA 1
ATOM 5821 C C . ASN B 1 2 ? 14.297 -1.292 31.391 1 86.12 2 ASN B C 1
ATOM 5823 O O . ASN B 1 2 ? 13.586 -2.051 32.062 1 86.12 2 ASN B O 1
ATOM 5827 N N . LEU B 1 3 ? 14.125 -0.985 30.109 1 92 3 LEU B N 1
ATOM 5828 C CA . LEU B 1 3 ? 13.031 -1.614 29.359 1 92 3 LEU B CA 1
ATOM 5829 C C . LEU B 1 3 ? 13.43 -3.014 28.906 1 92 3 LEU B C 1
ATOM 5831 O O . LEU B 1 3 ? 14.578 -3.244 28.516 1 92 3 LEU B O 1
ATOM 5835 N N . LYS B 1 4 ? 12.555 -3.955 29.047 1 94.19 4 LYS B N 1
ATOM 5836 C CA . LYS B 1 4 ? 12.648 -5.293 28.469 1 94.19 4 LYS B CA 1
ATOM 5837 C C . LYS B 1 4 ? 11.664 -5.465 27.328 1 94.19 4 LYS B C 1
ATOM 5839 O O . LYS B 1 4 ? 10.531 -4.977 27.391 1 94.19 4 LYS B O 1
ATOM 5844 N N . PRO B 1 5 ? 12.078 -6.152 26.203 1 95.44 5 PRO B N 1
ATOM 5845 C CA . PRO B 1 5 ? 11.234 -6.266 25.016 1 95.44 5 PRO B CA 1
ATOM 5846 C C . PRO B 1 5 ? 9.844 -6.824 25.312 1 95.44 5 PRO B C 1
ATOM 5848 O O . PRO B 1 5 ? 8.867 -6.43 24.688 1 95.44 5 PRO B O 1
ATOM 5851 N N . ASN B 1 6 ? 9.758 -7.691 26.297 1 95.44 6 ASN B N 1
ATOM 5852 C CA . ASN B 1 6 ? 8.508 -8.398 26.547 1 95.44 6 ASN B CA 1
ATOM 5853 C C . ASN B 1 6 ? 7.77 -7.82 27.75 1 95.44 6 ASN B C 1
ATOM 5855 O O . ASN B 1 6 ? 6.902 -8.477 28.328 1 95.44 6 ASN B O 1
ATOM 5859 N N . GLU B 1 7 ? 8.172 -6.629 28.172 1 95.31 7 GLU B N 1
ATOM 5860 C CA . GLU B 1 7 ? 7.473 -5.918 29.234 1 95.31 7 GLU B CA 1
ATOM 5861 C C . GLU B 1 7 ? 6.922 -4.582 28.734 1 95.31 7 GLU B C 1
ATOM 5863 O O . GLU B 1 7 ? 7.602 -3.861 28.016 1 95.31 7 GLU B O 1
ATOM 5868 N N . ARG B 1 8 ? 5.781 -4.277 29.281 1 95.31 8 ARG B N 1
ATOM 5869 C CA . ARG B 1 8 ? 5.148 -3.021 28.891 1 95.31 8 ARG B CA 1
ATOM 5870 C C . ARG B 1 8 ? 5.836 -1.836 29.562 1 95.31 8 ARG B C 1
ATOM 5872 O O . ARG B 1 8 ? 6.316 -1.948 30.703 1 95.31 8 ARG B O 1
ATOM 5879 N N . LEU B 1 9 ? 5.855 -0.789 28.766 1 95.06 9 LEU B N 1
ATOM 5880 C CA . LEU B 1 9 ? 6.344 0.451 29.359 1 95.06 9 LEU B CA 1
ATOM 5881 C C . LEU B 1 9 ? 5.434 0.906 30.5 1 95.06 9 LEU B C 1
ATOM 5883 O O . LEU B 1 9 ? 4.219 1.017 30.328 1 95.06 9 LEU B O 1
ATOM 5887 N N . ASP B 1 10 ? 5.945 1.12 31.672 1 94 10 ASP B N 1
ATOM 5888 C CA . ASP B 1 10 ? 5.184 1.534 32.844 1 94 10 ASP B CA 1
ATOM 5889 C C . ASP B 1 10 ? 5.035 3.053 32.906 1 94 10 ASP B C 1
ATOM 5891 O O . ASP B 1 10 ? 5.91 3.752 33.406 1 94 10 ASP B O 1
ATOM 5895 N N . ILE B 1 11 ? 3.918 3.559 32.594 1 95.12 11 ILE B N 1
ATOM 5896 C CA . ILE B 1 11 ? 3.666 4.992 32.5 1 95.12 11 ILE B CA 1
ATOM 5897 C C . ILE B 1 11 ? 3.689 5.613 33.906 1 95.12 11 ILE B C 1
ATOM 5899 O O . ILE B 1 11 ? 4.184 6.727 34.062 1 95.12 11 ILE B O 1
ATOM 5903 N N . LYS B 1 12 ? 3.174 4.895 34.844 1 93.88 12 LYS B N 1
ATOM 5904 C CA . LYS B 1 12 ? 3.168 5.406 36.219 1 93.88 12 LYS B CA 1
ATOM 5905 C C . LYS B 1 12 ? 4.59 5.613 36.719 1 93.88 12 LYS B C 1
ATOM 5907 O O . LYS B 1 12 ? 4.883 6.637 37.344 1 93.88 12 LYS B O 1
ATOM 5912 N N . GLU B 1 13 ? 5.305 4.641 36.469 1 94.94 13 GLU B N 1
ATOM 5913 C CA . GLU B 1 13 ? 6.703 4.758 36.875 1 94.94 13 GLU B CA 1
ATOM 5914 C C . GLU B 1 13 ? 7.398 5.895 36.156 1 94.94 13 GLU B C 1
ATOM 5916 O O . GLU B 1 13 ? 8.242 6.586 36.719 1 94.94 13 GLU B O 1
ATOM 5921 N N . LEU B 1 14 ? 7.105 6.055 34.906 1 95.88 14 LEU B N 1
ATOM 5922 C CA . LEU B 1 14 ? 7.707 7.09 34.062 1 95.88 14 LEU B CA 1
ATOM 5923 C C . LEU B 1 14 ? 7.375 8.477 34.625 1 95.88 14 LEU B C 1
ATOM 5925 O O . LEU B 1 14 ? 8.195 9.398 34.531 1 95.88 14 LEU B O 1
ATOM 5929 N N . LEU B 1 15 ? 6.223 8.633 35.188 1 94.88 15 LEU B N 1
ATOM 5930 C CA . LEU B 1 15 ? 5.73 9.938 35.625 1 94.88 15 LEU B CA 1
ATOM 5931 C C . LEU B 1 15 ? 6.305 10.312 36.969 1 94.88 15 LEU B C 1
ATOM 5933 O O . LEU B 1 15 ? 6.223 11.469 37.375 1 94.88 15 LEU B O 1
ATOM 5937 N N . LYS B 1 16 ? 6.926 9.344 37.562 1 94.44 16 LYS B N 1
ATOM 5938 C CA . LYS B 1 16 ? 7.52 9.641 38.844 1 94.44 16 LYS B CA 1
ATOM 5939 C C . LYS B 1 16 ? 8.734 10.547 38.719 1 94.44 16 LYS B C 1
ATOM 5941 O O . LYS B 1 16 ? 9.523 10.398 37.781 1 94.44 16 LYS B O 1
ATOM 5946 N N . ASP B 1 17 ? 8.906 11.531 39.562 1 93.44 17 ASP B N 1
ATOM 5947 C CA . ASP B 1 17 ? 10.047 12.43 39.719 1 93.44 17 ASP B CA 1
ATOM 5948 C C . ASP B 1 17 ? 10.336 13.188 38.438 1 93.44 17 ASP B C 1
ATOM 5950 O O . ASP B 1 17 ? 11.5 13.414 38.062 1 93.44 17 ASP B O 1
ATOM 5954 N N . LEU B 1 18 ? 9.305 13.57 37.75 1 93.25 18 LEU B N 1
ATOM 5955 C CA . LEU B 1 18 ? 9.477 14.32 36.5 1 93.25 18 LEU B CA 1
ATOM 5956 C C . LEU B 1 18 ? 10.094 15.688 36.781 1 93.25 18 LEU B C 1
ATOM 5958 O O . LEU B 1 18 ? 10.828 16.219 35.938 1 93.25 18 LEU B O 1
ATOM 5962 N N . ASP B 1 19 ? 9.773 16.219 37.906 1 91.69 19 ASP B N 1
ATOM 5963 C CA . ASP B 1 19 ? 10.289 17.531 38.25 1 91.69 19 ASP B CA 1
ATOM 5964 C C . ASP B 1 19 ? 11.812 17.5 38.438 1 91.69 19 ASP B C 1
ATOM 5966 O O . ASP B 1 19 ? 12.477 18.531 38.344 1 91.69 19 ASP B O 1
ATOM 5970 N N . LYS B 1 20 ? 12.406 16.312 38.625 1 93.75 20 LYS B N 1
ATOM 5971 C CA . LYS B 1 20 ? 13.836 16.172 38.844 1 93.75 20 LYS B CA 1
ATOM 5972 C C . LYS B 1 20 ? 14.547 15.703 37.594 1 93.75 20 LYS B C 1
ATOM 5974 O O . LYS B 1 20 ? 15.781 15.727 37.5 1 93.75 20 LYS B O 1
ATOM 5979 N N . TYR B 1 21 ? 13.742 15.352 36.656 1 94.69 21 TYR B N 1
ATOM 5980 C CA . TYR B 1 21 ? 14.328 14.844 35.406 1 94.69 21 TYR B CA 1
ATOM 5981 C C . TYR B 1 21 ? 14.945 15.969 34.594 1 94.69 21 TYR B C 1
ATOM 5983 O O . TYR B 1 21 ? 14.406 17.078 34.562 1 94.69 21 TYR B O 1
ATOM 5991 N N . ARG B 1 22 ? 16.125 15.656 33.938 1 94.38 22 ARG B N 1
ATOM 5992 C CA . ARG B 1 22 ? 16.75 16.516 32.938 1 94.38 22 ARG B CA 1
ATOM 5993 C C . ARG B 1 22 ? 17.109 15.727 31.688 1 94.38 22 ARG B C 1
ATOM 5995 O O . ARG B 1 22 ? 17.562 14.578 31.781 1 94.38 22 ARG B O 1
ATOM 6002 N N . PRO B 1 23 ? 16.938 16.391 30.547 1 94.94 23 PRO B N 1
ATOM 6003 C CA . PRO B 1 23 ? 17.281 15.688 29.312 1 94.94 23 PRO B CA 1
ATOM 6004 C C . PRO B 1 23 ? 18.766 15.312 29.25 1 94.94 23 PRO B C 1
ATOM 6006 O O . PRO B 1 23 ? 19.609 16.078 29.703 1 94.94 23 PRO B O 1
ATOM 6009 N N . ARG B 1 24 ? 19.047 14.227 28.594 1 94.81 24 ARG B N 1
ATOM 6010 C CA . ARG B 1 24 ? 20.422 13.703 28.5 1 94.81 24 ARG B CA 1
ATOM 6011 C C . ARG B 1 24 ? 21.25 14.523 27.531 1 94.81 24 ARG B C 1
ATOM 6013 O O . ARG B 1 24 ? 22.484 14.578 27.656 1 94.81 24 ARG B O 1
ATOM 6020 N N . ARG B 1 25 ? 20.531 15.031 26.562 1 93.25 25 ARG B N 1
ATOM 6021 C CA . ARG B 1 25 ? 21.281 15.789 25.562 1 93.25 25 ARG B CA 1
ATOM 6022 C C . ARG B 1 25 ? 20.406 16.859 24.906 1 93.25 25 ARG B C 1
ATOM 6024 O O . ARG B 1 25 ? 19.172 16.781 24.984 1 93.25 25 ARG B O 1
ATOM 6031 N N . ARG B 1 26 ? 21.094 17.797 24.344 1 93.62 26 ARG B N 1
ATOM 6032 C CA . ARG B 1 26 ? 20.516 18.75 23.406 1 93.62 26 ARG B CA 1
ATOM 6033 C C . ARG B 1 26 ? 21.031 18.516 21.984 1 93.62 26 ARG B C 1
ATOM 6035 O O . ARG B 1 26 ? 21.969 17.75 21.781 1 93.62 26 ARG B O 1
ATOM 6042 N N . GLY B 1 27 ? 20.312 19.078 21.062 1 96.69 27 GLY B N 1
ATOM 6043 C CA . GLY B 1 27 ? 20.828 19.062 19.703 1 96.69 27 GLY B CA 1
ATOM 6044 C C . GLY B 1 27 ? 20.328 17.875 18.891 1 96.69 27 GLY B C 1
ATOM 6045 O O . GLY B 1 27 ? 19.906 16.859 19.453 1 96.69 27 GLY B O 1
ATOM 6046 N N . TRP B 1 28 ? 20.422 17.969 17.672 1 98 28 TRP B N 1
ATOM 6047 C CA . TRP B 1 28 ? 20 16.953 16.703 1 98 28 TRP B CA 1
ATOM 6048 C C . TRP B 1 28 ? 21.078 15.883 16.531 1 98 28 TRP B C 1
ATOM 6050 O O . TRP B 1 28 ? 22.266 16.172 16.609 1 98 28 TRP B O 1
ATOM 6060 N N . GLN B 1 29 ? 20.688 14.633 16.312 1 97.56 29 GLN B N 1
ATOM 6061 C CA . GLN B 1 29 ? 21.609 13.539 16 1 97.56 29 GLN B CA 1
ATOM 6062 C C . GLN B 1 29 ? 21.25 12.875 14.68 1 97.56 29 GLN B C 1
ATOM 6064 O O . GLN B 1 29 ? 20.094 12.492 14.469 1 97.56 29 GLN B O 1
ATOM 6069 N N . TRP B 1 30 ? 22.203 12.766 13.82 1 97.31 30 TRP B N 1
ATOM 6070 C CA . TRP B 1 30 ? 22.031 12.055 12.555 1 97.31 30 TRP B CA 1
ATOM 6071 C C . TRP B 1 30 ? 22.391 10.586 12.703 1 97.31 30 TRP B C 1
ATOM 6073 O O . TRP B 1 30 ? 23.094 10.203 13.633 1 97.31 30 TRP B O 1
ATOM 6083 N N . ARG B 1 31 ? 21.891 9.734 11.82 1 97.44 31 ARG B N 1
ATOM 6084 C CA . ARG B 1 31 ? 22.25 8.32 11.812 1 97.44 31 ARG B CA 1
ATOM 6085 C C . ARG B 1 31 ? 23.734 8.133 11.555 1 97.44 31 ARG B C 1
ATOM 6087 O O . ARG B 1 31 ? 24.344 8.867 10.773 1 97.44 31 ARG B O 1
ATOM 6094 N N . LYS B 1 32 ? 24.297 7.145 12.133 1 96.81 32 LYS B N 1
ATOM 6095 C CA . LYS B 1 32 ? 25.734 6.855 12 1 96.81 32 LYS B CA 1
ATOM 6096 C C . LYS B 1 32 ? 25.969 5.699 11.031 1 96.81 32 LYS B C 1
ATOM 6098 O O . LYS B 1 32 ? 25.047 4.941 10.727 1 96.81 32 LYS B O 1
ATOM 6103 N N . GLY B 1 33 ? 27.156 5.609 10.516 1 95.88 33 GLY B N 1
ATOM 6104 C CA . GLY B 1 33 ? 27.562 4.508 9.664 1 95.88 33 GLY B CA 1
ATOM 6105 C C . GLY B 1 33 ? 27 4.617 8.25 1 95.88 33 GLY B C 1
ATOM 6106 O O . GLY B 1 33 ? 26.734 3.602 7.609 1 95.88 33 GLY B O 1
ATOM 6107 N N . THR B 1 34 ? 26.797 5.781 7.812 1 95.19 34 THR B N 1
ATOM 6108 C CA . THR B 1 34 ? 26.297 5.996 6.457 1 95.19 34 THR B CA 1
ATOM 6109 C C . THR B 1 34 ? 27.438 6.141 5.473 1 95.19 34 THR B C 1
ATOM 6111 O O . THR B 1 34 ? 28.562 6.469 5.863 1 95.19 34 THR B O 1
ATOM 6114 N N . GLY B 1 35 ? 27.344 5.867 4.27 1 92.25 35 GLY B N 1
ATOM 6115 C CA . GLY B 1 35 ? 28.359 6.074 3.236 1 92.25 35 GLY B CA 1
ATOM 6116 C C . GLY B 1 35 ? 29.281 4.891 3.062 1 92.25 35 GLY B C 1
ATOM 6117 O O . GLY B 1 35 ? 30.297 4.984 2.365 1 92.25 35 GLY B O 1
ATOM 6118 N N . GLU B 1 36 ? 28.969 3.84 3.809 1 94.38 36 GLU B N 1
ATOM 6119 C CA . GLU B 1 36 ? 29.766 2.629 3.676 1 94.38 36 GLU B CA 1
ATOM 6120 C C . GLU B 1 36 ? 28.906 1.426 3.318 1 94.38 36 GLU B C 1
ATOM 6122 O O . GLU B 1 36 ? 27.766 1.318 3.775 1 94.38 36 GLU B O 1
ATOM 6127 N N . LYS B 1 37 ? 29.484 0.634 2.549 1 96.44 37 LYS B N 1
ATOM 6128 C CA . LYS B 1 37 ? 28.797 -0.623 2.246 1 96.44 37 LYS B CA 1
ATOM 6129 C C . LYS B 1 37 ? 28.781 -1.539 3.467 1 96.44 37 LYS B C 1
ATOM 6131 O O . LYS B 1 37 ? 29.734 -1.584 4.238 1 96.44 37 LYS B O 1
ATOM 6136 N N . ARG B 1 38 ? 27.672 -2.227 3.605 1 96.69 38 ARG B N 1
ATOM 6137 C CA . ARG B 1 38 ? 27.469 -3.059 4.789 1 96.69 38 ARG B CA 1
ATOM 6138 C C . ARG B 1 38 ? 26.891 -4.418 4.41 1 96.69 38 ARG B C 1
ATOM 6140 O O . ARG B 1 38 ? 25.969 -4.5 3.59 1 96.69 38 ARG B O 1
ATOM 6147 N N . LYS B 1 39 ? 27.453 -5.449 4.969 1 97.75 39 LYS B N 1
ATOM 6148 C CA . LYS B 1 39 ? 26.891 -6.785 4.797 1 97.75 39 LYS B CA 1
ATOM 6149 C C . LYS B 1 39 ? 25.891 -7.109 5.898 1 97.75 39 LYS B C 1
ATOM 6151 O O . LYS B 1 39 ? 26.219 -7.059 7.086 1 97.75 39 LYS B O 1
ATOM 6156 N N . ILE B 1 40 ? 24.734 -7.34 5.562 1 97.62 40 ILE B N 1
ATOM 6157 C CA . ILE B 1 40 ? 23.672 -7.75 6.477 1 97.62 40 ILE B CA 1
ATOM 6158 C C . ILE B 1 40 ? 23.047 -9.047 5.984 1 97.62 40 ILE B C 1
ATOM 6160 O O . ILE B 1 40 ? 22.438 -9.086 4.906 1 97.62 40 ILE B O 1
ATOM 6164 N N . GLY B 1 41 ? 23.125 -10.07 6.762 1 95.81 41 GLY B N 1
ATOM 6165 C CA . GLY B 1 41 ? 22.719 -11.367 6.27 1 95.81 41 GLY B CA 1
ATOM 6166 C C . GLY B 1 41 ? 23.438 -11.789 5.008 1 95.81 41 GLY B C 1
ATOM 6167 O O . GLY B 1 41 ? 24.672 -11.75 4.957 1 95.81 41 GLY B O 1
ATOM 6168 N N . GLN B 1 42 ? 22.734 -12.203 4.035 1 93.69 42 GLN B N 1
ATOM 6169 C CA . GLN B 1 42 ? 23.344 -12.727 2.816 1 93.69 42 GLN B CA 1
ATOM 6170 C C . GLN B 1 42 ? 23.5 -11.633 1.768 1 93.69 42 GLN B C 1
ATOM 6172 O O . GLN B 1 42 ? 24.016 -11.883 0.673 1 93.69 42 GLN B O 1
ATOM 6177 N N . PHE B 1 43 ? 23.188 -10.391 2.152 1 97.44 43 PHE B N 1
ATOM 6178 C CA . PHE B 1 43 ? 23.203 -9.336 1.146 1 97.44 43 PHE B CA 1
ATOM 6179 C C . PHE B 1 43 ? 24.188 -8.234 1.523 1 97.44 43 PHE B C 1
ATOM 6181 O O . PHE B 1 43 ? 24.531 -8.078 2.695 1 97.44 43 PHE B O 1
ATOM 6188 N N . GLU B 1 44 ? 24.672 -7.59 0.552 1 98 44 GLU B N 1
ATOM 6189 C CA . GLU B 1 44 ? 25.453 -6.359 0.718 1 98 44 GLU B CA 1
ATOM 6190 C C . GLU B 1 44 ? 24.594 -5.129 0.434 1 98 44 GLU B C 1
ATOM 6192 O O . GLU B 1 44 ? 23.891 -5.078 -0.576 1 98 44 GLU B O 1
ATOM 6197 N N . TYR B 1 45 ? 24.641 -4.129 1.313 1 98.5 45 TYR B N 1
ATOM 6198 C CA . TYR B 1 45 ? 23.844 -2.912 1.184 1 98.5 45 TYR B CA 1
ATOM 6199 C C . TYR B 1 45 ? 24.734 -1.696 0.969 1 98.5 45 TYR B C 1
ATOM 6201 O O . TYR B 1 45 ? 25.844 -1.64 1.487 1 98.5 45 TYR B O 1
ATOM 6209 N N . TYR B 1 46 ? 24.281 -0.747 0.198 1 98.19 46 TYR B N 1
ATOM 6210 C CA . TYR B 1 46 ? 25.047 0.432 -0.185 1 98.19 46 TYR B CA 1
ATOM 6211 C C . TYR B 1 46 ? 24.562 1.668 0.559 1 98.19 46 TYR B C 1
ATOM 6213 O O . TYR B 1 46 ? 25.312 2.615 0.772 1 98.19 46 TYR B O 1
ATOM 6221 N N . ASP B 1 47 ? 23.234 1.683 0.887 1 97.75 47 ASP B N 1
ATOM 6222 C CA . ASP B 1 47 ? 22.578 2.873 1.424 1 97.75 47 ASP B CA 1
ATOM 6223 C C . ASP B 1 47 ? 21.938 2.584 2.781 1 97.75 47 ASP B C 1
ATOM 6225 O O . ASP B 1 47 ? 20.766 2.869 2.99 1 97.75 47 ASP B O 1
ATOM 6229 N N . THR B 1 48 ? 22.672 2.039 3.703 1 98.06 48 THR B N 1
ATOM 6230 C CA . THR B 1 48 ? 22.125 1.738 5.023 1 98.06 48 THR B CA 1
ATOM 6231 C C . THR B 1 48 ? 22.953 2.422 6.113 1 98.06 48 THR B C 1
ATOM 6233 O O . THR B 1 48 ? 24.078 2.852 5.867 1 98.06 48 THR B O 1
ATOM 6236 N N . ALA B 1 49 ? 22.406 2.6 7.23 1 98.12 49 ALA B N 1
ATOM 6237 C CA . ALA B 1 49 ? 23.062 3.031 8.469 1 98.12 49 ALA B CA 1
ATOM 6238 C C . ALA B 1 49 ? 23.25 1.859 9.43 1 98.12 49 ALA B C 1
ATOM 6240 O O . ALA B 1 49 ? 22.922 0.717 9.094 1 98.12 49 ALA B O 1
ATOM 6241 N N . GLU B 1 50 ? 23.828 2.158 10.578 1 97.75 50 GLU B N 1
ATOM 6242 C CA . GLU B 1 50 ? 24 1.127 11.602 1 97.75 50 GLU B CA 1
ATOM 6243 C C . GLU B 1 50 ? 22.656 0.521 12.008 1 97.75 50 GLU B C 1
ATOM 6245 O O . GLU B 1 50 ? 21.656 1.227 12.086 1 97.75 50 GLU B O 1
ATOM 6250 N N . ASN B 1 51 ? 22.641 -0.787 12.234 1 97.5 51 ASN B N 1
ATOM 6251 C CA . ASN B 1 51 ? 21.422 -1.491 12.641 1 97.5 51 ASN B CA 1
ATOM 6252 C C . ASN B 1 51 ? 21.016 -1.122 14.062 1 97.5 51 ASN B C 1
ATOM 6254 O O . ASN B 1 51 ? 21.797 -0.56 14.82 1 97.5 51 ASN B O 1
ATOM 6258 N N . LEU B 1 52 ? 19.812 -1.402 14.422 1 98.25 52 LEU B N 1
ATOM 6259 C CA . LEU B 1 52 ? 19.312 -1.248 15.781 1 98.25 52 LEU B CA 1
ATOM 6260 C C . LEU B 1 52 ? 19.719 -2.432 16.641 1 98.25 52 LEU B C 1
ATOM 6262 O O . LEU B 1 52 ? 19.938 -3.535 16.141 1 98.25 52 LEU B O 1
ATOM 6266 N N . ASP B 1 53 ? 19.844 -2.215 17.969 1 97.69 53 ASP B N 1
ATOM 6267 C CA . ASP B 1 53 ? 20.078 -3.303 18.922 1 97.69 53 ASP B CA 1
ATOM 6268 C C . ASP B 1 53 ? 18.844 -4.203 19.031 1 97.69 53 ASP B C 1
ATOM 6270 O O . ASP B 1 53 ? 18.969 -5.43 19.078 1 97.69 53 ASP B O 1
ATOM 6274 N N . LYS B 1 54 ? 17.703 -3.572 19.141 1 97.62 54 LYS B N 1
ATOM 6275 C CA . LYS B 1 54 ? 16.406 -4.242 19.156 1 97.62 54 LYS B CA 1
ATOM 6276 C C . LYS B 1 54 ? 15.461 -3.621 18.141 1 97.62 54 LYS B C 1
ATOM 6278 O O . LYS B 1 54 ? 15.352 -2.396 18.047 1 97.62 54 LYS B O 1
ATOM 6283 N N . SER B 1 55 ? 14.914 -4.434 17.328 1 98.19 55 SER B N 1
ATOM 6284 C CA . SER B 1 55 ? 14.039 -3.928 16.281 1 98.19 55 SER B CA 1
ATOM 6285 C C . SER B 1 55 ? 12.977 -4.957 15.906 1 98.19 55 SER B C 1
ATOM 6287 O O . SER B 1 55 ? 13.055 -6.113 16.328 1 98.19 55 SER B O 1
ATOM 6289 N N . GLN B 1 56 ? 11.961 -4.48 15.328 1 98 56 GLN B N 1
ATOM 6290 C CA . GLN B 1 56 ? 10.969 -5.312 14.664 1 98 56 GLN B CA 1
ATOM 6291 C C . GLN B 1 56 ? 11.148 -5.281 13.148 1 98 56 GLN B C 1
ATOM 6293 O O . GLN B 1 56 ? 11 -4.23 12.523 1 98 56 GLN B O 1
ATOM 6298 N N . SER B 1 57 ? 11.477 -6.43 12.57 1 97.69 57 SER B N 1
ATOM 6299 C CA . SER B 1 57 ? 11.75 -6.504 11.141 1 97.69 57 SER B CA 1
ATOM 6300 C C . SER B 1 57 ? 10.461 -6.461 10.328 1 97.69 57 SER B C 1
ATOM 6302 O O . SER B 1 57 ? 9.367 -6.617 10.883 1 97.69 57 SER B O 1
ATOM 6304 N N . LEU B 1 58 ? 10.594 -6.219 9.047 1 97.5 58 LEU B N 1
ATOM 6305 C CA . LEU B 1 58 ? 9.461 -6.23 8.125 1 97.5 58 LEU B CA 1
ATOM 6306 C C . LEU B 1 58 ? 8.812 -7.613 8.07 1 97.5 58 LEU B C 1
ATOM 6308 O O . LEU B 1 58 ? 9.461 -8.617 8.375 1 97.5 58 LEU B O 1
ATOM 6312 N N . PRO B 1 59 ? 7.59 -7.691 7.645 1 93.31 59 PRO B N 1
ATOM 6313 C CA . PRO B 1 59 ? 6.867 -8.969 7.641 1 93.31 59 PRO B CA 1
ATOM 6314 C C . PRO B 1 59 ? 7.551 -10.031 6.781 1 93.31 59 PRO B C 1
ATOM 6316 O O . PRO B 1 59 ? 7.555 -11.211 7.141 1 93.31 59 PRO B O 1
ATOM 6319 N N . SER B 1 60 ? 8.164 -9.688 5.684 1 92.94 60 SER B N 1
ATOM 6320 C CA . SER B 1 60 ? 8.75 -10.656 4.77 1 92.94 60 SER B CA 1
ATOM 6321 C C . SER B 1 60 ? 10.172 -11.016 5.184 1 92.94 60 SER B C 1
ATOM 6323 O O . SER B 1 60 ? 10.82 -11.852 4.547 1 92.94 60 SER B O 1
ATOM 6325 N N . ALA B 1 61 ? 10.672 -10.461 6.25 1 96.44 61 ALA B N 1
ATOM 6326 C CA . ALA B 1 61 ? 12.062 -10.641 6.66 1 96.44 61 ALA B CA 1
ATOM 6327 C C . ALA B 1 61 ? 12.336 -12.094 7.035 1 96.44 61 ALA B C 1
ATOM 6329 O O . ALA B 1 61 ? 13.469 -12.57 6.906 1 96.44 61 ALA B O 1
ATOM 6330 N N . HIS B 1 62 ? 11.281 -12.812 7.5 1 90.5 62 HIS B N 1
ATOM 6331 C CA . HIS B 1 62 ? 11.477 -14.188 7.934 1 90.5 62 HIS B CA 1
ATOM 6332 C C . HIS B 1 62 ? 11.961 -15.07 6.781 1 90.5 62 HIS B C 1
ATOM 6334 O O . HIS B 1 62 ? 12.594 -16.094 7.004 1 90.5 62 HIS B O 1
ATOM 6340 N N . TYR B 1 63 ? 11.719 -14.609 5.508 1 89.06 63 TYR B N 1
ATOM 6341 C CA . TYR B 1 63 ? 12.211 -15.352 4.352 1 89.06 63 TYR B CA 1
ATOM 6342 C C . TYR B 1 63 ? 13.719 -15.156 4.188 1 89.06 63 TYR B C 1
ATOM 6344 O O . TYR B 1 63 ? 14.367 -15.891 3.439 1 89.06 63 TYR B O 1
ATOM 6352 N N . PHE B 1 64 ? 14.273 -14.148 4.879 1 94.94 64 PHE B N 1
ATOM 6353 C CA . PHE B 1 64 ? 15.68 -13.789 4.738 1 94.94 64 PHE B CA 1
ATOM 6354 C C . PHE B 1 64 ? 16.375 -13.773 6.09 1 94.94 64 PHE B C 1
ATOM 6356 O O . PHE B 1 64 ? 17.203 -12.898 6.359 1 94.94 64 PHE B O 1
ATOM 6363 N N . ASN B 1 65 ? 16 -14.68 6.957 1 92.75 65 ASN B N 1
ATOM 6364 C CA . ASN B 1 65 ? 16.594 -14.859 8.281 1 92.75 65 ASN B CA 1
ATOM 6365 C C . ASN B 1 65 ? 16.359 -13.641 9.164 1 92.75 65 ASN B C 1
ATOM 6367 O O . ASN B 1 65 ? 17.25 -13.234 9.922 1 92.75 65 ASN B O 1
ATOM 6371 N N . ASP B 1 66 ? 15.32 -12.93 8.961 1 95 66 ASP B N 1
ATOM 6372 C CA . ASP B 1 66 ? 14.797 -11.852 9.797 1 95 66 ASP B CA 1
ATOM 6373 C C . ASP B 1 66 ? 15.742 -10.656 9.812 1 95 66 ASP B C 1
ATOM 6375 O O . ASP B 1 66 ? 15.93 -10.016 10.852 1 95 66 ASP B O 1
ATOM 6379 N N . ILE B 1 67 ? 16.453 -10.43 8.734 1 97.75 67 ILE B N 1
ATOM 6380 C CA . ILE B 1 67 ? 17.312 -9.258 8.648 1 97.75 67 ILE B CA 1
ATOM 6381 C C . ILE B 1 67 ? 16.469 -7.988 8.75 1 97.75 67 ILE B C 1
ATOM 6383 O O . ILE B 1 67 ? 15.289 -7.992 8.406 1 97.75 67 ILE B O 1
ATOM 6387 N N . ASP B 1 68 ? 17.094 -6.922 9.25 1 98.38 68 ASP B N 1
ATOM 6388 C CA . ASP B 1 68 ? 16.391 -5.652 9.391 1 98.38 68 ASP B CA 1
ATOM 6389 C C . ASP B 1 68 ? 17.312 -4.477 9.047 1 98.38 68 ASP B C 1
ATOM 6391 O O . ASP B 1 68 ? 17.594 -3.639 9.898 1 98.38 68 ASP B O 1
ATOM 6395 N N . PRO B 1 69 ? 17.75 -4.379 7.789 1 98.56 69 PRO B N 1
ATOM 6396 C CA . PRO B 1 69 ? 18.578 -3.234 7.406 1 98.56 69 PRO B CA 1
ATOM 6397 C C . PRO B 1 69 ? 17.891 -1.895 7.652 1 98.56 69 PRO B C 1
ATOM 6399 O O . PRO B 1 69 ? 16.688 -1.773 7.445 1 98.56 69 PRO B O 1
ATOM 6402 N N . GLN B 1 70 ? 18.641 -0.956 8.133 1 98.5 70 GLN B N 1
ATOM 6403 C CA . GLN B 1 70 ? 18.156 0.398 8.367 1 98.5 70 GLN B CA 1
ATOM 6404 C C . GLN B 1 70 ? 18.641 1.355 7.281 1 98.5 70 GLN B C 1
ATOM 6406 O O . GLN B 1 70 ? 19.844 1.5 7.074 1 98.5 70 GLN B O 1
ATOM 6411 N N . PRO B 1 71 ? 17.719 2.045 6.57 1 98.25 71 PRO B N 1
ATOM 6412 C CA . PRO B 1 71 ? 18.156 2.971 5.523 1 98.25 71 PRO B CA 1
ATOM 6413 C C . PRO B 1 71 ? 18.953 4.148 6.078 1 98.25 71 PRO B C 1
ATOM 6415 O O . PRO B 1 71 ? 18.984 4.371 7.293 1 98.25 71 PRO B O 1
ATOM 6418 N N . THR B 1 72 ? 19.547 4.91 5.219 1 98.06 72 THR B N 1
ATOM 6419 C CA . THR B 1 72 ? 20.391 6.035 5.609 1 98.06 72 THR B CA 1
ATOM 6420 C C . THR B 1 72 ? 19.547 7.199 6.109 1 98.06 72 THR B C 1
ATOM 6422 O O . THR B 1 72 ? 20 8.023 6.898 1 98.06 72 THR B O 1
ATOM 6425 N N . ASN B 1 73 ? 18.344 7.352 5.648 1 98.19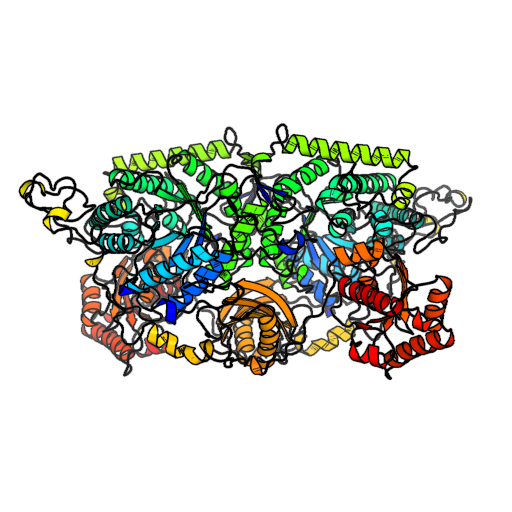 73 ASN B N 1
ATOM 6426 C CA . ASN B 1 73 ? 17.469 8.469 5.984 1 98.19 73 ASN B CA 1
ATOM 6427 C C . ASN B 1 73 ? 17 8.406 7.438 1 98.19 73 ASN B C 1
ATOM 6429 O O . ASN B 1 73 ? 16.703 7.324 7.949 1 98.19 73 ASN B O 1
ATOM 6433 N N . VAL B 1 74 ? 16.984 9.5 8.102 1 98.44 74 VAL B N 1
ATOM 6434 C CA . VAL B 1 74 ? 16.203 9.594 9.344 1 98.44 74 VAL B CA 1
ATOM 6435 C C . VAL B 1 74 ? 14.719 9.484 9.031 1 98.44 74 VAL B C 1
ATOM 6437 O O . VAL B 1 74 ? 14.203 10.18 8.156 1 98.44 74 VAL B O 1
ATOM 6440 N N . ILE B 1 75 ? 14.023 8.617 9.695 1 98.38 75 ILE B N 1
ATOM 6441 C CA . ILE B 1 75 ? 12.617 8.391 9.383 1 98.38 75 ILE B CA 1
ATOM 6442 C C . ILE B 1 75 ? 11.742 9.039 10.453 1 98.38 75 ILE B C 1
ATOM 6444 O O . ILE B 1 75 ? 11.914 8.789 11.648 1 98.38 75 ILE B O 1
ATOM 6448 N N . THR B 1 76 ? 10.82 9.852 9.977 1 97.38 76 THR B N 1
ATOM 6449 C CA . THR B 1 76 ? 9.891 10.57 10.852 1 97.38 76 THR B CA 1
ATOM 6450 C C . THR B 1 76 ? 8.539 9.875 10.883 1 97.38 76 THR B C 1
ATOM 6452 O O . THR B 1 76 ? 8.039 9.414 9.859 1 97.38 76 THR B O 1
ATOM 6455 N N . THR B 1 77 ? 7.977 9.727 12.016 1 94.38 77 THR B N 1
ATOM 6456 C CA . THR B 1 77 ? 6.555 9.422 12.133 1 94.38 77 THR B CA 1
ATOM 6457 C C . THR B 1 77 ? 5.848 10.469 12.984 1 94.38 77 THR B C 1
ATOM 6459 O O . THR B 1 77 ? 6.422 10.984 13.945 1 94.38 77 THR B O 1
ATOM 6462 N N . GLU B 1 78 ? 4.711 10.805 12.586 1 88.94 78 GLU B N 1
ATOM 6463 C CA . GLU B 1 78 ? 3.898 11.797 13.281 1 88.94 78 GLU B CA 1
ATOM 6464 C C . GLU B 1 78 ? 2.877 11.125 14.195 1 88.94 78 GLU B C 1
ATOM 6466 O O . GLU B 1 78 ? 2.021 10.367 13.734 1 88.94 78 GLU B O 1
ATOM 6471 N N . ILE B 1 79 ? 2.961 11.375 15.391 1 87.12 79 ILE B N 1
ATOM 6472 C CA . ILE B 1 79 ? 2.1 10.758 16.391 1 87.12 79 ILE B CA 1
ATOM 6473 C C . ILE B 1 79 ? 1.125 11.789 16.953 1 87.12 79 ILE B C 1
ATOM 6475 O O . ILE B 1 79 ? 1.53 12.891 17.328 1 87.12 79 ILE B O 1
ATOM 6479 N N . ALA B 1 80 ? -0.224 11.43 16.938 1 80.06 80 ALA B N 1
ATOM 6480 C CA . ALA B 1 80 ? -1.232 12.406 17.328 1 80.06 80 ALA B CA 1
ATOM 6481 C C . ALA B 1 80 ? -2.42 11.719 18 1 80.06 80 ALA B C 1
ATOM 6483 O O . ALA B 1 80 ? -3.555 11.828 17.531 1 80.06 80 ALA B O 1
ATOM 6484 N N . SER B 1 81 ? -2.283 11.164 19.219 1 79.44 81 SER B N 1
ATOM 6485 C CA . SER B 1 81 ? -3.436 10.562 19.875 1 79.44 81 SER B CA 1
ATOM 6486 C C . SER B 1 81 ? -4.188 11.594 20.719 1 79.44 81 SER B C 1
ATOM 6488 O O . SER B 1 81 ? -5.344 11.375 21.078 1 79.44 81 SER B O 1
ATOM 6490 N N . GLY B 1 82 ? -3.486 12.648 21.062 1 75.69 82 GLY B N 1
ATOM 6491 C CA . GLY B 1 82 ? -4.051 13.625 21.984 1 75.69 82 GLY B CA 1
ATOM 6492 C C . GLY B 1 82 ? -3.797 13.289 23.438 1 75.69 82 GLY B C 1
ATOM 6493 O O . GLY B 1 82 ? -4.035 14.109 24.328 1 75.69 82 GLY B O 1
ATOM 6494 N N . ARG B 1 83 ? -3.244 12.141 23.766 1 84.44 83 ARG B N 1
ATOM 6495 C CA . ARG B 1 83 ? -2.857 11.688 25.094 1 84.44 83 ARG B CA 1
ATOM 6496 C C . ARG B 1 83 ? -1.4 11.242 25.125 1 84.44 83 ARG B C 1
ATOM 6498 O O . ARG B 1 83 ? -1.06 10.188 24.578 1 84.44 83 ARG B O 1
ATOM 6505 N N . PHE B 1 84 ? -0.559 12.008 25.875 1 89 84 PHE B N 1
ATOM 6506 C CA . PHE B 1 84 ? 0.87 11.734 25.781 1 89 84 PHE B CA 1
ATOM 6507 C C . PHE B 1 84 ? 1.206 10.383 26.391 1 89 84 PHE B C 1
ATOM 6509 O O . PHE B 1 84 ? 2.211 9.766 26.047 1 89 84 PHE B O 1
ATOM 6516 N N . GLU B 1 85 ? 0.333 9.906 27.359 1 91.5 85 GLU B N 1
ATOM 6517 C CA . GLU B 1 85 ? 0.573 8.578 27.922 1 91.5 85 GLU B CA 1
ATOM 6518 C C . GLU B 1 85 ? 0.403 7.488 26.875 1 91.5 85 GLU B C 1
ATOM 6520 O O . GLU B 1 85 ? 1.066 6.453 26.922 1 91.5 85 GLU B O 1
ATOM 6525 N N . ASP B 1 86 ? -0.489 7.715 25.906 1 91.75 86 ASP B N 1
ATOM 6526 C CA . ASP B 1 86 ? -0.666 6.785 24.797 1 91.75 86 ASP B CA 1
ATOM 6527 C C . ASP B 1 86 ? 0.384 7.02 23.719 1 91.75 86 ASP B C 1
ATOM 6529 O O . ASP B 1 86 ? 0.851 6.07 23.078 1 91.75 86 ASP B O 1
ATOM 6533 N N . ASP B 1 87 ? 0.73 8.266 23.562 1 91.88 87 ASP B N 1
ATOM 6534 C CA . ASP B 1 87 ? 1.747 8.609 22.562 1 91.88 87 ASP B CA 1
ATOM 6535 C C . ASP B 1 87 ? 3.084 7.949 22.906 1 91.88 87 ASP B C 1
ATOM 6537 O O . ASP B 1 87 ? 3.82 7.543 22 1 91.88 87 ASP B O 1
ATOM 6541 N N . ILE B 1 88 ? 3.391 7.914 24.125 1 95.31 88 ILE B N 1
ATOM 6542 C CA . ILE B 1 88 ? 4.66 7.363 24.578 1 95.31 88 ILE B CA 1
ATOM 6543 C C . ILE B 1 88 ? 4.766 5.895 24.156 1 95.31 88 ILE B C 1
ATOM 6545 O O . ILE B 1 88 ? 5.816 5.445 23.703 1 95.31 88 ILE B O 1
ATOM 6549 N N . ARG B 1 89 ? 3.693 5.168 24.297 1 95.81 89 ARG B N 1
ATOM 6550 C CA . ARG B 1 89 ? 3.68 3.777 23.859 1 95.81 89 ARG B CA 1
ATOM 6551 C C . ARG B 1 89 ? 3.887 3.674 22.359 1 95.81 89 ARG B C 1
ATOM 6553 O O . ARG B 1 89 ? 4.609 2.793 21.875 1 95.81 89 ARG B O 1
ATOM 6560 N N . ARG B 1 90 ? 3.266 4.57 21.672 1 94.94 90 ARG B N 1
ATOM 6561 C CA . ARG B 1 90 ? 3.395 4.605 20.219 1 94.94 90 ARG B CA 1
ATOM 6562 C C . ARG B 1 90 ? 4.824 4.93 19.812 1 94.94 90 ARG B C 1
ATOM 6564 O O . ARG B 1 90 ? 5.316 4.414 18.797 1 94.94 90 ARG B O 1
ATOM 6571 N N . MET B 1 91 ? 5.445 5.797 20.578 1 96.69 91 MET B N 1
ATOM 6572 C CA . MET B 1 91 ? 6.84 6.141 20.312 1 96.69 91 MET B CA 1
ATOM 6573 C C . MET B 1 91 ? 7.73 4.906 20.391 1 96.69 91 MET B C 1
ATOM 6575 O O . MET B 1 91 ? 8.609 4.715 19.547 1 96.69 91 MET B O 1
ATOM 6579 N N . ARG B 1 92 ? 7.504 4.094 21.375 1 98.06 92 ARG B N 1
ATOM 6580 C CA . ARG B 1 92 ? 8.281 2.869 21.516 1 98.06 92 ARG B CA 1
ATOM 6581 C C . ARG B 1 92 ? 8.07 1.938 20.328 1 98.06 92 ARG B C 1
ATOM 6583 O O . ARG B 1 92 ? 9.031 1.393 19.781 1 98.06 92 ARG B O 1
ATOM 6590 N N . MET B 1 93 ? 6.777 1.783 19.938 1 97.88 93 MET B N 1
ATOM 6591 C CA . MET B 1 93 ? 6.465 0.94 18.781 1 97.88 93 MET B CA 1
ATOM 6592 C C . MET B 1 93 ? 7.168 1.452 17.531 1 97.88 93 MET B C 1
ATOM 6594 O O . MET B 1 93 ? 7.789 0.677 16.797 1 97.88 93 MET B O 1
ATOM 6598 N N . ALA B 1 94 ? 7.066 2.734 17.297 1 97.56 94 ALA B N 1
ATOM 6599 C CA . ALA B 1 94 ? 7.656 3.342 16.109 1 97.56 94 ALA B CA 1
ATOM 6600 C C . ALA B 1 94 ? 9.172 3.184 16.094 1 97.56 94 ALA B C 1
ATOM 6602 O O . ALA B 1 94 ? 9.773 2.9 15.062 1 97.56 94 ALA B O 1
ATOM 6603 N N . ALA B 1 95 ? 9.781 3.342 17.25 1 98.5 95 ALA B N 1
ATOM 6604 C CA . ALA B 1 95 ? 11.227 3.221 17.359 1 98.5 95 ALA B CA 1
ATOM 6605 C C . ALA B 1 95 ? 11.695 1.81 17.016 1 98.5 95 ALA B C 1
ATOM 6607 O O . ALA B 1 95 ? 12.719 1.63 16.344 1 98.5 95 ALA B O 1
ATOM 6608 N N . TRP B 1 96 ? 10.938 0.844 17.469 1 98.56 96 TRP B N 1
ATOM 6609 C CA . TRP B 1 96 ? 11.273 -0.547 17.188 1 98.56 96 TRP B CA 1
ATOM 6610 C C . TRP B 1 96 ? 11.211 -0.826 15.688 1 98.56 96 TRP B C 1
ATOM 6612 O O . TRP B 1 96 ? 11.867 -1.745 15.188 1 98.56 96 TRP B O 1
ATOM 6622 N N . HIS B 1 97 ? 10.438 -0.043 14.984 1 98.44 97 HIS B N 1
ATOM 6623 C CA . HIS B 1 97 ? 10.281 -0.235 13.547 1 98.44 97 HIS B CA 1
ATOM 6624 C C . HIS B 1 97 ? 11.227 0.67 12.758 1 98.44 97 HIS B C 1
ATOM 6626 O O . HIS B 1 97 ? 11.133 0.756 11.531 1 98.44 97 HIS B O 1
ATOM 6632 N N . GLY B 1 98 ? 12.031 1.398 13.414 1 98.25 98 GLY B N 1
ATOM 6633 C CA . GLY B 1 98 ? 13.141 2.068 12.75 1 98.25 98 GLY B CA 1
ATOM 6634 C C . GLY B 1 98 ? 12.992 3.576 12.711 1 98.25 98 GLY B C 1
ATOM 6635 O O . GLY B 1 98 ? 13.844 4.277 12.164 1 98.25 98 GLY B O 1
ATOM 6636 N N . ALA B 1 99 ? 11.922 4.168 13.305 1 98.25 99 ALA B N 1
ATOM 6637 C CA . ALA B 1 99 ? 11.789 5.621 13.367 1 98.25 99 ALA B CA 1
ATOM 6638 C C . ALA B 1 99 ? 12.742 6.211 14.406 1 98.25 99 ALA B C 1
ATOM 6640 O O . ALA B 1 99 ? 12.891 5.664 15.5 1 98.25 99 ALA B O 1
ATOM 6641 N N . ASP B 1 100 ? 13.445 7.219 14.039 1 98.31 100 ASP B N 1
ATOM 6642 C CA . ASP B 1 100 ? 14.32 7.879 15 1 98.31 100 ASP B CA 1
ATOM 6643 C C . ASP B 1 100 ? 14.094 9.391 15 1 98.31 100 ASP B C 1
ATOM 6645 O O . ASP B 1 100 ? 14.945 10.148 15.469 1 98.31 100 ASP B O 1
ATOM 6649 N N . HIS B 1 101 ? 13.086 9.844 14.422 1 98.31 101 HIS B N 1
ATOM 6650 C CA . HIS B 1 101 ? 12.531 11.195 14.469 1 98.31 101 HIS B CA 1
ATOM 6651 C C . HIS B 1 101 ? 11.039 11.172 14.789 1 98.31 101 HIS B C 1
ATOM 6653 O O . HIS B 1 101 ? 10.219 10.93 13.906 1 98.31 101 HIS B O 1
ATOM 6659 N N . LEU B 1 102 ? 10.711 11.43 16.031 1 96.81 102 LEU B N 1
ATOM 6660 C CA . LEU B 1 102 ? 9.344 11.32 16.516 1 96.81 102 LEU B CA 1
ATOM 6661 C C . LEU B 1 102 ? 8.719 12.703 16.703 1 96.81 102 LEU B C 1
ATOM 6663 O O . LEU B 1 102 ? 9.18 13.492 17.531 1 96.81 102 LEU B O 1
ATOM 6667 N N . MET B 1 103 ? 7.734 12.891 15.883 1 92 103 MET B N 1
ATOM 6668 C CA . MET B 1 103 ? 7.035 14.172 15.883 1 92 103 MET B CA 1
ATOM 6669 C C . MET B 1 103 ? 5.656 14.039 16.516 1 92 103 MET B C 1
ATOM 6671 O O . MET B 1 103 ? 4.867 13.18 16.125 1 92 103 MET B O 1
ATOM 6675 N N . VAL B 1 104 ? 5.453 14.781 17.469 1 82.94 104 VAL B N 1
ATOM 6676 C CA . VAL B 1 104 ? 4.172 14.695 18.156 1 82.94 104 VAL B CA 1
ATOM 6677 C C . VAL B 1 104 ? 3.316 15.914 17.812 1 82.94 104 VAL B C 1
ATOM 6679 O O . VAL B 1 104 ? 3.789 17.047 17.875 1 82.94 104 VAL B O 1
ATOM 6682 N N . ILE B 1 105 ? 2.23 15.523 17.172 1 68.94 105 ILE B N 1
ATOM 6683 C CA . ILE B 1 105 ? 1.291 16.594 16.859 1 68.94 105 ILE B CA 1
ATOM 6684 C C . ILE B 1 105 ? -0.007 16.391 17.641 1 68.94 105 ILE B C 1
ATOM 6686 O O . ILE B 1 105 ? -0.233 15.312 18.203 1 68.94 105 ILE B O 1
ATOM 6690 N N . ARG B 1 106 ? -0.582 17.281 17.844 1 53.97 106 ARG B N 1
ATOM 6691 C CA . ARG B 1 106 ? -1.744 17.219 18.734 1 53.97 106 ARG B CA 1
ATOM 6692 C C . ARG B 1 106 ? -2.928 16.562 18.031 1 53.97 106 ARG B C 1
ATOM 6694 O O . ARG B 1 106 ? -3.555 15.656 18.562 1 53.97 106 ARG B O 1
ATOM 6701 N N . THR B 1 107 ? -3.553 17.125 17.062 1 47.44 107 THR B N 1
ATOM 6702 C CA . THR B 1 107 ? -4.609 16.625 16.188 1 47.44 107 THR B CA 1
ATOM 6703 C C . THR B 1 107 ? -4.328 16.984 14.742 1 47.44 107 THR B C 1
ATOM 6705 O O . THR B 1 107 ? -3.586 17.922 14.469 1 47.44 107 THR B O 1
ATOM 6708 N N . ALA B 1 108 ? -4.477 16.062 13.789 1 41.41 108 ALA B N 1
ATOM 6709 C CA . ALA B 1 108 ? -4.367 16.422 12.383 1 41.41 108 ALA B CA 1
ATOM 6710 C C . ALA B 1 108 ? -4.879 17.844 12.148 1 41.41 108 ALA B C 1
ATOM 6712 O O . ALA B 1 108 ? -4.398 18.547 11.258 1 41.41 108 ALA B O 1
ATOM 6713 N N . GLY B 1 109 ? -5.676 18.547 13.258 1 40.72 109 GLY B N 1
ATOM 6714 C CA . GLY B 1 109 ? -6.223 19.891 13.109 1 40.72 109 GLY B CA 1
ATOM 6715 C C . GLY B 1 109 ? -5.508 20.922 13.969 1 40.72 109 GLY B C 1
ATOM 6716 O O . GLY B 1 109 ? -5.977 22.047 14.109 1 40.72 109 GLY B O 1
ATOM 6717 N N . GLN B 1 110 ? -4.527 20.688 14.625 1 43.91 110 GLN B N 1
ATOM 6718 C CA . GLN B 1 110 ? -3.92 21.422 15.734 1 43.91 110 GLN B CA 1
ATOM 6719 C C . GLN B 1 110 ? -3.318 22.734 15.266 1 43.91 110 GLN B C 1
ATOM 6721 O O . GLN B 1 110 ? -3.117 23.656 16.062 1 43.91 110 GLN B O 1
ATOM 6726 N N . SER B 1 111 ? -2.943 22.797 14.188 1 44.06 111 SER B N 1
ATOM 6727 C CA . SER B 1 111 ? -2.217 24.016 13.836 1 44.06 111 SER B CA 1
ATOM 6728 C C . SER B 1 111 ? -3.006 25.266 14.219 1 44.06 111 SER B C 1
ATOM 6730 O O . SER B 1 111 ? -2.527 26.375 14.047 1 44.06 111 SER B O 1
ATOM 6732 N N . HIS B 1 112 ? -4.148 25.125 15.023 1 40.12 112 HIS B N 1
ATOM 6733 C CA . HIS B 1 112 ? -5.039 26.266 15.188 1 40.12 112 HIS B CA 1
ATOM 6734 C C . HIS B 1 112 ? -4.852 26.922 16.547 1 40.12 112 HIS B C 1
ATOM 6736 O O . HIS B 1 112 ? -5.473 27.938 16.844 1 40.12 112 HIS B O 1
ATOM 6742 N N . PHE B 1 113 ? -3.961 26.328 17.422 1 43 113 PHE B N 1
ATOM 6743 C CA . PHE B 1 113 ? -3.922 26.938 18.734 1 43 113 PHE B CA 1
ATOM 6744 C C . PHE B 1 113 ? -2.771 27.938 18.844 1 43 113 PHE B C 1
ATOM 6746 O O . PHE B 1 113 ? -1.634 27.625 18.484 1 43 113 PHE B O 1
ATOM 6753 N N . ASP B 1 114 ? -3.082 29.219 18.922 1 42.62 114 ASP B N 1
ATOM 6754 C CA . ASP B 1 114 ? -2.117 30.312 18.922 1 42.62 114 ASP B CA 1
ATOM 6755 C C . ASP B 1 114 ? -1.452 30.453 20.281 1 42.62 114 ASP B C 1
ATOM 6757 O O . ASP B 1 114 ? -0.5 31.219 20.438 1 42.62 114 ASP B O 1
ATOM 6761 N N . GLY B 1 115 ? -2.043 29.781 21.453 1 42.78 115 GLY B N 1
ATOM 6762 C CA . GLY B 1 115 ? -1.471 30.062 22.766 1 42.78 115 GLY B CA 1
ATOM 6763 C C . GLY B 1 115 ? -1.167 28.797 23.562 1 42.78 115 GLY B C 1
ATOM 6764 O O . GLY B 1 115 ? -1.51 27.688 23.141 1 42.78 115 GLY B O 1
ATOM 6765 N N . LEU B 1 116 ? -0.066 29.016 24.406 1 42.09 116 LEU B N 1
ATOM 6766 C CA . LEU B 1 116 ? 0.271 27.953 25.344 1 42.09 116 LEU B CA 1
ATOM 6767 C C . LEU B 1 116 ? -0.836 27.766 26.375 1 42.09 116 LEU B C 1
ATOM 6769 O O . LEU B 1 116 ? -1.224 28.703 27.047 1 42.09 116 LEU B O 1
ATOM 6773 N N . ILE B 1 117 ? -1.845 27.094 26.141 1 40.28 117 ILE B N 1
ATOM 6774 C CA . ILE B 1 117 ? -2.857 26.922 27.172 1 40.28 117 ILE B CA 1
ATOM 6775 C C . ILE B 1 117 ? -2.379 25.891 28.188 1 40.28 117 ILE B C 1
ATOM 6777 O O . ILE B 1 117 ? -1.957 24.781 27.812 1 40.28 117 ILE B O 1
ATOM 6781 N N . GLU B 1 118 ? -2.148 26.484 29.344 1 41.84 118 GLU B N 1
ATOM 6782 C CA . GLU B 1 118 ? -1.891 25.594 30.453 1 41.84 118 GLU B CA 1
ATOM 6783 C C . GLU B 1 118 ? -3.113 24.734 30.766 1 41.84 118 GLU B C 1
ATOM 6785 O O . GLU B 1 118 ? -4.234 25.234 30.828 1 41.84 118 GLU B O 1
ATOM 6790 N N . GLY B 1 119 ? -3.186 23.375 30.875 1 40.69 119 GLY B N 1
ATOM 6791 C CA . GLY B 1 119 ? -4.215 22.406 31.188 1 40.69 119 GLY B CA 1
ATOM 6792 C C . GLY B 1 119 ? -4.797 21.734 29.953 1 40.69 119 GLY B C 1
ATOM 6793 O O . GLY B 1 119 ? -4.945 22.375 28.906 1 40.69 119 GLY B O 1
ATOM 6794 N N . THR B 1 120 ? -4.402 20.562 29.609 1 44.03 120 THR B N 1
ATOM 6795 C CA . THR B 1 120 ? -4.707 19.797 28.406 1 44.03 120 THR B CA 1
ATOM 6796 C C . THR B 1 120 ? -6.16 19.344 28.406 1 44.03 120 THR B C 1
ATOM 6798 O O . THR B 1 120 ? -6.555 18.5 29.219 1 44.03 120 THR B O 1
ATOM 6801 N N . PRO B 1 121 ? -7.148 20.234 28.078 1 40.19 121 PRO B N 1
ATOM 6802 C CA . PRO B 1 121 ? -8.461 19.578 28.031 1 40.19 121 PRO B CA 1
ATOM 6803 C C . PRO B 1 121 ? -8.484 18.391 27.062 1 40.19 121 PRO B C 1
ATOM 6805 O O . PRO B 1 121 ? -7.711 18.359 26.109 1 40.19 121 PRO B O 1
ATOM 6808 N N . GLN B 1 122 ? -9.109 17.328 27.5 1 41.69 122 GLN B N 1
ATOM 6809 C CA . GLN B 1 122 ? -9.43 16.141 26.703 1 41.69 122 GLN B CA 1
ATOM 6810 C C . GLN B 1 122 ? -10.156 16.547 25.422 1 41.69 122 GLN B C 1
ATOM 6812 O O . GLN B 1 122 ? -11.023 17.422 25.438 1 41.69 122 GLN B O 1
ATOM 6817 N N . GLY B 1 123 ? -9.766 16.031 24.375 1 38 123 GLY B N 1
ATOM 6818 C CA . GLY B 1 123 ? -10.539 16.172 23.156 1 38 123 GLY B CA 1
ATOM 6819 C C . GLY B 1 123 ? -10.125 17.375 22.328 1 38 123 GLY B C 1
ATOM 6820 O O . GLY B 1 123 ? -10.633 17.594 21.219 1 38 123 GLY B O 1
ATOM 6821 N N . ILE B 1 124 ? -9.914 18.359 23.141 1 37.94 124 ILE B N 1
ATOM 6822 C CA . ILE B 1 124 ? -9.609 19.484 22.281 1 37.94 124 ILE B CA 1
ATOM 6823 C C . ILE B 1 124 ? -8.336 19.188 21.484 1 37.94 124 ILE B C 1
ATOM 6825 O O . ILE B 1 124 ? -7.32 18.781 22.047 1 37.94 124 ILE B O 1
ATOM 6829 N N . GLY B 1 125 ? -8.469 18.703 20.531 1 37.44 125 GLY B N 1
ATOM 6830 C CA . GLY B 1 125 ? -7.43 18.266 19.625 1 37.44 125 GLY B CA 1
ATOM 6831 C C . GLY B 1 125 ? -6.055 18.812 19.969 1 37.44 125 GLY B C 1
ATOM 6832 O O . GLY B 1 125 ? -5.035 18.203 19.625 1 37.44 125 GLY B O 1
ATOM 6833 N N . GLY B 1 126 ? -5.859 20.188 20.188 1 41 126 GLY B N 1
ATOM 6834 C CA . GLY B 1 126 ? -4.469 20.594 20.328 1 41 126 GLY B CA 1
ATOM 6835 C C . GLY B 1 126 ? -3.967 20.5 21.766 1 41 126 GLY B C 1
ATOM 6836 O O . GLY B 1 126 ? -4.566 21.078 22.672 1 41 126 GLY B O 1
ATOM 6837 N N . ILE B 1 127 ? -3.551 19.469 22.281 1 44.06 127 ILE B N 1
ATOM 6838 C CA . ILE B 1 127 ? -2.947 19.406 23.594 1 44.06 127 ILE B CA 1
ATOM 6839 C C . ILE B 1 127 ? -1.968 20.562 23.781 1 44.06 127 ILE B C 1
ATOM 6841 O O . ILE B 1 127 ? -1.007 20.688 23.016 1 44.06 127 ILE B O 1
ATOM 6845 N N . PRO B 1 128 ? -2.477 21.5 24.422 1 53.59 128 PRO B N 1
ATOM 6846 C CA . PRO B 1 128 ? -1.415 22.453 24.734 1 53.59 128 PRO B CA 1
ATOM 6847 C C . PRO B 1 128 ? -0.137 21.781 25.219 1 53.59 128 PRO B C 1
ATOM 6849 O O . PRO B 1 128 ? -0.199 20.828 26 1 53.59 128 PRO B O 1
ATOM 6852 N N . ILE B 1 129 ? 0.812 22 24.531 1 65.62 129 ILE B N 1
ATOM 6853 C CA . ILE B 1 129 ? 2.107 21.469 24.938 1 65.62 129 ILE B CA 1
ATOM 6854 C C . ILE B 1 129 ? 2.467 21.969 26.328 1 65.62 129 ILE B C 1
ATOM 6856 O O . ILE B 1 129 ? 2.512 23.172 26.562 1 65.62 129 ILE B O 1
ATOM 6860 N N . THR B 1 130 ? 2.379 21.078 27.219 1 76.56 130 THR B N 1
ATOM 6861 C CA . THR B 1 130 ? 2.832 21.422 28.562 1 76.56 130 THR B CA 1
ATOM 6862 C C . THR B 1 130 ? 4.254 20.922 28.797 1 76.56 130 THR B C 1
ATOM 6864 O O . THR B 1 130 ? 4.715 20 28.109 1 76.56 130 THR B O 1
ATOM 6867 N N . ARG B 1 131 ? 4.848 21.625 29.625 1 86.25 131 ARG B N 1
ATOM 6868 C CA . ARG B 1 131 ? 6.195 21.188 29.984 1 86.25 131 ARG B CA 1
ATOM 6869 C C . ARG B 1 131 ? 6.191 19.75 30.469 1 86.25 131 ARG B C 1
ATOM 6871 O O . ARG B 1 131 ? 7.129 19 30.203 1 86.25 131 ARG B O 1
ATOM 6878 N N . LYS B 1 132 ? 5.102 19.391 31.219 1 88.12 132 LYS B N 1
ATOM 6879 C CA . LYS B 1 132 ? 5.004 18.016 31.719 1 88.12 132 LYS B CA 1
ATOM 6880 C C . LYS B 1 132 ? 5 17.016 30.578 1 88.12 132 LYS B C 1
ATOM 6882 O O . LYS B 1 132 ? 5.695 16 30.625 1 88.12 132 LYS B O 1
ATOM 6887 N N . GLN B 1 133 ? 4.145 17.297 29.594 1 87.44 133 GLN B N 1
ATOM 6888 C CA . GLN B 1 133 ? 4.062 16.422 28.422 1 87.44 133 GLN B CA 1
ATOM 6889 C C . GLN B 1 133 ? 5.418 16.281 27.75 1 87.44 133 GLN B C 1
ATOM 6891 O O . GLN B 1 133 ? 5.855 15.172 27.438 1 87.44 133 GLN B O 1
ATOM 6896 N N . VAL B 1 134 ? 6.055 17.391 27.484 1 91 134 VAL B N 1
ATOM 6897 C CA . VAL B 1 134 ? 7.324 17.391 26.766 1 91 134 VAL B CA 1
ATOM 6898 C C . VAL B 1 134 ? 8.383 16.641 27.578 1 91 134 VAL B C 1
ATOM 6900 O O . VAL B 1 134 ? 9.141 15.844 27.031 1 91 134 VAL B O 1
ATOM 6903 N N . ARG B 1 135 ? 8.445 16.938 28.828 1 92.88 135 ARG B N 1
ATOM 6904 C CA . ARG B 1 135 ? 9.43 16.297 29.688 1 92.88 135 ARG B CA 1
ATOM 6905 C C . ARG B 1 135 ? 9.172 14.789 29.797 1 92.88 135 ARG B C 1
ATOM 6907 O O . ARG B 1 135 ? 10.117 13.992 29.797 1 92.88 135 ARG B O 1
ATOM 6914 N N . ALA B 1 136 ? 7.895 14.398 29.969 1 93.94 136 ALA B N 1
ATOM 6915 C CA . ALA B 1 136 ? 7.555 12.984 30.047 1 93.94 136 ALA B CA 1
ATOM 6916 C C . ALA B 1 136 ? 7.957 12.25 28.766 1 93.94 136 ALA B C 1
ATOM 6918 O O . ALA B 1 136 ? 8.508 11.148 28.828 1 93.94 136 ALA B O 1
ATOM 6919 N N . GLN B 1 137 ? 7.645 12.836 27.656 1 95 137 GLN B N 1
ATOM 6920 C CA . GLN B 1 137 ? 7.961 12.227 26.375 1 95 137 GLN B CA 1
ATOM 6921 C C . GLN B 1 137 ? 9.469 12.148 26.156 1 95 137 GLN B C 1
ATOM 6923 O O . GLN B 1 137 ? 9.977 11.156 25.641 1 95 137 GLN B O 1
ATOM 6928 N N . ARG B 1 138 ? 10.188 13.18 26.516 1 96.44 138 ARG B N 1
ATOM 6929 C CA . ARG B 1 138 ? 11.641 13.148 26.391 1 96.44 138 ARG B CA 1
ATOM 6930 C C . ARG B 1 138 ? 12.25 12.07 27.281 1 96.44 138 ARG B C 1
ATOM 6932 O O . ARG B 1 138 ? 13.148 11.344 26.859 1 96.44 138 ARG B O 1
ATOM 6939 N N . LYS B 1 139 ? 11.789 12.039 28.531 1 97 139 LYS B N 1
ATOM 6940 C CA . LYS B 1 139 ? 12.25 11 29.438 1 97 139 LYS B CA 1
ATOM 6941 C C . LYS B 1 139 ? 12.008 9.609 28.859 1 97 139 LYS B C 1
ATOM 6943 O O . LYS B 1 139 ? 12.883 8.742 28.922 1 97 139 LYS B O 1
ATOM 6948 N N . ALA B 1 140 ? 10.844 9.414 28.297 1 97.38 140 ALA B N 1
ATOM 6949 C CA . ALA B 1 140 ? 10.508 8.141 27.656 1 97.38 140 ALA B CA 1
ATOM 6950 C C . ALA B 1 140 ? 11.445 7.844 26.5 1 97.38 140 ALA B C 1
ATOM 6952 O O . ALA B 1 140 ? 11.922 6.715 26.344 1 97.38 140 ALA B O 1
ATOM 6953 N N . LEU B 1 141 ? 11.711 8.82 25.688 1 97.56 141 LEU B N 1
ATOM 6954 C CA . LEU B 1 141 ? 12.555 8.633 24.5 1 97.56 141 LEU B CA 1
ATOM 6955 C C . LEU B 1 141 ? 13.984 8.289 24.906 1 97.56 141 LEU B C 1
ATOM 6957 O O . LEU B 1 141 ? 14.656 7.523 24.219 1 97.56 141 LEU B O 1
ATOM 6961 N N . ASP B 1 142 ? 14.445 8.875 26 1 97.19 142 ASP B N 1
ATOM 6962 C CA . ASP B 1 142 ? 15.766 8.523 26.5 1 97.19 142 ASP B CA 1
ATOM 6963 C C . ASP B 1 142 ? 15.859 7.035 26.812 1 97.19 142 ASP B C 1
ATOM 6965 O O . ASP B 1 142 ? 16.859 6.387 26.484 1 97.19 142 ASP B O 1
ATOM 6969 N N . ILE B 1 143 ? 14.812 6.555 27.422 1 97.19 143 ILE B N 1
ATOM 6970 C CA . ILE B 1 143 ? 14.789 5.148 27.812 1 97.19 143 ILE B CA 1
ATOM 6971 C C . ILE B 1 143 ? 14.633 4.273 26.562 1 97.19 143 ILE B C 1
ATOM 6973 O O . ILE B 1 143 ? 15.242 3.205 26.469 1 97.19 143 ILE B O 1
ATOM 6977 N N . ILE B 1 144 ? 13.828 4.68 25.641 1 98 144 ILE B N 1
ATOM 6978 C CA . ILE B 1 144 ? 13.609 3.943 24.391 1 98 144 ILE B CA 1
ATOM 6979 C C . ILE B 1 144 ? 14.891 3.924 23.578 1 98 144 ILE B C 1
ATOM 6981 O O . ILE B 1 144 ? 15.203 2.922 22.922 1 98 144 ILE B O 1
ATOM 6985 N N . GLU B 1 145 ? 15.672 5.023 23.594 1 97.25 145 GLU B N 1
ATOM 6986 C CA . GLU B 1 145 ? 16.969 5.078 22.922 1 97.25 145 GLU B CA 1
ATOM 6987 C C . GLU B 1 145 ? 17.891 3.973 23.422 1 97.25 145 GLU B C 1
ATOM 6989 O O . GLU B 1 145 ? 18.609 3.352 22.625 1 97.25 145 GLU B O 1
ATOM 6994 N N . ASP B 1 146 ? 17.875 3.795 24.672 1 97.56 146 ASP B N 1
ATOM 6995 C CA . ASP B 1 146 ? 18.703 2.752 25.266 1 97.56 146 ASP B CA 1
ATOM 6996 C C . ASP B 1 146 ? 18.266 1.366 24.797 1 97.56 146 ASP B C 1
ATOM 6998 O O . ASP B 1 146 ? 19.094 0.467 24.641 1 97.56 146 ASP B O 1
ATOM 7002 N N . GLU B 1 147 ? 17.016 1.269 24.609 1 97.81 147 GLU B N 1
ATOM 7003 C CA . GLU B 1 147 ? 16.453 -0.018 24.219 1 97.81 147 GLU B CA 1
ATOM 7004 C C . GLU B 1 147 ? 16.812 -0.357 22.766 1 97.81 147 GLU B C 1
ATOM 7006 O O . GLU B 1 147 ? 17.297 -1.455 22.484 1 97.81 147 GLU B O 1
ATOM 7011 N N . VAL B 1 148 ? 16.641 0.551 21.844 1 98.12 148 VAL B N 1
ATOM 7012 C CA . VAL B 1 148 ? 16.797 0.264 20.422 1 98.12 148 VAL B CA 1
ATOM 7013 C C . VAL B 1 148 ? 18.234 0.522 20 1 98.12 148 VAL B C 1
ATOM 7015 O O . VAL B 1 148 ? 18.672 0.09 18.922 1 98.12 148 VAL B O 1
ATOM 7018 N N . GLY B 1 149 ? 19.047 1.249 20.812 1 97.75 149 GLY B N 1
ATOM 7019 C CA . GLY B 1 149 ? 20.469 1.452 20.562 1 97.75 149 GLY B CA 1
ATOM 7020 C C . GLY B 1 149 ? 20.75 2.557 19.562 1 97.75 149 GLY B C 1
ATOM 7021 O O . GLY B 1 149 ? 21.766 2.516 18.859 1 97.75 149 GLY B O 1
ATOM 7022 N N . ARG B 1 150 ? 19.891 3.555 19.375 1 97.81 150 ARG B N 1
ATOM 7023 C CA . ARG B 1 150 ? 20.047 4.695 18.469 1 97.81 150 ARG B CA 1
ATOM 7024 C C . ARG B 1 150 ? 19.422 5.949 19.062 1 97.81 150 ARG B C 1
ATOM 7026 O O . ARG B 1 150 ? 18.312 5.898 19.609 1 97.81 150 ARG B O 1
ATOM 7033 N N . PRO B 1 151 ? 20.109 7.047 18.938 1 98 151 PRO B N 1
ATOM 7034 C CA . PRO B 1 151 ? 19.469 8.289 19.406 1 98 151 PRO B CA 1
ATOM 7035 C C . PRO B 1 151 ? 18.172 8.594 18.672 1 98 151 PRO B C 1
ATOM 7037 O O . PRO B 1 151 ? 18.078 8.375 17.469 1 98 151 PRO B O 1
ATOM 7040 N N . ILE B 1 152 ? 17.203 9.086 19.406 1 98.19 152 ILE B N 1
ATOM 7041 C CA . ILE B 1 152 ? 15.914 9.445 18.844 1 98.19 152 ILE B CA 1
ATOM 7042 C C . ILE B 1 152 ? 15.688 10.953 18.984 1 98.19 152 ILE B C 1
ATOM 7044 O O . ILE B 1 152 ? 15.773 11.492 20.078 1 98.19 152 ILE B O 1
ATOM 7048 N N . ASN B 1 153 ? 15.445 11.609 17.891 1 98.56 153 ASN B N 1
ATOM 7049 C CA . ASN B 1 153 ? 15.164 13.039 17.875 1 98.56 153 ASN B CA 1
ATOM 7050 C C . ASN B 1 153 ? 13.703 13.32 18.203 1 98.56 153 ASN B C 1
ATOM 7052 O O . ASN B 1 153 ? 12.805 12.805 17.531 1 98.56 153 ASN B O 1
ATOM 7056 N N . TYR B 1 154 ? 13.523 14.109 19.234 1 97.19 154 TYR B N 1
ATOM 7057 C CA . TYR B 1 154 ? 12.195 14.586 19.609 1 97.19 154 TYR B CA 1
ATOM 7058 C C . TYR B 1 154 ? 11.859 15.883 18.875 1 97.19 154 TYR B C 1
ATOM 7060 O O . TYR B 1 154 ? 12.688 16.797 18.781 1 97.19 154 TYR B O 1
ATOM 7068 N N . HIS B 1 155 ? 10.617 15.922 18.312 1 95.25 155 HIS B N 1
ATOM 7069 C CA . HIS B 1 155 ? 10.273 17.031 17.438 1 95.25 155 HIS B CA 1
ATOM 7070 C C . HIS B 1 155 ? 8.906 17.609 17.797 1 95.25 155 HIS B C 1
ATOM 7072 O O . HIS B 1 155 ? 7.996 16.875 18.172 1 95.25 155 HIS B O 1
ATOM 7078 N N . SER B 1 156 ? 8.852 18.906 17.672 1 90.62 156 SER B N 1
ATOM 7079 C CA . SER B 1 156 ? 7.578 19.594 17.844 1 90.62 156 SER B CA 1
ATOM 7080 C C . SER B 1 156 ? 7.527 20.891 17.047 1 90.62 156 SER B C 1
ATOM 7082 O O . SER B 1 156 ? 8.227 21.031 16.031 1 90.62 156 SER B O 1
ATOM 7084 N N . TYR B 1 157 ? 6.633 21.859 17.438 1 87.75 157 TYR B N 1
ATOM 7085 C CA . TYR B 1 157 ? 6.355 23 16.578 1 87.75 157 TYR B CA 1
ATOM 7086 C C . TYR B 1 157 ? 6.52 24.312 17.328 1 87.75 157 TYR B C 1
ATOM 7088 O O . TYR B 1 157 ? 6.043 24.453 18.453 1 87.75 157 TYR B O 1
ATOM 7096 N N . VAL B 1 158 ? 7.234 25.203 16.719 1 86.81 158 VAL B N 1
ATOM 7097 C CA . VAL B 1 158 ? 7.355 26.578 17.188 1 86.81 158 VAL B CA 1
ATOM 7098 C C . VAL B 1 158 ? 6.598 27.516 16.25 1 86.81 158 VAL B C 1
ATOM 7100 O O . VAL B 1 158 ? 7.152 28 15.266 1 86.81 158 VAL B O 1
ATOM 7103 N N . SER B 1 159 ? 5.371 27.703 16.484 1 81.31 159 SER B N 1
ATOM 7104 C CA . SER B 1 159 ? 4.484 28.547 15.688 1 81.31 159 SER B CA 1
ATOM 7105 C C . SER B 1 159 ? 3.494 29.297 16.562 1 81.31 159 SER B C 1
ATOM 7107 O O . SER B 1 159 ? 3.396 29.031 17.766 1 81.31 159 SER B O 1
ATOM 7109 N N . GLY B 1 160 ? 2.943 30.328 16.047 1 77.5 160 GLY B N 1
ATOM 7110 C CA . GLY B 1 160 ? 1.943 31.078 16.781 1 77.5 160 GLY B CA 1
ATOM 7111 C C . GLY B 1 160 ? 2.516 32.312 17.469 1 77.5 160 GLY B C 1
ATOM 7112 O O . GLY B 1 160 ? 3.617 32.75 17.141 1 77.5 160 GLY B O 1
ATOM 7113 N N . VAL B 1 161 ? 1.773 32.844 18.422 1 79.19 161 VAL B N 1
ATOM 7114 C CA . VAL B 1 161 ? 2.139 34.094 19.062 1 79.19 161 VAL B CA 1
ATOM 7115 C C . VAL B 1 161 ? 3.064 33.812 20.25 1 79.19 161 VAL B C 1
ATOM 7117 O O . VAL B 1 161 ? 3.705 34.75 20.766 1 79.19 161 VAL B O 1
ATOM 7120 N N . ALA B 1 162 ? 3.252 32.594 20.562 1 81.69 162 ALA B N 1
ATOM 7121 C CA . ALA B 1 162 ? 4.125 32.25 21.688 1 81.69 162 ALA B CA 1
ATOM 7122 C C . ALA B 1 162 ? 5.375 31.516 21.219 1 81.69 162 ALA B C 1
ATOM 7124 O O . ALA B 1 162 ? 5.906 30.656 21.922 1 81.69 162 ALA B O 1
ATOM 7125 N N . GLY B 1 163 ? 5.855 31.781 20.062 1 87.75 163 GLY B N 1
ATOM 7126 C CA . GLY B 1 163 ? 6.98 31.109 19.438 1 87.75 163 GLY B CA 1
ATOM 7127 C C . GLY B 1 163 ? 8.242 31.156 20.281 1 87.75 163 GLY B C 1
ATOM 7128 O O . GLY B 1 163 ? 8.859 30.125 20.562 1 87.75 163 GLY B O 1
ATOM 7129 N N . PRO B 1 164 ? 8.633 32.312 20.688 1 91.31 164 PRO B N 1
ATOM 7130 C CA . PRO B 1 164 ? 9.867 32.438 21.469 1 91.31 164 PRO B CA 1
ATOM 7131 C C . PRO B 1 164 ? 9.805 31.672 22.797 1 91.31 164 PRO B C 1
ATOM 7133 O O . PRO B 1 164 ? 10.766 31 23.156 1 91.31 164 PRO B O 1
ATOM 7136 N N . GLU B 1 165 ? 8.68 31.75 23.531 1 88.31 165 GLU B N 1
ATOM 7137 C CA . GLU B 1 165 ? 8.508 31.047 24.812 1 88.31 165 GLU B CA 1
ATOM 7138 C C . GLU B 1 165 ? 8.586 29.531 24.609 1 88.31 165 GLU B C 1
ATOM 7140 O O . GLU B 1 165 ? 9.18 28.828 25.438 1 88.31 165 GLU B O 1
ATOM 7145 N N . ILE B 1 166 ? 8.008 29.078 23.547 1 89.38 166 ILE B N 1
ATOM 7146 C CA . ILE B 1 166 ? 8.016 27.641 23.25 1 89.38 166 ILE B CA 1
ATOM 7147 C C . ILE B 1 166 ? 9.43 27.203 22.891 1 89.38 166 ILE B C 1
ATOM 7149 O O . ILE B 1 166 ? 9.875 26.125 23.312 1 89.38 166 ILE B O 1
ATOM 7153 N N . ALA B 1 167 ? 10.094 28.016 22.125 1 94 167 ALA B N 1
ATOM 7154 C CA . ALA B 1 167 ? 11.477 27.703 21.781 1 94 167 ALA B CA 1
ATOM 7155 C C . ALA B 1 167 ? 12.336 27.547 23.031 1 94 167 ALA B C 1
ATOM 7157 O O . ALA B 1 167 ? 13.195 26.672 23.094 1 94 167 ALA B O 1
ATOM 7158 N N . VAL B 1 168 ? 12.141 28.453 24.016 1 94.12 168 VAL B N 1
ATOM 7159 C CA . VAL B 1 168 ? 12.883 28.391 25.266 1 94.12 168 VAL B CA 1
ATOM 7160 C C . VAL B 1 168 ? 12.57 27.078 25.984 1 94.12 168 VAL B C 1
ATOM 7162 O O . VAL B 1 168 ? 13.477 26.375 26.438 1 94.12 168 VAL B O 1
ATOM 7165 N N . MET B 1 169 ? 11.305 26.781 26.094 1 91.81 169 MET B N 1
ATOM 7166 C CA . MET B 1 169 ? 10.906 25.547 26.75 1 91.81 169 MET B CA 1
ATOM 7167 C C . MET B 1 169 ? 11.5 24.328 26.047 1 91.81 169 MET B C 1
ATOM 7169 O O . MET B 1 169 ? 11.969 23.391 26.703 1 91.81 169 MET B O 1
ATOM 7173 N N . PHE B 1 170 ? 11.453 24.328 24.719 1 94.44 170 PHE B N 1
ATOM 7174 C CA . PHE B 1 170 ? 12 23.219 23.953 1 94.44 170 PHE B CA 1
ATOM 7175 C C . PHE B 1 170 ? 13.492 23.078 24.203 1 94.44 170 PHE B C 1
ATOM 7177 O O . PHE B 1 170 ? 13.992 21.953 24.344 1 94.44 170 PHE B O 1
ATOM 7184 N N . ALA B 1 171 ? 14.148 24.172 24.203 1 96.19 171 ALA B N 1
ATOM 7185 C CA . ALA B 1 171 ? 15.586 24.141 24.484 1 96.19 171 ALA B CA 1
ATOM 7186 C C . ALA B 1 171 ? 15.852 23.594 25.891 1 96.19 171 ALA B C 1
ATOM 7188 O O . ALA B 1 171 ? 16.812 22.844 26.094 1 96.19 171 ALA B O 1
ATOM 7189 N N . GLU B 1 172 ? 15.07 23.969 26.812 1 95.25 172 GLU B N 1
ATOM 7190 C CA . GLU B 1 172 ? 15.219 23.531 28.188 1 95.25 172 GLU B CA 1
ATOM 7191 C C . GLU B 1 172 ? 14.93 22.031 28.328 1 95.25 172 GLU B C 1
ATOM 7193 O O . GLU B 1 172 ? 15.516 21.359 29.172 1 95.25 172 GLU B O 1
ATOM 7198 N N . GLU B 1 173 ? 13.969 21.531 27.5 1 94.19 173 GLU B N 1
ATOM 7199 C CA . GLU B 1 173 ? 13.43 20.188 27.719 1 94.19 173 GLU B CA 1
ATOM 7200 C C . GLU B 1 173 ? 14.016 19.188 26.75 1 94.19 173 GLU B C 1
ATOM 7202 O O . GLU B 1 173 ? 13.578 18.031 26.703 1 94.19 173 GLU B O 1
ATOM 7207 N N . GLY B 1 174 ? 14.898 19.547 26 1 96 174 GLY B N 1
ATOM 7208 C CA . GLY B 1 174 ? 15.648 18.609 25.188 1 96 174 GLY B CA 1
ATOM 7209 C C . GLY B 1 174 ? 14.945 18.234 23.891 1 96 174 GLY B C 1
ATOM 7210 O O . GLY B 1 174 ? 15.062 17.109 23.406 1 96 174 GLY B O 1
ATOM 7211 N N . VAL B 1 175 ? 14.117 19.094 23.328 1 96.06 175 VAL B N 1
ATOM 7212 C CA . VAL B 1 175 ? 13.57 18.938 21.984 1 96.06 175 VAL B CA 1
ATOM 7213 C C . VAL B 1 175 ? 14.664 19.172 20.953 1 96.06 175 VAL B C 1
ATOM 7215 O O . VAL B 1 175 ? 15.477 20.094 21.109 1 96.06 175 VAL B O 1
ATOM 7218 N N . ASN B 1 176 ? 14.727 18.344 19.906 1 98.25 176 ASN B N 1
ATOM 7219 C CA . ASN B 1 176 ? 15.875 18.328 19 1 98.25 176 ASN B CA 1
ATOM 7220 C C . ASN B 1 176 ? 15.539 18.984 17.672 1 98.25 176 ASN B C 1
ATOM 7222 O O . ASN B 1 176 ? 16.438 19.422 16.938 1 98.25 176 ASN B O 1
ATOM 7226 N N . GLY B 1 177 ? 14.297 18.953 17.297 1 97.06 177 GLY B N 1
ATOM 7227 C CA . GLY B 1 177 ? 13.828 19.578 16.078 1 97.06 177 GLY B CA 1
ATOM 7228 C C . GLY B 1 177 ? 12.508 20.312 16.25 1 97.06 177 GLY B C 1
ATOM 7229 O O . GLY B 1 177 ? 11.719 19.984 17.141 1 97.06 177 GLY B O 1
ATOM 7230 N N . ALA B 1 178 ? 12.281 21.266 15.383 1 95.75 178 ALA B N 1
ATOM 7231 C CA . ALA B 1 178 ? 11.016 22 15.438 1 95.75 178 ALA B CA 1
ATOM 7232 C C . ALA B 1 178 ? 10.688 22.625 14.094 1 95.75 178 ALA B C 1
ATOM 7234 O O . ALA B 1 178 ? 11.578 23.078 13.375 1 95.75 178 ALA B O 1
ATOM 7235 N N . HIS B 1 179 ? 9.461 22.656 13.836 1 94.5 179 HIS B N 1
ATOM 7236 C CA . HIS B 1 179 ? 9.016 23.484 12.727 1 94.5 179 HIS B CA 1
ATOM 7237 C C . HIS B 1 179 ? 9.047 24.953 13.102 1 94.5 179 HIS B C 1
ATOM 7239 O O . HIS B 1 179 ? 8.539 25.344 14.156 1 94.5 179 HIS B O 1
ATOM 7245 N N . GLN B 1 180 ? 9.617 25.719 12.281 1 95.56 180 GLN B N 1
ATOM 7246 C CA . GLN B 1 180 ? 9.633 27.156 12.484 1 95.56 180 GLN B CA 1
ATOM 7247 C C . GLN B 1 180 ? 9.75 27.906 11.164 1 95.56 180 GLN B C 1
ATOM 7249 O O . GLN B 1 180 ? 10.734 27.75 10.438 1 95.56 180 GLN B O 1
ATOM 7254 N N . ASP B 1 181 ? 8.75 28.594 10.828 1 96.38 181 ASP B N 1
ATOM 7255 C CA . ASP B 1 181 ? 8.648 29.438 9.633 1 96.38 181 ASP B CA 1
ATOM 7256 C C . ASP B 1 181 ? 7.68 30.594 9.844 1 96.38 181 ASP B C 1
ATOM 7258 O O . ASP B 1 181 ? 6.469 30.391 9.93 1 96.38 181 ASP B O 1
ATOM 7262 N N . PRO B 1 182 ? 8.242 31.828 9.945 1 96.69 182 PRO B N 1
ATOM 7263 C CA . PRO B 1 182 ? 7.332 32.969 10.188 1 96.69 182 PRO B CA 1
ATOM 7264 C C . PRO B 1 182 ? 6.312 33.156 9.07 1 96.69 182 PRO B C 1
ATOM 7266 O O . PRO B 1 182 ? 5.227 33.688 9.297 1 96.69 182 PRO B O 1
ATOM 7269 N N . GLN B 1 183 ? 6.672 32.719 7.855 1 96.31 183 GLN B N 1
ATOM 7270 C CA . GLN B 1 183 ? 5.738 32.812 6.742 1 96.31 183 GLN B CA 1
ATOM 7271 C C . GLN B 1 183 ? 4.488 31.984 6.977 1 96.31 183 GLN B C 1
ATOM 7273 O O . GLN B 1 183 ? 3.398 32.344 6.52 1 96.31 183 GLN B O 1
ATOM 7278 N N . TYR B 1 184 ? 4.656 30.891 7.582 1 92.75 184 TYR B N 1
ATOM 7279 C CA . TYR B 1 184 ? 3.508 30.062 7.949 1 92.75 184 TYR B CA 1
ATOM 7280 C C . TYR B 1 184 ? 2.531 30.859 8.812 1 92.75 184 TYR B C 1
ATOM 7282 O O . TYR B 1 184 ? 1.32 30.828 8.578 1 92.75 184 TYR B O 1
ATOM 7290 N N . ASN B 1 185 ? 3.043 31.516 9.844 1 90.94 185 ASN B N 1
ATOM 7291 C CA . ASN B 1 185 ? 2.223 32.344 10.719 1 90.94 185 ASN B CA 1
ATOM 7292 C C . ASN B 1 185 ? 1.467 33.406 9.93 1 90.94 185 ASN B C 1
ATOM 7294 O O . ASN B 1 185 ? 0.284 33.656 10.18 1 90.94 185 ASN B O 1
ATOM 7298 N N . VAL B 1 186 ? 2.17 34 9.031 1 93.19 186 VAL B N 1
ATOM 7299 C CA . VAL B 1 186 ? 1.609 35.125 8.273 1 93.19 186 VAL B CA 1
ATOM 7300 C C . VAL B 1 186 ? 0.533 34.594 7.32 1 93.19 186 VAL B C 1
ATOM 7302 O O . VAL B 1 186 ? -0.622 35.031 7.387 1 93.19 186 VAL B O 1
ATOM 7305 N N . LEU B 1 187 ? 0.895 33.625 6.531 1 90.62 187 LEU B N 1
ATOM 7306 C CA . LEU B 1 187 ? 0.056 33.219 5.414 1 90.62 187 LEU B CA 1
ATOM 7307 C C . LEU B 1 187 ? -1.103 32.344 5.906 1 90.62 187 LEU B C 1
ATOM 7309 O O . LEU B 1 187 ? -2.236 32.5 5.449 1 90.62 187 LEU B O 1
ATOM 7313 N N . TYR B 1 188 ? -0.864 31.531 6.867 1 82.31 188 TYR B N 1
ATOM 7314 C CA . TYR B 1 188 ? -1.855 30.5 7.141 1 82.31 188 TYR B CA 1
ATOM 7315 C C . TYR B 1 188 ? -2.537 30.734 8.484 1 82.31 188 TYR B C 1
ATOM 7317 O O . TYR B 1 188 ? -3.627 30.219 8.734 1 82.31 188 TYR B O 1
ATOM 7325 N N . ARG B 1 189 ? -1.969 31.531 9.336 1 79.62 189 ARG B N 1
ATOM 7326 C CA . ARG B 1 189 ? -2.564 31.781 10.641 1 79.62 189 ARG B CA 1
ATOM 7327 C C . ARG B 1 189 ? -2.994 33.219 10.789 1 79.62 189 ARG B C 1
ATOM 7329 O O . ARG B 1 189 ? -3.631 33.594 11.781 1 79.62 189 ARG B O 1
ATOM 7336 N N . ASN B 1 190 ? -2.629 34.062 9.867 1 83.12 190 ASN B N 1
ATOM 7337 C CA . ASN B 1 190 ? -2.947 35.5 9.867 1 83.12 190 ASN B CA 1
ATOM 7338 C C . ASN B 1 190 ? -2.449 36.188 11.133 1 83.12 190 ASN B C 1
ATOM 7340 O O . ASN B 1 190 ? -3.189 36.938 11.766 1 83.12 190 ASN B O 1
ATOM 7344 N N . ILE B 1 191 ? -1.351 35.812 11.539 1 87.94 191 ILE B N 1
ATOM 7345 C CA . ILE B 1 191 ? -0.631 36.562 12.555 1 87.94 191 ILE B CA 1
ATOM 7346 C C . ILE B 1 191 ? 0.08 37.75 11.914 1 87.94 191 ILE B C 1
ATOM 7348 O O . ILE B 1 191 ? 0.575 37.656 10.789 1 87.94 191 ILE B O 1
ATOM 7352 N N . ASN B 1 192 ? 0.084 38.844 12.664 1 92.75 192 ASN B N 1
ATOM 7353 C CA . ASN B 1 192 ? 0.698 40.062 12.109 1 92.75 192 ASN B CA 1
ATOM 7354 C C . ASN B 1 192 ? 2.078 39.781 11.531 1 92.75 192 ASN B C 1
ATOM 7356 O O . ASN B 1 192 ? 2.877 39.062 12.141 1 92.75 192 ASN B O 1
ATOM 7360 N N . MET B 1 193 ? 2.309 40.281 10.344 1 95 193 MET B N 1
ATOM 7361 C CA . MET B 1 193 ? 3.504 39.906 9.594 1 95 193 MET B CA 1
ATOM 7362 C C . MET B 1 193 ? 4.766 40.344 10.336 1 95 193 MET B C 1
ATOM 7364 O O . MET B 1 193 ? 5.738 39.594 10.398 1 95 193 MET B O 1
ATOM 7368 N N . ILE B 1 194 ? 4.73 41.562 10.898 1 94.69 194 ILE B N 1
ATOM 7369 C CA . ILE B 1 194 ? 5.91 42.062 11.594 1 94.69 194 ILE B CA 1
ATOM 7370 C C . ILE B 1 194 ? 6.145 41.25 12.867 1 94.69 194 ILE B C 1
ATOM 7372 O O . ILE B 1 194 ? 7.273 40.844 13.148 1 94.69 194 ILE B O 1
ATOM 7376 N N . ARG B 1 195 ? 5.117 41.062 13.609 1 94.38 195 ARG B N 1
ATOM 7377 C CA . ARG B 1 195 ? 5.203 40.281 14.828 1 94.38 195 ARG B CA 1
ATOM 7378 C C . ARG B 1 195 ? 5.762 38.875 14.547 1 94.38 195 ARG B C 1
ATOM 7380 O O . ARG B 1 195 ? 6.605 38.375 15.289 1 94.38 195 ARG B O 1
ATOM 7387 N N . SER B 1 196 ? 5.285 38.25 13.516 1 95.56 196 SER B N 1
ATOM 7388 C CA . SER B 1 196 ? 5.707 36.906 13.148 1 95.56 196 SER B CA 1
ATOM 7389 C C . SER B 1 196 ? 7.215 36.844 12.945 1 95.56 196 SER B C 1
ATOM 7391 O O . SER B 1 196 ? 7.863 35.906 13.414 1 95.56 196 SER B O 1
ATOM 7393 N N . PHE B 1 197 ? 7.785 37.781 12.25 1 96.69 197 PHE B N 1
ATOM 7394 C CA . PHE B 1 197 ? 9.211 37.75 11.953 1 96.69 197 PHE B CA 1
ATOM 7395 C C . PHE B 1 197 ? 10.023 38.125 13.188 1 96.69 197 PHE B C 1
ATOM 7397 O O . PHE B 1 197 ? 11.117 37.594 13.398 1 96.69 197 PHE B O 1
ATOM 7404 N N . VAL B 1 198 ? 9.539 39.062 14.047 1 95.44 198 VAL B N 1
ATOM 7405 C CA . VAL B 1 198 ? 10.227 39.438 15.281 1 95.44 198 VAL B CA 1
ATOM 7406 C C . VAL B 1 198 ? 10.281 38.219 16.219 1 95.44 198 VAL B C 1
ATOM 7408 O O . VAL B 1 198 ? 11.336 37.906 16.766 1 95.44 198 VAL B O 1
ATOM 7411 N N . ASP B 1 199 ? 9.148 37.625 16.391 1 94.56 199 ASP B N 1
ATOM 7412 C CA . ASP B 1 199 ? 9.086 36.406 17.234 1 94.56 199 ASP B CA 1
ATOM 7413 C C . ASP B 1 199 ? 9.992 35.312 16.688 1 94.56 199 ASP B C 1
ATOM 7415 O O . ASP B 1 199 ? 10.672 34.625 17.453 1 94.56 199 ASP B O 1
ATOM 7419 N N . ALA B 1 200 ? 9.969 35.156 15.367 1 97.25 200 ALA B N 1
ATOM 7420 C CA . ALA B 1 200 ? 10.781 34.125 14.742 1 97.25 200 ALA B CA 1
ATOM 7421 C C . ALA B 1 200 ? 12.273 34.375 14.977 1 97.25 200 ALA B C 1
ATOM 7423 O O . ALA B 1 200 ? 13.039 33.438 15.195 1 97.25 200 ALA B O 1
ATOM 7424 N N . ALA B 1 201 ? 12.68 35.594 14.859 1 97 201 ALA B N 1
ATOM 7425 C CA . ALA B 1 201 ? 14.086 35.938 15.094 1 97 201 ALA B CA 1
ATOM 7426 C C . ALA B 1 201 ? 14.523 35.5 16.484 1 97 201 ALA B C 1
ATOM 7428 O O . ALA B 1 201 ? 15.594 34.906 16.656 1 97 201 ALA B O 1
ATOM 7429 N N . ASN B 1 202 ? 13.719 35.781 17.453 1 95.62 202 ASN B N 1
ATOM 7430 C CA . ASN B 1 202 ? 14.023 35.406 18.828 1 95.62 202 ASN B CA 1
ATOM 7431 C C . ASN B 1 202 ? 14.031 33.875 18.984 1 95.62 202 ASN B C 1
ATOM 7433 O O . ASN B 1 202 ? 14.93 33.312 19.625 1 95.62 202 ASN B O 1
ATOM 7437 N N . ALA B 1 203 ? 13.031 33.25 18.469 1 96.56 203 ALA B N 1
ATOM 7438 C CA . ALA B 1 203 ? 12.938 31.781 18.562 1 96.56 203 ALA B CA 1
ATOM 7439 C C . ALA B 1 203 ? 14.141 31.109 17.906 1 96.56 203 ALA B C 1
ATOM 7441 O O . ALA B 1 203 ? 14.711 30.172 18.453 1 96.56 203 ALA B O 1
ATOM 7442 N N . LYS B 1 204 ? 14.477 31.594 16.734 1 98.12 204 LYS B N 1
ATOM 7443 C CA . LYS B 1 204 ? 15.57 31 15.961 1 98.12 204 LYS B CA 1
ATOM 7444 C C . LYS B 1 204 ? 16.906 31.156 16.688 1 98.12 204 LYS B C 1
ATOM 7446 O O . LYS B 1 204 ? 17.781 30.297 16.578 1 98.12 204 LYS B O 1
ATOM 7451 N N . LYS B 1 205 ? 17.094 32.25 17.375 1 97.19 205 LYS B N 1
ATOM 7452 C CA . LYS B 1 205 ? 18.312 32.438 18.156 1 97.19 205 LYS B CA 1
ATOM 7453 C C . LYS B 1 205 ? 18.406 31.406 19.266 1 97.19 205 LYS B C 1
ATOM 7455 O O . LYS B 1 205 ? 19.484 30.859 19.516 1 97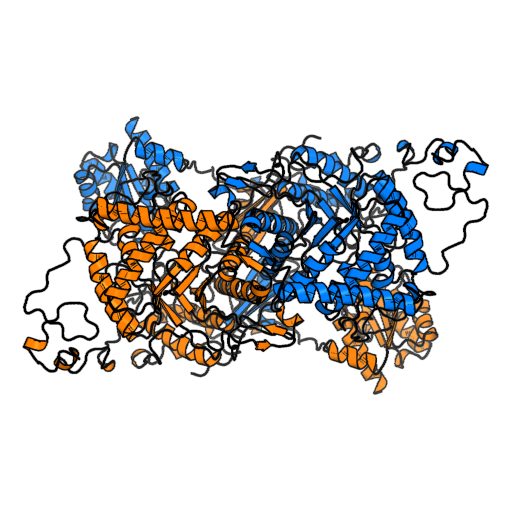.19 205 LYS B O 1
ATOM 7460 N N . VAL B 1 206 ? 17.328 31.156 19.922 1 97.12 206 VAL B N 1
ATOM 7461 C CA . VAL B 1 206 ? 17.281 30.141 20.969 1 97.12 206 VAL B CA 1
ATOM 7462 C C . VAL B 1 206 ? 17.547 28.766 20.359 1 97.12 206 VAL B C 1
ATOM 7464 O O . VAL B 1 206 ? 18.312 27.984 20.906 1 97.12 206 VAL B O 1
ATOM 7467 N N . MET B 1 207 ? 16.906 28.453 19.219 1 98.25 207 MET B N 1
ATOM 7468 C CA . MET B 1 207 ? 17.078 27.188 18.531 1 98.25 207 MET B CA 1
ATOM 7469 C C . MET B 1 207 ? 18.531 26.984 18.125 1 98.25 207 MET B C 1
ATOM 7471 O O . MET B 1 207 ? 19.078 25.891 18.25 1 98.25 207 MET B O 1
ATOM 7475 N N . ALA B 1 208 ? 19.109 28.047 17.609 1 98.06 208 ALA B N 1
ATOM 7476 C CA . ALA B 1 208 ? 20.516 27.984 17.219 1 98.06 208 ALA B CA 1
ATOM 7477 C C . ALA B 1 208 ? 21.406 27.641 18.422 1 98.06 208 ALA B C 1
ATOM 7479 O O . ALA B 1 208 ? 22.312 26.812 18.297 1 98.06 208 ALA B O 1
ATOM 7480 N N . TRP B 1 209 ? 21.141 28.281 19.531 1 96.56 209 TRP B N 1
ATOM 7481 C CA . TRP B 1 209 ? 21.922 28.031 20.734 1 96.56 209 TRP B CA 1
ATOM 7482 C C . TRP B 1 209 ? 21.781 26.562 21.172 1 96.56 209 TRP B C 1
ATOM 7484 O O . TRP B 1 209 ? 22.766 25.938 21.578 1 96.56 209 TRP B O 1
ATOM 7494 N N . ALA B 1 210 ? 20.594 26.047 21.078 1 97.31 210 ALA B N 1
ATOM 7495 C CA . ALA B 1 210 ? 20.281 24.719 21.609 1 97.31 210 ALA B CA 1
ATOM 7496 C C . ALA B 1 210 ? 20.625 23.625 20.578 1 97.31 210 ALA B C 1
ATOM 7498 O O . ALA B 1 210 ? 20.547 22.438 20.891 1 97.31 210 ALA B O 1
ATOM 7499 N N . GLY B 1 211 ? 20.922 23.969 19.344 1 97.69 211 GLY B N 1
ATOM 7500 C CA . GLY B 1 211 ? 21.172 22.984 18.297 1 97.69 211 GLY B CA 1
ATOM 7501 C C . GLY B 1 211 ? 19.922 22.297 17.812 1 97.69 211 GLY B C 1
ATOM 7502 O O . GLY B 1 211 ? 19.953 21.109 17.5 1 97.69 211 GLY B O 1
ATOM 7503 N N . ILE B 1 212 ? 18.75 22.984 17.828 1 98.31 212 ILE B N 1
ATOM 7504 C CA . ILE B 1 212 ? 17.484 22.453 17.359 1 98.31 212 ILE B CA 1
ATOM 7505 C C . ILE B 1 212 ? 17.375 22.594 15.844 1 98.31 212 ILE B C 1
ATOM 7507 O O . ILE B 1 212 ? 17.484 23.688 15.305 1 98.31 212 ILE B O 1
ATOM 7511 N N . VAL B 1 213 ? 17.188 21.469 15.156 1 98.5 213 VAL B N 1
ATOM 7512 C CA . VAL B 1 213 ? 17.031 21.5 13.711 1 98.5 213 VAL B CA 1
ATOM 7513 C C . VAL B 1 213 ? 15.695 22.125 13.344 1 98.5 213 VAL B C 1
ATOM 7515 O O . VAL B 1 213 ? 14.664 21.781 13.93 1 98.5 213 VAL B O 1
ATOM 7518 N N . GLN B 1 214 ? 15.766 23.016 12.414 1 98.38 214 GLN B N 1
ATOM 7519 C CA . GLN B 1 214 ? 14.562 23.688 11.922 1 98.38 214 GLN B CA 1
ATOM 7520 C C . GLN B 1 214 ? 14.008 22.984 10.68 1 98.38 214 GLN B C 1
ATOM 7522 O O . GLN B 1 214 ? 14.758 22.703 9.742 1 98.38 214 GLN B O 1
ATOM 7527 N N . ILE B 1 215 ? 12.75 22.672 10.68 1 97.12 215 ILE B N 1
ATOM 7528 C CA . ILE B 1 215 ? 12.023 22.328 9.469 1 97.12 215 ILE B CA 1
ATOM 7529 C C . ILE B 1 215 ? 11.102 23.484 9.07 1 97.12 215 ILE B C 1
ATOM 7531 O O . ILE B 1 215 ? 10.336 23.984 9.906 1 97.12 215 ILE B O 1
ATOM 7535 N N . ASP B 1 216 ? 11.195 23.891 7.871 1 95.75 216 ASP B N 1
ATOM 7536 C CA . ASP B 1 216 ? 10.391 25.047 7.484 1 95.75 216 ASP B CA 1
ATOM 7537 C C . ASP B 1 216 ? 8.969 24.641 7.133 1 95.75 216 ASP B C 1
ATOM 7539 O O . ASP B 1 216 ? 8.617 23.453 7.219 1 95.75 216 ASP B O 1
ATOM 7543 N N . GLY B 1 217 ? 8.102 25.609 6.852 1 91.25 217 GLY B N 1
ATOM 7544 C CA . GLY B 1 217 ? 6.688 25.328 6.641 1 91.25 217 GLY B CA 1
ATOM 7545 C C . GLY B 1 217 ? 6.215 25.672 5.242 1 91.25 217 GLY B C 1
ATOM 7546 O O . GLY B 1 217 ? 5.012 25.828 5.008 1 91.25 217 GLY B O 1
ATOM 7547 N N . ALA B 1 218 ? 7.117 25.781 4.266 1 91.56 218 ALA B N 1
ATOM 7548 C CA . ALA B 1 218 ? 6.773 26.219 2.914 1 91.56 218 ALA B CA 1
ATOM 7549 C C . ALA B 1 218 ? 5.828 25.234 2.242 1 91.56 218 ALA B C 1
ATOM 7551 O O . ALA B 1 218 ? 4.973 25.625 1.445 1 91.56 218 ALA B O 1
ATOM 7552 N N . HIS B 1 219 ? 5.91 23.969 2.652 1 88.75 219 HIS B N 1
ATOM 7553 C CA . HIS B 1 219 ? 5.145 22.922 2.004 1 88.75 219 HIS B CA 1
ATOM 7554 C C . HIS B 1 219 ? 3.646 23.109 2.213 1 88.75 219 HIS B C 1
ATOM 7556 O O . HIS B 1 219 ? 2.832 22.531 1.501 1 88.75 219 HIS B O 1
ATOM 7562 N N . ASN B 1 220 ? 3.232 23.875 3.121 1 87.25 220 ASN B N 1
ATOM 7563 C CA . ASN B 1 220 ? 1.818 24.141 3.344 1 87.25 220 ASN B CA 1
ATOM 7564 C C . ASN B 1 220 ? 1.178 24.812 2.127 1 87.25 220 ASN B C 1
ATOM 7566 O O . ASN B 1 220 ? -0.034 24.703 1.928 1 87.25 220 ASN B O 1
ATOM 7570 N N . ALA B 1 221 ? 1.997 25.531 1.344 1 88.56 221 ALA B N 1
ATOM 7571 C CA . ALA B 1 221 ? 1.499 26.109 0.095 1 88.56 221 ALA B CA 1
ATOM 7572 C C . ALA B 1 221 ? 0.954 25.016 -0.827 1 88.56 221 ALA B C 1
ATOM 7574 O O . ALA B 1 221 ? -0.044 25.219 -1.521 1 88.56 221 ALA B O 1
ATOM 7575 N N . ASN B 1 222 ? 1.628 23.906 -0.773 1 88 222 ASN B N 1
ATOM 7576 C CA . ASN B 1 222 ? 1.192 22.75 -1.55 1 88 222 ASN B CA 1
ATOM 7577 C C . ASN B 1 222 ? -0.19 22.281 -1.116 1 88 222 ASN B C 1
ATOM 7579 O O . ASN B 1 222 ? -1.023 21.922 -1.955 1 88 222 ASN B O 1
ATOM 7583 N N . ALA B 1 223 ? -0.428 22.219 0.102 1 82.44 223 ALA B N 1
ATOM 7584 C CA . ALA B 1 223 ? -1.677 21.688 0.65 1 82.44 223 ALA B CA 1
ATOM 7585 C C . ALA B 1 223 ? -2.814 22.703 0.479 1 82.44 223 ALA B C 1
ATOM 7587 O O . ALA B 1 223 ? -3.98 22.312 0.38 1 82.44 223 ALA B O 1
ATOM 7588 N N . THR B 1 224 ? -2.49 23.969 0.328 1 83.12 224 THR B N 1
ATOM 7589 C CA . THR B 1 224 ? -3.498 25.016 0.357 1 83.12 224 THR B CA 1
ATOM 7590 C C . THR B 1 224 ? -3.854 25.469 -1.058 1 83.12 224 THR B C 1
ATOM 7592 O O . THR B 1 224 ? -5 25.844 -1.327 1 83.12 224 THR B O 1
ATOM 7595 N N . ALA B 1 225 ? -2.889 25.484 -1.907 1 89 225 ALA B N 1
ATOM 7596 C CA . ALA B 1 225 ? -3.102 25.969 -3.27 1 89 225 ALA B CA 1
ATOM 7597 C C . ALA B 1 225 ? -4.176 25.156 -3.98 1 89 225 ALA B C 1
ATOM 7599 O O . ALA B 1 225 ? -4.289 23.938 -3.758 1 89 225 ALA B O 1
ATOM 7600 N N . ARG B 1 226 ? -4.949 25.859 -4.793 1 85.5 226 ARG B N 1
ATOM 7601 C CA . ARG B 1 226 ? -5.945 25.156 -5.594 1 85.5 226 ARG B CA 1
ATOM 7602 C C . ARG B 1 226 ? -5.289 24.125 -6.496 1 85.5 226 ARG B C 1
ATOM 7604 O O . ARG B 1 226 ? -5.754 22.984 -6.582 1 85.5 226 ARG B O 1
ATOM 7611 N N . GLU B 1 227 ? -4.312 24.547 -7.164 1 91.62 227 GLU B N 1
ATOM 7612 C CA . GLU B 1 227 ? -3.459 23.672 -7.969 1 91.62 227 GLU B CA 1
ATOM 7613 C C . GLU B 1 227 ? -2.021 23.703 -7.461 1 91.62 227 GLU B C 1
ATOM 7615 O O . GLU B 1 227 ? -1.232 24.562 -7.844 1 91.62 227 GLU B O 1
ATOM 7620 N N . ALA B 1 228 ? -1.679 22.641 -6.785 1 92.69 228 ALA B N 1
ATOM 7621 C CA . ALA B 1 228 ? -0.43 22.641 -6.027 1 92.69 228 ALA B CA 1
ATOM 7622 C C . ALA B 1 228 ? 0.778 22.641 -6.961 1 92.69 228 ALA B C 1
ATOM 7624 O O . ALA B 1 228 ? 1.819 23.203 -6.633 1 92.69 228 ALA B O 1
ATOM 7625 N N . TRP B 1 229 ? 0.685 22 -8.164 1 94.88 229 TRP B N 1
ATOM 7626 C CA . TRP B 1 229 ? 1.822 21.891 -9.07 1 94.88 229 TRP B CA 1
ATOM 7627 C C . TRP B 1 229 ? 2.096 23.203 -9.773 1 94.88 229 TRP B C 1
ATOM 7629 O O . TRP B 1 229 ? 3.068 23.328 -10.523 1 94.88 229 TRP B O 1
ATOM 7639 N N . LYS B 1 230 ? 1.311 24.266 -9.484 1 95.12 230 LYS B N 1
ATOM 7640 C CA . LYS B 1 230 ? 1.476 25.562 -10.141 1 95.12 230 LYS B CA 1
ATOM 7641 C C . LYS B 1 230 ? 2.152 26.562 -9.203 1 95.12 230 LYS B C 1
ATOM 7643 O O . LYS B 1 230 ? 2.473 27.672 -9.617 1 95.12 230 LYS B O 1
ATOM 7648 N N . VAL B 1 231 ? 2.455 26.156 -8.008 1 95.5 231 VAL B N 1
ATOM 7649 C CA . VAL B 1 231 ? 3.016 27.125 -7.07 1 95.5 231 VAL B CA 1
ATOM 7650 C C . VAL B 1 231 ? 4.48 26.781 -6.801 1 95.5 231 VAL B C 1
ATOM 7652 O O . VAL B 1 231 ? 5.078 27.312 -5.855 1 95.5 231 VAL B O 1
ATOM 7655 N N . MET B 1 232 ? 5.121 25.922 -7.562 1 96.31 232 MET B N 1
ATOM 7656 C CA . MET B 1 232 ? 6.473 25.422 -7.348 1 96.31 232 MET B CA 1
ATOM 7657 C C . MET B 1 232 ? 7.484 26.562 -7.309 1 96.31 232 MET B C 1
ATOM 7659 O O . MET B 1 232 ? 8.359 26.594 -6.441 1 96.31 232 MET B O 1
ATOM 7663 N N . PRO B 1 233 ? 7.398 27.594 -8.227 1 96 233 PRO B N 1
ATOM 7664 C CA . PRO B 1 233 ? 8.359 28.688 -8.148 1 96 233 PRO B CA 1
ATOM 7665 C C . PRO B 1 233 ? 8.258 29.484 -6.848 1 96 233 PRO B C 1
ATOM 7667 O O . PRO B 1 233 ? 9.281 29.797 -6.234 1 96 233 PRO B O 1
ATOM 7670 N N . GLU B 1 234 ? 7.07 29.75 -6.453 1 95.25 234 GLU B N 1
ATOM 7671 C CA . GLU B 1 234 ? 6.824 30.484 -5.215 1 95.25 234 GLU B CA 1
ATOM 7672 C C . GLU B 1 234 ? 7.332 29.719 -4 1 95.25 234 GLU B C 1
ATOM 7674 O O . GLU B 1 234 ? 7.855 30.312 -3.055 1 95.25 234 GLU B O 1
ATOM 7679 N N . LEU B 1 235 ? 7.145 28.422 -4.031 1 95.75 235 LEU B N 1
ATOM 7680 C CA . LEU B 1 235 ? 7.602 27.562 -2.953 1 95.75 235 LEU B CA 1
ATOM 7681 C C . LEU B 1 235 ? 9.109 27.688 -2.752 1 95.75 235 LEU B C 1
ATOM 7683 O O . LEU B 1 235 ? 9.578 27.75 -1.615 1 95.75 235 LEU B O 1
ATOM 7687 N N . MET B 1 236 ? 9.828 27.688 -3.811 1 97.06 236 MET B N 1
ATOM 7688 C CA . MET B 1 236 ? 11.281 27.797 -3.723 1 97.06 236 MET B CA 1
ATOM 7689 C C . MET B 1 236 ? 11.695 29.125 -3.102 1 97.06 236 MET B C 1
ATOM 7691 O O . MET B 1 236 ? 12.648 29.188 -2.328 1 97.06 236 MET B O 1
ATOM 7695 N N . VAL B 1 237 ? 10.938 30.156 -3.449 1 97.56 237 VAL B N 1
ATOM 7696 C CA . VAL B 1 237 ? 11.227 31.469 -2.889 1 97.56 237 VAL B CA 1
ATOM 7697 C C . VAL B 1 237 ? 10.914 31.469 -1.395 1 97.56 237 VAL B C 1
ATOM 7699 O O . VAL B 1 237 ? 11.656 32.062 -0.598 1 97.56 237 VAL B O 1
ATOM 7702 N N . GLN B 1 238 ? 9.805 30.844 -1 1 97.62 238 GLN B N 1
ATOM 7703 C CA . GLN B 1 238 ? 9.477 30.734 0.418 1 97.62 238 GLN B CA 1
ATOM 7704 C C . GLN B 1 238 ? 10.594 30.016 1.184 1 97.62 238 GLN B C 1
ATOM 7706 O O . GLN B 1 238 ? 10.969 30.438 2.279 1 97.62 238 GLN B O 1
ATOM 7711 N N . HIS B 1 239 ? 11.078 28.922 0.632 1 98.19 239 HIS B N 1
ATOM 7712 C CA . HIS B 1 239 ? 12.211 28.234 1.231 1 98.19 239 HIS B CA 1
ATOM 7713 C C . HIS B 1 239 ? 13.414 29.156 1.384 1 98.19 239 HIS B C 1
ATOM 7715 O O . HIS B 1 239 ? 14.062 29.172 2.434 1 98.19 239 HIS B O 1
ATOM 7721 N N . ALA B 1 240 ? 13.711 29.906 0.328 1 98.19 240 ALA B N 1
ATOM 7722 C CA . ALA B 1 240 ? 14.883 30.781 0.303 1 98.19 240 ALA B CA 1
ATOM 7723 C C . ALA B 1 240 ? 14.789 31.844 1.387 1 98.19 240 ALA B C 1
ATOM 7725 O O . ALA B 1 240 ? 15.766 32.094 2.105 1 98.19 240 ALA B O 1
ATOM 7726 N N . LEU B 1 241 ? 13.641 32.438 1.487 1 98 241 LEU B N 1
ATOM 7727 C CA . LEU B 1 241 ? 13.438 33.531 2.439 1 98 241 LEU B CA 1
ATOM 7728 C C . LEU B 1 241 ? 13.641 33.031 3.871 1 98 241 LEU B C 1
ATOM 7730 O O . LEU B 1 241 ? 14.367 33.656 4.645 1 98 241 LEU B O 1
ATOM 7734 N N . ASN B 1 242 ? 13 31.938 4.184 1 98.25 242 ASN B N 1
ATOM 7735 C CA . ASN B 1 242 ? 13.141 31.438 5.547 1 98.25 242 ASN B CA 1
ATOM 7736 C C . ASN B 1 242 ? 14.562 30.938 5.824 1 98.25 242 ASN B C 1
ATOM 7738 O O . ASN B 1 242 ? 15.07 31.078 6.938 1 98.25 242 ASN B O 1
ATOM 7742 N N . SER B 1 243 ? 15.195 30.312 4.859 1 98.38 243 SER B N 1
ATOM 7743 C CA . SER B 1 243 ? 16.547 29.781 5.035 1 98.38 243 SER B CA 1
ATOM 7744 C C . SER B 1 243 ? 17.531 30.891 5.348 1 98.38 243 SER B C 1
ATOM 7746 O O . SER B 1 243 ? 18.297 30.812 6.316 1 98.38 243 SER B O 1
ATOM 7748 N N . ILE B 1 244 ? 17.547 31.953 4.512 1 97.94 244 ILE B N 1
ATOM 7749 C CA . ILE B 1 244 ? 18.5 33.031 4.723 1 97.94 244 ILE B CA 1
ATOM 7750 C C . ILE B 1 244 ? 18.156 33.781 6.008 1 97.94 244 ILE B C 1
ATOM 7752 O O . ILE B 1 244 ? 19.062 34.25 6.707 1 97.94 244 ILE B O 1
ATOM 7756 N N . PHE B 1 245 ? 16.906 33.969 6.258 1 98.06 245 PHE B N 1
ATOM 7757 C CA . PHE B 1 245 ? 16.484 34.594 7.512 1 98.06 245 PHE B CA 1
ATOM 7758 C C . PHE B 1 245 ? 17.031 33.812 8.703 1 98.06 245 PHE B C 1
ATOM 7760 O O . PHE B 1 245 ? 17.531 34.406 9.664 1 98.06 245 PHE B O 1
ATOM 7767 N N . SER B 1 246 ? 16.875 32.469 8.664 1 98.56 246 SER B N 1
ATOM 7768 C CA . SER B 1 246 ? 17.375 31.625 9.734 1 98.56 246 SER B CA 1
ATOM 7769 C C . SER B 1 246 ? 18.891 31.734 9.891 1 98.56 246 SER B C 1
ATOM 7771 O O . SER B 1 246 ? 19.391 31.812 11.016 1 98.56 246 SER B O 1
ATOM 7773 N N . VAL B 1 247 ? 19.594 31.75 8.727 1 98.44 247 VAL B N 1
ATOM 7774 C CA . VAL B 1 247 ? 21.047 31.906 8.773 1 98.44 247 VAL B CA 1
ATOM 7775 C C . VAL B 1 247 ? 21.406 33.25 9.422 1 98.44 247 VAL B C 1
ATOM 7777 O O . VAL B 1 247 ? 22.297 33.312 10.273 1 98.44 247 VAL B O 1
ATOM 7780 N N . LYS B 1 248 ? 20.703 34.281 9.07 1 97.56 248 LYS B N 1
ATOM 7781 C CA . LYS B 1 248 ? 20.969 35.625 9.594 1 97.56 248 LYS B CA 1
ATOM 7782 C C . LYS B 1 248 ? 20.609 35.719 11.078 1 97.56 248 LYS B C 1
ATOM 7784 O O . LYS B 1 248 ? 21.172 36.531 11.812 1 97.56 248 LYS B O 1
ATOM 7789 N N . ALA B 1 249 ? 19.719 34.875 11.469 1 97 249 ALA B N 1
ATOM 7790 C CA . ALA B 1 249 ? 19.359 34.812 12.883 1 97 249 ALA B CA 1
ATOM 7791 C C . ALA B 1 249 ? 20.359 34 13.688 1 97 249 ALA B C 1
ATOM 7793 O O . ALA B 1 249 ? 20.266 33.938 14.914 1 97 249 ALA B O 1
ATOM 7794 N N . GLY B 1 250 ? 21.297 33.312 13.023 1 96.5 250 GLY B N 1
ATOM 7795 C CA . GLY B 1 250 ? 22.375 32.656 13.734 1 96.5 250 GLY B CA 1
ATOM 7796 C C . GLY B 1 250 ? 22.359 31.141 13.578 1 96.5 250 GLY B C 1
ATOM 7797 O O . GLY B 1 250 ? 23.234 30.453 14.125 1 96.5 250 GLY B O 1
ATOM 7798 N N . MET B 1 251 ? 21.516 30.578 12.844 1 98.12 251 MET B N 1
ATOM 7799 C CA . MET B 1 251 ? 21.453 29.125 12.68 1 98.12 251 MET B CA 1
ATOM 7800 C C . MET B 1 251 ? 22.469 28.656 11.641 1 98.12 251 MET B C 1
ATOM 7802 O O . MET B 1 251 ? 22.719 29.344 10.656 1 98.12 251 MET B O 1
ATOM 7806 N N . LYS B 1 252 ? 23.016 27.5 11.906 1 97.88 252 LYS B N 1
ATOM 7807 C CA . LYS B 1 252 ? 23.891 26.875 10.922 1 97.88 252 LYS B CA 1
ATOM 7808 C C . LYS B 1 252 ? 23.094 26.266 9.773 1 97.88 252 LYS B C 1
ATOM 7810 O O . LYS B 1 252 ? 22 25.719 9.992 1 97.88 252 LYS B O 1
ATOM 7815 N N . LYS B 1 253 ? 23.578 26.344 8.586 1 98.25 253 LYS B N 1
ATOM 7816 C CA . LYS B 1 253 ? 22.891 25.812 7.41 1 98.25 253 LYS B CA 1
ATOM 7817 C C . LYS B 1 253 ? 22.594 24.328 7.574 1 98.25 253 LYS B C 1
ATOM 7819 O O . LYS B 1 253 ? 21.562 23.844 7.102 1 98.25 253 LYS B O 1
ATOM 7824 N N . GLU B 1 254 ? 23.422 23.594 8.273 1 96.5 254 GLU B N 1
ATOM 7825 C CA . GLU B 1 254 ? 23.25 22.156 8.469 1 96.5 254 GLU B CA 1
ATOM 7826 C C . GLU B 1 254 ? 22.094 21.844 9.406 1 96.5 254 GLU B C 1
ATOM 7828 O O . GLU B 1 254 ? 21.625 20.703 9.484 1 96.5 254 GLU B O 1
ATOM 7833 N N . ASP B 1 255 ? 21.609 22.875 10.109 1 98 255 ASP B N 1
ATOM 7834 C CA . ASP B 1 255 ? 20.5 22.703 11.039 1 98 255 ASP B CA 1
ATOM 7835 C C . ASP B 1 255 ? 19.203 23.234 10.445 1 98 255 ASP B C 1
ATOM 7837 O O . ASP B 1 255 ? 18.219 23.438 11.156 1 98 255 ASP B O 1
ATOM 7841 N N . ILE B 1 256 ? 19.219 23.562 9.195 1 98.62 256 ILE B N 1
ATOM 7842 C CA . ILE B 1 256 ? 18.047 24.047 8.477 1 98.62 256 ILE B CA 1
ATOM 7843 C C . ILE B 1 256 ? 17.609 23.031 7.426 1 98.62 256 ILE B C 1
ATOM 7845 O O . ILE B 1 256 ? 18.375 22.734 6.5 1 98.62 256 ILE B O 1
ATOM 7849 N N . ALA B 1 257 ? 16.438 22.5 7.629 1 98.56 257 ALA B N 1
ATOM 7850 C CA . ALA B 1 257 ? 15.898 21.5 6.703 1 98.56 257 ALA B CA 1
ATOM 7851 C C . ALA B 1 257 ? 14.68 22.047 5.965 1 98.56 257 ALA B C 1
ATOM 7853 O O . ALA B 1 257 ? 13.766 22.594 6.586 1 98.56 257 ALA B O 1
ATOM 7854 N N . LEU B 1 258 ? 14.672 21.891 4.664 1 98.38 258 LEU B N 1
ATOM 7855 C CA . LEU B 1 258 ? 13.555 22.344 3.828 1 98.38 258 LEU B CA 1
ATOM 7856 C C . LEU B 1 258 ? 12.531 21.219 3.648 1 98.38 258 LEU B C 1
ATOM 7858 O O . LEU B 1 258 ? 12.891 20.094 3.281 1 98.38 258 LEU B O 1
ATOM 7862 N N . SER B 1 259 ? 11.32 21.547 3.924 1 96.5 259 SER B N 1
ATOM 7863 C CA . SER B 1 259 ? 10.242 20.578 3.768 1 96.5 259 SER B CA 1
ATOM 7864 C C . SER B 1 259 ? 9.828 20.453 2.307 1 96.5 259 SER B C 1
ATOM 7866 O O . SER B 1 259 ? 9.055 21.266 1.801 1 96.5 259 SER B O 1
ATOM 7868 N N . THR B 1 260 ? 10.242 19.406 1.671 1 95.94 260 THR B N 1
ATOM 7869 C CA . THR B 1 260 ? 9.914 19.172 0.271 1 95.94 260 THR B CA 1
ATOM 7870 C C . THR B 1 260 ? 8.805 18.125 0.149 1 95.94 260 THR B C 1
ATOM 7872 O O . THR B 1 260 ? 8.938 17.016 0.645 1 95.94 260 THR B O 1
ATOM 7875 N N . VAL B 1 261 ? 7.688 18.5 -0.447 1 95 261 VAL B N 1
ATOM 7876 C CA . VAL B 1 261 ? 6.52 17.656 -0.68 1 95 261 VAL B CA 1
ATOM 7877 C C . VAL B 1 261 ? 6.18 17.641 -2.168 1 95 261 VAL B C 1
ATOM 7879 O O . VAL B 1 261 ? 6.039 18.703 -2.787 1 95 261 VAL B O 1
ATOM 7882 N N . PRO B 1 262 ? 6.098 16.422 -2.787 1 96.38 262 PRO B N 1
ATOM 7883 C CA . PRO B 1 262 ? 5.637 16.422 -4.176 1 96.38 262 PRO B CA 1
ATOM 7884 C C . PRO B 1 262 ? 4.27 17.078 -4.348 1 96.38 262 PRO B C 1
ATOM 7886 O O . PRO B 1 262 ? 3.324 16.75 -3.627 1 96.38 262 PRO B O 1
ATOM 7889 N N . PRO B 1 263 ? 4.129 17.938 -5.285 1 95.69 263 PRO B N 1
ATOM 7890 C CA . PRO B 1 263 ? 2.928 18.766 -5.367 1 95.69 263 PRO B CA 1
ATOM 7891 C C . PRO B 1 263 ? 1.744 18.031 -6 1 95.69 263 PRO B C 1
ATOM 7893 O O . PRO B 1 263 ? 0.616 18.531 -5.961 1 95.69 263 PRO B O 1
ATOM 7896 N N . THR B 1 264 ? 2.002 16.938 -6.621 1 96.06 264 THR B N 1
ATOM 7897 C CA . THR B 1 264 ? 0.906 16.234 -7.281 1 96.06 264 THR B CA 1
ATOM 7898 C C . THR B 1 264 ? 0.87 14.766 -6.863 1 96.06 264 THR B C 1
ATOM 7900 O O . THR B 1 264 ? 1.701 14.32 -6.066 1 96.06 264 THR B O 1
ATOM 7903 N N . ALA B 1 265 ? -0.164 14.031 -7.305 1 96.56 265 ALA B N 1
ATOM 7904 C CA . ALA B 1 265 ? -0.361 12.602 -7.066 1 96.56 265 ALA B CA 1
ATOM 7905 C C . ALA B 1 265 ? -1.105 11.953 -8.227 1 96.56 265 ALA B C 1
ATOM 7907 O O . ALA B 1 265 ? -1.774 12.633 -9.008 1 96.56 265 ALA B O 1
ATOM 7908 N N . PRO B 1 266 ? -0.969 10.688 -8.383 1 97.81 266 PRO B N 1
ATOM 7909 C CA . PRO B 1 266 ? -1.812 10.023 -9.375 1 97.81 266 PRO B CA 1
ATOM 7910 C C . PRO B 1 266 ? -3.303 10.242 -9.125 1 97.81 266 PRO B C 1
ATOM 7912 O O . PRO B 1 266 ? -3.729 10.383 -7.977 1 97.81 266 PRO B O 1
ATOM 7915 N N . PRO B 1 267 ? -4.055 10.312 -10.297 1 97.94 267 PRO B N 1
ATOM 7916 C CA . PRO B 1 267 ? -3.785 9.867 -11.664 1 97.94 267 PRO B CA 1
ATOM 7917 C C . PRO B 1 267 ? -3.053 10.914 -12.5 1 97.94 267 PRO B C 1
ATOM 7919 O O . PRO B 1 267 ? -2.889 10.742 -13.703 1 97.94 267 PRO B O 1
ATOM 7922 N N . ALA B 1 268 ? -2.617 12.023 -11.914 1 98.12 268 ALA B N 1
ATOM 7923 C CA . ALA B 1 268 ? -1.712 12.906 -12.641 1 98.12 268 ALA B CA 1
ATOM 7924 C C . ALA B 1 268 ? -0.394 12.211 -12.961 1 98.12 268 ALA B C 1
ATOM 7926 O O . ALA B 1 268 ? -0.025 11.234 -12.297 1 98.12 268 ALA B O 1
ATOM 7927 N N . PRO B 1 269 ? 0.231 12.578 -14.047 1 98.31 269 PRO B N 1
ATOM 7928 C CA . PRO B 1 269 ? 1.582 12.062 -14.273 1 98.31 269 PRO B CA 1
ATOM 7929 C C . PRO B 1 269 ? 2.604 12.617 -13.281 1 98.31 269 PRO B C 1
ATOM 7931 O O . PRO B 1 269 ? 3.529 13.328 -13.68 1 98.31 269 PRO B O 1
ATOM 7934 N N . SER B 1 270 ? 2.502 12.172 -12.078 1 98 270 SER B N 1
ATOM 7935 C CA . SER B 1 270 ? 3.059 12.859 -10.914 1 98 270 SER B CA 1
ATOM 7936 C C . SER B 1 270 ? 4.582 12.805 -10.922 1 98 270 SER B C 1
ATOM 7938 O O . SER B 1 270 ? 5.246 13.797 -10.594 1 98 270 SER B O 1
ATOM 7940 N N . MET B 1 271 ? 5.207 11.664 -11.297 1 98.12 271 MET B N 1
ATOM 7941 C CA . MET B 1 271 ? 6.664 11.57 -11.266 1 98.12 271 MET B CA 1
ATOM 7942 C C . MET B 1 271 ? 7.293 12.578 -12.219 1 98.12 271 MET B C 1
ATOM 7944 O O . MET B 1 271 ? 8.32 13.18 -11.906 1 98.12 271 MET B O 1
ATOM 7948 N N . ARG B 1 272 ? 6.68 12.727 -13.398 1 97.81 272 ARG B N 1
ATOM 7949 C CA . ARG B 1 272 ? 7.215 13.648 -14.391 1 97.81 272 ARG B CA 1
ATOM 7950 C C . ARG B 1 272 ? 7.004 15.102 -13.969 1 97.81 272 ARG B C 1
ATOM 7952 O O . ARG B 1 272 ? 7.844 15.961 -14.234 1 97.81 272 ARG B O 1
ATOM 7959 N N . LEU B 1 273 ? 5.957 15.352 -13.266 1 97.44 273 LEU B N 1
ATOM 7960 C CA . LEU B 1 273 ? 5.629 16.703 -12.844 1 97.44 273 LEU B CA 1
ATOM 7961 C C . LEU B 1 273 ? 6.414 17.094 -11.594 1 97.44 273 LEU B C 1
ATOM 7963 O O . LEU B 1 273 ? 6.812 18.25 -11.445 1 97.44 273 LEU B O 1
ATOM 7967 N N . ASP B 1 274 ? 6.68 16.172 -10.695 1 98.06 274 ASP B N 1
ATOM 7968 C CA . ASP B 1 274 ? 7.188 16.484 -9.367 1 98.06 274 ASP B CA 1
ATOM 7969 C C . ASP B 1 274 ? 8.711 16.391 -9.32 1 98.06 274 ASP B C 1
ATOM 7971 O O . ASP B 1 274 ? 9.352 17.109 -8.547 1 98.06 274 ASP B O 1
ATOM 7975 N N . LEU B 1 275 ? 9.32 15.492 -10.117 1 98.5 275 LEU B N 1
ATOM 7976 C CA . LEU B 1 275 ? 10.75 15.219 -10.055 1 98.5 275 LEU B CA 1
ATOM 7977 C C . LEU B 1 275 ? 11.562 16.469 -10.398 1 98.5 275 LEU B C 1
ATOM 7979 O O . LEU B 1 275 ? 12.562 16.766 -9.75 1 98.5 275 LEU B O 1
ATOM 7983 N N . PRO B 1 276 ? 11.172 17.25 -11.453 1 98.31 276 PRO B N 1
ATOM 7984 C CA . PRO B 1 276 ? 11.938 18.469 -11.75 1 98.31 276 PRO B CA 1
ATOM 7985 C C . PRO B 1 276 ? 11.992 19.438 -10.57 1 98.31 276 PRO B C 1
ATOM 7987 O O . PRO B 1 276 ? 13.031 20.047 -10.328 1 98.31 276 PRO B O 1
ATOM 7990 N N . TYR B 1 277 ? 10.906 19.594 -9.914 1 97.75 277 TYR B N 1
ATOM 7991 C CA . TYR B 1 277 ? 10.883 20.453 -8.742 1 97.75 277 TYR B CA 1
ATOM 7992 C C . TYR B 1 277 ? 11.852 19.969 -7.676 1 97.75 277 TYR B C 1
ATOM 7994 O O . TYR B 1 277 ? 12.594 20.75 -7.086 1 97.75 277 TYR B O 1
ATOM 8002 N N . ALA B 1 278 ? 11.758 18.641 -7.391 1 98.44 278 ALA B N 1
ATOM 8003 C CA . ALA B 1 278 ? 12.641 18.047 -6.395 1 98.44 278 ALA B CA 1
ATOM 8004 C C . ALA B 1 278 ? 14.109 18.281 -6.75 1 98.44 278 ALA B C 1
ATOM 8006 O O . ALA B 1 278 ? 14.914 18.625 -5.883 1 98.44 278 ALA B O 1
ATOM 8007 N N . VAL B 1 279 ? 14.477 18.078 -7.996 1 98.56 279 VAL B N 1
ATOM 8008 C CA . VAL B 1 279 ? 15.852 18.25 -8.461 1 98.56 279 VAL B CA 1
ATOM 8009 C C . VAL B 1 279 ? 16.266 19.719 -8.328 1 98.56 279 VAL B C 1
ATOM 8011 O O . VAL B 1 279 ? 17.328 20.016 -7.785 1 98.56 279 VAL B O 1
ATOM 8014 N N . ALA B 1 280 ? 15.43 20.609 -8.789 1 98.5 280 ALA B N 1
ATOM 8015 C CA . ALA B 1 280 ? 15.719 22.047 -8.742 1 98.5 280 ALA B CA 1
ATOM 8016 C C . ALA B 1 280 ? 15.945 22.516 -7.312 1 98.5 280 ALA B C 1
ATOM 8018 O O . ALA B 1 280 ? 16.875 23.281 -7.043 1 98.5 280 ALA B O 1
ATOM 8019 N N . LEU B 1 281 ? 15.094 22.062 -6.465 1 98.19 281 LEU B N 1
ATOM 8020 C CA . LEU B 1 281 ? 15.18 22.484 -5.066 1 98.19 281 LEU B CA 1
ATOM 8021 C C . LEU B 1 281 ? 16.516 22.047 -4.453 1 98.19 281 LEU B C 1
ATOM 8023 O O . LEU B 1 281 ? 17.156 22.844 -3.766 1 98.19 281 LEU B O 1
ATOM 8027 N N . ARG B 1 282 ? 16.938 20.844 -4.648 1 98.12 282 ARG B N 1
ATOM 8028 C CA . ARG B 1 282 ? 18.156 20.312 -4.07 1 98.12 282 ARG B CA 1
ATOM 8029 C C . ARG B 1 282 ? 19.391 21 -4.656 1 98.12 282 ARG B C 1
ATOM 8031 O O . ARG B 1 282 ? 20.406 21.172 -3.969 1 98.12 282 ARG B O 1
ATOM 8038 N N . GLU B 1 283 ? 19.297 21.422 -5.891 1 97.69 283 GLU B N 1
ATOM 8039 C CA . GLU B 1 283 ? 20.406 22.109 -6.523 1 97.69 283 GLU B CA 1
ATOM 8040 C C . GLU B 1 283 ? 20.531 23.547 -6 1 97.69 283 GLU B C 1
ATOM 8042 O O . GLU B 1 283 ? 21.641 24 -5.695 1 97.69 283 GLU B O 1
ATOM 8047 N N . LEU B 1 284 ? 19.391 24.188 -5.887 1 97.38 284 LEU B N 1
ATOM 8048 C CA . LEU B 1 284 ? 19.406 25.578 -5.422 1 97.38 284 LEU B CA 1
ATOM 8049 C C . LEU B 1 284 ? 19.797 25.656 -3.953 1 97.38 284 LEU B C 1
ATOM 8051 O O . LEU B 1 284 ? 20.422 26.625 -3.523 1 97.38 284 LEU B O 1
ATOM 8055 N N . PHE B 1 285 ? 19.5 24.625 -3.201 1 98.12 285 PHE B N 1
ATOM 8056 C CA . PHE B 1 285 ? 19.688 24.656 -1.755 1 98.12 285 PHE B CA 1
ATOM 8057 C C . PHE B 1 285 ? 20.609 23.531 -1.304 1 98.12 285 PHE B C 1
ATOM 8059 O O . PHE B 1 285 ? 20.344 22.891 -0.284 1 98.12 285 PHE B O 1
ATOM 8066 N N . ARG B 1 286 ? 21.641 23.297 -1.995 1 96.94 286 ARG B N 1
ATOM 8067 C CA . ARG B 1 286 ? 22.562 22.188 -1.794 1 96.94 286 ARG B CA 1
ATOM 8068 C C . ARG B 1 286 ? 23.234 22.266 -0.426 1 96.94 286 ARG B C 1
ATOM 8070 O O . ARG B 1 286 ? 23.688 21.25 0.109 1 96.94 286 ARG B O 1
ATOM 8077 N N . GLU B 1 287 ? 23.297 23.453 0.176 1 97.44 287 GLU B N 1
ATOM 8078 C CA . GLU B 1 287 ? 24.016 23.641 1.433 1 97.44 287 GLU B CA 1
ATOM 8079 C C . GLU B 1 287 ? 23.109 23.344 2.631 1 97.44 287 GLU B C 1
ATOM 8081 O O . GLU B 1 287 ? 23.578 23.312 3.771 1 97.44 287 GLU B O 1
ATOM 8086 N N . TYR B 1 288 ? 21.828 23.156 2.396 1 98.31 288 TYR B N 1
ATOM 8087 C CA . TYR B 1 288 ? 20.859 22.891 3.449 1 98.31 288 TYR B CA 1
ATOM 8088 C C . TYR B 1 288 ? 20.438 21.438 3.438 1 98.31 288 TYR B C 1
ATOM 8090 O O . TYR B 1 288 ? 20.875 20.656 2.582 1 98.31 288 TYR B O 1
ATOM 8098 N N . LYS B 1 289 ? 19.672 21.031 4.414 1 98.25 289 LYS B N 1
ATOM 8099 C CA . LYS B 1 289 ? 19.141 19.656 4.48 1 98.25 289 LYS B CA 1
ATOM 8100 C C . LYS B 1 289 ? 17.734 19.578 3.898 1 98.25 289 LYS B C 1
ATOM 8102 O O . LYS B 1 289 ? 17.078 20.609 3.709 1 98.25 289 LYS B O 1
ATOM 8107 N N . MET B 1 290 ? 17.344 18.391 3.5 1 98.31 290 MET B N 1
ATOM 8108 C CA . MET B 1 290 ? 16 18.156 2.959 1 98.31 290 MET B CA 1
ATOM 8109 C C . MET B 1 290 ? 15.195 17.234 3.871 1 98.31 290 MET B C 1
ATOM 8111 O O . MET B 1 290 ? 15.688 16.188 4.293 1 98.31 290 MET B O 1
ATOM 8115 N N . ARG B 1 291 ? 14.062 17.703 4.289 1 98.19 291 ARG B N 1
ATOM 8116 C CA . ARG B 1 291 ? 13.031 16.844 4.867 1 98.19 291 ARG B CA 1
ATOM 8117 C C . ARG B 1 291 ? 11.938 16.547 3.85 1 98.19 291 ARG B C 1
ATOM 8119 O O . ARG B 1 291 ? 11.086 17.391 3.582 1 98.19 291 ARG B O 1
ATOM 8126 N N . ALA B 1 292 ? 11.961 15.32 3.312 1 97.75 292 ALA B N 1
ATOM 8127 C CA . ALA B 1 292 ? 10.969 14.914 2.314 1 97.75 292 ALA B CA 1
ATOM 8128 C C . ALA B 1 292 ? 9.742 14.305 2.979 1 97.75 292 ALA B C 1
ATOM 8130 O O . ALA B 1 292 ? 9.859 13.523 3.924 1 97.75 292 ALA B O 1
ATOM 8131 N N . GLN B 1 293 ? 8.633 14.766 2.568 1 95.06 293 GLN B N 1
ATOM 8132 C CA . GLN B 1 293 ? 7.355 14.242 3.041 1 95.06 293 GLN B CA 1
ATOM 8133 C C . GLN B 1 293 ? 6.457 13.852 1.874 1 95.06 293 GLN B C 1
ATOM 8135 O O . GLN B 1 293 ? 6.621 14.344 0.758 1 95.06 293 GLN B O 1
ATOM 8140 N N . GLN B 1 294 ? 5.504 12.961 2.129 1 93.69 294 GLN B N 1
ATOM 8141 C CA . GLN B 1 294 ? 4.578 12.5 1.102 1 93.69 294 GLN B CA 1
ATOM 8142 C C . GLN B 1 294 ? 3.506 13.547 0.82 1 93.69 294 GLN B C 1
ATOM 8144 O O . GLN B 1 294 ? 3.252 14.422 1.65 1 93.69 294 GLN B O 1
ATOM 8149 N N . ASN B 1 295 ? 2.895 13.383 -0.32 1 90.81 295 ASN B N 1
ATOM 8150 C CA . ASN B 1 295 ? 1.771 14.242 -0.67 1 90.81 295 ASN B CA 1
ATOM 8151 C C . ASN B 1 295 ? 0.609 14.078 0.305 1 90.81 295 ASN B C 1
ATOM 8153 O O . ASN B 1 295 ? 0.257 12.953 0.669 1 90.81 295 ASN B O 1
ATOM 8157 N N . THR B 1 296 ? 0.071 15.141 0.735 1 81.31 296 THR B N 1
ATOM 8158 C CA . THR B 1 296 ? -1.033 15.047 1.684 1 81.31 296 THR B CA 1
ATOM 8159 C C . THR B 1 296 ? -2.301 15.672 1.098 1 81.31 296 THR B C 1
ATOM 8161 O O . THR B 1 296 ? -3.402 15.43 1.596 1 81.31 296 THR B O 1
ATOM 8164 N N . LYS B 1 297 ? -2.105 16.438 0.068 1 85.44 297 LYS B N 1
ATOM 8165 C CA . LYS B 1 297 ? -3.248 17.172 -0.476 1 85.44 297 LYS B CA 1
ATOM 8166 C C . LYS B 1 297 ? -4.203 16.234 -1.21 1 85.44 297 LYS B C 1
ATOM 8168 O O . LYS B 1 297 ? -5.418 16.297 -1.014 1 85.44 297 LYS B O 1
ATOM 8173 N N . TYR B 1 298 ? -3.689 15.422 -1.988 1 89.94 298 TYR B N 1
ATOM 8174 C CA . TYR B 1 298 ? -4.516 14.586 -2.857 1 89.94 298 TYR B CA 1
ATOM 8175 C C . TYR B 1 298 ? -4.625 13.172 -2.311 1 89.94 298 TYR B C 1
ATOM 8177 O O . TYR B 1 298 ? -4.539 12.195 -3.064 1 89.94 298 TYR B O 1
ATOM 8185 N N . MET B 1 299 ? -4.742 13.062 -1.024 1 87.25 299 MET B N 1
ATOM 8186 C CA . MET B 1 299 ? -4.895 11.766 -0.359 1 87.25 299 MET B CA 1
ATOM 8187 C C . MET B 1 299 ? -6.32 11.594 0.162 1 87.25 299 MET B C 1
ATOM 8189 O O . MET B 1 299 ? -6.828 12.438 0.896 1 87.25 299 MET B O 1
ATOM 8193 N N . GLY B 1 300 ? -6.934 10.508 -0.212 1 85.19 300 GLY B N 1
ATOM 8194 C CA . GLY B 1 300 ? -8.266 10.18 0.279 1 85.19 300 GLY B CA 1
ATOM 8195 C C . GLY B 1 300 ? -8.25 9.133 1.374 1 85.19 300 GLY B C 1
ATOM 8196 O O . GLY B 1 300 ? -7.297 9.047 2.152 1 85.19 300 GLY B O 1
ATOM 8197 N N . SER B 1 301 ? -9.328 8.453 1.484 1 89.69 301 SER B N 1
ATOM 8198 C CA . SER B 1 301 ? -9.508 7.527 2.6 1 89.69 301 SER B CA 1
ATOM 8199 C C . SER B 1 301 ? -8.945 6.148 2.27 1 89.69 301 SER B C 1
ATOM 8201 O O . SER B 1 301 ? -8.852 5.285 3.145 1 89.69 301 SER B O 1
ATOM 8203 N N . SER B 1 302 ? -8.508 5.926 1.032 1 94.06 302 SER B N 1
ATOM 8204 C CA . SER B 1 302 ? -7.961 4.629 0.658 1 94.06 302 SER B CA 1
ATOM 8205 C C . SER B 1 302 ? -6.523 4.473 1.143 1 94.06 302 SER B C 1
ATOM 8207 O O . SER B 1 302 ? -5.617 5.125 0.627 1 94.06 302 SER B O 1
ATOM 8209 N N . THR B 1 303 ? -6.301 3.535 2.041 1 94 303 THR B N 1
ATOM 8210 C CA . THR B 1 303 ? -4.957 3.332 2.572 1 94 303 THR B CA 1
ATOM 8211 C C . THR B 1 303 ? -4.051 2.709 1.517 1 94 303 THR B C 1
ATOM 8213 O O . THR B 1 303 ? -2.846 2.98 1.488 1 94 303 THR B O 1
ATOM 8216 N N . ARG B 1 304 ? -4.637 1.873 0.657 1 95.38 304 ARG B N 1
ATOM 8217 C CA . ARG B 1 304 ? -3.873 1.285 -0.437 1 95.38 304 ARG B CA 1
ATOM 8218 C C . ARG B 1 304 ? -3.373 2.359 -1.396 1 95.38 304 ARG B C 1
ATOM 8220 O O . ARG B 1 304 ? -2.209 2.35 -1.798 1 95.38 304 ARG B O 1
ATOM 8227 N N . GLU B 1 305 ? -4.234 3.25 -1.805 1 95.75 305 GLU B N 1
ATOM 8228 C CA . GLU B 1 305 ? -3.865 4.324 -2.721 1 95.75 305 GLU B CA 1
ATOM 8229 C C . GLU B 1 305 ? -2.766 5.199 -2.127 1 95.75 305 GLU B C 1
ATOM 8231 O O . GLU B 1 305 ? -1.823 5.582 -2.824 1 95.75 305 GLU B O 1
ATOM 8236 N N . ALA B 1 306 ? -2.918 5.508 -0.852 1 95.12 306 ALA B N 1
ATOM 8237 C CA . ALA B 1 306 ? -1.902 6.297 -0.161 1 95.12 306 ALA B CA 1
ATOM 8238 C C . ALA B 1 306 ? -0.55 5.59 -0.18 1 95.12 306 ALA B C 1
ATOM 8240 O O . ALA B 1 306 ? 0.487 6.227 -0.384 1 95.12 306 ALA B O 1
ATOM 8241 N N . THR B 1 307 ? -0.54 4.32 0.024 1 96.62 307 THR B N 1
ATOM 8242 C CA . THR B 1 307 ? 0.694 3.543 0.081 1 96.62 307 THR B CA 1
ATOM 8243 C C . THR B 1 307 ? 1.418 3.58 -1.263 1 96.62 307 THR B C 1
ATOM 8245 O O . THR B 1 307 ? 2.643 3.715 -1.31 1 96.62 307 THR B O 1
ATOM 8248 N N . VAL B 1 308 ? 0.699 3.459 -2.361 1 97.62 308 VAL B N 1
ATOM 8249 C CA . VAL B 1 308 ? 1.303 3.518 -3.688 1 97.62 308 VAL B CA 1
ATOM 8250 C C . VAL B 1 308 ? 1.916 4.898 -3.916 1 97.62 308 VAL B C 1
ATOM 8252 O O . VAL B 1 308 ? 3.066 5.008 -4.344 1 97.62 308 VAL B O 1
ATOM 8255 N N . THR B 1 309 ? 1.15 5.93 -3.604 1 97.44 309 THR B N 1
ATOM 8256 C CA . THR B 1 309 ? 1.635 7.297 -3.762 1 97.44 309 THR B CA 1
ATOM 8257 C C . THR B 1 309 ? 2.867 7.535 -2.895 1 97.44 309 THR B C 1
ATOM 8259 O O . THR B 1 309 ? 3.838 8.148 -3.342 1 97.44 309 THR B O 1
ATOM 8262 N N . HIS B 1 310 ? 2.807 7.07 -1.675 1 97 310 HIS B N 1
ATOM 8263 C CA . HIS B 1 310 ? 3.941 7.215 -0.77 1 97 310 HIS B CA 1
ATOM 8264 C C . HIS B 1 310 ? 5.188 6.543 -1.335 1 97 310 HIS B C 1
ATOM 8266 O O . HIS B 1 310 ? 6.289 7.078 -1.229 1 97 310 HIS B O 1
ATOM 8272 N N . THR B 1 311 ? 5.012 5.352 -1.883 1 98.25 311 THR B N 1
ATOM 8273 C CA . THR B 1 311 ? 6.137 4.621 -2.455 1 98.25 311 THR B CA 1
ATOM 8274 C C . THR B 1 311 ? 6.754 5.398 -3.615 1 98.25 311 THR B C 1
ATOM 8276 O O . THR B 1 311 ? 7.977 5.496 -3.723 1 98.25 311 THR B O 1
ATOM 8279 N N . LEU B 1 312 ? 5.93 5.973 -4.465 1 98.56 312 LEU B N 1
ATOM 8280 C CA . LEU B 1 312 ? 6.422 6.785 -5.574 1 98.56 312 LEU B CA 1
ATOM 8281 C C . LEU B 1 312 ? 7.148 8.023 -5.059 1 98.56 312 LEU B C 1
ATOM 8283 O O . LEU B 1 312 ? 8.141 8.453 -5.648 1 98.56 312 LEU B O 1
ATOM 8287 N N . ASN B 1 313 ? 6.633 8.602 -3.984 1 98.19 313 ASN B N 1
ATOM 8288 C CA . ASN B 1 313 ? 7.289 9.766 -3.389 1 98.19 313 ASN B CA 1
ATOM 8289 C C . ASN B 1 313 ? 8.656 9.406 -2.822 1 98.19 313 ASN B C 1
ATOM 8291 O O . ASN B 1 313 ? 9.594 10.203 -2.883 1 98.19 313 ASN B O 1
ATOM 8295 N N . LEU B 1 314 ? 8.758 8.234 -2.246 1 98.44 314 LEU B N 1
ATOM 8296 C CA . LEU B 1 314 ? 10.047 7.758 -1.74 1 98.44 314 LEU B CA 1
ATOM 8297 C C . LEU B 1 314 ? 11.039 7.562 -2.879 1 98.44 314 LEU B C 1
ATOM 8299 O O . LEU B 1 314 ? 12.242 7.758 -2.699 1 98.44 314 LEU B O 1
ATOM 8303 N N . LEU B 1 315 ? 10.5 7.16 -4.055 1 98.75 315 LEU B N 1
ATOM 8304 C CA . LEU B 1 315 ? 11.359 7.062 -5.227 1 98.75 315 LEU B CA 1
ATOM 8305 C C . LEU B 1 315 ? 11.984 8.414 -5.559 1 98.75 315 LEU B C 1
ATOM 8307 O O . LEU B 1 315 ? 13.156 8.484 -5.945 1 98.75 315 LEU B O 1
ATOM 8311 N N . ILE B 1 316 ? 11.227 9.508 -5.418 1 98.56 316 ILE B N 1
ATOM 8312 C CA . ILE B 1 316 ? 11.758 10.852 -5.648 1 98.56 316 ILE B CA 1
ATOM 8313 C C . ILE B 1 316 ? 12.891 11.133 -4.668 1 98.56 316 ILE B C 1
ATOM 8315 O O . ILE B 1 316 ? 13.93 11.68 -5.055 1 98.56 316 ILE B O 1
ATOM 8319 N N . SER B 1 317 ? 12.672 10.75 -3.418 1 98.19 317 SER B N 1
ATOM 8320 C CA . SER B 1 317 ? 13.719 10.922 -2.416 1 98.19 317 SER B CA 1
ATOM 8321 C C . SER B 1 317 ? 14.977 10.133 -2.791 1 98.19 317 SER B C 1
ATOM 8323 O O . SER B 1 317 ? 16.094 10.625 -2.615 1 98.19 317 SER B O 1
ATOM 8325 N N . LYS B 1 318 ? 14.773 8.93 -3.289 1 98.25 318 LYS B N 1
ATOM 8326 C CA . LYS B 1 318 ? 15.906 8.086 -3.668 1 98.25 318 LYS B CA 1
ATOM 8327 C C . LYS B 1 318 ? 16.641 8.656 -4.875 1 98.25 318 LYS B C 1
ATOM 8329 O O . LYS B 1 318 ? 17.875 8.625 -4.934 1 98.25 318 LYS B O 1
ATOM 8334 N N . LEU B 1 319 ? 15.922 9.195 -5.871 1 98.31 319 LEU B N 1
ATOM 8335 C CA . LEU B 1 319 ? 16.5 9.711 -7.109 1 98.31 319 LEU B CA 1
ATOM 8336 C C . LEU B 1 319 ? 17.234 11.023 -6.863 1 98.31 319 LEU B C 1
ATOM 8338 O O . LEU B 1 319 ? 18.094 11.414 -7.652 1 98.31 319 LEU B O 1
ATOM 8342 N N . THR B 1 320 ? 16.875 11.672 -5.785 1 98.06 320 THR B N 1
ATOM 8343 C CA . THR B 1 320 ? 17.484 12.961 -5.457 1 98.06 320 THR B CA 1
ATOM 8344 C C . THR B 1 320 ? 18.219 12.891 -4.121 1 98.06 320 THR B C 1
ATOM 8346 O O . THR B 1 320 ? 19.25 12.242 -4.012 1 98.06 320 THR B O 1
ATOM 8349 N N . ARG B 1 321 ? 17.625 13.523 -3.104 1 96.25 321 ARG B N 1
ATOM 8350 C CA . ARG B 1 321 ? 18.25 13.508 -1.786 1 96.25 321 ARG B CA 1
ATOM 8351 C C . ARG B 1 321 ? 17.25 13.891 -0.701 1 96.25 321 ARG B C 1
ATOM 8353 O O . ARG B 1 321 ? 16.422 14.773 -0.905 1 96.25 321 ARG B O 1
ATOM 8360 N N . ALA B 1 322 ? 17.297 13.164 0.328 1 97.75 322 ALA B N 1
ATOM 8361 C CA . ALA B 1 322 ? 16.547 13.508 1.529 1 97.75 322 ALA B CA 1
ATOM 8362 C C . ALA B 1 322 ? 17.234 12.977 2.783 1 97.75 322 ALA B C 1
ATOM 8364 O O . ALA B 1 322 ? 17.406 11.766 2.941 1 97.75 322 ALA B O 1
ATOM 8365 N N . GLU B 1 323 ? 17.672 13.836 3.654 1 97.88 323 GLU B N 1
ATOM 8366 C CA . GLU B 1 323 ? 18.281 13.398 4.906 1 97.88 323 GLU B CA 1
ATOM 8367 C C . GLU B 1 323 ? 17.219 12.922 5.898 1 97.88 323 GLU B C 1
ATOM 8369 O O . GLU B 1 323 ? 17.453 11.977 6.648 1 97.88 323 GLU B O 1
ATOM 8374 N N . ILE B 1 324 ? 16.109 13.586 5.859 1 98.38 324 ILE B N 1
ATOM 8375 C CA . ILE B 1 324 ? 14.969 13.227 6.691 1 98.38 324 ILE B CA 1
ATOM 8376 C C . ILE B 1 324 ? 13.805 12.789 5.805 1 98.38 324 ILE B C 1
ATOM 8378 O O . ILE B 1 324 ? 13.398 13.516 4.898 1 98.38 324 ILE B O 1
ATOM 8382 N N . GLN B 1 325 ? 13.328 11.594 6.016 1 98.06 325 GLN B N 1
ATOM 8383 C CA . GLN B 1 325 ? 12.133 11.094 5.348 1 98.06 325 GLN B CA 1
ATOM 8384 C C . GLN B 1 325 ? 10.945 11.055 6.309 1 98.06 325 GLN B C 1
ATOM 8386 O O . GLN B 1 325 ? 10.828 10.133 7.121 1 98.06 325 GLN B O 1
ATOM 8391 N N . SER B 1 326 ? 10.055 11.961 6.125 1 95.44 326 SER B N 1
ATOM 8392 C CA . SER B 1 326 ? 8.867 12.016 6.977 1 95.44 326 SER B CA 1
ATOM 8393 C C . SER B 1 326 ? 7.734 11.172 6.402 1 95.44 326 SER B C 1
ATOM 8395 O O . SER B 1 326 ? 7.523 11.156 5.188 1 95.44 326 SER B O 1
ATOM 8397 N N . THR B 1 327 ? 7.102 10.477 7.32 1 90.5 327 THR B N 1
ATOM 8398 C CA . THR B 1 327 ? 5.973 9.648 6.898 1 90.5 327 THR B CA 1
ATOM 8399 C C . THR B 1 327 ? 4.672 10.164 7.5 1 90.5 327 THR B C 1
ATOM 8401 O O . THR B 1 327 ? 4.578 10.375 8.711 1 90.5 327 THR B O 1
ATOM 8404 N N . ILE B 1 328 ? 3.85 10.523 6.562 1 78.5 328 ILE B N 1
ATOM 8405 C CA . ILE B 1 328 ? 2.48 10.734 7.02 1 78.5 328 ILE B CA 1
ATOM 8406 C C . ILE B 1 328 ? 1.739 9.398 7.062 1 78.5 328 ILE B C 1
ATOM 8408 O O . ILE B 1 328 ? 2.088 8.461 6.34 1 78.5 328 ILE B O 1
ATOM 8412 N N . THR B 1 329 ? 0.765 9.289 7.918 1 75.31 329 THR B N 1
ATOM 8413 C CA . THR B 1 329 ? 0.031 8.031 8.023 1 75.31 329 THR B CA 1
ATOM 8414 C C . THR B 1 329 ? -0.933 7.871 6.852 1 75.31 329 THR B C 1
ATOM 8416 O O . THR B 1 329 ? -1.53 8.844 6.391 1 75.31 329 THR B O 1
ATOM 8419 N N . PRO B 1 330 ? -0.973 6.672 6.309 1 78.19 330 PRO B N 1
ATOM 8420 C CA . PRO B 1 330 ? -1.849 6.445 5.156 1 78.19 330 PRO B CA 1
ATOM 8421 C C . PRO B 1 330 ? -3.314 6.742 5.461 1 78.19 330 PRO B C 1
ATOM 8423 O O . PRO B 1 330 ? -4.133 6.848 4.543 1 78.19 330 PRO B O 1
ATOM 8426 N N . ASP B 1 331 ? -3.59 6.906 6.727 1 71.25 331 ASP B N 1
ATOM 8427 C CA . ASP B 1 331 ? -4.98 7.109 7.117 1 71.25 331 ASP B CA 1
ATOM 8428 C C . ASP B 1 331 ? -5.289 8.594 7.285 1 71.25 331 ASP B C 1
ATOM 8430 O O . ASP B 1 331 ? -6.359 8.961 7.773 1 71.25 331 ASP B O 1
ATOM 8434 N N . GLU B 1 332 ? -4.418 9.414 6.941 1 67.62 332 GLU B N 1
ATOM 8435 C CA . GLU B 1 332 ? -4.637 10.852 7.094 1 67.62 332 GLU B CA 1
ATOM 8436 C C . GLU B 1 332 ? -5.941 11.281 6.434 1 67.62 332 GLU B C 1
ATOM 8438 O O . GLU B 1 332 ? -6.68 12.102 6.984 1 67.62 332 GLU B O 1
ATOM 8443 N N . GLY B 1 333 ? -6.207 10.633 5.363 1 66.44 333 GLY B N 1
ATOM 8444 C CA . GLY B 1 333 ? -7.43 10.961 4.648 1 66.44 333 GLY B CA 1
ATOM 8445 C C . GLY B 1 333 ? -8.68 10.492 5.375 1 66.44 333 GLY B C 1
ATOM 8446 O O . GLY B 1 333 ? -9.789 10.945 5.066 1 66.44 333 GLY B O 1
ATOM 8447 N N . ARG B 1 334 ? -8.484 9.531 6.289 1 74.81 334 ARG B N 1
ATOM 8448 C CA . ARG B 1 334 ? -9.602 9.016 7.066 1 74.81 334 ARG B CA 1
ATOM 8449 C C . ARG B 1 334 ? -9.812 9.836 8.336 1 74.81 334 ARG B C 1
ATOM 8451 O O . ARG B 1 334 ? -10.852 9.727 8.992 1 74.81 334 ARG B O 1
ATOM 8458 N N . ASN B 1 335 ? -8.852 10.562 8.641 1 66.94 335 ASN B N 1
ATOM 8459 C CA . ASN B 1 335 ? -8.875 11.383 9.852 1 66.94 335 ASN B CA 1
ATOM 8460 C C . ASN B 1 335 ? -9 10.523 11.109 1 66.94 335 ASN B C 1
ATOM 8462 O O . ASN B 1 335 ? -9.844 10.789 11.961 1 66.94 335 ASN B O 1
ATOM 8466 N N . VAL B 1 336 ? -8.289 9.398 11.078 1 73.38 336 VAL B N 1
ATOM 8467 C CA . VAL B 1 336 ? -8.203 8.531 12.25 1 73.38 336 VAL B CA 1
ATOM 8468 C C . VAL B 1 336 ? -6.754 8.43 12.719 1 73.38 336 VAL B C 1
ATOM 8470 O O . VAL B 1 336 ? -5.902 7.883 12.016 1 73.38 336 VAL B O 1
ATOM 8473 N N . PRO B 1 337 ? -6.441 8.859 13.867 1 79.25 337 PRO B N 1
ATOM 8474 C CA . PRO B 1 337 ? -5.055 8.844 14.344 1 79.25 337 PRO B CA 1
ATOM 8475 C C . PRO B 1 337 ? -4.684 7.527 15.023 1 79.25 337 PRO B C 1
ATOM 8477 O O . PRO B 1 337 ? -4.266 7.527 16.188 1 79.25 337 PRO B O 1
ATOM 8480 N N . TRP B 1 338 ? -4.684 6.461 14.305 1 89.44 338 TRP B N 1
ATOM 8481 C CA . TRP B 1 338 ? -4.492 5.125 14.867 1 89.44 338 TRP B CA 1
ATOM 8482 C C . TRP B 1 338 ? -3.016 4.746 14.875 1 89.44 338 TRP B C 1
ATOM 8484 O O . TRP B 1 338 ? -2.271 5.094 13.961 1 89.44 338 TRP B O 1
ATOM 8494 N N . HIS B 1 339 ? -2.598 4.008 15.898 1 88.12 339 HIS B N 1
ATOM 8495 C CA . HIS B 1 339 ? -1.214 3.594 16.109 1 88.12 339 HIS B CA 1
ATOM 8496 C C . HIS B 1 339 ? -0.727 2.719 14.953 1 88.12 339 HIS B C 1
ATOM 8498 O O . HIS B 1 339 ? 0.429 2.818 14.539 1 88.12 339 HIS B O 1
ATOM 8504 N N . ILE B 1 340 ? -1.639 1.938 14.477 1 94.25 340 ILE B N 1
ATOM 8505 C CA . ILE B 1 340 ? -1.216 0.94 13.492 1 94.25 340 ILE B CA 1
ATOM 8506 C C . ILE B 1 340 ? -0.771 1.635 12.211 1 94.25 340 ILE B C 1
ATOM 8508 O O . ILE B 1 340 ? 0.093 1.128 11.492 1 94.25 340 ILE B O 1
ATOM 8512 N N . TYR B 1 341 ? -1.294 2.791 11.984 1 93.06 341 TYR B N 1
ATOM 8513 C CA . TYR B 1 341 ? -0.986 3.473 10.727 1 93.06 341 TYR B CA 1
ATOM 8514 C C . TYR B 1 341 ? 0.321 4.25 10.836 1 93.06 341 TYR B C 1
ATOM 8516 O O . TYR B 1 341 ? 0.982 4.508 9.828 1 93.06 341 TYR B O 1
ATOM 8524 N N . ASN B 1 342 ? 0.752 4.66 12.055 1 93 342 ASN B N 1
ATOM 8525 C CA . ASN B 1 342 ? 2.105 5.172 12.242 1 93 342 ASN B CA 1
ATOM 8526 C C . ASN B 1 342 ? 3.156 4.137 11.844 1 93 342 ASN B C 1
ATOM 8528 O O . ASN B 1 342 ? 4.129 4.465 11.156 1 93 342 ASN B O 1
ATOM 8532 N N . ILE B 1 343 ? 2.875 2.967 12.281 1 96.5 343 ILE B N 1
ATOM 8533 C CA . ILE B 1 343 ? 3.811 1.883 12 1 96.5 343 ILE B CA 1
ATOM 8534 C C . ILE B 1 343 ? 3.773 1.542 10.516 1 96.5 343 ILE B C 1
ATOM 8536 O O . ILE B 1 343 ? 4.816 1.292 9.898 1 96.5 343 ILE B O 1
ATOM 8540 N N . GLU B 1 344 ? 2.592 1.612 9.93 1 95.75 344 GLU B N 1
ATOM 8541 C CA . GLU B 1 344 ? 2.477 1.348 8.5 1 95.75 344 GLU B CA 1
ATOM 8542 C C . GLU B 1 344 ? 3.281 2.357 7.684 1 95.75 344 GLU B C 1
ATOM 8544 O O . GLU B 1 344 ? 3.947 1.991 6.711 1 95.75 344 GLU B O 1
ATOM 8549 N N . GLY B 1 345 ? 3.139 3.596 8.094 1 95.75 345 GLY B N 1
ATOM 8550 C CA . GLY B 1 345 ? 3.914 4.617 7.406 1 95.75 345 GLY B CA 1
ATOM 8551 C C . GLY B 1 345 ? 5.41 4.414 7.527 1 95.75 345 GLY B C 1
ATOM 8552 O O . GLY B 1 345 ? 6.145 4.531 6.543 1 95.75 345 GLY B O 1
ATOM 8553 N N . THR B 1 346 ? 5.883 4.055 8.695 1 97.44 346 THR B N 1
ATOM 8554 C CA . THR B 1 346 ? 7.297 3.818 8.961 1 97.44 346 THR B CA 1
ATOM 8555 C C . THR B 1 346 ? 7.809 2.619 8.172 1 97.44 346 THR B C 1
ATOM 8557 O O . THR B 1 346 ? 8.867 2.686 7.543 1 97.44 346 THR B O 1
ATOM 8560 N N . ASP B 1 347 ? 7.008 1.584 8.172 1 97.94 347 ASP B N 1
ATOM 8561 C CA . ASP B 1 347 ? 7.391 0.366 7.469 1 97.94 347 ASP B CA 1
ATOM 8562 C C . ASP B 1 347 ? 7.414 0.59 5.961 1 97.94 347 ASP B C 1
ATOM 8564 O O . ASP B 1 347 ? 8.234 0.002 5.25 1 97.94 347 ASP B O 1
ATOM 8568 N N . THR B 1 348 ? 6.48 1.377 5.457 1 98.06 348 THR B N 1
ATOM 8569 C CA . THR B 1 348 ? 6.469 1.693 4.031 1 98.06 348 THR B CA 1
ATOM 8570 C C . THR B 1 348 ? 7.758 2.396 3.623 1 98.06 348 THR B C 1
ATOM 8572 O O . THR B 1 348 ? 8.375 2.039 2.615 1 98.06 348 THR B O 1
ATOM 8575 N N . ALA B 1 349 ? 8.148 3.373 4.402 1 98.38 349 ALA B N 1
ATOM 8576 C CA . ALA B 1 349 ? 9.391 4.094 4.113 1 98.38 349 ALA B CA 1
ATOM 8577 C C . ALA B 1 349 ? 10.594 3.16 4.164 1 98.38 349 ALA B C 1
ATOM 8579 O O . ALA B 1 349 ? 11.414 3.148 3.246 1 98.38 349 ALA B O 1
ATOM 8580 N N . LYS B 1 350 ? 10.703 2.393 5.23 1 98.38 350 LYS B N 1
ATOM 8581 C CA . LYS B 1 350 ? 11.812 1.464 5.402 1 98.38 350 LYS B CA 1
ATOM 8582 C C . LYS B 1 350 ? 11.852 0.442 4.27 1 98.38 350 LYS B C 1
ATOM 8584 O O . LYS B 1 350 ? 12.914 0.202 3.682 1 98.38 350 LYS B O 1
ATOM 8589 N N . GLN B 1 351 ? 10.719 -0.154 3.979 1 98.5 351 GLN B N 1
ATOM 8590 C CA . GLN B 1 351 ? 10.633 -1.189 2.955 1 98.5 351 GLN B CA 1
ATOM 8591 C C . GLN B 1 351 ? 11.055 -0.651 1.59 1 98.5 351 GLN B C 1
ATOM 8593 O O . GLN B 1 351 ? 11.844 -1.284 0.883 1 98.5 351 GLN B O 1
ATOM 8598 N N . ALA B 1 352 ? 10.484 0.476 1.22 1 98.69 352 ALA B N 1
ATOM 8599 C CA . ALA B 1 352 ? 10.766 1.06 -0.089 1 98.69 352 ALA B CA 1
ATOM 8600 C C . ALA B 1 352 ? 12.234 1.469 -0.2 1 98.69 352 ALA B C 1
ATOM 8602 O O . ALA B 1 352 ? 12.891 1.191 -1.209 1 98.69 352 ALA B O 1
ATOM 8603 N N . LEU B 1 353 ? 12.766 2.125 0.816 1 98.75 353 LEU B N 1
ATOM 8604 C CA . LEU B 1 353 ? 14.133 2.625 0.776 1 98.75 353 LEU B CA 1
ATOM 8605 C C . LEU B 1 353 ? 15.133 1.473 0.754 1 98.75 353 LEU B C 1
ATOM 8607 O O . LEU B 1 353 ? 16.125 1.522 0.029 1 98.75 353 LEU B O 1
ATOM 8611 N N . VAL B 1 354 ? 14.867 0.462 1.543 1 98.62 354 VAL B N 1
ATOM 8612 C CA . VAL B 1 354 ? 15.75 -0.7 1.566 1 98.62 354 VAL B CA 1
ATOM 8613 C C . VAL B 1 354 ? 15.641 -1.459 0.246 1 98.62 354 VAL B C 1
ATOM 8615 O O . VAL B 1 354 ? 16.641 -1.946 -0.283 1 98.62 354 VAL B O 1
ATOM 8618 N N . GLY B 1 355 ? 14.406 -1.579 -0.242 1 98.75 355 GLY B N 1
ATOM 8619 C CA . GLY B 1 355 ? 14.211 -2.219 -1.534 1 98.75 355 GLY B CA 1
ATOM 8620 C C . GLY B 1 355 ? 14.953 -1.525 -2.66 1 98.75 355 GLY B C 1
ATOM 8621 O O . GLY B 1 355 ? 15.383 -2.172 -3.619 1 98.75 355 GLY B O 1
ATOM 8622 N N . MET B 1 356 ? 15.156 -0.201 -2.541 1 98.81 356 MET B N 1
ATOM 8623 C CA . MET B 1 356 ? 15.805 0.593 -3.58 1 98.81 356 MET B CA 1
ATOM 8624 C C . MET B 1 356 ? 17.281 0.82 -3.248 1 98.81 356 MET B C 1
ATOM 8626 O O . MET B 1 356 ? 17.922 1.705 -3.818 1 98.81 356 MET B O 1
ATOM 8630 N N . ASP B 1 357 ? 17.781 0.064 -2.229 1 98.56 357 ASP B N 1
ATOM 8631 C CA . ASP B 1 357 ? 19.203 0.166 -1.886 1 98.56 357 ASP B CA 1
ATOM 8632 C C . ASP B 1 357 ? 20.078 -0.045 -3.117 1 98.56 357 ASP B C 1
ATOM 8634 O O . ASP B 1 357 ? 19.938 -1.047 -3.82 1 98.56 357 ASP B O 1
ATOM 8638 N N . GLY B 1 358 ? 20.969 0.886 -3.365 1 97.94 358 GLY B N 1
ATOM 8639 C CA . GLY B 1 358 ? 21.922 0.787 -4.465 1 97.94 358 GLY B CA 1
ATOM 8640 C C . GLY B 1 358 ? 21.297 1.085 -5.816 1 97.94 358 GLY B C 1
ATOM 8641 O O . GLY B 1 358 ? 21.906 0.85 -6.855 1 97.94 358 GLY B O 1
ATOM 8642 N N . LEU B 1 359 ? 20.078 1.586 -5.844 1 98.31 359 LEU B N 1
ATOM 8643 C CA . LEU B 1 359 ? 19.359 1.824 -7.094 1 98.31 359 LEU B CA 1
ATOM 8644 C C . LEU B 1 359 ? 20.125 2.811 -7.977 1 98.31 359 LEU B C 1
ATOM 8646 O O . LEU B 1 359 ? 20.125 2.674 -9.203 1 98.31 359 LEU B O 1
ATOM 8650 N N . MET B 1 360 ? 20.781 3.797 -7.395 1 97.44 360 MET B N 1
ATOM 8651 C CA . MET B 1 360 ? 21.453 4.855 -8.156 1 97.44 360 MET B CA 1
ATOM 8652 C C . MET B 1 360 ? 22.719 4.336 -8.812 1 97.44 360 MET B C 1
ATOM 8654 O O . MET B 1 360 ? 23.328 5.023 -9.641 1 97.44 360 MET B O 1
ATOM 8658 N N . GLU B 1 361 ? 23.125 3.152 -8.461 1 97.25 361 GLU B N 1
ATOM 8659 C CA . GLU B 1 361 ? 24.188 2.484 -9.211 1 97.25 361 GLU B CA 1
ATOM 8660 C C . GLU B 1 361 ? 23.641 1.927 -10.531 1 97.25 361 GLU B C 1
ATOM 8662 O O . GLU B 1 361 ? 24.422 1.606 -11.438 1 97.25 361 GLU B O 1
ATOM 8667 N N . MET B 1 362 ? 22.344 1.821 -10.641 1 97.94 362 MET B N 1
ATOM 8668 C CA . MET B 1 362 ? 21.703 1.162 -11.773 1 97.94 362 MET B CA 1
ATOM 8669 C C . MET B 1 362 ? 21.109 2.188 -12.734 1 97.94 362 MET B C 1
ATOM 8671 O O . MET B 1 362 ? 20.984 1.923 -13.938 1 97.94 362 MET B O 1
ATOM 8675 N N . ILE B 1 363 ? 20.703 3.326 -12.195 1 97.94 363 ILE B N 1
ATOM 8676 C CA . ILE B 1 363 ? 20 4.324 -13 1 97.94 363 ILE B CA 1
ATOM 8677 C C . ILE B 1 363 ? 20.578 5.707 -12.727 1 97.94 363 ILE B C 1
ATOM 8679 O O . ILE B 1 363 ? 21.406 5.875 -11.82 1 97.94 363 ILE B O 1
ATOM 8683 N N . GLU B 1 364 ? 20.203 6.668 -13.531 1 96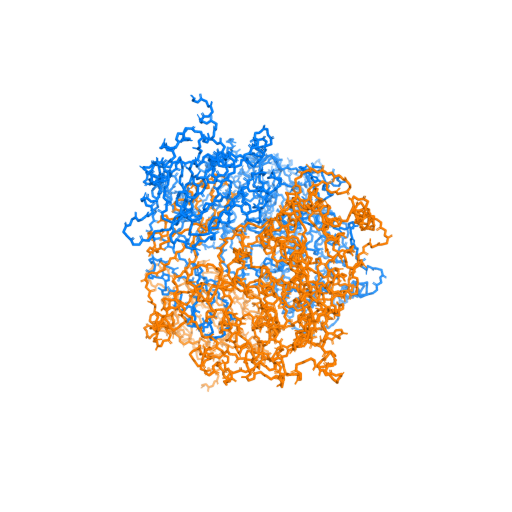.88 364 GLU B N 1
ATOM 8684 C CA . GLU B 1 364 ? 20.656 8.039 -13.352 1 96.88 364 GLU B CA 1
ATOM 8685 C C . GLU B 1 364 ? 19.625 9.039 -13.875 1 96.88 364 GLU B C 1
ATOM 8687 O O . GLU B 1 364 ? 18.781 8.688 -14.695 1 96.88 364 GLU B O 1
ATOM 8692 N N . LEU B 1 365 ? 19.641 10.258 -13.375 1 97.75 365 LEU B N 1
ATOM 8693 C CA . LEU B 1 365 ? 18.797 11.352 -13.852 1 97.75 365 LEU B CA 1
ATOM 8694 C C . LEU B 1 365 ? 19.312 11.891 -15.18 1 97.75 365 LEU B C 1
ATOM 8696 O O . LEU B 1 365 ? 20.531 12.016 -15.383 1 97.75 365 LEU B O 1
ATOM 8700 N N . LYS B 1 366 ? 18.422 12.188 -16.062 1 97 366 LYS B N 1
ATOM 8701 C CA . LYS B 1 366 ? 18.797 12.898 -17.281 1 97 366 LYS B CA 1
ATOM 8702 C C . LYS B 1 366 ? 18.922 14.398 -17.016 1 97 366 LYS B C 1
ATOM 8704 O O . LYS B 1 366 ? 18.188 15.195 -17.594 1 97 366 LYS B O 1
ATOM 8709 N N . ARG B 1 367 ? 19.906 14.656 -16.312 1 95.31 367 ARG B N 1
ATOM 8710 C CA . ARG B 1 367 ? 19.984 16.016 -15.789 1 95.31 367 ARG B CA 1
ATOM 8711 C C . ARG B 1 367 ? 20.594 16.969 -16.812 1 95.31 367 ARG B C 1
ATOM 8713 O O . ARG B 1 367 ? 20.359 18.188 -16.75 1 95.31 367 ARG B O 1
ATOM 8720 N N . ASP B 1 368 ? 21.297 16.562 -17.781 1 92.88 368 ASP B N 1
ATOM 8721 C CA . ASP B 1 368 ? 22.078 17.453 -18.641 1 92.88 368 ASP B CA 1
ATOM 8722 C C . ASP B 1 368 ? 21.359 17.688 -19.969 1 92.88 368 ASP B C 1
ATOM 8724 O O . ASP B 1 368 ? 21.719 18.594 -20.719 1 92.88 368 ASP B O 1
ATOM 8728 N N . LYS B 1 369 ? 20.391 16.875 -20.25 1 91.69 369 LYS B N 1
ATOM 8729 C CA . LYS B 1 369 ? 19.688 17.047 -21.5 1 91.69 369 LYS B CA 1
ATOM 8730 C C . LYS B 1 369 ? 18.234 16.578 -21.391 1 91.69 369 LYS B C 1
ATOM 8732 O O . LYS B 1 369 ? 17.906 15.797 -20.5 1 91.69 369 LYS B O 1
ATOM 8737 N N . GLY B 1 370 ? 17.469 17.219 -22.234 1 95.56 370 GLY B N 1
ATOM 8738 C CA . GLY B 1 370 ? 16.109 16.734 -22.359 1 95.56 370 GLY B CA 1
ATOM 8739 C C . GLY B 1 370 ? 15.133 17.469 -21.469 1 95.56 370 GLY B C 1
ATOM 8740 O O . GLY B 1 370 ? 15.375 18.625 -21.078 1 95.56 370 GLY B O 1
ATOM 8741 N N . GLU B 1 371 ? 14.023 16.828 -21.25 1 97.06 371 GLU B N 1
ATOM 8742 C CA . GLU B 1 371 ? 12.883 17.453 -20.594 1 97.06 371 GLU B CA 1
ATOM 8743 C C . GLU B 1 371 ? 13.195 17.812 -19.141 1 97.06 371 GLU B C 1
ATOM 8745 O O . GLU B 1 371 ? 12.812 18.875 -18.656 1 97.06 371 GLU B O 1
ATOM 8750 N N . LEU B 1 372 ? 13.852 16.891 -18.453 1 98.31 372 LEU B N 1
ATOM 8751 C CA . LEU B 1 372 ? 14.18 17.156 -17.062 1 98.31 372 LEU B CA 1
ATOM 8752 C C . LEU B 1 372 ? 15.047 18.406 -16.922 1 98.31 372 LEU B C 1
ATOM 8754 O O . LEU B 1 372 ? 14.781 19.266 -16.094 1 98.31 372 LEU B O 1
ATOM 8758 N N . ALA B 1 373 ? 16.141 18.469 -17.75 1 98.12 373 ALA B N 1
ATOM 8759 C CA . ALA B 1 373 ? 17.062 19.594 -17.719 1 98.12 373 ALA B CA 1
ATOM 8760 C C . ALA B 1 373 ? 16.328 20.906 -17.984 1 98.12 373 ALA B C 1
ATOM 8762 O O . ALA B 1 373 ? 16.547 21.906 -17.281 1 98.12 373 ALA B O 1
ATOM 8763 N N . ASP B 1 374 ? 15.461 20.875 -18.953 1 98.12 374 ASP B N 1
ATOM 8764 C CA . ASP B 1 374 ? 14.734 22.078 -19.344 1 98.12 374 ASP B CA 1
ATOM 8765 C C . ASP B 1 374 ? 13.789 22.531 -18.234 1 98.12 374 ASP B C 1
ATOM 8767 O O . ASP B 1 374 ? 13.734 23.719 -17.906 1 98.12 374 ASP B O 1
ATOM 8771 N N . LYS B 1 375 ? 13.07 21.609 -17.688 1 98 375 LYS B N 1
ATOM 8772 C CA . LYS B 1 375 ? 12.094 21.953 -16.656 1 98 375 LYS B CA 1
ATOM 8773 C C . LYS B 1 375 ? 12.781 22.453 -15.391 1 98 375 LYS B C 1
ATOM 8775 O O . LYS B 1 375 ? 12.273 23.344 -14.711 1 98 375 LYS B O 1
ATOM 8780 N N . VAL B 1 376 ? 13.883 21.828 -15.031 1 98.44 376 VAL B N 1
ATOM 8781 C CA . VAL B 1 376 ? 14.648 22.25 -13.859 1 98.44 376 VAL B CA 1
ATOM 8782 C C . VAL B 1 376 ? 15.117 23.688 -14.047 1 98.44 376 VAL B C 1
ATOM 8784 O O . VAL B 1 376 ? 15 24.516 -13.133 1 98.44 376 VAL B O 1
ATOM 8787 N N . ARG B 1 377 ? 15.688 23.969 -15.227 1 98.06 377 ARG B N 1
ATOM 8788 C CA . ARG B 1 377 ? 16.141 25.328 -15.531 1 98.06 377 ARG B CA 1
ATOM 8789 C C . ARG B 1 377 ? 14.984 26.312 -15.477 1 98.06 377 ARG B C 1
ATOM 8791 O O . ARG B 1 377 ? 15.109 27.391 -14.883 1 98.06 377 ARG B O 1
ATOM 8798 N N . GLU B 1 378 ? 13.922 25.922 -16.062 1 98 378 GLU B N 1
ATOM 8799 C CA . GLU B 1 378 ? 12.75 26.781 -16.094 1 98 378 GLU B CA 1
ATOM 8800 C C . GLU B 1 378 ? 12.266 27.125 -14.695 1 98 378 GLU B C 1
ATOM 8802 O O . GLU B 1 378 ? 11.969 28.281 -14.391 1 98 378 GLU B O 1
ATOM 8807 N N . LEU B 1 379 ? 12.172 26.141 -13.867 1 98 379 LEU B N 1
ATOM 8808 C CA . LEU B 1 379 ? 11.695 26.344 -12.508 1 98 379 LEU B CA 1
ATOM 8809 C C . LEU B 1 379 ? 12.609 27.281 -11.734 1 98 379 LEU B C 1
ATOM 8811 O O . LEU B 1 379 ? 12.141 28.156 -11 1 98 379 LEU B O 1
ATOM 8815 N N . LYS B 1 380 ? 13.898 27.125 -11.898 1 98.12 380 LYS B N 1
ATOM 8816 C CA . LYS B 1 380 ? 14.859 28 -11.234 1 98.12 380 LYS B CA 1
ATOM 8817 C C . LYS B 1 380 ? 14.727 29.438 -11.734 1 98.12 380 LYS B C 1
ATOM 8819 O O . LYS B 1 380 ? 14.758 30.375 -10.938 1 98.12 380 LYS B O 1
ATOM 8824 N N . GLU B 1 381 ? 14.523 29.562 -13.078 1 98.38 381 GLU B N 1
ATOM 8825 C CA . GLU B 1 381 ? 14.359 30.875 -13.672 1 98.38 381 GLU B CA 1
ATOM 8826 C C . GLU B 1 381 ? 13.094 31.562 -13.156 1 98.38 381 GLU B C 1
ATOM 8828 O O . GLU B 1 381 ? 13.117 32.75 -12.805 1 98.38 381 GLU B O 1
ATOM 8833 N N . ARG B 1 382 ? 12.062 30.828 -13.094 1 98.31 382 ARG B N 1
ATOM 8834 C CA . ARG B 1 382 ? 10.797 31.375 -12.617 1 98.31 382 ARG B CA 1
ATOM 8835 C C . ARG B 1 382 ? 10.906 31.812 -11.164 1 98.31 382 ARG B C 1
ATOM 8837 O O . ARG B 1 382 ? 10.359 32.844 -10.781 1 98.31 382 ARG B O 1
ATOM 8844 N N . ALA B 1 383 ? 11.562 31.047 -10.344 1 98.12 383 ALA B N 1
ATOM 8845 C CA . ALA B 1 383 ? 11.742 31.391 -8.938 1 98.12 383 ALA B CA 1
ATOM 8846 C C . ALA B 1 383 ? 12.539 32.688 -8.789 1 98.12 383 ALA B C 1
ATOM 8848 O O . ALA B 1 383 ? 12.203 33.531 -7.961 1 98.12 383 ALA B O 1
ATOM 8849 N N . ILE B 1 384 ? 13.586 32.844 -9.609 1 98.12 384 ILE B N 1
ATOM 8850 C CA . ILE B 1 384 ? 14.43 34.031 -9.555 1 98.12 384 ILE B CA 1
ATOM 8851 C C . ILE B 1 384 ? 13.625 35.25 -9.992 1 98.12 384 ILE B C 1
ATOM 8853 O O . ILE B 1 384 ? 13.688 36.312 -9.352 1 98.12 384 ILE B O 1
ATOM 8857 N N . LEU B 1 385 ? 12.867 35.062 -11.062 1 98.31 385 LEU B N 1
ATOM 8858 C CA . LEU B 1 385 ? 12.047 36.188 -11.555 1 98.31 385 LEU B CA 1
ATOM 8859 C C . LEU B 1 385 ? 10.984 36.562 -10.531 1 98.31 385 LEU B C 1
ATOM 8861 O O . LEU B 1 385 ? 10.656 37.75 -10.398 1 98.31 385 LEU B O 1
ATOM 8865 N N . PHE B 1 386 ? 10.484 35.625 -9.867 1 98.12 386 PHE B N 1
ATOM 8866 C CA . PHE B 1 386 ? 9.523 35.875 -8.805 1 98.12 386 PHE B CA 1
ATOM 8867 C C . PHE B 1 386 ? 10.133 36.719 -7.707 1 98.12 386 PHE B C 1
ATOM 8869 O O . PHE B 1 386 ? 9.516 37.688 -7.238 1 98.12 386 PHE B O 1
ATOM 8876 N N . MET B 1 387 ? 11.297 36.344 -7.273 1 97.62 387 MET B N 1
ATOM 8877 C CA . MET B 1 387 ? 12.008 37.094 -6.25 1 97.62 387 MET B CA 1
ATOM 8878 C C . MET B 1 387 ? 12.289 38.531 -6.719 1 97.62 387 MET B C 1
ATOM 8880 O O . MET B 1 387 ? 12.172 39.469 -5.941 1 97.62 387 MET B O 1
ATOM 8884 N N . GLU B 1 388 ? 12.625 38.688 -8 1 98 388 GLU B N 1
ATOM 8885 C CA . GLU B 1 388 ? 12.875 40 -8.562 1 98 388 GLU B CA 1
ATOM 8886 C C . GLU B 1 388 ? 11.617 40.875 -8.516 1 98 388 GLU B C 1
ATOM 8888 O O . GLU B 1 388 ? 11.695 42.062 -8.211 1 98 388 GLU B O 1
ATOM 8893 N N . GLU B 1 389 ? 10.547 40.219 -8.812 1 98 389 GLU B N 1
ATOM 8894 C CA . GLU B 1 389 ? 9.297 40.969 -8.758 1 98 389 GLU B CA 1
ATOM 8895 C C . GLU B 1 389 ? 8.961 41.406 -7.332 1 98 389 GLU B C 1
ATOM 8897 O O . GLU B 1 389 ? 8.422 42.469 -7.109 1 98 389 GLU B O 1
ATOM 8902 N N . ILE B 1 390 ? 9.219 40.562 -6.398 1 98.06 390 ILE B N 1
ATOM 8903 C CA . ILE B 1 390 ? 9.008 40.906 -4.992 1 98.06 390 ILE B CA 1
ATOM 8904 C C . ILE B 1 390 ? 9.797 42.156 -4.637 1 98.06 390 ILE B C 1
ATOM 8906 O O . ILE B 1 390 ? 9.281 43.062 -3.975 1 98.06 390 ILE B O 1
ATOM 8910 N N . LEU B 1 391 ? 10.977 42.281 -5.129 1 97.5 391 LEU B N 1
ATOM 8911 C CA . LEU B 1 391 ? 11.82 43.438 -4.867 1 97.5 391 LEU B CA 1
ATOM 8912 C C . LEU B 1 391 ? 11.25 44.688 -5.543 1 97.5 391 LEU B C 1
ATOM 8914 O O . LEU B 1 391 ? 11.25 45.75 -4.957 1 97.5 391 LEU B O 1
ATOM 8918 N N . GLU B 1 392 ? 10.75 44.469 -6.691 1 97.81 392 GLU B N 1
ATOM 8919 C CA . GLU B 1 392 ? 10.234 45.594 -7.484 1 97.81 392 GLU B CA 1
ATOM 8920 C C . GLU B 1 392 ? 9 46.219 -6.832 1 97.81 392 GLU B C 1
ATOM 8922 O O . GLU B 1 392 ? 8.781 47.406 -6.926 1 97.81 392 GLU B O 1
ATOM 8927 N N . VAL B 1 393 ? 8.188 45.406 -6.199 1 97 393 VAL B N 1
ATOM 8928 C CA . VAL B 1 393 ? 6.918 45.906 -5.68 1 97 393 VAL B CA 1
ATOM 8929 C C . VAL B 1 393 ? 7.133 46.531 -4.297 1 97 393 VAL B C 1
ATOM 8931 O O . VAL B 1 393 ? 6.234 47.156 -3.746 1 97 393 VAL B O 1
ATOM 8934 N N . GLY B 1 394 ? 8.297 46.25 -3.705 1 96.88 394 GLY B N 1
ATOM 8935 C CA . GLY B 1 394 ? 8.562 46.938 -2.438 1 96.88 394 GLY B CA 1
ATOM 8936 C C . GLY B 1 394 ? 8.977 45.969 -1.341 1 96.88 394 GLY B C 1
ATOM 8937 O O . GLY B 1 394 ? 9.078 46.344 -0.174 1 96.88 394 GLY B O 1
ATOM 8938 N N . GLY B 1 395 ? 9.102 44.75 -1.693 1 96.75 395 GLY B N 1
ATOM 8939 C CA . GLY B 1 395 ? 9.609 43.781 -0.716 1 96.75 395 GLY B CA 1
ATOM 8940 C C . GLY B 1 395 ? 8.594 42.75 -0.325 1 96.75 395 GLY B C 1
ATOM 8941 O O . GLY B 1 395 ? 7.469 42.719 -0.835 1 96.75 395 GLY B O 1
ATOM 8942 N N . TYR B 1 396 ? 9 41.844 0.599 1 97.12 396 TYR B N 1
ATOM 8943 C CA . TYR B 1 396 ? 8.234 40.656 0.987 1 97.12 396 TYR B CA 1
ATOM 8944 C C . TYR B 1 396 ? 6.863 41.062 1.526 1 97.12 396 TYR B C 1
ATOM 8946 O O . TYR B 1 396 ? 5.844 40.5 1.121 1 97.12 396 TYR B O 1
ATOM 8954 N N . PHE B 1 397 ? 6.789 42 2.443 1 97.25 397 PHE B N 1
ATOM 8955 C CA . PHE B 1 397 ? 5.543 42.375 3.115 1 97.25 397 PHE B CA 1
ATOM 8956 C C . PHE B 1 397 ? 4.539 42.938 2.121 1 97.25 397 PHE B C 1
ATOM 8958 O O . PHE B 1 397 ? 3.348 42.625 2.191 1 97.25 397 PHE B O 1
ATOM 8965 N N . LYS B 1 398 ? 5.023 43.75 1.213 1 97.06 398 LYS B N 1
ATOM 8966 C CA . LYS B 1 398 ? 4.145 44.281 0.178 1 97.06 398 LYS B CA 1
ATOM 8967 C C . LYS B 1 398 ? 3.637 43.188 -0.744 1 97.06 398 LYS B C 1
ATOM 8969 O O . LYS B 1 398 ? 2.482 43.219 -1.176 1 97.06 398 LYS B O 1
ATOM 8974 N N . ALA B 1 399 ? 4.539 42.312 -1.092 1 97.19 399 ALA B N 1
ATOM 8975 C CA . ALA B 1 399 ? 4.152 41.188 -1.937 1 97.19 399 ALA B CA 1
ATOM 8976 C C . ALA B 1 399 ? 3.041 40.375 -1.283 1 97.19 399 ALA B C 1
ATOM 8978 O O . ALA B 1 399 ? 2.113 39.938 -1.959 1 97.19 399 ALA B O 1
ATOM 8979 N N . VAL B 1 400 ? 3.174 40.094 0.04 1 96.81 400 VAL B N 1
ATOM 8980 C CA . VAL B 1 400 ? 2.152 39.344 0.778 1 96.81 400 VAL B CA 1
ATOM 8981 C C . VAL B 1 400 ? 0.831 40.125 0.731 1 96.81 400 VAL B C 1
ATOM 8983 O O . VAL B 1 400 ? -0.229 39.531 0.517 1 96.81 400 VAL B O 1
ATOM 8986 N N . GLU B 1 401 ? 0.907 41.406 0.895 1 95 401 GLU B N 1
ATOM 8987 C CA . GLU B 1 401 ? -0.288 42.219 0.854 1 95 401 GLU B CA 1
ATOM 8988 C C . GLU B 1 401 ? -0.979 42.125 -0.504 1 95 401 GLU B C 1
ATOM 8990 O O . GLU B 1 401 ? -2.207 42.219 -0.588 1 95 401 GLU B O 1
ATOM 8995 N N . GLU B 1 402 ? -0.216 41.969 -1.459 1 94.5 402 GLU B N 1
ATOM 8996 C CA . GLU B 1 402 ? -0.74 41.969 -2.822 1 94.5 402 GLU B CA 1
ATOM 8997 C C . GLU B 1 402 ? -1.135 40.562 -3.242 1 94.5 402 GLU B C 1
ATOM 8999 O O . GLU B 1 402 ? -1.504 40.312 -4.395 1 94.5 402 GLU B O 1
ATOM 9004 N N . GLY B 1 403 ? -0.961 39.594 -2.426 1 92.75 403 GLY B N 1
ATOM 9005 C CA . GLY B 1 403 ? -1.46 38.25 -2.686 1 92.75 403 GLY B CA 1
ATOM 9006 C C . GLY B 1 403 ? -0.55 37.438 -3.59 1 92.75 403 GLY B C 1
ATOM 9007 O O . GLY B 1 403 ? -1.022 36.625 -4.391 1 92.75 403 GLY B O 1
ATOM 9008 N N . PHE B 1 404 ? 0.764 37.594 -3.473 1 95 404 PHE B N 1
ATOM 9009 C CA . PHE B 1 404 ? 1.73 36.938 -4.34 1 95 404 PHE B CA 1
ATOM 9010 C C . PHE B 1 404 ? 1.793 35.438 -4.047 1 95 404 PHE B C 1
ATOM 9012 O O . PHE B 1 404 ? 2.064 34.625 -4.941 1 95 404 PHE B O 1
ATOM 9019 N N . PHE B 1 405 ? 1.57 35.062 -2.842 1 95.12 405 PHE B N 1
ATOM 9020 C CA . PHE B 1 405 ? 1.907 33.719 -2.404 1 95.12 405 PHE B CA 1
ATOM 9021 C C . PHE B 1 405 ? 0.682 32.812 -2.447 1 95.12 405 PHE B C 1
ATOM 9023 O O . PHE B 1 405 ? -0.432 33.25 -2.156 1 95.12 405 PHE B O 1
ATOM 9030 N N . VAL B 1 406 ? 0.915 31.484 -2.818 1 93.12 406 VAL B N 1
ATOM 9031 C CA . VAL B 1 406 ? -0.06 30.406 -2.91 1 93.12 406 VAL B CA 1
ATOM 9032 C C . VAL B 1 406 ? -1.025 30.688 -4.062 1 93.12 406 VAL B C 1
ATOM 9034 O O . VAL B 1 406 ? -2.207 30.328 -3.982 1 93.12 406 VAL B O 1
ATOM 9037 N N . ASP B 1 407 ? -0.634 31.484 -4.996 1 91.31 407 ASP B N 1
ATOM 9038 C CA . ASP B 1 407 ? -1.413 31.75 -6.203 1 91.31 407 ASP B CA 1
ATOM 9039 C C . ASP B 1 407 ? -1.244 30.625 -7.219 1 91.31 407 ASP B C 1
ATOM 9041 O O . ASP B 1 407 ? -0.125 30.312 -7.637 1 91.31 407 ASP B O 1
ATOM 9045 N N . SER B 1 408 ? -2.289 30.078 -7.691 1 89 408 SER B N 1
ATOM 9046 C CA . SER B 1 408 ? -2.25 28.906 -8.562 1 89 408 SER B CA 1
ATOM 9047 C C . SER B 1 408 ? -2.111 29.297 -10.023 1 89 408 SER B C 1
ATOM 9049 O O . SER B 1 408 ? -2.873 28.844 -10.875 1 89 408 SER B O 1
ATOM 9051 N N . GLY B 1 409 ? -1.299 30.188 -10.539 1 89.25 409 GLY B N 1
ATOM 9052 C CA . GLY B 1 409 ? -1.079 30.641 -11.898 1 89.25 409 GLY B CA 1
ATOM 9053 C C . GLY B 1 409 ? 0.273 30.219 -12.453 1 89.25 409 GLY B C 1
ATOM 9054 O O . GLY B 1 409 ? 0.557 30.438 -13.633 1 89.25 409 GLY B O 1
ATOM 9055 N N . GLU B 1 410 ? 1.077 29.359 -11.758 1 92.19 410 GLU B N 1
ATOM 9056 C CA . GLU B 1 410 ? 2.475 29.078 -12.07 1 92.19 410 GLU B CA 1
ATOM 9057 C C . GLU B 1 410 ? 3.203 30.328 -12.531 1 92.19 410 GLU B C 1
ATOM 9059 O O . GLU B 1 410 ? 3.236 30.625 -13.734 1 92.19 410 GLU B O 1
ATOM 9064 N N . TYR B 1 411 ? 3.82 31.047 -11.875 1 95.56 411 TYR B N 1
ATOM 9065 C CA . TYR B 1 411 ? 4.457 32.312 -12.164 1 95.56 411 TYR B CA 1
ATOM 9066 C C . TYR B 1 411 ? 5.191 32.281 -13.5 1 95.56 411 TYR B C 1
ATOM 9068 O O . TYR B 1 411 ? 5.922 31.328 -13.781 1 95.56 411 TYR B O 1
ATOM 9076 N N . PRO B 1 412 ? 5.051 33.219 -14.422 1 95.94 412 PRO B N 1
ATOM 9077 C CA . PRO B 1 412 ? 4.543 34.562 -14.125 1 95.94 412 PRO B CA 1
ATOM 9078 C C . PRO B 1 412 ? 3.033 34.656 -14.312 1 95.94 412 PRO B C 1
ATOM 9080 O O . PRO B 1 412 ? 2.463 35.75 -14.125 1 95.94 412 PRO B O 1
ATOM 9083 N N . GLU B 1 413 ? 2.432 33.562 -14.602 1 93.81 413 GLU B N 1
ATOM 9084 C CA . GLU B 1 413 ? 0.972 33.594 -14.648 1 93.81 413 GLU B CA 1
ATOM 9085 C C . GLU B 1 413 ? 0.38 33.781 -13.258 1 93.81 413 GLU B C 1
ATOM 9087 O O . GLU B 1 413 ? 0.955 33.344 -12.266 1 93.81 413 GLU B O 1
ATOM 9092 N N . ARG B 1 414 ? -0.782 34.5 -13.273 1 92 414 ARG B N 1
ATOM 9093 C CA . ARG B 1 414 ? -1.494 34.719 -12.016 1 92 414 ARG B CA 1
ATOM 9094 C C . ARG B 1 414 ? -2.959 34.312 -12.141 1 92 414 ARG B C 1
ATOM 9096 O O . ARG B 1 414 ? -3.59 34.531 -13.172 1 92 414 ARG B O 1
ATOM 9103 N N . ASN B 1 415 ? -3.389 33.625 -11.156 1 87.5 415 ASN B N 1
ATOM 9104 C CA . ASN B 1 415 ? -4.797 33.25 -11.102 1 87.5 415 ASN B CA 1
ATOM 9105 C C . ASN B 1 415 ? -5.598 34.219 -10.219 1 87.5 415 ASN B C 1
ATOM 9107 O O . ASN B 1 415 ? -6.824 34.281 -10.32 1 87.5 415 ASN B O 1
ATOM 9111 N N . GLY B 1 416 ? -4.891 34.875 -9.289 1 84.75 416 GLY B N 1
ATOM 9112 C CA . GLY B 1 416 ? -5.543 35.844 -8.406 1 84.75 416 GLY B CA 1
ATOM 9113 C C . GLY B 1 416 ? -6.16 35.188 -7.184 1 84.75 416 GLY B C 1
ATOM 9114 O O . GLY B 1 416 ? -7.004 35.781 -6.516 1 84.75 416 GLY B O 1
ATOM 9115 N N . ASP B 1 417 ? -5.812 33.969 -6.883 1 83.5 417 ASP B N 1
ATOM 9116 C CA . ASP B 1 417 ? -6.363 33.25 -5.742 1 83.5 417 ASP B CA 1
ATOM 9117 C C . ASP B 1 417 ? -5.328 33.125 -4.629 1 83.5 417 ASP B C 1
ATOM 9119 O O . ASP B 1 417 ? -5.418 32.219 -3.799 1 83.5 417 ASP B O 1
ATOM 9123 N N . GLY B 1 418 ? -4.332 33.906 -4.617 1 88.56 418 GLY B N 1
ATOM 9124 C CA . GLY B 1 418 ? -3.311 33.906 -3.582 1 88.56 418 GLY B CA 1
ATOM 9125 C C . GLY B 1 418 ? -3.801 34.406 -2.242 1 88.56 418 GLY B C 1
ATOM 9126 O O . GLY B 1 418 ? -4.891 34.969 -2.152 1 88.56 418 GLY B O 1
ATOM 9127 N N . ILE B 1 419 ? -3.031 34.188 -1.214 1 88.31 419 ILE B N 1
ATOM 9128 C CA . ILE B 1 419 ? -3.373 34.625 0.135 1 88.31 419 ILE B CA 1
ATOM 9129 C C . ILE B 1 419 ? -2.83 36.031 0.375 1 88.31 419 ILE B C 1
ATOM 9131 O O . ILE B 1 419 ? -1.638 36.281 0.184 1 88.31 419 ILE B O 1
ATOM 9135 N N . ALA B 1 420 ? -3.672 36.875 0.718 1 88.94 420 ALA B N 1
ATOM 9136 C CA . ALA B 1 420 ? -3.273 38.219 1.039 1 88.94 420 ALA B CA 1
ATOM 9137 C C . ALA B 1 420 ? -3.461 38.531 2.525 1 88.94 420 ALA B C 1
ATOM 9139 O O . ALA B 1 420 ? -4.449 38.094 3.127 1 88.94 420 ALA B O 1
ATOM 9140 N N . ARG B 1 421 ? -2.461 39.156 3.062 1 90.62 421 ARG B N 1
ATOM 9141 C CA . ARG B 1 421 ? -2.49 39.625 4.445 1 90.62 421 ARG B CA 1
ATOM 9142 C C . ARG B 1 421 ? -2.125 41.094 4.535 1 90.62 421 ARG B C 1
ATOM 9144 O O . ARG B 1 421 ? -1.289 41.562 3.768 1 90.62 421 ARG B O 1
ATOM 9151 N N . LYS B 1 422 ? -2.682 41.719 5.465 1 89.62 422 LYS B N 1
ATOM 9152 C CA . LYS B 1 422 ? -2.424 43.156 5.633 1 89.62 422 LYS B CA 1
ATOM 9153 C C . LYS B 1 422 ? -1.307 43.406 6.645 1 89.62 422 LYS B C 1
ATOM 9155 O O . LYS B 1 422 ? -1.233 42.719 7.672 1 89.62 422 LYS B O 1
ATOM 9160 N N . MET B 1 423 ? -0.499 44.344 6.348 1 89.38 423 MET B N 1
ATOM 9161 C CA . MET B 1 423 ? 0.616 44.688 7.23 1 89.38 423 MET B CA 1
ATOM 9162 C C . MET B 1 423 ? 0.113 45.219 8.562 1 89.38 423 MET B C 1
ATOM 9164 O O . MET B 1 423 ? 0.729 45 9.602 1 89.38 423 MET B O 1
ATOM 9168 N N . ASP B 1 424 ? -0.992 46.062 8.43 1 89.81 424 ASP B N 1
ATOM 9169 C CA . ASP B 1 424 ? -1.547 46.656 9.641 1 89.81 424 ASP B CA 1
ATOM 9170 C C . ASP B 1 424 ? -2.711 45.844 10.18 1 89.81 424 ASP B C 1
ATOM 9172 O O . ASP B 1 424 ? -3.604 46.375 10.844 1 89.81 424 ASP B O 1
ATOM 9176 N N . GLY B 1 425 ? -2.652 44.594 9.883 1 87.31 425 GLY B N 1
ATOM 9177 C CA . GLY B 1 425 ? -3.68 43.688 10.359 1 87.31 425 GLY B CA 1
ATOM 9178 C C . GLY B 1 425 ? -3.115 42.406 10.977 1 87.31 425 GLY B C 1
ATOM 9179 O O . GLY B 1 425 ? -1.921 42.344 11.273 1 87.31 425 GLY B O 1
ATOM 9180 N N . GLY B 1 426 ? -3.986 41.5 11.336 1 83.81 426 GLY B N 1
ATOM 9181 C CA . GLY B 1 426 ? -3.59 40.219 11.859 1 83.81 426 GLY B CA 1
ATOM 9182 C C . GLY B 1 426 ? -3.584 40.156 13.375 1 83.81 426 GLY B C 1
ATOM 9183 O O . GLY B 1 426 ? -3.613 41.188 14.039 1 83.81 426 GLY B O 1
ATOM 9184 N N . ILE B 1 427 ? -3.449 38.938 13.812 1 80.06 427 ILE B N 1
ATOM 9185 C CA . ILE B 1 427 ? -3.398 38.719 15.258 1 80.06 427 ILE B CA 1
ATOM 9186 C C . ILE B 1 427 ? -2.074 39.219 15.812 1 80.06 427 ILE B C 1
ATOM 9188 O O . ILE B 1 427 ? -1.009 38.938 15.25 1 80.06 427 ILE B O 1
ATOM 9192 N N . GLY B 1 428 ? -2.086 40.031 16.891 1 84.81 428 GLY B N 1
ATOM 9193 C CA . GLY B 1 428 ? -0.887 40.531 17.547 1 84.81 428 GLY B CA 1
ATOM 9194 C C . GLY B 1 428 ? -0.428 41.875 17.016 1 84.81 428 GLY B C 1
ATOM 9195 O O . GLY B 1 428 ? 0.629 42.375 17.406 1 84.81 428 GLY B O 1
ATOM 9196 N N . ARG B 1 429 ? -1.228 42.406 16.141 1 89.69 429 ARG B N 1
ATOM 9197 C CA . ARG B 1 429 ? -0.898 43.75 15.641 1 89.69 429 ARG B CA 1
ATOM 9198 C C . ARG B 1 429 ? -0.728 44.719 16.797 1 89.69 429 ARG B C 1
ATOM 9200 O O . ARG B 1 429 ? -1.506 44.719 17.75 1 89.69 429 ARG B O 1
ATOM 9207 N N . GLY B 1 430 ? 0.269 45.594 16.625 1 90.5 430 GLY B N 1
ATOM 9208 C CA . GLY B 1 430 ? 0.47 46.656 17.609 1 90.5 430 GLY B CA 1
ATOM 9209 C C . GLY B 1 430 ? 1.143 46.156 18.875 1 90.5 430 GLY B C 1
ATOM 9210 O O . GLY B 1 430 ? 1.281 46.906 19.844 1 90.5 430 GLY B O 1
ATOM 9211 N N . THR B 1 431 ? 1.536 44.969 18.906 1 90.56 431 THR B N 1
ATOM 9212 C CA . THR B 1 431 ? 2.102 44.438 20.141 1 90.56 431 THR B CA 1
ATOM 9213 C C . THR B 1 431 ? 3.625 44.406 20.062 1 90.56 431 THR B C 1
ATOM 9215 O O . THR B 1 431 ? 4.281 43.844 20.938 1 90.56 431 THR B O 1
ATOM 9218 N N . ILE B 1 432 ? 4.215 45.031 19.078 1 91.88 432 ILE B N 1
ATOM 9219 C CA . ILE B 1 432 ? 5.664 45.156 18.953 1 91.88 432 ILE B CA 1
ATOM 9220 C C . ILE B 1 432 ? 6.098 46.531 19.375 1 91.88 432 ILE B C 1
ATOM 9222 O O . ILE B 1 432 ? 5.48 47.531 18.984 1 91.88 432 ILE B O 1
ATOM 9226 N N . PHE B 1 433 ? 7.113 46.531 20.156 1 92.06 433 PHE B N 1
ATOM 9227 C CA . PHE B 1 433 ? 7.621 47.812 20.656 1 92.06 433 PHE B CA 1
ATOM 9228 C C . PHE B 1 433 ? 9.109 47.938 20.375 1 92.06 433 PHE B C 1
ATOM 9230 O O . PHE B 1 433 ? 9.852 46.969 20.406 1 92.06 433 PHE B O 1
ATOM 9237 N N . GLU B 1 434 ? 9.516 49.125 20.109 1 93 434 GLU B N 1
ATOM 9238 C CA . GLU B 1 434 ? 10.938 49.406 19.922 1 93 434 GLU B CA 1
ATOM 9239 C C . GLU B 1 434 ? 11.688 49.344 21.25 1 93 434 GLU B C 1
ATOM 9241 O O . GLU B 1 434 ? 11.195 49.844 22.266 1 93 434 GLU B O 1
ATOM 9246 N N . ARG B 1 435 ? 12.859 48.781 21.172 1 93 435 ARG B N 1
ATOM 9247 C CA . ARG B 1 435 ? 13.68 48.688 22.375 1 93 435 ARG B CA 1
ATOM 9248 C C . ARG B 1 435 ? 14.266 50.062 22.719 1 93 435 ARG B C 1
ATOM 9250 O O . ARG B 1 435 ? 14.734 50.781 21.844 1 93 435 ARG B O 1
ATOM 9257 N N . ASP B 1 436 ? 14.234 50.375 23.984 1 92.94 436 ASP B N 1
ATOM 9258 C CA . ASP B 1 436 ? 14.867 51.594 24.484 1 92.94 436 ASP B CA 1
ATOM 9259 C C . ASP B 1 436 ? 16.391 51.469 24.422 1 92.94 436 ASP B C 1
ATOM 9261 O O . ASP B 1 436 ? 16.938 50.375 24.359 1 92.94 436 ASP B O 1
ATOM 9265 N N . GLU B 1 437 ? 17 52.625 24.438 1 90.5 437 GLU B N 1
ATOM 9266 C CA . GLU B 1 437 ? 18.453 52.656 24.375 1 90.5 437 GLU B CA 1
ATOM 9267 C C . GLU B 1 437 ? 19.078 51.938 25.562 1 90.5 437 GLU B C 1
ATOM 9269 O O . GLU B 1 437 ? 20.156 51.344 25.438 1 90.5 437 GLU B O 1
ATOM 9274 N N . ASP B 1 438 ? 18.406 51.906 26.625 1 91.06 438 ASP B N 1
ATOM 9275 C CA . ASP B 1 438 ? 18.953 51.281 27.828 1 91.06 438 ASP B CA 1
ATOM 9276 C C . ASP B 1 438 ? 18.359 49.906 28.047 1 91.06 438 ASP B C 1
ATOM 9278 O O . ASP B 1 438 ? 18.547 49.312 29.109 1 91.06 438 ASP B O 1
ATOM 9282 N N . TYR B 1 439 ? 17.734 49.406 27.016 1 92.06 439 TYR B N 1
ATOM 9283 C CA . TYR B 1 439 ? 17.125 48.094 27.125 1 92.06 439 TYR B CA 1
ATOM 9284 C C . TYR B 1 439 ? 18.188 47.031 27.406 1 92.06 439 TYR B C 1
ATOM 9286 O O . TYR B 1 439 ? 19.266 47.062 26.812 1 92.06 439 TYR B O 1
ATOM 9294 N N . MET B 1 440 ? 17.969 46.156 28.359 1 89.81 440 MET B N 1
ATOM 9295 C CA . MET B 1 440 ? 18.844 45.031 28.625 1 89.81 440 MET B CA 1
ATOM 9296 C C . MET B 1 440 ? 18.047 43.812 29.094 1 89.81 440 MET B C 1
ATOM 9298 O O . MET B 1 440 ? 17.094 43.938 29.859 1 89.81 440 MET B O 1
ATOM 9302 N N . ALA B 1 441 ? 18.359 42.75 28.547 1 91.56 441 ALA B N 1
ATOM 9303 C CA . ALA B 1 441 ? 17.828 41.469 29 1 91.56 441 ALA B CA 1
ATOM 9304 C C . ALA B 1 441 ? 18.953 40.5 29.406 1 91.56 441 ALA B C 1
ATOM 9306 O O . ALA B 1 441 ? 19.797 40.125 28.594 1 91.56 441 ALA B O 1
ATOM 9307 N N . PRO B 1 442 ? 19.094 40.156 30.672 1 92.94 442 PRO B N 1
ATOM 9308 C CA . PRO B 1 442 ? 20.188 39.312 31.156 1 92.94 442 PRO B CA 1
ATOM 9309 C C . PRO B 1 442 ? 19.938 37.844 30.906 1 92.94 442 PRO B C 1
ATOM 9311 O O . PRO B 1 442 ? 20.031 37.031 31.844 1 92.94 442 PRO B O 1
ATOM 9314 N N . VAL B 1 443 ? 19.656 37.406 29.688 1 93.12 443 VAL B N 1
ATOM 9315 C CA . VAL B 1 443 ? 19.328 36.031 29.344 1 93.12 443 VAL B CA 1
ATOM 9316 C C . VAL B 1 443 ? 20.219 35.562 28.188 1 93.12 443 VAL B C 1
ATOM 9318 O O . VAL B 1 443 ? 20.719 36.375 27.406 1 93.12 443 VAL B O 1
ATOM 9321 N N . THR B 1 444 ? 20.469 34.312 28.156 1 92.94 444 THR B N 1
ATOM 9322 C CA . THR B 1 444 ? 21.266 33.656 27.109 1 92.94 444 THR B CA 1
ATOM 9323 C C . THR B 1 444 ? 20.469 33.562 25.812 1 92.94 444 THR B C 1
ATOM 9325 O O . THR B 1 44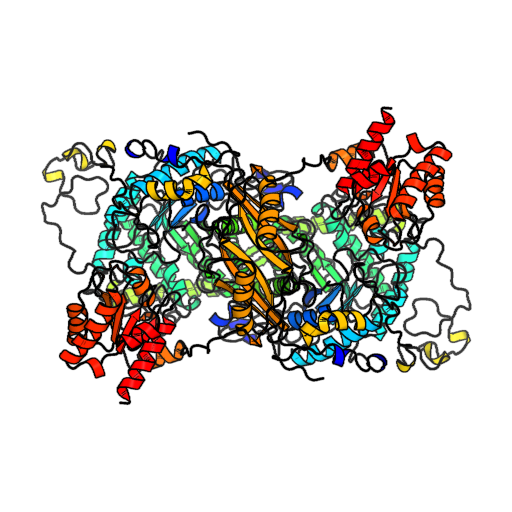4 ? 19.25 33.375 25.828 1 92.94 444 THR B O 1
ATOM 9328 N N . ALA B 1 445 ? 21.203 33.656 24.625 1 93.94 445 ALA B N 1
ATOM 9329 C CA . ALA B 1 445 ? 20.641 33.469 23.297 1 93.94 445 ALA B CA 1
ATOM 9330 C C . ALA B 1 445 ? 19.609 34.531 22.969 1 93.94 445 ALA B C 1
ATOM 9332 O O . ALA B 1 445 ? 18.531 34.219 22.453 1 93.94 445 ALA B O 1
ATOM 9333 N N . PHE B 1 446 ? 19.922 35.719 23.312 1 91.06 446 PHE B N 1
ATOM 9334 C CA . PHE B 1 446 ? 19.062 36.875 23.047 1 91.06 446 PHE B CA 1
ATOM 9335 C C . PHE B 1 446 ? 19.344 37.438 21.656 1 91.06 446 PHE B C 1
ATOM 9337 O O . PHE B 1 446 ? 20.484 37.656 21.297 1 91.06 446 PHE B O 1
ATOM 9344 N N . PHE B 1 447 ? 18.266 37.688 20.953 1 92.62 447 PHE B N 1
ATOM 9345 C CA . PHE B 1 447 ? 18.438 38.219 19.609 1 92.62 447 PHE B CA 1
ATOM 9346 C C . PHE B 1 447 ? 18.516 39.75 19.641 1 92.62 447 PHE B C 1
ATOM 9348 O O . PHE B 1 447 ? 17.688 40.406 20.281 1 92.62 447 PHE B O 1
ATOM 9355 N N . GLY B 1 448 ? 19.484 40.312 18.891 1 88.94 448 GLY B N 1
ATOM 9356 C CA . GLY B 1 448 ? 19.547 41.75 18.656 1 88.94 448 GLY B CA 1
ATOM 9357 C C . GLY B 1 448 ? 20.234 42.531 19.766 1 88.94 448 GLY B C 1
ATOM 9358 O O . GLY B 1 448 ? 21.016 41.938 20.516 1 88.94 448 GLY B O 1
ATOM 9359 N N . TYR B 1 449 ? 19.875 43.812 19.781 1 87.62 449 TYR B N 1
ATOM 9360 C CA . TYR B 1 449 ? 20.5 44.781 20.672 1 87.62 449 TYR B CA 1
ATOM 9361 C C . TYR B 1 449 ? 20.203 44.438 22.125 1 87.62 449 TYR B C 1
ATOM 9363 O O . TYR B 1 449 ? 19.047 44.219 22.516 1 87.62 449 TYR B O 1
ATOM 9371 N N . ASN B 1 450 ? 21.234 44.344 22.875 1 90.31 450 ASN B N 1
ATOM 9372 C CA . ASN B 1 450 ? 21.188 44.094 24.297 1 90.31 450 ASN B CA 1
ATOM 9373 C C . ASN B 1 450 ? 22.25 44.875 25.062 1 90.31 450 ASN B C 1
ATOM 9375 O O . ASN B 1 450 ? 23.438 44.562 24.984 1 90.31 450 ASN B O 1
ATOM 9379 N N . ASN B 1 451 ? 21.844 45.938 25.688 1 89.56 451 ASN B N 1
ATOM 9380 C CA . ASN B 1 451 ? 22.781 46.875 26.344 1 89.56 451 ASN B CA 1
ATOM 9381 C C . ASN B 1 451 ? 23.25 46.344 27.688 1 89.56 451 ASN B C 1
ATOM 9383 O O . ASN B 1 451 ? 23.125 47.031 28.703 1 89.56 451 ASN B O 1
ATOM 9387 N N . ILE B 1 452 ? 23.875 45.219 27.656 1 89.25 452 ILE B N 1
ATOM 9388 C CA . ILE B 1 452 ? 24.297 44.531 28.875 1 89.25 452 ILE B CA 1
ATOM 9389 C C . ILE B 1 452 ? 25.531 45.219 29.453 1 89.25 452 ILE B C 1
ATOM 9391 O O . ILE B 1 452 ? 25.734 45.219 30.672 1 89.25 452 ILE B O 1
ATOM 9395 N N . GLU B 1 453 ? 26.297 45.812 28.625 1 86.44 453 GLU B N 1
ATOM 9396 C CA . GLU B 1 453 ? 27.578 46.375 29.016 1 86.44 453 GLU B CA 1
ATOM 9397 C C . GLU B 1 453 ? 27.391 47.562 29.969 1 86.44 453 GLU B C 1
ATOM 9399 O O . GLU B 1 453 ? 28.297 47.875 30.75 1 86.44 453 GLU B O 1
ATOM 9404 N N . GLN B 1 454 ? 26.25 48.125 29.891 1 87.31 454 GLN B N 1
ATOM 9405 C CA . GLN B 1 454 ? 25.969 49.281 30.766 1 87.31 454 GLN B CA 1
ATOM 9406 C C . GLN B 1 454 ? 26.016 48.844 32.219 1 87.31 454 GLN B C 1
ATOM 9408 O O . GLN B 1 454 ? 26.266 49.688 33.125 1 87.31 454 GLN B O 1
ATOM 9413 N N . TYR B 1 455 ? 25.875 47.625 32.469 1 87.75 455 TYR B N 1
ATOM 9414 C CA . TYR B 1 455 ? 25.859 47.125 33.844 1 87.75 455 TYR B CA 1
ATOM 9415 C C . TYR B 1 455 ? 27.156 46.406 34.219 1 87.75 455 TYR B C 1
ATOM 9417 O O . TYR B 1 455 ? 27.641 46.5 35.344 1 87.75 455 TYR B O 1
ATOM 9425 N N . ASN B 1 456 ? 27.688 45.656 33.25 1 86 456 ASN B N 1
ATOM 9426 C CA . ASN B 1 456 ? 28.922 44.906 33.438 1 86 456 ASN B CA 1
ATOM 9427 C C . ASN B 1 456 ? 29.609 44.625 32.125 1 86 456 ASN B C 1
ATOM 9429 O O . ASN B 1 456 ? 29.094 43.875 31.297 1 86 456 ASN B O 1
ATOM 9433 N N . GLU B 1 457 ? 30.734 45.125 31.953 1 82.62 457 GLU B N 1
ATOM 9434 C CA . GLU B 1 457 ? 31.5 45 30.703 1 82.62 457 GLU B CA 1
ATOM 9435 C C . GLU B 1 457 ? 31.828 43.531 30.422 1 82.62 457 GLU B C 1
ATOM 9437 O O . GLU B 1 457 ? 31.891 43.125 29.266 1 82.62 457 GLU B O 1
ATOM 9442 N N . ASP B 1 458 ? 31.953 42.75 31.5 1 81.44 458 ASP B N 1
ATOM 9443 C CA . ASP B 1 458 ? 32.375 41.375 31.328 1 81.44 458 ASP B CA 1
ATOM 9444 C C . ASP B 1 458 ? 31.188 40.469 30.969 1 81.44 458 ASP B C 1
ATOM 9446 O O . ASP B 1 458 ? 31.359 39.312 30.609 1 81.44 458 ASP B O 1
ATOM 9450 N N . ALA B 1 459 ? 30 41.062 31.016 1 84.25 459 ALA B N 1
ATOM 9451 C CA . ALA B 1 459 ? 28.797 40.25 30.812 1 84.25 459 ALA B CA 1
ATOM 9452 C C . ALA B 1 459 ? 28.359 40.281 29.344 1 84.25 459 ALA B C 1
ATOM 9454 O O . ALA B 1 459 ? 27.344 39.656 28.984 1 84.25 459 ALA B O 1
ATOM 9455 N N . LYS B 1 460 ? 29.203 40.781 28.547 1 80.12 460 LYS B N 1
ATOM 9456 C CA . LYS B 1 460 ? 28.844 40.906 27.141 1 80.12 460 LYS B CA 1
ATOM 9457 C C . LYS B 1 460 ? 28.688 39.531 26.484 1 80.12 460 LYS B C 1
ATOM 9459 O O . LYS B 1 460 ? 27.75 39.312 25.734 1 80.12 460 LYS B O 1
ATOM 9464 N N . ASP B 1 461 ? 29.609 38.625 26.906 1 82.56 461 ASP B N 1
ATOM 9465 C CA . ASP B 1 461 ? 29.609 37.312 26.281 1 82.56 461 ASP B CA 1
ATOM 9466 C C . ASP B 1 461 ? 28.672 36.344 27 1 82.56 461 ASP B C 1
ATOM 9468 O O . ASP B 1 461 ? 28.266 35.312 26.453 1 82.56 461 ASP B O 1
ATOM 9472 N N . ASP B 1 462 ? 28.328 36.719 28.203 1 89.69 462 ASP B N 1
ATOM 9473 C CA . ASP B 1 462 ? 27.422 35.938 29.016 1 89.69 462 ASP B CA 1
ATOM 9474 C C . ASP B 1 462 ? 26.469 36.812 29.812 1 89.69 462 ASP B C 1
ATOM 9476 O O . ASP B 1 462 ? 26.641 37 31.031 1 89.69 462 ASP B O 1
ATOM 9480 N N . PRO B 1 463 ? 25.438 37.219 29.141 1 92 463 PRO B N 1
ATOM 9481 C CA . PRO B 1 463 ? 24.5 38.156 29.781 1 92 463 PRO B CA 1
ATOM 9482 C C . PRO B 1 463 ? 23.891 37.562 31.047 1 92 463 PRO B C 1
ATOM 9484 O O . PRO B 1 463 ? 23.594 38.312 32 1 92 463 PRO B O 1
ATOM 9487 N N . SER B 1 464 ? 23.703 36.312 31.156 1 93.69 464 SER B N 1
ATOM 9488 C CA . SER B 1 464 ? 22.984 35.688 32.281 1 93.69 464 SER B CA 1
ATOM 9489 C C . SER B 1 464 ? 23.797 35.812 33.562 1 93.69 464 SER B C 1
ATOM 9491 O O . SER B 1 464 ? 23.25 35.562 34.656 1 93.69 464 SER B O 1
ATOM 9493 N N . LYS B 1 465 ? 25.031 36.125 33.469 1 91.75 465 LYS B N 1
ATOM 9494 C CA . LYS B 1 465 ? 25.875 36.281 34.656 1 91.75 465 LYS B CA 1
ATOM 9495 C C . LYS B 1 465 ? 25.297 37.344 35.594 1 91.75 465 LYS B C 1
ATOM 9497 O O . LYS B 1 465 ? 25.484 37.25 36.812 1 91.75 465 LYS B O 1
ATOM 9502 N N . LEU B 1 466 ? 24.625 38.312 35.031 1 93.12 466 LEU B N 1
ATOM 9503 C CA . LEU B 1 466 ? 24.062 39.406 35.812 1 93.12 466 LEU B CA 1
ATOM 9504 C C . LEU B 1 466 ? 23 38.906 36.781 1 93.12 466 LEU B C 1
ATOM 9506 O O . LEU B 1 466 ? 22.656 39.594 37.75 1 93.12 466 LEU B O 1
ATOM 9510 N N . ILE B 1 467 ? 22.531 37.719 36.531 1 93.75 467 ILE B N 1
ATOM 9511 C CA . ILE B 1 467 ? 21.5 37.156 37.406 1 93.75 467 ILE B CA 1
ATOM 9512 C C . ILE B 1 467 ? 21.922 35.781 37.906 1 93.75 467 ILE B C 1
ATOM 9514 O O . ILE B 1 467 ? 21.078 34.938 38.188 1 93.75 467 ILE B O 1
ATOM 9518 N N . ASP B 1 468 ? 23.219 35.469 37.844 1 93.56 468 ASP B N 1
ATOM 9519 C CA . ASP B 1 468 ? 23.812 34.219 38.312 1 93.56 468 ASP B CA 1
ATOM 9520 C C . ASP B 1 468 ? 23.344 33.031 37.5 1 93.56 468 ASP B C 1
ATOM 9522 O O . ASP B 1 468 ? 23.016 31.984 38.031 1 93.56 468 ASP B O 1
ATOM 9526 N N . GLY B 1 469 ? 23.172 33.281 36.281 1 94 469 GLY B N 1
ATOM 9527 C CA . GLY B 1 469 ? 22.766 32.25 35.344 1 94 469 GLY B CA 1
ATOM 9528 C C . GLY B 1 469 ? 21.281 32.188 35.094 1 94 469 GLY B C 1
ATOM 9529 O O . GLY B 1 469 ? 20.484 32.344 36.031 1 94 469 GLY B O 1
ATOM 9530 N N . ASP B 1 470 ? 20.844 32.094 33.875 1 95.12 470 ASP B N 1
ATOM 9531 C CA . ASP B 1 470 ? 19.453 31.875 33.531 1 95.12 470 ASP B CA 1
ATOM 9532 C C . ASP B 1 470 ? 19.141 30.375 33.469 1 95.12 470 ASP B C 1
ATOM 9534 O O . ASP B 1 470 ? 19.906 29.562 33.969 1 95.12 470 ASP B O 1
ATOM 9538 N N . THR B 1 471 ? 17.984 29.953 32.938 1 94.56 471 THR B N 1
ATOM 9539 C CA . THR B 1 471 ? 17.531 28.562 32.969 1 94.56 471 THR B CA 1
ATOM 9540 C C . THR B 1 471 ? 18.391 27.703 32.062 1 94.56 471 THR B C 1
ATOM 9542 O O . THR B 1 471 ? 18.438 26.484 32.188 1 94.56 471 THR B O 1
ATOM 9545 N N . PHE B 1 472 ? 19.078 28.312 31.016 1 95.25 472 PHE B N 1
ATOM 9546 C CA . PHE B 1 472 ? 19.953 27.578 30.109 1 95.25 472 PHE B CA 1
ATOM 9547 C C . PHE B 1 472 ? 21.266 27.203 30.812 1 95.25 472 PHE B C 1
ATOM 9549 O O . PHE B 1 472 ? 21.828 26.141 30.562 1 95.25 472 PHE B O 1
ATOM 9556 N N . LYS B 1 473 ? 21.703 28.047 31.688 1 93.44 473 LYS B N 1
ATOM 9557 C CA . LYS B 1 473 ? 22.969 27.859 32.406 1 93.44 473 LYS B CA 1
ATOM 9558 C C . LYS B 1 473 ? 22.734 27.156 33.75 1 93.44 473 LYS B C 1
ATOM 9560 O O . LYS B 1 473 ? 23.625 26.438 34.219 1 93.44 473 LYS B O 1
ATOM 9565 N N . ASP B 1 474 ? 21.641 27.422 34.312 1 94.62 474 ASP B N 1
ATOM 9566 C CA . ASP B 1 474 ? 21.281 26.797 35.562 1 94.62 474 ASP B CA 1
ATOM 9567 C C . ASP B 1 474 ? 19.859 26.219 35.5 1 94.62 474 ASP B C 1
ATOM 9569 O O . ASP B 1 474 ? 18.906 26.875 35.906 1 94.62 474 ASP B O 1
ATOM 9573 N N . PRO B 1 475 ? 19.703 25 35.156 1 93.56 475 PRO B N 1
ATOM 9574 C CA . PRO B 1 475 ? 18.391 24.391 34.969 1 93.56 475 PRO B CA 1
ATOM 9575 C C . PRO B 1 475 ? 17.594 24.281 36.25 1 93.56 475 PRO B C 1
ATOM 9577 O O . PRO B 1 475 ? 16.375 24.062 36.219 1 93.56 475 PRO B O 1
ATOM 9580 N N . ASP B 1 476 ? 18.234 24.391 37.344 1 93 476 ASP B N 1
ATOM 9581 C CA . ASP B 1 476 ? 17.531 24.312 38.625 1 93 476 ASP B CA 1
ATOM 9582 C C . ASP B 1 476 ? 16.578 25.5 38.781 1 93 476 ASP B C 1
ATOM 9584 O O . ASP B 1 476 ? 15.68 25.453 39.625 1 93 476 ASP B O 1
ATOM 9588 N N . LYS B 1 477 ? 16.766 26.5 37.969 1 94.38 477 LYS B N 1
ATOM 9589 C CA . LYS B 1 477 ? 15.922 27.688 38.031 1 94.38 477 LYS B CA 1
ATOM 9590 C C . LYS B 1 477 ? 14.617 27.469 37.281 1 94.38 477 LYS B C 1
ATOM 9592 O O . LYS B 1 477 ? 13.688 28.266 37.406 1 94.38 477 LYS B O 1
ATOM 9597 N N . ILE B 1 478 ? 14.523 26.391 36.562 1 93.69 478 ILE B N 1
ATOM 9598 C CA . ILE B 1 478 ? 13.281 26.062 35.844 1 93.69 478 ILE B CA 1
ATOM 9599 C C . ILE B 1 478 ? 12.195 25.719 36.875 1 93.69 478 ILE B C 1
ATOM 9601 O O . ILE B 1 478 ? 12.383 24.875 37.719 1 93.69 478 ILE B O 1
ATOM 9605 N N . ILE B 1 479 ? 11.102 26.391 36.75 1 89.06 479 ILE B N 1
ATOM 9606 C CA . ILE B 1 479 ? 9.945 26.078 37.594 1 89.06 479 ILE B CA 1
ATOM 9607 C C . ILE B 1 479 ? 9.07 25.047 36.875 1 89.06 479 ILE B C 1
ATOM 9609 O O . ILE B 1 479 ? 8.5 25.312 35.844 1 89.06 479 ILE B O 1
ATOM 9613 N N . TYR B 1 480 ? 9 23.891 37.531 1 88.94 480 TYR B N 1
ATOM 9614 C CA . TYR B 1 480 ? 8.188 22.828 36.938 1 88.94 480 TYR B CA 1
ATOM 9615 C C . TYR B 1 480 ? 6.715 23.016 37.281 1 88.94 480 TYR B C 1
ATOM 9617 O O . TYR B 1 480 ? 6.336 23.078 38.438 1 88.94 480 TYR B O 1
ATOM 9625 N N . ILE B 1 481 ? 5.945 23.188 36.25 1 79.31 481 ILE B N 1
ATOM 9626 C CA . ILE B 1 481 ? 4.504 23.344 36.406 1 79.31 481 ILE B CA 1
ATOM 9627 C C . ILE B 1 481 ? 3.799 22.062 35.938 1 79.31 481 ILE B C 1
ATOM 9629 O O . ILE B 1 481 ? 3.928 21.672 34.781 1 79.31 481 ILE B O 1
ATOM 9633 N N . ASP B 1 482 ? 3.055 21.484 36.781 1 84.06 482 ASP B N 1
ATOM 9634 C CA . ASP B 1 482 ? 2.281 20.281 36.469 1 84.06 482 ASP B CA 1
ATOM 9635 C C . ASP B 1 482 ? 0.994 20.656 35.719 1 84.06 482 ASP B C 1
ATOM 9637 O O . ASP B 1 482 ? 0.748 21.812 35.406 1 84.06 482 ASP B O 1
ATOM 9641 N N . GLU B 1 483 ? 0.227 19.547 35.281 1 80.12 483 GLU B N 1
ATOM 9642 C CA . GLU B 1 483 ? -1.055 19.781 34.656 1 80.12 483 GLU B CA 1
ATOM 9643 C C . GLU B 1 483 ? -2.021 20.516 35.562 1 80.12 483 GLU B C 1
ATOM 9645 O O . GLU B 1 483 ? -2.205 20.109 36.719 1 80.12 483 GLU B O 1
ATOM 9650 N N . LEU B 1 484 ? -2.609 21.516 35.062 1 74.75 484 LEU B N 1
ATOM 9651 C CA . LEU B 1 484 ? -3.42 22.391 35.906 1 74.75 484 LEU B CA 1
ATOM 9652 C C . LEU B 1 484 ? -4.902 22.047 35.781 1 74.75 484 LEU B C 1
ATOM 9654 O O . LEU B 1 484 ? -5.703 22.422 36.625 1 74.75 484 LEU B O 1
ATOM 9658 N N . ASP B 1 485 ? -5.184 21.344 34.688 1 74.19 485 ASP B N 1
ATOM 9659 C CA . ASP B 1 485 ? -6.586 20.984 34.5 1 74.19 485 ASP B CA 1
ATOM 9660 C C . ASP B 1 485 ? -6.988 19.859 35.469 1 74.19 485 ASP B C 1
ATOM 9662 O O . ASP B 1 485 ? -6.539 18.719 35.312 1 74.19 485 ASP B O 1
ATOM 9666 N N . GLU B 1 486 ? -7.867 20.172 36.281 1 78 486 GLU B N 1
ATOM 9667 C CA . GLU B 1 486 ? -8.266 19.219 37.312 1 78 486 GLU B CA 1
ATOM 9668 C C . GLU B 1 486 ? -9.172 18.125 36.719 1 78 486 GLU B C 1
ATOM 9670 O O . GLU B 1 486 ? -9.289 17.047 37.281 1 78 486 GLU B O 1
ATOM 9675 N N . ASN B 1 487 ? -9.805 18.391 35.688 1 74.81 487 ASN B N 1
ATOM 9676 C CA . ASN B 1 487 ? -10.789 17.469 35.125 1 74.81 487 ASN B CA 1
ATOM 9677 C C . ASN B 1 487 ? -10.188 16.625 34 1 74.81 487 ASN B C 1
ATOM 9679 O O . ASN B 1 487 ? -10.734 15.578 33.656 1 74.81 487 ASN B O 1
ATOM 9683 N N . ASP B 1 488 ? -9.141 17.094 33.5 1 77.19 488 ASP B N 1
ATOM 9684 C CA . ASP B 1 488 ? -8.453 16.344 32.469 1 77.19 488 ASP B CA 1
ATOM 9685 C C . ASP B 1 488 ? -6.941 16.359 32.688 1 77.19 488 ASP B C 1
ATOM 9687 O O . ASP B 1 488 ? -6.258 17.312 32.344 1 77.19 488 ASP B O 1
ATOM 9691 N N . ASN B 1 489 ? -6.469 15.328 33.156 1 83.44 489 ASN B N 1
ATOM 9692 C CA . ASN B 1 489 ? -5.043 15.125 33.375 1 83.44 489 ASN B CA 1
ATOM 9693 C C . ASN B 1 489 ? -4.668 13.648 33.344 1 83.44 489 ASN B C 1
ATOM 9695 O O . ASN B 1 489 ? -5.543 12.781 33.344 1 83.44 489 ASN B O 1
ATOM 9699 N N . VAL B 1 490 ? -3.473 13.406 33.344 1 89.38 490 VAL B N 1
ATOM 9700 C CA . VAL B 1 490 ? -2.982 12.062 33.062 1 89.38 490 VAL B CA 1
ATOM 9701 C C . VAL B 1 490 ? -3.389 11.117 34.188 1 89.38 490 VAL B C 1
ATOM 9703 O O . VAL B 1 490 ? -3.672 9.938 33.938 1 89.38 490 VAL B O 1
ATOM 9706 N N . ASN B 1 491 ? -3.441 11.578 35.344 1 91.44 491 ASN B N 1
ATOM 9707 C CA . ASN B 1 491 ? -3.795 10.719 36.469 1 91.44 491 ASN B CA 1
ATOM 9708 C C . ASN B 1 491 ? -5.23 10.219 36.375 1 91.44 491 ASN B C 1
ATOM 9710 O O . ASN B 1 491 ? -5.512 9.055 36.656 1 91.44 491 ASN B O 1
ATOM 9714 N N . LEU B 1 492 ? -6.102 11.172 36 1 90.62 492 LEU B N 1
ATOM 9715 C CA . LEU B 1 492 ? -7.496 10.789 35.844 1 90.62 492 LEU B CA 1
ATOM 9716 C C . LEU B 1 492 ? -7.648 9.812 34.656 1 90.62 492 LEU B C 1
ATOM 9718 O O . LEU B 1 492 ? -8.398 8.836 34.781 1 90.62 492 LEU B O 1
ATOM 9722 N N . ARG B 1 493 ? -6.973 10.078 33.656 1 90.38 493 ARG B N 1
ATOM 9723 C CA . ARG B 1 493 ? -7.066 9.211 32.469 1 90.38 493 ARG B CA 1
ATOM 9724 C C . ARG B 1 493 ? -6.5 7.824 32.781 1 90.38 493 ARG B C 1
ATOM 9726 O O . ARG B 1 493 ? -7.039 6.812 32.312 1 90.38 493 ARG B O 1
ATOM 9733 N N . LEU B 1 494 ? -5.402 7.719 33.531 1 94.38 494 LEU B N 1
ATOM 9734 C CA . LEU B 1 494 ? -4.836 6.434 33.938 1 94.38 494 LEU B CA 1
ATOM 9735 C C . LEU B 1 494 ? -5.797 5.684 34.844 1 94.38 494 LEU B C 1
ATOM 9737 O O . LEU B 1 494 ? -5.867 4.453 34.812 1 94.38 494 LEU B O 1
ATOM 9741 N N . ALA B 1 495 ? -6.488 6.441 35.625 1 94.88 495 ALA B N 1
ATOM 9742 C CA . ALA B 1 495 ? -7.465 5.816 36.5 1 94.88 495 ALA B CA 1
ATOM 9743 C C . ALA B 1 495 ? -8.625 5.215 35.719 1 94.88 495 ALA B C 1
ATOM 9745 O O . ALA B 1 495 ? -9.156 4.168 36.094 1 94.88 495 ALA B O 1
ATOM 9746 N N . GLU B 1 496 ? -9 5.875 34.719 1 92.38 496 GLU B N 1
ATOM 9747 C CA . GLU B 1 496 ? -10.102 5.418 33.875 1 92.38 496 GLU B CA 1
ATOM 9748 C C . GLU B 1 496 ? -9.797 4.047 33.25 1 92.38 496 GLU B C 1
ATOM 9750 O O . GLU B 1 496 ? -10.711 3.25 33.031 1 92.38 496 GLU B O 1
ATOM 9755 N N . THR B 1 497 ? -8.578 3.74 32.969 1 93.75 497 THR B N 1
ATOM 9756 C CA . THR B 1 497 ? -8.211 2.502 32.281 1 93.75 497 THR B CA 1
ATOM 9757 C C . THR B 1 497 ? -7.469 1.566 33.25 1 93.75 497 THR B C 1
ATOM 9759 O O . THR B 1 497 ? -6.785 0.642 32.781 1 93.75 497 THR B O 1
ATOM 9762 N N . GLU B 1 498 ? -7.516 1.791 34.469 1 95.19 498 GLU B N 1
ATOM 9763 C CA . GLU B 1 498 ? -6.773 1.041 35.469 1 95.19 498 GLU B CA 1
ATOM 9764 C C . GLU B 1 498 ? -7.078 -0.451 35.406 1 95.19 498 GLU B C 1
ATOM 9766 O O . GLU B 1 498 ? -6.172 -1.281 35.469 1 95.19 498 GLU B O 1
ATOM 9771 N N . GLU B 1 499 ? -8.289 -0.782 35.25 1 95.31 499 GLU B N 1
ATOM 9772 C CA . GLU B 1 499 ? -8.68 -2.188 35.156 1 95.31 499 GLU B CA 1
ATOM 9773 C C . GLU B 1 499 ? -7.98 -2.883 34 1 95.31 499 GLU B C 1
ATOM 9775 O O . GLU B 1 499 ? -7.531 -4.023 34.125 1 95.31 499 GLU B O 1
ATOM 9780 N N . LEU B 1 500 ? -7.859 -2.229 32.875 1 95.62 500 LEU B N 1
ATOM 9781 C CA . LEU B 1 500 ? -7.254 -2.807 31.688 1 95.62 500 LEU B CA 1
ATOM 9782 C C . LEU B 1 500 ? -5.734 -2.842 31.812 1 95.62 500 LEU B C 1
ATOM 9784 O O . LEU B 1 500 ? -5.062 -3.576 31.078 1 95.62 500 LEU B O 1
ATOM 9788 N N . ARG B 1 501 ? -5.16 -2.078 32.688 1 92.81 501 ARG B N 1
ATOM 9789 C CA . ARG B 1 501 ? -3.713 -2.023 32.875 1 92.81 501 ARG B CA 1
ATOM 9790 C C . ARG B 1 501 ? -3.258 -3.016 33.938 1 92.81 501 ARG B C 1
ATOM 9792 O O . ARG B 1 501 ? -2.121 -3.492 33.906 1 92.81 501 ARG B O 1
ATOM 9799 N N . GLU B 1 502 ? -4.109 -3.301 34.906 1 92.5 502 GLU B N 1
ATOM 9800 C CA . GLU B 1 502 ? -3.648 -4.02 36.094 1 92.5 502 GLU B CA 1
ATOM 9801 C C . GLU B 1 502 ? -4.316 -5.387 36.188 1 92.5 502 GLU B C 1
ATOM 9803 O O . GLU B 1 502 ? -3.986 -6.172 37.094 1 92.5 502 GLU B O 1
ATOM 9808 N N . SER B 1 503 ? -5.23 -5.605 35.344 1 93.88 503 SER B N 1
ATOM 9809 C CA . SER B 1 503 ? -5.902 -6.902 35.375 1 93.88 503 SER B CA 1
ATOM 9810 C C . SER B 1 503 ? -5.582 -7.719 34.125 1 93.88 503 SER B C 1
ATOM 9812 O O . SER B 1 503 ? -4.711 -7.348 33.312 1 93.88 503 SER B O 1
ATOM 9814 N N . SER B 1 504 ? -6.312 -8.898 34 1 95.56 504 SER B N 1
ATOM 9815 C CA . SER B 1 504 ? -6.125 -9.781 32.844 1 95.56 504 SER B CA 1
ATOM 9816 C C . SER B 1 504 ? -7.066 -9.414 31.719 1 95.56 504 SER B C 1
ATOM 9818 O O . SER B 1 504 ? -7.051 -10.047 30.656 1 95.56 504 SER B O 1
ATOM 9820 N N . LYS B 1 505 ? -7.777 -8.391 31.906 1 97.31 505 LYS B N 1
ATOM 9821 C CA . LYS B 1 505 ? -8.734 -7.984 30.875 1 97.31 505 LYS B CA 1
ATOM 9822 C C . LYS B 1 505 ? -8.062 -7.105 29.828 1 97.31 505 LYS B C 1
ATOM 9824 O O . LYS B 1 505 ? -7.219 -6.27 30.141 1 97.31 505 LYS B O 1
ATOM 9829 N N . ILE B 1 506 ? -8.422 -7.387 28.625 1 97.38 506 ILE B N 1
ATOM 9830 C CA . ILE B 1 506 ? -7.926 -6.547 27.547 1 97.38 506 ILE B CA 1
ATOM 9831 C C . ILE B 1 506 ? -9.078 -6.141 26.625 1 97.38 506 ILE B C 1
ATOM 9833 O O . ILE B 1 506 ? -10.125 -6.801 26.609 1 97.38 506 ILE B O 1
ATOM 9837 N N . LYS B 1 507 ? -8.961 -5.113 26 1 97.38 507 LYS B N 1
ATOM 9838 C CA . LYS B 1 507 ? -9.883 -4.555 25.016 1 97.38 507 LYS B CA 1
ATOM 9839 C C . LYS B 1 507 ? -9.133 -4.035 23.797 1 97.38 507 LYS B C 1
ATOM 9841 O O . LYS B 1 507 ? -8.023 -3.514 23.922 1 97.38 507 LYS B O 1
ATOM 9846 N N . PRO B 1 508 ? -9.719 -4.273 22.562 1 98.12 508 PRO B N 1
ATOM 9847 C CA . PRO B 1 508 ? -9.07 -3.664 21.406 1 98.12 508 PRO B CA 1
ATOM 9848 C C . PRO B 1 508 ? -8.836 -2.164 21.594 1 98.12 508 PRO B C 1
ATOM 9850 O O . PRO B 1 508 ? -9.594 -1.497 22.297 1 98.12 508 PRO B O 1
ATOM 9853 N N . GLU B 1 509 ? -7.734 -1.699 20.984 1 97.38 509 GLU B N 1
ATOM 9854 C CA . GLU B 1 509 ? -7.438 -0.271 21.031 1 97.38 509 GLU B CA 1
ATOM 9855 C C . GLU B 1 509 ? -6.816 0.213 19.719 1 97.38 509 GLU B C 1
ATOM 9857 O O . GLU B 1 509 ? -6.035 -0.506 19.094 1 97.38 509 GLU B O 1
ATOM 9862 N N . MET B 1 510 ? -7.203 1.447 19.297 1 94.69 510 MET B N 1
ATOM 9863 C CA . MET B 1 510 ? -6.641 2.043 18.078 1 94.69 510 MET B CA 1
ATOM 9864 C C . MET B 1 510 ? -6.086 3.436 18.375 1 94.69 510 MET B C 1
ATOM 9866 O O . MET B 1 510 ? -5.012 3.791 17.891 1 94.69 510 MET B O 1
ATOM 9870 N N . GLU B 1 511 ? -6.77 4.168 19.109 1 88.88 511 GLU B N 1
ATOM 9871 C CA . GLU B 1 511 ? -6.383 5.543 19.406 1 88.88 511 GLU B CA 1
ATOM 9872 C C . GLU B 1 511 ? -5.832 5.664 20.812 1 88.88 511 GLU B C 1
ATOM 9874 O O . GLU B 1 511 ? -4.77 6.254 21.031 1 88.88 511 GLU B O 1
ATOM 9879 N N . TRP B 1 512 ? -6.637 5.105 21.719 1 92.19 512 TRP B N 1
ATOM 9880 C CA . TRP B 1 512 ? -6.293 5.156 23.141 1 92.19 512 TRP B CA 1
ATOM 9881 C C . TRP B 1 512 ? -6.371 3.77 23.766 1 92.19 512 TRP B C 1
ATOM 9883 O O . TRP B 1 512 ? -7.016 2.869 23.219 1 92.19 512 TRP B O 1
ATOM 9893 N N . LYS B 1 513 ? -5.793 3.699 24.891 1 95.06 513 LYS B N 1
ATOM 9894 C CA . LYS B 1 513 ? -5.855 2.443 25.641 1 95.06 513 LYS B CA 1
ATOM 9895 C C . LYS B 1 513 ? -7.301 2.033 25.906 1 95.06 513 LYS B C 1
ATOM 9897 O O . LYS B 1 513 ? -8.07 2.801 26.484 1 95.06 513 LYS B O 1
ATOM 9902 N N . GLY B 1 514 ? -7.656 0.882 25.375 1 96.06 514 GLY B N 1
ATOM 9903 C CA . GLY B 1 514 ? -8.945 0.277 25.672 1 96.06 514 GLY B CA 1
ATOM 9904 C C . GLY B 1 514 ? -10.117 1.031 25.078 1 96.06 514 GLY B C 1
ATOM 9905 O O . GLY B 1 514 ? -11.219 1.015 25.625 1 96.06 514 GLY B O 1
ATOM 9906 N N . ASP B 1 515 ? -9.938 1.705 24.047 1 94.62 515 ASP B N 1
ATOM 9907 C CA . ASP B 1 515 ? -11.023 2.486 23.469 1 94.62 515 ASP B CA 1
ATOM 9908 C C . ASP B 1 515 ? -12.031 1.584 22.766 1 94.62 515 ASP B C 1
ATOM 9910 O O . ASP B 1 515 ? -13.148 2.012 22.453 1 94.62 515 ASP B O 1
ATOM 9914 N N . GLY B 1 516 ? -11.703 0.324 22.516 1 97.75 516 GLY B N 1
ATOM 9915 C CA . GLY B 1 516 ? -12.625 -0.665 21.969 1 97.75 516 GLY B CA 1
ATOM 9916 C C . GLY B 1 516 ? -12.836 -0.536 20.469 1 97.75 516 GLY B C 1
ATOM 9917 O O . GLY B 1 516 ? -13.664 -1.24 19.891 1 97.75 516 GLY B O 1
ATOM 9918 N N . ILE B 1 517 ? -12.086 0.277 19.812 1 97.25 517 ILE B N 1
ATOM 9919 C CA . ILE B 1 517 ? -12.305 0.564 18.391 1 97.25 517 ILE B CA 1
ATOM 9920 C C . ILE B 1 517 ? -11.836 -0.615 17.547 1 97.25 517 ILE B C 1
ATOM 9922 O O . ILE B 1 517 ? -10.758 -1.166 17.781 1 97.25 517 ILE B O 1
ATOM 9926 N N . VAL B 1 518 ? -12.609 -1.069 16.656 1 98.25 518 VAL B N 1
ATOM 9927 C CA . VAL B 1 518 ? -12.266 -2.047 15.625 1 98.25 518 VAL B CA 1
ATOM 9928 C C . VAL B 1 518 ? -12.672 -1.522 14.25 1 98.25 518 VAL B C 1
ATOM 9930 O O . VAL B 1 518 ? -13.531 -0.643 14.141 1 98.25 518 VAL B O 1
ATOM 9933 N N . GLN B 1 519 ? -12.023 -1.957 13.266 1 98 519 GLN B N 1
ATOM 9934 C CA . GLN B 1 519 ? -12.359 -1.629 11.883 1 98 519 GLN B CA 1
ATOM 9935 C C . GLN B 1 519 ? -12.906 -2.848 11.148 1 98 519 GLN B C 1
ATOM 9937 O O . GLN B 1 519 ? -12.328 -3.932 11.211 1 98 519 GLN B O 1
ATOM 9942 N N . THR B 1 520 ? -14.008 -2.65 10.484 1 98.56 520 THR B N 1
ATOM 9943 C CA . THR B 1 520 ? -14.594 -3.744 9.719 1 98.56 520 THR B CA 1
ATOM 9944 C C . THR B 1 520 ? -14.664 -3.396 8.234 1 98.56 520 THR B C 1
ATOM 9946 O O . THR B 1 520 ? -15.156 -2.33 7.863 1 98.56 520 THR B O 1
ATOM 9949 N N . THR B 1 521 ? -14.156 -4.27 7.406 1 98 521 THR B N 1
ATOM 9950 C CA . THR B 1 521 ? -14.234 -4.145 5.953 1 98 521 THR B CA 1
ATOM 9951 C C . THR B 1 521 ? -15.312 -5.066 5.391 1 98 521 THR B C 1
ATOM 9953 O O . THR B 1 521 ? -15.352 -6.254 5.715 1 98 521 THR B O 1
ATOM 9956 N N . LEU B 1 522 ? -16.141 -4.465 4.578 1 97.12 522 LEU B N 1
ATOM 9957 C CA . LEU B 1 522 ? -17.234 -5.191 3.947 1 97.12 522 LEU B CA 1
ATOM 9958 C C . LEU B 1 522 ? -17.312 -4.867 2.459 1 97.12 522 LEU B C 1
ATOM 9960 O O . LEU B 1 522 ? -16.844 -3.809 2.023 1 97.12 522 LEU B O 1
ATOM 9964 N N . PHE B 1 523 ? -17.812 -5.805 1.73 1 98.31 523 PHE B N 1
ATOM 9965 C CA . PHE B 1 523 ? -18.297 -5.57 0.371 1 98.31 523 PHE B CA 1
ATOM 9966 C C . PHE B 1 523 ? -19.797 -5.816 0.271 1 98.31 523 PHE B C 1
ATOM 9968 O O . PHE B 1 523 ? -20.281 -6.883 0.653 1 98.31 523 PHE B O 1
ATOM 9975 N N . LEU B 1 524 ? -20.453 -4.82 -0.2 1 98.38 524 LEU B N 1
ATOM 9976 C CA . LEU B 1 524 ? -21.891 -4.922 -0.365 1 98.38 524 LEU B CA 1
ATOM 9977 C C . LEU B 1 524 ? -22.297 -4.754 -1.829 1 98.38 524 LEU B C 1
ATOM 9979 O O . LEU B 1 524 ? -21.828 -3.832 -2.5 1 98.38 524 LEU B O 1
ATOM 9983 N N . PRO B 1 525 ? -23.109 -5.633 -2.363 1 97.38 525 PRO B N 1
ATOM 9984 C CA . PRO B 1 525 ? -23.484 -5.613 -3.779 1 97.38 525 PRO B CA 1
ATOM 9985 C C . PRO B 1 525 ? -24.578 -4.586 -4.09 1 97.38 525 PRO B C 1
ATOM 9987 O O . PRO B 1 525 ? -25.609 -4.934 -4.664 1 97.38 525 PRO B O 1
ATOM 9990 N N . VAL B 1 526 ? -24.375 -3.344 -3.645 1 97.06 526 VAL B N 1
ATOM 9991 C CA . VAL B 1 526 ? -25.281 -2.23 -3.875 1 97.06 526 VAL B CA 1
ATOM 9992 C C . VAL B 1 526 ? -24.5 -0.969 -4.207 1 97.06 526 VAL B C 1
ATOM 9994 O O . VAL B 1 526 ? -23.266 -0.977 -4.176 1 97.06 526 VAL B O 1
ATOM 9997 N N . ASP B 1 527 ? -25.188 0.051 -4.648 1 95.5 527 ASP B N 1
ATOM 9998 C CA . ASP B 1 527 ? -24.562 1.319 -5.004 1 95.5 527 ASP B CA 1
ATOM 9999 C C . ASP B 1 527 ? -23.906 1.969 -3.785 1 95.5 527 ASP B C 1
ATOM 10001 O O . ASP B 1 527 ? -24.156 1.565 -2.648 1 95.5 527 ASP B O 1
ATOM 10005 N N . GLU B 1 528 ? -23.125 2.918 -4.016 1 95 528 GLU B N 1
ATOM 10006 C CA . GLU B 1 528 ? -22.25 3.523 -3.025 1 95 528 GLU B CA 1
ATOM 10007 C C . GLU B 1 528 ? -23.031 4.055 -1.833 1 95 528 GLU B C 1
ATOM 10009 O O . GLU B 1 528 ? -22.703 3.775 -0.681 1 95 528 GLU B O 1
ATOM 10014 N N . ARG B 1 529 ? -24.047 4.844 -2.037 1 91.69 529 ARG B N 1
ATOM 10015 C CA . ARG B 1 529 ? -24.812 5.484 -0.971 1 91.69 529 ARG B CA 1
ATOM 10016 C C . ARG B 1 529 ? -25.531 4.449 -0.117 1 91.69 529 ARG B C 1
ATOM 10018 O O . ARG B 1 529 ? -25.516 4.523 1.113 1 91.69 529 ARG B O 1
ATOM 10025 N N . THR B 1 530 ? -26.188 3.521 -0.773 1 95.19 530 THR B N 1
ATOM 10026 C CA . THR B 1 530 ? -26.875 2.447 -0.064 1 95.19 530 THR B CA 1
ATOM 10027 C C . THR B 1 530 ? -25.875 1.63 0.766 1 95.19 530 THR B C 1
ATOM 10029 O O . THR B 1 530 ? -26.188 1.251 1.899 1 95.19 530 THR B O 1
ATOM 10032 N N . ALA B 1 531 ? -24.734 1.392 0.178 1 97.44 531 ALA B N 1
ATOM 10033 C CA . ALA B 1 531 ? -23.719 0.599 0.863 1 97.44 531 ALA B CA 1
ATOM 10034 C C . ALA B 1 531 ? -23.281 1.274 2.158 1 97.44 531 ALA B C 1
ATOM 10036 O O . ALA B 1 531 ? -23.016 0.602 3.156 1 97.44 531 ALA B O 1
ATOM 10037 N N . GLU B 1 532 ? -23.172 2.562 2.135 1 94.12 532 GLU B N 1
ATOM 10038 C CA . GLU B 1 532 ? -22.766 3.324 3.309 1 94.12 532 GLU B CA 1
ATOM 10039 C C . GLU B 1 532 ? -23.688 3.07 4.488 1 94.12 532 GLU B C 1
ATOM 10041 O O . GLU B 1 532 ? -23.25 2.703 5.574 1 94.12 532 GLU B O 1
ATOM 10046 N N . PHE B 1 533 ? -24.938 3.176 4.277 1 93.31 533 PHE B N 1
ATOM 10047 C CA . PHE B 1 533 ? -25.922 3.061 5.355 1 93.31 533 PHE B CA 1
ATOM 10048 C C . PHE B 1 533 ? -26.141 1.599 5.723 1 93.31 533 PHE B C 1
ATOM 10050 O O . PHE B 1 533 ? -26.375 1.275 6.891 1 93.31 533 PHE B O 1
ATOM 10057 N N . ALA B 1 534 ? -26.109 0.759 4.715 1 97.69 534 ALA B N 1
ATOM 10058 C CA . ALA B 1 534 ? -26.219 -0.67 5 1 97.69 534 ALA B CA 1
ATOM 10059 C C . ALA B 1 534 ? -25.062 -1.145 5.863 1 97.69 534 ALA B C 1
ATOM 10061 O O . ALA B 1 534 ? -25.234 -1.97 6.762 1 97.69 534 ALA B O 1
ATOM 10062 N N . ALA B 1 535 ? -23.875 -0.647 5.551 1 98.25 535 ALA B N 1
ATOM 10063 C CA . ALA B 1 535 ? -22.703 -1.045 6.309 1 98.25 535 ALA B CA 1
ATOM 10064 C C . ALA B 1 535 ? -22.812 -0.625 7.773 1 98.25 535 ALA B C 1
ATOM 10066 O O . ALA B 1 535 ? -22.406 -1.361 8.672 1 98.25 535 ALA B O 1
ATOM 10067 N N . ILE B 1 536 ? -23.281 0.552 7.984 1 95.94 536 ILE B N 1
ATOM 10068 C CA . ILE B 1 536 ? -23.5 1.035 9.344 1 95.94 536 ILE B CA 1
ATOM 10069 C C . ILE B 1 536 ? -24.453 0.102 10.086 1 95.94 536 ILE B C 1
ATOM 10071 O O . ILE B 1 536 ? -24.203 -0.261 11.242 1 95.94 536 ILE B O 1
ATOM 10075 N N . GLU B 1 537 ? -25.531 -0.285 9.414 1 97.12 537 GLU B N 1
ATOM 10076 C CA . GLU B 1 537 ? -26.484 -1.203 10.016 1 97.12 537 GLU B CA 1
ATOM 10077 C C . GLU B 1 537 ? -25.844 -2.555 10.32 1 97.12 537 GLU B C 1
ATOM 10079 O O . GLU B 1 537 ? -26.156 -3.184 11.336 1 97.12 537 GLU B O 1
ATOM 10084 N N . VAL B 1 538 ? -25.016 -3.037 9.414 1 98.31 538 VAL B N 1
ATOM 10085 C CA . VAL B 1 538 ? -24.297 -4.285 9.648 1 98.31 538 VAL B CA 1
ATOM 10086 C C . VAL B 1 538 ? -23.469 -4.172 10.93 1 98.31 538 VAL B C 1
ATOM 10088 O O . VAL B 1 538 ? -23.5 -5.074 11.773 1 98.31 538 VAL B O 1
ATOM 10091 N N . GLY B 1 539 ? -22.719 -3.051 11.062 1 98.5 539 GLY B N 1
ATOM 10092 C CA . GLY B 1 539 ? -21.922 -2.832 12.266 1 98.5 539 GLY B CA 1
ATOM 10093 C C . GLY B 1 539 ? -22.75 -2.855 13.531 1 98.5 539 GLY B C 1
ATOM 10094 O O . GLY B 1 539 ? -22.359 -3.465 14.531 1 98.5 539 GLY B O 1
ATOM 10095 N N . LYS B 1 540 ? -23.922 -2.229 13.484 1 97.62 540 LYS B N 1
ATOM 10096 C CA . LYS B 1 540 ? -24.812 -2.211 14.641 1 97.62 540 LYS B CA 1
ATOM 10097 C C . LYS B 1 540 ? -25.281 -3.617 14.992 1 97.62 540 LYS B C 1
ATOM 10099 O O . LYS B 1 540 ? -25.297 -3.998 16.172 1 97.62 540 LYS B O 1
ATOM 10104 N N . LYS B 1 541 ? -25.656 -4.336 14.008 1 97.75 541 LYS B N 1
ATOM 10105 C CA . LYS B 1 541 ? -26.172 -5.688 14.227 1 97.75 541 LYS B CA 1
ATOM 10106 C C . LYS B 1 541 ? -25.062 -6.617 14.734 1 97.75 541 LYS B C 1
ATOM 10108 O O . LYS B 1 541 ? -25.344 -7.641 15.352 1 97.75 541 LYS B O 1
ATOM 10113 N N . MET B 1 542 ? -23.844 -6.285 14.461 1 97.94 542 MET B N 1
ATOM 10114 C CA . MET B 1 542 ? -22.719 -7.035 14.992 1 97.94 542 MET B CA 1
ATOM 10115 C C . MET B 1 542 ? -22.469 -6.695 16.453 1 97.94 542 MET B C 1
ATOM 10117 O O . MET B 1 542 ? -21.609 -7.289 17.109 1 97.94 542 MET B O 1
ATOM 10121 N N . GLY B 1 543 ? -23.172 -5.73 16.938 1 97.69 543 GLY B N 1
ATOM 10122 C CA . GLY B 1 543 ? -23.062 -5.359 18.344 1 97.69 543 GLY B CA 1
ATOM 10123 C C . GLY B 1 543 ? -22.078 -4.227 18.594 1 97.69 543 GLY B C 1
ATOM 10124 O O . GLY B 1 543 ? -21.703 -3.961 19.734 1 97.69 543 GLY B O 1
ATOM 10125 N N . LEU B 1 544 ? -21.688 -3.537 17.594 1 98.19 544 LEU B N 1
ATOM 10126 C CA . LEU B 1 544 ? -20.734 -2.434 17.734 1 98.19 544 LEU B CA 1
ATOM 10127 C C . LEU B 1 544 ? -21.453 -1.151 18.141 1 98.19 544 LEU B C 1
ATOM 10129 O O . LEU B 1 544 ? -22.578 -0.896 17.688 1 98.19 544 LEU B O 1
ATOM 10133 N N . LEU B 1 545 ? -20.781 -0.398 18.922 1 97.81 545 LEU B N 1
ATOM 10134 C CA . LEU B 1 545 ? -21.266 0.925 19.312 1 97.81 545 LEU B CA 1
ATOM 10135 C C . LEU B 1 545 ? -20.609 2.01 18.469 1 97.81 545 LEU B C 1
ATOM 10137 O O . LEU B 1 545 ? -19.5 1.822 17.969 1 97.81 545 LEU B O 1
ATOM 10141 N N . ASP B 1 546 ? -21.281 3.154 18.266 1 93.38 546 ASP B N 1
ATOM 10142 C CA . ASP B 1 546 ? -20.75 4.344 17.609 1 93.38 546 ASP B CA 1
ATOM 10143 C C . ASP B 1 546 ? -20.188 4 16.219 1 93.38 546 ASP B C 1
ATOM 10145 O O . ASP B 1 546 ? -19.047 4.355 15.906 1 93.38 546 ASP B O 1
ATOM 10149 N N . VAL B 1 547 ? -20.969 3.332 15.453 1 95.75 547 VAL B N 1
ATOM 10150 C CA . VAL B 1 547 ? -20.547 2.865 14.141 1 95.75 547 VAL B CA 1
ATOM 10151 C C . VAL B 1 547 ? -20.484 4.039 13.164 1 95.75 547 VAL B C 1
ATOM 10153 O O . VAL B 1 547 ? -21.438 4.816 13.062 1 95.75 547 VAL B O 1
ATOM 10156 N N . GLU B 1 548 ? -19.297 4.195 12.477 1 90 548 GLU B N 1
ATOM 10157 C CA . GLU B 1 548 ? -19.094 5.266 11.508 1 90 548 GLU B CA 1
ATOM 10158 C C . GLU B 1 548 ? -18.406 4.746 10.25 1 90 548 GLU B C 1
ATOM 10160 O O . GLU B 1 548 ? -17.531 3.873 10.336 1 90 548 GLU B O 1
ATOM 10165 N N . MET B 1 549 ? -18.828 5.25 9.117 1 91 549 MET B N 1
ATOM 10166 C CA . MET B 1 549 ? -18.141 4.934 7.867 1 91 549 MET B CA 1
ATOM 10167 C C . MET B 1 549 ? -16.828 5.707 7.75 1 91 549 MET B C 1
ATOM 10169 O O . MET B 1 549 ? -16.797 6.918 7.98 1 91 549 MET B O 1
ATOM 10173 N N . ILE B 1 550 ? -15.727 5.027 7.367 1 90.62 550 ILE B N 1
ATOM 10174 C CA . ILE B 1 550 ? -14.453 5.742 7.305 1 90.62 550 ILE B CA 1
ATOM 10175 C C . ILE B 1 550 ? -13.867 5.625 5.902 1 90.62 550 ILE B C 1
ATOM 10177 O O . ILE B 1 550 ? -12.938 6.352 5.547 1 90.62 550 ILE B O 1
ATOM 10181 N N . HIS B 1 551 ? -14.422 4.684 5.098 1 93.38 551 HIS B N 1
ATOM 10182 C CA . HIS B 1 551 ? -13.961 4.543 3.723 1 93.38 551 HIS B CA 1
ATOM 10183 C C . HIS B 1 551 ? -15.016 3.867 2.852 1 93.38 551 HIS B C 1
ATOM 10185 O O . HIS B 1 551 ? -15.75 2.998 3.324 1 93.38 551 HIS B O 1
ATOM 10191 N N . LYS B 1 552 ? -15.141 4.234 1.666 1 94.69 552 LYS B N 1
ATOM 10192 C CA . LYS B 1 552 ? -15.961 3.574 0.655 1 94.69 552 LYS B CA 1
ATOM 10193 C C . LYS B 1 552 ? -15.312 3.664 -0.724 1 94.69 552 LYS B C 1
ATOM 10195 O O . LYS B 1 552 ? -14.664 4.664 -1.048 1 94.69 552 LYS B O 1
ATOM 10200 N N . GLU B 1 553 ? -15.422 2.672 -1.472 1 96.19 553 GLU B N 1
ATOM 10201 C CA . GLU B 1 553 ? -14.875 2.602 -2.822 1 96.19 553 GLU B CA 1
ATOM 10202 C C . GLU B 1 553 ? -15.766 1.77 -3.738 1 96.19 553 GLU B C 1
ATOM 10204 O O . GLU B 1 553 ? -16.016 0.595 -3.467 1 96.19 553 GLU B O 1
ATOM 10209 N N . VAL B 1 554 ? -16.156 2.369 -4.793 1 97.19 554 VAL B N 1
ATOM 10210 C CA . VAL B 1 554 ? -17.031 1.697 -5.754 1 97.19 554 VAL B CA 1
ATOM 10211 C C . VAL B 1 554 ? -16.219 0.7 -6.578 1 97.19 554 VAL B C 1
ATOM 10213 O O . VAL B 1 554 ? -15.211 1.065 -7.191 1 97.19 554 VAL B O 1
ATOM 10216 N N . MET B 1 555 ? -16.594 -0.532 -6.605 1 97.56 555 MET B N 1
ATOM 10217 C CA . MET B 1 555 ? -15.984 -1.523 -7.484 1 97.56 555 MET B CA 1
ATOM 10218 C C . MET B 1 555 ? -16.625 -1.49 -8.867 1 97.56 555 MET B C 1
ATOM 10220 O O . MET B 1 555 ? -15.922 -1.575 -9.883 1 97.56 555 MET B O 1
ATOM 10224 N N . GLN B 1 556 ? -17.844 -1.397 -8.906 1 97.69 556 GLN B N 1
ATOM 10225 C CA . GLN B 1 556 ? -18.719 -1.124 -10.039 1 97.69 556 GLN B CA 1
ATOM 10226 C C . GLN B 1 556 ? -20.094 -0.655 -9.57 1 97.69 556 GLN B C 1
ATOM 10228 O O . GLN B 1 556 ? -20.594 -1.123 -8.547 1 97.69 556 GLN B O 1
ATOM 10233 N N . GLN B 1 557 ? -20.672 0.237 -10.195 1 96.06 557 GLN B N 1
ATOM 10234 C CA . GLN B 1 557 ? -21.812 0.998 -9.719 1 96.06 557 GLN B CA 1
ATOM 10235 C C . GLN B 1 557 ? -22.938 0.071 -9.258 1 96.06 557 GLN B C 1
ATOM 10237 O O . GLN B 1 557 ? -23.625 0.353 -8.273 1 96.06 557 GLN B O 1
ATOM 10242 N N . ALA B 1 558 ? -23.141 -0.976 -10 1 95.19 558 ALA B N 1
ATOM 10243 C CA . ALA B 1 558 ? -24.266 -1.865 -9.703 1 95.19 558 ALA B CA 1
ATOM 10244 C C . ALA B 1 558 ? -23.797 -3.135 -9.008 1 95.19 558 ALA B C 1
ATOM 10246 O O . ALA B 1 558 ? -24.547 -3.74 -8.234 1 95.19 558 ALA B O 1
ATOM 10247 N N . GLU B 1 559 ? -22.516 -3.514 -9.234 1 97.06 559 GLU B N 1
ATOM 10248 C CA . GLU B 1 559 ? -22.031 -4.801 -8.742 1 97.06 559 GLU B CA 1
ATOM 10249 C C . GLU B 1 559 ? -21.625 -4.715 -7.273 1 97.06 559 GLU B C 1
ATOM 10251 O O . GLU B 1 559 ? -21.625 -5.727 -6.57 1 97.06 559 GLU B O 1
ATOM 10256 N N . GLY B 1 560 ? -21.188 -3.486 -6.906 1 97.62 560 GLY B N 1
ATOM 10257 C CA . GLY B 1 560 ? -21 -3.41 -5.469 1 97.62 560 GLY B CA 1
ATOM 10258 C C . GLY B 1 560 ? -19.984 -2.359 -5.055 1 97.62 560 GLY B C 1
ATOM 10259 O O . GLY B 1 560 ? -19.344 -1.74 -5.906 1 97.62 560 GLY B O 1
ATOM 10260 N N . THR B 1 561 ? -19.922 -2.156 -3.734 1 98.06 561 THR B N 1
ATOM 10261 C CA . THR B 1 561 ? -19.094 -1.145 -3.104 1 98.06 561 THR B CA 1
ATOM 10262 C C . THR B 1 561 ? -18.375 -1.717 -1.884 1 98.06 561 THR B C 1
ATOM 10264 O O . THR B 1 561 ? -18.984 -2.404 -1.063 1 98.06 561 THR B O 1
ATOM 10267 N N . ARG B 1 562 ? -17.109 -1.523 -1.809 1 97.88 562 ARG B N 1
ATOM 10268 C CA . ARG B 1 562 ? -16.344 -1.817 -0.602 1 97.88 562 ARG B CA 1
ATOM 10269 C C . ARG B 1 562 ? -16.516 -0.708 0.433 1 97.88 562 ARG B C 1
ATOM 10271 O O . ARG B 1 562 ? -16.438 0.476 0.097 1 97.88 562 ARG B O 1
ATOM 10278 N N . VAL B 1 563 ? -16.734 -1.072 1.657 1 97.5 563 VAL B N 1
ATOM 10279 C CA . VAL B 1 563 ? -16.906 -0.094 2.727 1 97.5 563 VAL B CA 1
ATOM 10280 C C . VAL B 1 563 ? -16.078 -0.502 3.943 1 97.5 563 VAL B C 1
ATOM 10282 O O . VAL B 1 563 ? -15.922 -1.693 4.223 1 97.5 563 VAL B O 1
ATOM 10285 N N . GLU B 1 564 ? -15.484 0.434 4.586 1 97.25 564 GLU B N 1
ATOM 10286 C CA . GLU B 1 564 ? -14.859 0.243 5.891 1 97.25 564 GLU B CA 1
ATOM 10287 C C . GLU B 1 564 ? -15.523 1.11 6.957 1 97.25 564 GLU B C 1
ATOM 10289 O O . GLU B 1 564 ? -15.695 2.316 6.762 1 97.25 564 GLU B O 1
ATOM 10294 N N . ILE B 1 565 ? -15.859 0.471 8.016 1 97.06 565 ILE B N 1
ATOM 10295 C CA . ILE B 1 565 ? -16.484 1.175 9.133 1 97.06 565 ILE B CA 1
ATOM 10296 C C . ILE B 1 565 ? -15.648 0.996 10.391 1 97.06 565 ILE B C 1
ATOM 10298 O O . ILE B 1 565 ? -14.891 0.024 10.516 1 97.06 565 ILE B O 1
ATOM 10302 N N . LYS B 1 566 ? -15.703 1.897 11.25 1 96.44 566 LYS B N 1
ATOM 10303 C CA . LYS B 1 566 ? -15.18 1.744 12.602 1 96.44 566 LYS B CA 1
ATOM 10304 C C . LYS B 1 566 ? -16.297 1.672 13.633 1 96.44 566 LYS B C 1
ATOM 10306 O O . LYS B 1 566 ? -17.391 2.209 13.406 1 96.44 566 LYS B O 1
ATOM 10311 N N . GLY B 1 567 ? -16.125 0.947 14.617 1 97.06 567 GLY B N 1
ATOM 10312 C CA . GLY B 1 567 ? -17.016 0.817 15.766 1 97.06 567 GLY B CA 1
ATOM 10313 C C . GLY B 1 567 ? -16.281 0.419 17.031 1 97.06 567 GLY B C 1
ATOM 10314 O O . GLY B 1 567 ? -15.078 0.187 17.031 1 97.06 567 GLY B O 1
ATOM 10315 N N . ARG B 1 568 ? -17.031 0.396 18.109 1 97.81 568 ARG B N 1
ATOM 10316 C CA . ARG B 1 568 ? -16.469 0.037 19.406 1 97.81 568 ARG B CA 1
ATOM 10317 C C . ARG B 1 568 ? -17.109 -1.234 19.953 1 97.81 568 ARG B C 1
ATOM 10319 O O . ARG B 1 568 ? -18.328 -1.365 19.953 1 97.81 568 ARG B O 1
ATOM 10326 N N . VAL B 1 569 ? -16.281 -2.15 20.312 1 98.31 569 VAL B N 1
ATOM 10327 C CA . VAL B 1 569 ? -16.828 -3.334 20.969 1 98.31 569 VAL B CA 1
ATOM 10328 C C . VAL B 1 569 ? -17.219 -2.994 22.406 1 98.31 569 VAL B C 1
ATOM 10330 O O . VAL B 1 569 ? -16.484 -2.283 23.109 1 98.31 569 VAL B O 1
ATOM 10333 N N . PRO B 1 570 ? -18.297 -3.438 22.938 1 97.56 570 PRO B N 1
ATOM 10334 C CA . PRO B 1 570 ? -18.766 -3.096 24.297 1 97.56 570 PRO B CA 1
ATOM 10335 C C . PRO B 1 570 ? -18.266 -4.078 25.344 1 97.56 570 PRO B C 1
ATOM 10337 O O . PRO B 1 570 ? -18.797 -4.113 26.469 1 97.56 570 PRO B O 1
ATOM 10340 N N . PHE B 1 571 ? -17.344 -4.914 25.109 1 97.56 571 PHE B N 1
ATOM 10341 C CA . PHE B 1 571 ? -16.891 -5.941 26.047 1 97.56 571 PHE B CA 1
ATOM 10342 C C . PHE B 1 571 ? -15.375 -6.012 26.094 1 97.56 571 PHE B C 1
ATOM 10344 O O . PHE B 1 571 ? -14.695 -5.441 25.234 1 97.56 571 PHE B O 1
ATOM 10351 N N . ALA B 1 572 ? -14.82 -6.621 27.094 1 97.56 572 ALA B N 1
ATOM 10352 C CA . ALA B 1 572 ? -13.406 -6.957 27.234 1 97.56 572 ALA B CA 1
ATOM 10353 C C . ALA B 1 572 ? -13.195 -8.469 27.172 1 97.56 572 ALA B C 1
ATOM 10355 O O . ALA B 1 572 ? -14.141 -9.242 27.312 1 97.56 572 ALA B O 1
ATOM 10356 N N . ILE B 1 573 ? -12.055 -8.812 26.828 1 97.12 573 ILE B N 1
ATOM 10357 C CA . ILE B 1 573 ? -11.672 -10.227 26.844 1 97.12 573 ILE B CA 1
ATOM 10358 C C . ILE B 1 573 ? -10.812 -10.508 28.078 1 97.12 573 ILE B C 1
ATOM 10360 O O . ILE B 1 573 ? -9.867 -9.766 28.375 1 97.12 573 ILE B O 1
ATOM 10364 N N . ASP B 1 574 ? -11.141 -11.523 28.797 1 97 574 ASP B N 1
ATOM 10365 C CA . ASP B 1 574 ? -10.352 -11.969 29.953 1 97 574 ASP B CA 1
ATOM 10366 C C . ASP B 1 574 ? -9.312 -13 29.531 1 97 574 ASP B C 1
ATOM 10368 O O . ASP B 1 574 ? -9.664 -14.125 29.141 1 97 574 ASP B O 1
ATOM 10372 N N . LEU B 1 575 ? -8.094 -12.703 29.641 1 95.31 575 LEU B N 1
ATOM 10373 C CA . LEU B 1 575 ? -7 -13.555 29.203 1 95.31 575 LEU B CA 1
ATOM 10374 C C . LEU B 1 575 ? -6.953 -14.844 30.016 1 95.31 575 LEU B C 1
ATOM 10376 O O . LEU B 1 575 ? -6.512 -15.883 29.516 1 95.31 575 LEU B O 1
ATOM 10380 N N . ASP B 1 576 ? -7.387 -14.773 31.203 1 93.88 576 ASP B N 1
ATOM 10381 C CA . ASP B 1 576 ? -7.379 -15.945 32.062 1 93.88 576 ASP B CA 1
ATOM 10382 C C . ASP B 1 576 ? -8.359 -17 31.562 1 93.88 576 ASP B C 1
ATOM 10384 O O . ASP B 1 576 ? -8.195 -18.188 31.859 1 93.88 576 ASP B O 1
ATOM 10388 N N . GLU B 1 577 ? -9.305 -16.562 30.859 1 93.38 577 GLU B N 1
ATOM 10389 C CA . GLU B 1 577 ? -10.32 -17.469 30.359 1 93.38 577 GLU B CA 1
ATOM 10390 C C . GLU B 1 577 ? -9.977 -17.953 28.953 1 93.38 577 GLU B C 1
ATOM 10392 O O . GLU B 1 577 ? -10.625 -18.859 28.422 1 93.38 577 GLU B O 1
ATOM 10397 N N . LEU B 1 578 ? -8.977 -17.375 28.453 1 91.62 578 LEU B N 1
ATOM 10398 C CA . LEU B 1 578 ? -8.594 -17.703 27.078 1 91.62 578 LEU B CA 1
ATOM 10399 C C . LEU B 1 578 ? -7.852 -19.031 27.031 1 91.62 578 LEU B C 1
ATOM 10401 O O . LEU B 1 578 ? -6.922 -19.266 27.812 1 91.62 578 LEU B O 1
ATOM 10405 N N . VAL B 1 579 ? -8.219 -19.891 26.203 1 88.38 579 VAL B N 1
ATOM 10406 C CA . VAL B 1 579 ? -7.523 -21.172 26.016 1 88.38 579 VAL B CA 1
ATOM 10407 C C . VAL B 1 579 ? -6.547 -21.047 24.844 1 88.38 579 VAL B C 1
ATOM 10409 O O . VAL B 1 579 ? -6.961 -20.891 23.688 1 88.38 579 VAL B O 1
ATOM 10412 N N . ILE B 1 580 ? -5.355 -21.094 25.109 1 87.69 580 ILE B N 1
ATOM 10413 C CA . ILE B 1 580 ? -4.301 -21.047 24.094 1 87.69 580 ILE B CA 1
ATOM 10414 C C . ILE B 1 580 ? -3.576 -22.391 24.047 1 87.69 580 ILE B C 1
ATOM 10416 O O . ILE B 1 580 ? -2.84 -22.734 24.969 1 87.69 580 ILE B O 1
ATOM 10420 N N . PRO B 1 581 ? -3.809 -23.078 22.984 1 80.06 581 PRO B N 1
ATOM 10421 C CA . PRO B 1 581 ? -3.119 -24.359 22.891 1 80.06 581 PRO B CA 1
ATOM 10422 C C . PRO B 1 581 ? -1.602 -24.219 22.812 1 80.06 581 PRO B C 1
ATOM 10424 O O . PRO B 1 581 ? -1.102 -23.156 22.391 1 80.06 581 PRO B O 1
ATOM 10427 N N . PRO B 1 582 ? -0.919 -25.219 23.281 1 77.75 582 PRO B N 1
ATOM 10428 C CA . PRO B 1 582 ? 0.54 -25.141 23.188 1 77.75 582 PRO B CA 1
ATOM 10429 C C . PRO B 1 582 ? 1.03 -24.969 21.75 1 77.75 582 PRO B C 1
ATOM 10431 O O . PRO B 1 582 ? 0.388 -25.453 20.812 1 77.75 582 PRO B O 1
ATOM 10434 N N . LYS B 1 583 ? 2.152 -24.344 21.625 1 76.19 583 LYS B N 1
ATOM 10435 C CA . LYS B 1 583 ? 2.754 -24.141 20.312 1 76.19 583 LYS B CA 1
ATOM 10436 C C . LYS B 1 583 ? 3.23 -25.453 19.719 1 76.19 583 LYS B C 1
ATOM 10438 O O . LYS B 1 583 ? 3.955 -26.219 20.359 1 76.19 583 LYS B O 1
ATOM 10443 N N . PRO B 1 584 ? 2.699 -25.641 18.469 1 70.25 584 PRO B N 1
ATOM 10444 C CA . PRO B 1 584 ? 3.209 -26.875 17.844 1 70.25 584 PRO B CA 1
ATOM 10445 C C . PRO B 1 584 ? 4.715 -26.812 17.594 1 70.25 584 PRO B C 1
ATOM 10447 O O . PRO B 1 584 ? 5.25 -25.766 17.25 1 70.25 584 PRO B O 1
ATOM 10450 N N . GLN B 1 585 ? 5.402 -27.766 17.984 1 77.69 585 GLN B N 1
ATOM 10451 C CA . GLN B 1 585 ? 6.836 -27.844 17.719 1 77.69 585 GLN B CA 1
ATOM 10452 C C . GLN B 1 585 ? 7.117 -28.203 16.266 1 77.69 585 GLN B C 1
ATOM 10454 O O . GLN B 1 585 ? 6.766 -29.297 15.828 1 77.69 585 GLN B O 1
ATOM 10459 N N . VAL B 1 586 ? 7.465 -27.297 15.453 1 83.81 586 VAL B N 1
ATOM 10460 C CA . VAL B 1 586 ? 7.793 -27.531 14.055 1 83.81 586 VAL B CA 1
ATOM 10461 C C . VAL B 1 586 ? 9.305 -27.406 13.852 1 83.81 586 VAL B C 1
ATOM 10463 O O . VAL B 1 586 ? 9.93 -26.469 14.352 1 83.81 586 VAL B O 1
ATOM 10466 N N . MET B 1 587 ? 9.852 -28.438 13.289 1 87.81 587 MET B N 1
ATOM 10467 C CA . MET B 1 587 ? 11.273 -28.391 12.953 1 87.81 587 MET B CA 1
ATOM 10468 C C . MET B 1 587 ? 11.539 -27.328 11.906 1 87.81 587 MET B C 1
ATOM 10470 O O . MET B 1 587 ? 10.641 -26.938 11.164 1 87.81 587 MET B O 1
ATOM 10474 N N . THR B 1 588 ? 12.758 -26.812 11.938 1 86.19 588 THR B N 1
ATOM 10475 C CA . THR B 1 588 ? 13.125 -25.859 10.898 1 86.19 588 THR B CA 1
ATOM 10476 C C . THR B 1 588 ? 13.32 -26.562 9.562 1 86.19 588 THR B C 1
ATOM 10478 O O . THR B 1 588 ? 13.578 -27.766 9.523 1 86.19 588 THR B O 1
ATOM 10481 N N . GLU B 1 589 ? 13.172 -25.812 8.539 1 85.19 589 GLU B N 1
ATOM 10482 C CA . GLU B 1 589 ? 13.367 -26.375 7.211 1 85.19 589 GLU B CA 1
ATOM 10483 C C . GLU B 1 589 ? 14.766 -26.953 7.055 1 85.19 589 GLU B C 1
ATOM 10485 O O . GLU B 1 589 ? 14.938 -28.031 6.465 1 85.19 589 GLU B O 1
ATOM 10490 N N . ASP B 1 590 ? 15.742 -26.281 7.582 1 84.06 590 ASP B N 1
ATOM 10491 C CA . ASP B 1 590 ? 17.125 -26.734 7.477 1 84.06 590 ASP B CA 1
ATOM 10492 C C . ASP B 1 590 ? 17.312 -28.062 8.219 1 84.06 590 ASP B C 1
ATOM 10494 O O . ASP B 1 590 ? 18.031 -28.938 7.746 1 84.06 590 ASP B O 1
ATOM 10498 N N . GLU B 1 591 ? 16.688 -28.141 9.344 1 89.94 591 GLU B N 1
ATOM 10499 C CA . GLU B 1 591 ? 16.781 -29.375 10.117 1 89.94 591 GLU B CA 1
ATOM 10500 C C . GLU B 1 591 ? 16.156 -30.547 9.359 1 89.94 591 GLU B C 1
ATOM 10502 O O . GLU B 1 591 ? 16.719 -31.641 9.352 1 89.94 591 GLU B O 1
ATOM 10507 N N . ILE B 1 592 ? 15.039 -30.25 8.789 1 91.25 592 ILE B N 1
ATOM 10508 C CA . ILE B 1 592 ? 14.352 -31.297 8.047 1 91.25 592 ILE B CA 1
ATOM 10509 C C . ILE B 1 592 ? 15.195 -31.719 6.848 1 91.25 592 ILE B C 1
ATOM 10511 O O . ILE B 1 592 ? 15.375 -32.906 6.598 1 91.25 592 ILE B O 1
ATOM 10515 N N . ARG B 1 593 ? 15.719 -30.781 6.168 1 88.5 593 ARG B N 1
ATOM 10516 C CA . ARG B 1 593 ? 16.547 -31.062 5 1 88.5 593 ARG B CA 1
ATOM 10517 C C . ARG B 1 593 ? 17.781 -31.875 5.387 1 88.5 593 ARG B C 1
ATOM 10519 O O . ARG B 1 593 ? 18.156 -32.812 4.691 1 88.5 593 ARG B O 1
ATOM 10526 N N . GLU B 1 594 ? 18.391 -31.453 6.406 1 90.31 594 GLU B N 1
ATOM 10527 C CA . GLU B 1 594 ? 19.562 -32.156 6.887 1 90.31 594 GLU B CA 1
ATOM 10528 C C . GLU B 1 594 ? 19.234 -33.594 7.258 1 90.31 594 GLU B C 1
ATOM 10530 O O . GLU B 1 594 ? 19.984 -34.531 6.914 1 90.31 594 GLU B O 1
ATOM 10535 N N . GLU B 1 595 ? 18.156 -33.688 7.949 1 92.12 595 GLU B N 1
ATOM 10536 C CA . GLU B 1 595 ? 17.75 -35.031 8.367 1 92.12 595 GLU B CA 1
ATOM 10537 C C . GLU B 1 595 ? 17.453 -35.938 7.16 1 92.12 595 GLU B C 1
ATOM 10539 O O . GLU B 1 595 ? 17.859 -37.094 7.129 1 92.12 595 GLU B O 1
ATOM 10544 N N . ILE B 1 596 ? 16.797 -35.406 6.203 1 91.19 596 ILE B N 1
ATOM 10545 C CA . ILE B 1 596 ? 16.391 -36.188 5.031 1 91.19 596 ILE B CA 1
ATOM 10546 C C . ILE B 1 596 ? 17.609 -36.5 4.164 1 91.19 596 ILE B C 1
ATOM 10548 O O . ILE B 1 596 ? 17.703 -37.562 3.568 1 91.19 596 ILE B O 1
ATOM 10552 N N . ASN B 1 597 ? 18.516 -35.531 4.098 1 87.5 597 ASN B N 1
ATOM 10553 C CA . ASN B 1 597 ? 19.75 -35.781 3.373 1 87.5 597 ASN B CA 1
ATOM 10554 C C . ASN B 1 597 ? 20.578 -36.906 3.998 1 87.5 597 ASN B C 1
ATOM 10556 O O . ASN B 1 597 ? 21.188 -37.688 3.285 1 87.5 597 ASN B O 1
ATOM 10560 N N . ASN B 1 598 ? 20.625 -36.938 5.273 1 91.81 598 ASN B N 1
ATOM 10561 C CA . ASN B 1 598 ? 21.375 -37.969 6.004 1 91.81 598 ASN B CA 1
ATOM 10562 C C . ASN B 1 598 ? 20.656 -39.312 5.984 1 91.81 598 ASN B C 1
ATOM 10564 O O . ASN B 1 598 ? 21.297 -40.344 5.961 1 91.81 598 ASN B O 1
ATOM 10568 N N . ASN B 1 599 ? 19.328 -39.156 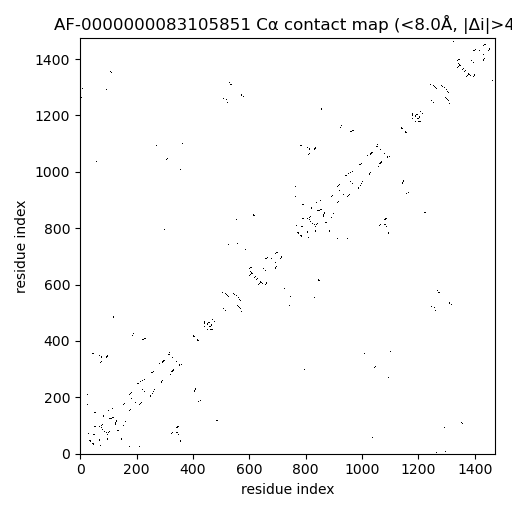6.031 1 92.12 599 ASN B N 1
ATOM 10569 C CA . ASN B 1 599 ? 18.469 -40.344 6.023 1 92.12 599 ASN B CA 1
ATOM 10570 C C . ASN B 1 599 ? 17.328 -40.219 5.012 1 92.12 599 ASN B C 1
ATOM 10572 O O . ASN B 1 599 ? 16.203 -39.875 5.375 1 92.12 599 ASN B O 1
ATOM 10576 N N . PRO B 1 600 ? 17.625 -40.531 3.797 1 91.19 600 PRO B N 1
ATOM 10577 C CA . PRO B 1 600 ? 16.609 -40.375 2.758 1 91.19 600 PRO B CA 1
ATOM 10578 C C . PRO B 1 600 ? 15.297 -41.094 3.104 1 91.19 600 PRO B C 1
ATOM 10580 O O . PRO B 1 600 ? 15.312 -42.156 3.713 1 91.19 600 PRO B O 1
ATOM 10583 N N . MET B 1 601 ? 14.25 -40.5 2.748 1 93.38 601 MET B N 1
ATOM 10584 C CA . MET B 1 601 ? 12.922 -41 3.088 1 93.38 601 MET B CA 1
ATOM 10585 C C . MET B 1 601 ? 12.094 -41.219 1.831 1 93.38 601 MET B C 1
ATOM 10587 O O . MET B 1 601 ? 12.094 -40.406 0.918 1 93.38 601 MET B O 1
ATOM 10591 N N . THR B 1 602 ? 11.5 -42.344 1.767 1 93 602 THR B N 1
ATOM 10592 C CA . THR B 1 602 ? 10.57 -42.688 0.701 1 93 602 THR B CA 1
ATOM 10593 C C . THR B 1 602 ? 9.164 -42.906 1.256 1 93 602 THR B C 1
ATOM 10595 O O . THR B 1 602 ? 8.984 -43.594 2.256 1 93 602 THR B O 1
ATOM 10598 N N . ILE B 1 603 ? 8.227 -42.219 0.593 1 94.12 603 ILE B N 1
ATOM 10599 C CA . ILE B 1 603 ? 6.875 -42.375 1.129 1 94.12 603 ILE B CA 1
ATOM 10600 C C . ILE B 1 603 ? 5.906 -42.719 0.006 1 94.12 603 ILE B C 1
ATOM 10602 O O . ILE B 1 603 ? 6.176 -42.469 -1.167 1 94.12 603 ILE B O 1
ATOM 10606 N N . VAL B 1 604 ? 4.828 -43.375 0.379 1 93.06 604 VAL B N 1
ATOM 10607 C CA . VAL B 1 604 ? 3.703 -43.688 -0.504 1 93.06 604 VAL B CA 1
ATOM 10608 C C . VAL B 1 604 ? 2.492 -42.844 -0.085 1 93.06 604 VAL B C 1
ATOM 10610 O O . VAL B 1 604 ? 2.201 -42.719 1.106 1 93.06 604 VAL B O 1
ATOM 10613 N N . ALA B 1 605 ? 1.979 -42.156 -1.097 1 91.69 605 ALA B N 1
ATOM 10614 C CA . ALA B 1 605 ? 0.847 -41.281 -0.784 1 91.69 605 ALA B CA 1
ATOM 10615 C C . ALA B 1 605 ? -0.343 -41.594 -1.689 1 91.69 605 ALA B C 1
ATOM 10617 O O . ALA B 1 605 ? -0.167 -42 -2.848 1 91.69 605 ALA B O 1
ATOM 10618 N N . GLY B 1 606 ? -1.536 -41.406 -1.203 1 87.31 606 GLY B N 1
ATOM 10619 C CA . GLY B 1 606 ? -2.75 -41.594 -1.981 1 87.31 606 GLY B CA 1
ATOM 10620 C C . GLY B 1 606 ? -4.008 -41.219 -1.225 1 87.31 606 GLY B C 1
ATOM 10621 O O . GLY B 1 606 ? -4 -41.156 0.005 1 87.31 606 GLY B O 1
ATOM 10622 N N . THR B 1 607 ? -4.984 -40.875 -1.965 1 84.94 607 THR B N 1
ATOM 10623 C CA . THR B 1 607 ? -6.309 -40.688 -1.385 1 84.94 607 THR B CA 1
ATOM 10624 C C . THR B 1 607 ? -7.059 -42 -1.271 1 84.94 607 THR B C 1
ATOM 10626 O O . THR B 1 607 ? -7.258 -42.719 -2.271 1 84.94 607 THR B O 1
ATOM 10629 N N . VAL B 1 608 ? -7.457 -42.312 -0.133 1 83.94 608 VAL B N 1
ATOM 10630 C CA . VAL B 1 608 ? -7.914 -43.656 0.145 1 83.94 608 VAL B CA 1
ATOM 10631 C C . VAL B 1 608 ? -9.422 -43.781 -0.087 1 83.94 608 VAL B C 1
ATOM 10633 O O . VAL B 1 608 ? -10.148 -42.812 0.141 1 83.94 608 VAL B O 1
ATOM 10636 N N . GLY B 1 609 ? -9.797 -44.906 -0.544 1 74.25 609 GLY B N 1
ATOM 10637 C CA . GLY B 1 609 ? -11.211 -45.219 -0.668 1 74.25 609 GLY B CA 1
ATOM 10638 C C . GLY B 1 609 ? -11.828 -44.688 -1.952 1 74.25 609 GLY B C 1
ATOM 10639 O O . GLY B 1 609 ? -11.234 -44.812 -3.025 1 74.25 609 GLY B O 1
ATOM 10640 N N . GLU B 1 610 ? -13.078 -44.219 -1.884 1 63.91 610 GLU B N 1
ATOM 10641 C CA . GLU B 1 610 ? -13.812 -43.719 -3.039 1 63.91 610 GLU B CA 1
ATOM 10642 C C . GLU B 1 610 ? -13.742 -42.188 -3.117 1 63.91 610 GLU B C 1
ATOM 10644 O O . GLU B 1 610 ? -14.594 -41.562 -3.746 1 63.91 610 GLU B O 1
ATOM 10649 N N . ASP B 1 611 ? -12.656 -41.812 -2.488 1 63.19 611 ASP B N 1
ATOM 10650 C CA . ASP B 1 611 ? -12.469 -40.344 -2.436 1 63.19 611 ASP B CA 1
ATOM 10651 C C . ASP B 1 611 ? -11.594 -39.875 -3.588 1 63.19 611 ASP B C 1
ATOM 10653 O O . ASP B 1 611 ? -10.516 -40.406 -3.83 1 63.19 611 ASP B O 1
ATOM 10657 N N . GLU B 1 612 ? -12.133 -38.969 -4.293 1 55.03 612 GLU B N 1
ATOM 10658 C CA . GLU B 1 612 ? -11.398 -38.469 -5.457 1 55.03 612 GLU B CA 1
ATOM 10659 C C . GLU B 1 612 ? -10.812 -37.062 -5.191 1 55.03 612 GLU B C 1
ATOM 10661 O O . GLU B 1 612 ? -10.258 -36.438 -6.09 1 55.03 612 GLU B O 1
ATOM 10666 N N . HIS B 1 613 ? -10.914 -36.688 -3.928 1 58.53 613 HIS B N 1
ATOM 10667 C CA . HIS B 1 613 ? -10.398 -35.375 -3.586 1 58.53 613 HIS B CA 1
ATOM 10668 C C . HIS B 1 613 ? -8.891 -35.406 -3.381 1 58.53 613 HIS B C 1
ATOM 10670 O O . HIS B 1 613 ? -8.414 -35.812 -2.318 1 58.53 613 HIS B O 1
ATOM 10676 N N . SER B 1 614 ? -8.023 -34.969 -4.348 1 64.19 614 SER B N 1
ATOM 10677 C CA . SER B 1 614 ? -6.574 -35.125 -4.289 1 64.19 614 SER B CA 1
ATOM 10678 C C . SER B 1 614 ? -5.883 -33.812 -3.971 1 64.19 614 SER B C 1
ATOM 10680 O O . SER B 1 614 ? -4.684 -33.781 -3.699 1 64.19 614 SER B O 1
ATOM 10682 N N . VAL B 1 615 ? -6.559 -32.781 -3.814 1 63.34 615 VAL B N 1
ATOM 10683 C CA . VAL B 1 615 ? -5.957 -31.453 -3.754 1 63.34 615 VAL B CA 1
ATOM 10684 C C . VAL B 1 615 ? -5.121 -31.312 -2.484 1 63.34 615 VAL B C 1
ATOM 10686 O O . VAL B 1 615 ? -3.973 -30.875 -2.535 1 63.34 615 VAL B O 1
ATOM 10689 N N . GLY B 1 616 ? -5.707 -31.703 -1.412 1 70.56 616 GLY B N 1
ATOM 10690 C CA . GLY B 1 616 ? -5.008 -31.578 -0.143 1 70.56 616 GLY B CA 1
ATOM 10691 C C . GLY B 1 616 ? -3.705 -32.344 -0.094 1 70.56 616 GLY B C 1
ATOM 10692 O O . GLY B 1 616 ? -2.676 -31.812 0.32 1 70.56 616 GLY B O 1
ATOM 10693 N N . LEU B 1 617 ? -3.846 -33.531 -0.589 1 78.31 617 LEU B N 1
ATOM 10694 C CA . LEU B 1 617 ? -2.666 -34.375 -0.553 1 78.31 617 LEU B CA 1
ATOM 10695 C C . LEU B 1 617 ? -1.584 -33.875 -1.491 1 78.31 617 LEU B C 1
ATOM 10697 O O . LEU B 1 617 ? -0.397 -33.906 -1.157 1 78.31 617 LEU B O 1
ATOM 10701 N N . ARG B 1 618 ? -1.941 -33.406 -2.51 1 76.25 618 ARG B N 1
ATOM 10702 C CA . ARG B 1 618 ? -0.975 -32.875 -3.473 1 76.25 618 ARG B CA 1
ATOM 10703 C C . ARG B 1 618 ? -0.284 -31.641 -2.939 1 76.25 618 ARG B C 1
ATOM 10705 O O . ARG B 1 618 ? 0.891 -31.406 -3.227 1 76.25 618 ARG B O 1
ATOM 10712 N N . GLU B 1 619 ? -1.042 -30.875 -2.305 1 75.75 619 GLU B N 1
ATOM 10713 C CA . GLU B 1 619 ? -0.453 -29.688 -1.686 1 75.75 619 GLU B CA 1
ATOM 10714 C C . GLU B 1 619 ? 0.624 -30.078 -0.675 1 75.75 619 GLU B C 1
ATOM 10716 O O . GLU B 1 619 ? 1.61 -29.359 -0.508 1 75.75 619 GLU B O 1
ATOM 10721 N N . ILE B 1 620 ? 0.341 -31.141 -0.106 1 83.88 620 ILE B N 1
ATOM 10722 C CA . ILE B 1 620 ? 1.257 -31.609 0.934 1 83.88 620 ILE B CA 1
ATOM 10723 C C . ILE B 1 620 ? 2.486 -32.25 0.293 1 83.88 620 ILE B C 1
ATOM 10725 O O . ILE B 1 620 ? 3.584 -32.188 0.854 1 83.88 620 ILE B O 1
ATOM 10729 N N . ILE B 1 621 ? 2.309 -32.719 -0.895 1 82.88 621 ILE B N 1
ATOM 10730 C CA . ILE B 1 621 ? 3.379 -33.5 -1.508 1 82.88 621 ILE B CA 1
ATOM 10731 C C . ILE B 1 621 ? 4.223 -32.594 -2.406 1 82.88 621 ILE B C 1
ATOM 10733 O O . ILE B 1 621 ? 5.453 -32.625 -2.332 1 82.88 621 ILE B O 1
ATOM 10737 N N . ASP B 1 622 ? 3.553 -31.766 -3.184 1 74.12 622 ASP B N 1
ATOM 10738 C CA . ASP B 1 622 ? 4.18 -31.078 -4.312 1 74.12 622 ASP B CA 1
ATOM 10739 C C . ASP B 1 622 ? 5.098 -29.969 -3.838 1 74.12 622 ASP B C 1
ATOM 10741 O O . ASP B 1 622 ? 4.742 -29.203 -2.941 1 74.12 622 ASP B O 1
ATOM 10745 N N . ILE B 1 623 ? 6.227 -29.922 -4.523 1 71.88 623 ILE B N 1
ATOM 10746 C CA . ILE B 1 623 ? 7.254 -28.938 -4.203 1 71.88 623 ILE B CA 1
ATOM 10747 C C . ILE B 1 623 ? 6.723 -27.531 -4.473 1 71.88 623 ILE B C 1
ATOM 10749 O O . ILE B 1 623 ? 7.07 -26.578 -3.768 1 71.88 623 ILE B O 1
ATOM 10753 N N . LYS B 1 624 ? 5.863 -27.422 -5.453 1 64.69 624 LYS B N 1
ATOM 10754 C CA . LYS B 1 624 ? 5.363 -26.109 -5.867 1 64.69 624 LYS B CA 1
ATOM 10755 C C . LYS B 1 624 ? 4.66 -25.406 -4.711 1 64.69 624 LYS B C 1
ATOM 10757 O O . LYS B 1 624 ? 4.742 -24.188 -4.586 1 64.69 624 LYS B O 1
ATOM 10762 N N . HIS B 1 625 ? 4.105 -26.203 -3.916 1 66 625 HIS B N 1
ATOM 10763 C CA . HIS B 1 625 ? 3.312 -25.625 -2.842 1 66 625 HIS B CA 1
ATOM 10764 C C . HIS B 1 625 ? 4.016 -25.766 -1.497 1 66 625 HIS B C 1
ATOM 10766 O O . HIS B 1 625 ? 3.375 -25.688 -0.445 1 66 625 HIS B O 1
ATOM 10772 N N . GLY B 1 626 ? 5.27 -26.031 -1.623 1 71.31 626 GLY B N 1
ATOM 10773 C CA . GLY B 1 626 ? 6.027 -26.188 -0.391 1 71.31 626 GLY B CA 1
ATOM 10774 C C . GLY B 1 626 ? 5.836 -27.547 0.249 1 71.31 626 GLY B C 1
ATOM 10775 O O . GLY B 1 626 ? 5.957 -27.688 1.467 1 71.31 626 GLY B O 1
ATOM 10776 N N . GLY B 1 627 ? 5.496 -28.406 -0.586 1 82.5 627 GLY B N 1
ATOM 10777 C CA . GLY B 1 627 ? 5.238 -29.75 -0.095 1 82.5 627 GLY B CA 1
ATOM 10778 C C . GLY B 1 627 ? 6.488 -30.453 0.396 1 82.5 627 GLY B C 1
ATOM 10779 O O . GLY B 1 627 ? 7.574 -29.875 0.412 1 82.5 627 GLY B O 1
ATOM 10780 N N . ILE B 1 628 ? 6.336 -31.656 0.812 1 89.19 628 ILE B N 1
ATOM 10781 C CA . ILE B 1 628 ? 7.387 -32.406 1.504 1 89.19 628 ILE B CA 1
ATOM 10782 C C . ILE B 1 628 ? 8.492 -32.781 0.519 1 89.19 628 ILE B C 1
ATOM 10784 O O . ILE B 1 628 ? 9.625 -33.062 0.924 1 89.19 628 ILE B O 1
ATOM 10788 N N . GLU B 1 629 ? 8.211 -32.688 -0.775 1 83 629 GLU B N 1
ATOM 10789 C CA . GLU B 1 629 ? 9.227 -32.969 -1.782 1 83 629 GLU B CA 1
ATOM 10790 C C . GLU B 1 629 ? 10.344 -31.938 -1.74 1 83 629 GLU B C 1
ATOM 10792 O O . GLU B 1 629 ? 11.484 -32.25 -2.127 1 83 629 GLU B O 1
ATOM 10797 N N . LYS B 1 630 ? 9.945 -30.844 -1.318 1 82.5 630 LYS B N 1
ATOM 10798 C CA . LYS B 1 630 ? 10.93 -29.766 -1.289 1 82.5 630 LYS B CA 1
ATOM 10799 C C . LYS B 1 630 ? 12.086 -30.094 -0.348 1 82.5 630 LYS B C 1
ATOM 10801 O O . LYS B 1 630 ? 13.18 -29.547 -0.486 1 82.5 630 LYS B O 1
ATOM 10806 N N . TYR B 1 631 ? 11.836 -31.016 0.53 1 87.06 631 TYR B N 1
ATOM 10807 C CA . TYR B 1 631 ? 12.844 -31.406 1.505 1 87.06 631 TYR B CA 1
ATOM 10808 C C . TYR B 1 631 ? 13.633 -32.625 1.02 1 87.06 631 TYR B C 1
ATOM 10810 O O . TYR B 1 631 ? 14.516 -33.125 1.725 1 87.06 631 TYR B O 1
ATOM 10818 N N . GLY B 1 632 ? 13.312 -33.094 -0.161 1 81.88 632 GLY B N 1
ATOM 10819 C CA . GLY B 1 632 ? 14.031 -34.219 -0.721 1 81.88 632 GLY B CA 1
ATOM 10820 C C . GLY B 1 632 ? 13.344 -35.562 -0.468 1 81.88 632 GLY B C 1
ATOM 10821 O O . GLY B 1 632 ? 13.922 -36.625 -0.702 1 81.88 632 GLY B O 1
ATOM 10822 N N . ILE B 1 633 ? 12.18 -35.5 0.026 1 89.12 633 ILE B N 1
ATOM 10823 C CA . ILE B 1 633 ? 11.445 -36.719 0.291 1 89.12 633 ILE B CA 1
ATOM 10824 C C . ILE B 1 633 ? 10.922 -37.312 -1.021 1 89.12 633 ILE B C 1
ATOM 10826 O O . ILE B 1 633 ? 10.328 -36.594 -1.831 1 89.12 633 ILE B O 1
ATOM 10830 N N . ASP B 1 634 ? 11.242 -38.5 -1.188 1 86.12 634 ASP B N 1
ATOM 10831 C CA . ASP B 1 634 ? 10.766 -39.219 -2.381 1 86.12 634 ASP B CA 1
ATOM 10832 C C . ASP B 1 634 ? 9.328 -39.688 -2.201 1 86.12 634 ASP B C 1
ATOM 10834 O O . ASP B 1 634 ? 9.047 -40.5 -1.315 1 86.12 634 ASP B O 1
ATOM 10838 N N . VAL B 1 635 ? 8.469 -39.188 -3.039 1 88.19 635 VAL B N 1
ATOM 10839 C CA . VAL B 1 635 ? 7.055 -39.531 -2.844 1 88.19 635 VAL B CA 1
ATOM 10840 C C . VAL B 1 635 ? 6.527 -40.281 -4.051 1 88.19 635 VAL B C 1
ATOM 10842 O O . VAL B 1 635 ? 6.699 -39.844 -5.195 1 88.19 635 VAL B O 1
ATOM 10845 N N . HIS B 1 636 ? 5.969 -41.375 -3.795 1 86 636 HIS B N 1
ATOM 10846 C CA . HIS B 1 636 ? 5.242 -42.156 -4.789 1 86 636 HIS B CA 1
ATOM 10847 C C . HIS B 1 636 ? 3.734 -41.969 -4.629 1 86 636 HIS B C 1
ATOM 10849 O O . HIS B 1 636 ? 3.111 -42.656 -3.807 1 86 636 HIS B O 1
ATOM 10855 N N . TYR B 1 637 ? 3.188 -41.188 -5.461 1 84.31 637 TYR B N 1
ATOM 10856 C CA . TYR B 1 637 ? 1.764 -40.875 -5.398 1 84.31 637 TYR B CA 1
ATOM 10857 C C . TYR B 1 637 ? 0.95 -41.875 -6.207 1 84.31 637 TYR B C 1
ATOM 10859 O O . TYR B 1 637 ? 1.146 -42.031 -7.418 1 84.31 637 TYR B O 1
ATOM 10867 N N . LEU B 1 638 ? 0.021 -42.5 -5.578 1 81.56 638 LEU B N 1
ATOM 10868 C CA . LEU B 1 638 ? -0.718 -43.594 -6.203 1 81.56 638 LEU B CA 1
ATOM 10869 C C . LEU B 1 638 ? -2.025 -43.094 -6.805 1 81.56 638 LEU B C 1
ATOM 10871 O O . LEU B 1 638 ? -2.723 -43.844 -7.496 1 81.56 638 LEU B O 1
ATOM 10875 N N . GLY B 1 639 ? -2.307 -41.812 -6.551 1 76.06 639 GLY B N 1
ATOM 10876 C CA . GLY B 1 639 ? -3.521 -41.25 -7.137 1 76.06 639 GLY B CA 1
ATOM 10877 C C . GLY B 1 639 ? -4.688 -41.219 -6.164 1 76.06 639 GLY B C 1
ATOM 10878 O O . GLY B 1 639 ? -4.492 -41.031 -4.961 1 76.06 639 GLY B O 1
ATOM 10879 N N . THR B 1 640 ? -5.891 -41.188 -6.809 1 76 640 THR B N 1
ATOM 10880 C CA . THR B 1 640 ? -7.113 -41.125 -6.016 1 76 640 THR B CA 1
ATOM 10881 C C . THR B 1 640 ? -7.84 -42.469 -5.996 1 76 640 THR B C 1
ATOM 10883 O O . THR B 1 640 ? -7.547 -43.344 -6.805 1 76 640 THR B O 1
ATOM 10886 N N . SER B 1 641 ? -8.711 -42.594 -5.039 1 77.44 641 SER B N 1
ATOM 10887 C CA . SER B 1 641 ? -9.508 -43.812 -4.883 1 77.44 641 SER B CA 1
ATOM 10888 C C . SER B 1 641 ? -8.633 -45.031 -4.797 1 77.44 641 SER B C 1
ATOM 10890 O O . SER B 1 641 ? -8.867 -46.031 -5.5 1 77.44 641 SER B O 1
ATOM 10892 N N . VAL B 1 642 ? -7.652 -44.969 -4.051 1 84.44 642 VAL B N 1
ATOM 10893 C CA . VAL B 1 642 ? -6.707 -46.062 -3.885 1 84.44 642 VAL B CA 1
ATOM 10894 C C . VAL B 1 642 ? -7.191 -47 -2.785 1 84.44 642 VAL B C 1
ATOM 10896 O O . VAL B 1 642 ? -7.441 -46.562 -1.656 1 84.44 642 VAL B O 1
ATOM 10899 N N . PRO B 1 643 ? -7.367 -48.25 -3.109 1 86.88 643 PRO B N 1
ATOM 10900 C CA . PRO B 1 643 ? -7.672 -49.188 -2.037 1 86.88 643 PRO B CA 1
ATOM 10901 C C . PRO B 1 643 ? -6.578 -49.25 -0.976 1 86.88 643 PRO B C 1
ATOM 10903 O O . PRO B 1 643 ? -5.395 -49.125 -1.297 1 86.88 643 PRO B O 1
ATOM 10906 N N . VAL B 1 644 ? -7.055 -49.469 0.246 1 90.19 644 VAL B N 1
ATOM 10907 C CA . VAL B 1 644 ? -6.137 -49.531 1.381 1 90.19 644 VAL B CA 1
ATOM 10908 C C . VAL B 1 644 ? -5.07 -50.594 1.143 1 90.19 644 VAL B C 1
ATOM 10910 O O . VAL B 1 644 ? -3.895 -50.375 1.449 1 90.19 644 VAL B O 1
ATOM 10913 N N . GLU B 1 645 ? -5.469 -51.688 0.585 1 90.81 645 GLU B N 1
ATOM 10914 C CA . GLU B 1 645 ? -4.543 -52.781 0.326 1 90.81 645 GLU B CA 1
ATOM 10915 C C . GLU B 1 645 ? -3.449 -52.375 -0.652 1 90.81 645 GLU B C 1
ATOM 10917 O O . GLU B 1 645 ? -2.279 -52.688 -0.464 1 90.81 645 GLU B O 1
ATOM 10922 N N . LYS B 1 646 ? -3.852 -51.656 -1.586 1 91.5 646 LYS B N 1
ATOM 10923 C CA . LYS B 1 646 ? -2.891 -51.188 -2.584 1 91.5 646 LYS B CA 1
ATOM 10924 C C . LYS B 1 646 ? -1.879 -50.25 -1.97 1 91.5 646 LYS B C 1
ATOM 10926 O O . LYS B 1 646 ? -0.704 -50.25 -2.344 1 91.5 646 LYS B O 1
ATOM 10931 N N . LEU B 1 647 ? -2.342 -49.469 -1.113 1 92.06 647 LEU B N 1
ATOM 10932 C CA . LEU B 1 647 ? -1.487 -48.5 -0.443 1 92.06 647 LEU B CA 1
ATOM 10933 C C . LEU B 1 647 ? -0.424 -49.188 0.398 1 92.06 647 LEU B C 1
ATOM 10935 O O . LEU B 1 647 ? 0.759 -48.875 0.316 1 92.06 647 LEU B O 1
ATOM 10939 N N . VAL B 1 648 ? -0.803 -50.125 1.122 1 92.88 648 VAL B N 1
ATOM 10940 C CA . VAL B 1 648 ? 0.105 -50.875 2.002 1 92.88 648 VAL B CA 1
ATOM 10941 C C . VAL B 1 648 ? 1.034 -51.75 1.17 1 92.88 648 VAL B C 1
ATOM 10943 O O . VAL B 1 648 ? 2.229 -51.844 1.46 1 92.88 648 VAL B O 1
ATOM 10946 N N . ASP B 1 649 ? 0.475 -52.344 0.159 1 93.31 649 ASP B N 1
ATOM 10947 C CA . ASP B 1 649 ? 1.294 -53.188 -0.713 1 93.31 649 ASP B CA 1
ATOM 10948 C C . ASP B 1 649 ? 2.381 -52.375 -1.4 1 93.31 649 ASP B C 1
ATOM 10950 O O . ASP B 1 649 ? 3.52 -52.812 -1.533 1 93.31 649 ASP B O 1
ATOM 10954 N N . ALA B 1 650 ? 1.95 -51.25 -1.857 1 92.69 650 ALA B N 1
ATOM 10955 C CA . ALA B 1 650 ? 2.916 -50.344 -2.5 1 92.69 650 ALA B CA 1
ATOM 10956 C C . ALA B 1 650 ? 4.027 -49.969 -1.531 1 92.69 650 ALA B C 1
ATOM 10958 O O . ALA B 1 650 ? 5.191 -49.844 -1.926 1 92.69 650 ALA B O 1
ATOM 10959 N N . ALA B 1 651 ? 3.652 -49.719 -0.332 1 94.19 651 ALA B N 1
ATOM 10960 C CA . ALA B 1 651 ? 4.645 -49.375 0.684 1 94.19 651 ALA B CA 1
ATOM 10961 C C . ALA B 1 651 ? 5.648 -50.5 0.884 1 94.19 651 ALA B C 1
ATOM 10963 O O . ALA B 1 651 ? 6.84 -50.25 1.073 1 94.19 651 ALA B O 1
ATOM 10964 N N . ILE B 1 652 ? 5.207 -51.688 0.838 1 92.94 652 ILE B N 1
ATOM 10965 C CA . ILE B 1 652 ? 6.062 -52.844 1.012 1 92.94 652 ILE B CA 1
ATOM 10966 C C . ILE B 1 652 ? 6.973 -53 -0.205 1 92.94 652 ILE B C 1
ATOM 10968 O O . ILE B 1 652 ? 8.18 -53.219 -0.063 1 92.94 652 ILE B O 1
ATOM 10972 N N . GLU B 1 653 ? 6.348 -52.938 -1.354 1 91.88 653 GLU B N 1
ATOM 10973 C CA . GLU B 1 653 ? 7.086 -53.125 -2.598 1 91.88 653 GLU B CA 1
ATOM 10974 C C . GLU B 1 653 ? 8.203 -52.094 -2.748 1 91.88 653 GLU B C 1
ATOM 10976 O O . GLU B 1 653 ? 9.281 -52.406 -3.258 1 91.88 653 GLU B O 1
ATOM 10981 N N . LEU B 1 654 ? 7.98 -50.938 -2.26 1 91.38 654 LEU B N 1
ATOM 10982 C CA . LEU B 1 654 ? 8.922 -49.844 -2.445 1 91.38 654 LEU B CA 1
ATOM 10983 C C . LEU B 1 654 ? 9.797 -49.656 -1.206 1 91.38 654 LEU B C 1
ATOM 10985 O O . LEU B 1 654 ? 10.633 -48.75 -1.161 1 91.38 654 LEU B O 1
ATOM 10989 N N . ASN B 1 655 ? 9.586 -50.531 -0.236 1 91.69 655 ASN B N 1
ATOM 10990 C CA . ASN B 1 655 ? 10.273 -50.375 1.043 1 91.69 655 ASN B CA 1
ATOM 10991 C C . ASN B 1 655 ? 10.133 -48.938 1.579 1 91.69 655 ASN B C 1
ATOM 10993 O O . ASN B 1 655 ? 11.141 -48.312 1.894 1 91.69 655 ASN B O 1
ATOM 10997 N N . ALA B 1 656 ? 8.875 -48.469 1.597 1 94.44 656 ALA B N 1
ATOM 10998 C CA . ALA B 1 656 ? 8.594 -47.094 1.981 1 94.44 656 ALA B CA 1
ATOM 10999 C C . ALA B 1 656 ? 8.766 -46.875 3.484 1 94.44 656 ALA B C 1
ATOM 11001 O O . ALA B 1 656 ? 8.617 -47.812 4.262 1 94.44 656 ALA B O 1
ATOM 11002 N N . ASP B 1 657 ? 9.125 -45.688 3.85 1 94.75 657 ASP B N 1
ATOM 11003 C CA . ASP B 1 657 ? 9.289 -45.312 5.254 1 94.75 657 ASP B CA 1
ATOM 11004 C C . ASP B 1 657 ? 7.965 -44.875 5.863 1 94.75 657 ASP B C 1
ATOM 11006 O O . ASP B 1 657 ? 7.789 -44.906 7.082 1 94.75 657 ASP B O 1
ATOM 11010 N N . ALA B 1 658 ? 7.102 -44.375 5 1 95.5 658 ALA B N 1
ATOM 11011 C CA . ALA B 1 658 ? 5.859 -43.844 5.527 1 95.5 658 ALA B CA 1
ATOM 11012 C C . ALA B 1 658 ? 4.734 -43.938 4.5 1 95.5 658 ALA B C 1
ATOM 11014 O O . ALA B 1 658 ? 4.992 -44.094 3.305 1 95.5 658 ALA B O 1
ATOM 11015 N N . ILE B 1 659 ? 3.516 -43.844 5.016 1 94.5 659 ILE B N 1
ATOM 11016 C CA . ILE B 1 659 ? 2.307 -43.75 4.203 1 94.5 659 ILE B CA 1
ATOM 11017 C C . ILE B 1 659 ? 1.56 -42.469 4.551 1 94.5 659 ILE B C 1
ATOM 11019 O O . ILE B 1 659 ? 1.367 -42.156 5.727 1 94.5 659 ILE B O 1
ATOM 11023 N N . LEU B 1 660 ? 1.315 -41.688 3.555 1 93.56 660 LEU B N 1
ATOM 11024 C CA . LEU B 1 660 ? 0.418 -40.531 3.689 1 93.56 660 LEU B CA 1
ATOM 11025 C C . LEU B 1 660 ? -0.944 -40.844 3.076 1 93.56 660 LEU B C 1
ATOM 11027 O O . LEU B 1 660 ? -1.06 -41 1.859 1 93.56 660 LEU B O 1
ATOM 11031 N N . ALA B 1 661 ? -1.964 -40.844 3.938 1 90.88 661 ALA B N 1
ATOM 11032 C CA . ALA B 1 661 ? -3.305 -41.188 3.477 1 90.88 661 ALA B CA 1
ATOM 11033 C C . ALA B 1 661 ? -4.262 -40 3.641 1 90.88 661 ALA B C 1
ATOM 11035 O O . ALA B 1 661 ? -4.406 -39.469 4.738 1 90.88 661 ALA B O 1
ATOM 11036 N N . SER B 1 662 ? -4.77 -39.531 2.543 1 88.5 662 SER B N 1
ATOM 11037 C CA . SER B 1 662 ? -5.824 -38.5 2.59 1 88.5 662 SER B CA 1
ATOM 11038 C C . SER B 1 662 ? -7.207 -39.156 2.629 1 88.5 662 SER B C 1
ATOM 11040 O O . SER B 1 662 ? -7.465 -40.125 1.909 1 88.5 662 SER B O 1
ATOM 11042 N N . THR B 1 663 ? -8.023 -38.75 3.609 1 79.06 663 THR B N 1
ATOM 11043 C CA . THR B 1 663 ? -9.359 -39.344 3.727 1 79.06 663 THR B CA 1
ATOM 11044 C C . THR B 1 663 ? -10.398 -38.25 3.957 1 79.06 663 THR B C 1
ATOM 11046 O O . THR B 1 663 ? -10.109 -37.219 4.602 1 79.06 663 THR B O 1
ATOM 11049 N N . ILE B 1 664 ? -11.484 -38.031 3.211 1 62.97 664 ILE B N 1
ATOM 11050 C CA . ILE B 1 664 ? -12.555 -37.062 3.455 1 62.97 664 ILE B CA 1
ATOM 11051 C C . ILE B 1 664 ? -13.758 -37.781 4.066 1 62.97 664 ILE B C 1
ATOM 11053 O O . ILE B 1 664 ? -13.906 -39 3.912 1 62.97 664 ILE B O 1
ATOM 11057 N N . ILE B 1 665 ? -14.523 -36.969 4.973 1 51.59 665 ILE B N 1
ATOM 11058 C CA . ILE B 1 665 ? -15.695 -37.5 5.66 1 51.59 665 ILE B CA 1
ATOM 11059 C C . ILE B 1 665 ? -16.75 -37.906 4.637 1 51.59 665 ILE B C 1
ATOM 11061 O O . ILE B 1 665 ? -17.188 -37.094 3.816 1 51.59 665 ILE B O 1
ATOM 11065 N N . SER B 1 666 ? -16.812 -39.094 4.148 1 50.06 666 SER B N 1
ATOM 11066 C CA . SER B 1 666 ? -18.047 -39.531 3.523 1 50.06 666 SER B CA 1
ATOM 11067 C C . SER B 1 666 ? -19.094 -39.938 4.57 1 50.06 666 SER B C 1
ATOM 11069 O O . SER B 1 666 ? -18.781 -40 5.762 1 50.06 666 SER B O 1
ATOM 11071 N N . HIS B 1 667 ? -20.328 -40.188 4.098 1 49.97 667 HIS B N 1
ATOM 11072 C CA . HIS B 1 667 ? -21.406 -40.781 4.879 1 49.97 667 HIS B CA 1
ATOM 11073 C C . HIS B 1 667 ? -20.969 -42.062 5.586 1 49.97 667 HIS B C 1
ATOM 11075 O O . HIS B 1 667 ? -20.109 -42.781 5.09 1 49.97 667 HIS B O 1
ATOM 11081 N N . ASP B 1 668 ? -21.297 -42.312 7.008 1 53.09 668 ASP B N 1
ATOM 11082 C CA . ASP B 1 668 ? -21.234 -43.531 7.797 1 53.09 668 ASP B CA 1
ATOM 11083 C C . ASP B 1 668 ? -19.859 -43.719 8.398 1 53.09 668 ASP B C 1
ATOM 11085 O O . ASP B 1 668 ? -19.391 -44.875 8.547 1 53.09 668 ASP B O 1
ATOM 11089 N N . ASP B 1 669 ? -19 -42.625 8.578 1 62.47 669 ASP B N 1
ATOM 11090 C CA . ASP B 1 669 ? -17.75 -42.656 9.32 1 62.47 669 ASP B CA 1
ATOM 11091 C C . ASP B 1 669 ? -16.688 -43.469 8.578 1 62.47 669 ASP B C 1
ATOM 11093 O O . ASP B 1 669 ? -15.891 -44.156 9.203 1 62.47 669 ASP B O 1
ATOM 11097 N N . VAL B 1 670 ? -16.75 -43.562 7.332 1 68.12 670 VAL B N 1
ATOM 11098 C CA . VAL B 1 670 ? -15.883 -44.375 6.473 1 68.12 670 VAL B CA 1
ATOM 11099 C C . VAL B 1 670 ? -14.43 -43.938 6.641 1 68.12 670 VAL B C 1
ATOM 11101 O O . VAL B 1 670 ? -13.523 -44.781 6.566 1 68.12 670 VAL B O 1
ATOM 11104 N N . HIS B 1 671 ? -14.195 -42.75 6.988 1 75 671 HIS B N 1
ATOM 11105 C CA . HIS B 1 671 ? -12.82 -42.25 7.141 1 75 671 HIS B CA 1
ATOM 11106 C C . HIS B 1 671 ? -12.141 -42.906 8.336 1 75 671 HIS B C 1
ATOM 11108 O O . HIS B 1 671 ? -10.945 -43.219 8.281 1 75 671 HIS B O 1
ATOM 11114 N N . TYR B 1 672 ? -12.867 -43.188 9.273 1 79.19 672 TYR B N 1
ATOM 11115 C CA . TYR B 1 672 ? -12.32 -43.875 10.438 1 79.19 672 TYR B CA 1
ATOM 11116 C C . TYR B 1 672 ? -11.969 -45.344 10.109 1 79.19 672 TYR B C 1
ATOM 11118 O O . TYR B 1 672 ? -10.914 -45.844 10.516 1 79.19 672 TYR B O 1
ATOM 11126 N N . LYS B 1 673 ? -12.852 -45.906 9.383 1 81.12 673 LYS B N 1
ATOM 11127 C CA . LYS B 1 673 ? -12.648 -47.281 9 1 81.12 673 LYS B CA 1
ATOM 11128 C C . LYS B 1 673 ? -11.414 -47.469 8.117 1 81.12 673 LYS B C 1
ATOM 11130 O O . LYS B 1 673 ? -10.664 -48.406 8.258 1 81.12 673 LYS B O 1
ATOM 11135 N N . ASN B 1 674 ? -11.328 -46.531 7.246 1 86.38 674 ASN B N 1
ATOM 11136 C CA . ASN B 1 674 ? -10.18 -46.594 6.344 1 86.38 674 ASN B CA 1
ATOM 11137 C C . ASN B 1 674 ? -8.859 -46.469 7.102 1 86.38 674 ASN B C 1
ATOM 11139 O O . ASN B 1 674 ? -7.91 -47.219 6.82 1 86.38 674 ASN B O 1
ATOM 11143 N N . MET B 1 675 ? -8.781 -45.562 8.055 1 88.62 675 MET B N 1
ATOM 11144 C CA . MET B 1 675 ? -7.57 -45.406 8.859 1 88.62 675 MET B CA 1
ATOM 11145 C C . MET B 1 675 ? -7.262 -46.656 9.648 1 88.62 675 MET B C 1
ATOM 11147 O O . MET B 1 675 ? -6.121 -47.125 9.656 1 88.62 675 MET B O 1
ATOM 11151 N N . LYS B 1 676 ? -8.281 -47.125 10.219 1 89.62 676 LYS B N 1
ATOM 11152 C CA . LYS B 1 676 ? -8.109 -48.344 11 1 89.62 676 LYS B CA 1
ATOM 11153 C C . LYS B 1 676 ? -7.676 -49.5 10.109 1 89.62 676 LYS B C 1
ATOM 11155 O O . LYS B 1 676 ? -6.828 -50.312 10.508 1 89.62 676 LYS B O 1
ATOM 11160 N N . ASN B 1 677 ? -8.25 -49.594 8.984 1 91.06 677 ASN B N 1
ATOM 11161 C CA . ASN B 1 677 ? -7.91 -50.688 8.047 1 91.06 677 ASN B CA 1
ATOM 11162 C C . ASN B 1 677 ? -6.445 -50.594 7.625 1 91.06 677 ASN B C 1
ATOM 11164 O O . ASN B 1 677 ? -5.793 -51.625 7.457 1 91.06 677 ASN B O 1
ATOM 11168 N N . ILE B 1 678 ? -5.977 -49.438 7.426 1 92.31 678 ILE B N 1
ATOM 11169 C CA . ILE B 1 678 ? -4.574 -49.25 7.059 1 92.31 678 ILE B CA 1
ATOM 11170 C C . ILE B 1 678 ? -3.68 -49.781 8.172 1 92.31 678 ILE B C 1
ATOM 11172 O O . ILE B 1 678 ? -2.717 -50.5 7.918 1 92.31 678 ILE B O 1
ATOM 11176 N N . HIS B 1 679 ? -4.02 -49.375 9.344 1 92.69 679 HIS B N 1
ATOM 11177 C CA . HIS B 1 679 ? -3.271 -49.781 10.523 1 92.69 679 HIS B CA 1
ATOM 11178 C C . HIS B 1 679 ? -3.299 -51.312 10.68 1 92.69 679 HIS B C 1
ATOM 11180 O O . HIS B 1 679 ? -2.254 -51.938 10.867 1 92.69 679 HIS B O 1
ATOM 11186 N N . ASP B 1 680 ? -4.457 -51.844 10.547 1 93.19 680 ASP B N 1
ATOM 11187 C CA . ASP B 1 680 ? -4.633 -53.281 10.742 1 93.19 680 ASP B CA 1
ATOM 11188 C C . ASP B 1 680 ? -3.902 -54.094 9.664 1 93.19 680 ASP B C 1
ATOM 11190 O O . ASP B 1 680 ? -3.285 -55.125 9.961 1 93.19 680 ASP B O 1
ATOM 11194 N N . LEU B 1 681 ? -4.055 -53.594 8.523 1 93.06 681 LEU B N 1
ATOM 11195 C CA . LEU B 1 681 ? -3.389 -54.281 7.426 1 93.06 681 LEU B CA 1
ATOM 11196 C C . LEU B 1 681 ? -1.872 -54.219 7.586 1 93.06 681 LEU B C 1
ATOM 11198 O O . LEU B 1 681 ? -1.169 -55.188 7.262 1 93.06 681 LEU B O 1
ATOM 11202 N N . ALA B 1 682 ? -1.347 -53.156 8.062 1 93.12 682 ALA B N 1
ATOM 11203 C CA . ALA B 1 682 ? 0.088 -53 8.289 1 93.12 682 ALA B CA 1
ATOM 11204 C C . ALA B 1 682 ? 0.567 -53.969 9.383 1 93.12 682 ALA B C 1
ATOM 11206 O O . ALA B 1 682 ? 1.673 -54.5 9.297 1 93.12 682 ALA B O 1
ATOM 11207 N N . ILE B 1 683 ? -0.235 -54.125 10.344 1 92.38 683 ILE B N 1
ATOM 11208 C CA . ILE B 1 683 ? 0.08 -55.094 11.414 1 92.38 683 ILE B CA 1
ATOM 11209 C C . ILE B 1 683 ? 0.08 -56.5 10.852 1 92.38 683 ILE B C 1
ATOM 11211 O O . ILE B 1 683 ? 1.002 -57.281 11.117 1 92.38 683 ILE B O 1
ATOM 11215 N N . GLU B 1 684 ? -0.963 -56.781 10.133 1 93.12 684 GLU B N 1
ATOM 11216 C CA . GLU B 1 684 ? -1.116 -58.125 9.547 1 93.12 684 GLU B CA 1
ATOM 11217 C C . GLU B 1 684 ? 0.07 -58.469 8.656 1 93.12 684 GLU B C 1
ATOM 11219 O O . GLU B 1 684 ? 0.523 -59.625 8.648 1 93.12 684 GLU B O 1
ATOM 11224 N N . LYS B 1 685 ? 0.501 -57.531 8.008 1 93.12 685 LYS B N 1
ATOM 11225 C CA . LYS B 1 685 ? 1.597 -57.75 7.066 1 93.12 685 LYS B CA 1
ATOM 11226 C C . LYS B 1 685 ? 2.949 -57.594 7.758 1 93.12 685 LYS B C 1
ATOM 11228 O O . LYS B 1 685 ? 3.996 -57.812 7.137 1 93.12 685 LYS B O 1
ATOM 11233 N N . GLY B 1 686 ? 2.982 -57.219 8.992 1 89.56 686 GLY B N 1
ATOM 11234 C CA . GLY B 1 686 ? 4.172 -57.188 9.828 1 89.56 686 GLY B CA 1
ATOM 11235 C C . GLY B 1 686 ? 5.055 -56 9.586 1 89.56 686 GLY B C 1
ATOM 11236 O O . GLY B 1 686 ? 6.27 -56.062 9.781 1 89.56 686 GLY B O 1
ATOM 11237 N N . ILE B 1 687 ? 4.539 -54.938 9.148 1 91.31 687 ILE B N 1
ATOM 11238 C CA . ILE B 1 687 ? 5.398 -53.812 8.805 1 91.31 687 ILE B CA 1
ATOM 11239 C C . ILE B 1 687 ? 4.988 -52.594 9.617 1 91.31 687 ILE B C 1
ATOM 11241 O O . ILE B 1 687 ? 5.551 -51.5 9.445 1 91.31 687 ILE B O 1
ATOM 11245 N N . ARG B 1 688 ? 4.07 -52.688 10.508 1 92.31 688 ARG B N 1
ATOM 11246 C CA . ARG B 1 688 ? 3.502 -51.531 11.211 1 92.31 688 ARG B CA 1
ATOM 11247 C C . ARG B 1 688 ? 4.57 -50.812 12 1 92.31 688 ARG B C 1
ATOM 11249 O O . ARG B 1 688 ? 4.566 -49.562 12.062 1 92.31 688 ARG B O 1
ATOM 11256 N N . ASP B 1 689 ? 5.465 -51.562 12.547 1 88.44 689 ASP B N 1
ATOM 11257 C CA . ASP B 1 689 ? 6.473 -51 13.438 1 88.44 689 ASP B CA 1
ATOM 11258 C C . ASP B 1 689 ? 7.531 -50.219 12.641 1 88.44 689 ASP B C 1
ATOM 11260 O O . ASP B 1 689 ? 8.242 -49.406 13.203 1 88.44 689 ASP B O 1
ATOM 11264 N N . LYS B 1 690 ? 7.566 -50.5 11.398 1 89.12 690 LYS B N 1
ATOM 11265 C CA . LYS B 1 690 ? 8.594 -49.875 10.578 1 89.12 690 LYS B CA 1
ATOM 11266 C C . LYS B 1 690 ? 8.008 -48.75 9.711 1 89.12 690 LYS B C 1
ATOM 11268 O O . LYS B 1 690 ? 8.734 -48.031 9.031 1 89.12 690 LYS B O 1
ATOM 11273 N N . LEU B 1 691 ? 6.809 -48.656 9.828 1 92.06 691 LEU B N 1
ATOM 11274 C CA . LEU B 1 691 ? 6.117 -47.781 8.891 1 92.06 691 LEU B CA 1
ATOM 11275 C C . LEU B 1 691 ? 5.438 -46.625 9.633 1 92.06 691 LEU B C 1
ATOM 11277 O O . LEU B 1 691 ? 4.688 -46.844 10.586 1 92.06 691 LEU B O 1
ATOM 11281 N N . VAL B 1 692 ? 5.754 -45.344 9.258 1 94.69 692 VAL B N 1
ATOM 11282 C CA . VAL B 1 692 ? 5.012 -44.188 9.75 1 94.69 692 VAL B CA 1
ATOM 11283 C C . VAL B 1 692 ? 3.742 -44 8.922 1 94.69 692 VAL B C 1
ATOM 11285 O O . VAL B 1 692 ? 3.793 -44 7.688 1 94.69 692 VAL B O 1
ATOM 11288 N N . ILE B 1 693 ? 2.615 -43.938 9.609 1 95.19 693 ILE B N 1
ATOM 11289 C CA . ILE B 1 693 ? 1.354 -43.75 8.898 1 95.19 693 ILE B CA 1
ATOM 11290 C C . ILE B 1 693 ? 0.701 -42.438 9.336 1 95.19 693 ILE B C 1
ATOM 11292 O O . ILE B 1 693 ? 0.39 -42.25 10.516 1 95.19 693 ILE B O 1
ATOM 11296 N N . LEU B 1 694 ? 0.58 -41.5 8.406 1 93.94 694 LEU B N 1
ATOM 11297 C CA . LEU B 1 694 ? -0.094 -40.219 8.641 1 93.94 694 LEU B CA 1
ATOM 11298 C C . LEU B 1 694 ? -1.382 -40.125 7.828 1 93.94 694 LEU B C 1
ATOM 11300 O O . LEU B 1 694 ? -1.452 -40.656 6.707 1 93.94 694 LEU B O 1
ATOM 11304 N N . ALA B 1 695 ? -2.371 -39.5 8.438 1 90.25 695 ALA B N 1
ATOM 11305 C CA . ALA B 1 695 ? -3.639 -39.312 7.742 1 90.25 695 ALA B CA 1
ATOM 11306 C C . ALA B 1 695 ? -4.008 -37.812 7.719 1 90.25 695 ALA B C 1
ATOM 11308 O O . ALA B 1 695 ? -3.658 -37.062 8.633 1 90.25 695 ALA B O 1
ATOM 11309 N N . GLY B 1 696 ? -4.543 -37.375 6.688 1 85.88 696 GLY B N 1
ATOM 11310 C CA . GLY B 1 696 ? -4.992 -36 6.566 1 85.88 696 GLY B CA 1
ATOM 11311 C C . GLY B 1 696 ? -6.371 -35.875 5.941 1 85.88 696 GLY B C 1
ATOM 11312 O O . GLY B 1 696 ? -6.871 -36.844 5.336 1 85.88 696 GLY B O 1
ATOM 11313 N N . GLY B 1 697 ? -7.012 -34.812 6.125 1 75.5 697 GLY B N 1
ATOM 11314 C CA . GLY B 1 697 ? -8.328 -34.469 5.602 1 75.5 697 GLY B CA 1
ATOM 11315 C C . GLY B 1 697 ? -9 -33.344 6.348 1 75.5 697 GLY B C 1
ATOM 11316 O O . GLY B 1 697 ? -8.586 -33 7.453 1 75.5 697 GLY B O 1
ATOM 11317 N N . THR B 1 698 ? -10.055 -32.781 5.766 1 66.69 698 THR B N 1
ATOM 11318 C CA . THR B 1 698 ? -10.727 -31.609 6.316 1 66.69 698 THR B CA 1
ATOM 11319 C C . THR B 1 698 ? -11.312 -31.906 7.691 1 66.69 698 THR B C 1
ATOM 11321 O O . THR B 1 698 ? -11.461 -31.016 8.523 1 66.69 698 THR B O 1
ATOM 11324 N N . GLN B 1 699 ? -11.625 -33.156 7.898 1 63.81 699 GLN B N 1
ATOM 11325 C CA . GLN B 1 699 ? -12.273 -33.5 9.164 1 63.81 699 GLN B CA 1
ATOM 11326 C C . GLN B 1 699 ? -11.359 -34.375 10.023 1 63.81 699 GLN B C 1
ATOM 11328 O O . GLN B 1 699 ? -11.781 -34.875 11.055 1 63.81 699 GLN B O 1
ATOM 11333 N N . VAL B 1 700 ? -10.203 -34.594 9.57 1 77.25 700 VAL B N 1
ATOM 11334 C CA . VAL B 1 700 ? -9.242 -35.375 10.344 1 77.25 700 VAL B CA 1
ATOM 11335 C C . VAL B 1 700 ? -8.562 -34.5 11.383 1 77.25 700 VAL B C 1
ATOM 11337 O O . VAL B 1 700 ? -8.07 -33.406 11.055 1 77.25 700 VAL B O 1
ATOM 11340 N N . THR B 1 701 ? -8.688 -34.844 12.648 1 75.25 701 THR B N 1
ATOM 11341 C CA . THR B 1 701 ? -7.949 -34.188 13.734 1 75.25 701 THR B CA 1
ATOM 11342 C C . THR B 1 701 ? -6.848 -35.094 14.266 1 75.25 701 THR B C 1
ATOM 11344 O O . THR B 1 701 ? -6.902 -36.312 14.078 1 75.25 701 THR B O 1
ATOM 11347 N N . PRO B 1 702 ? -5.805 -34.531 14.836 1 79.62 702 PRO B N 1
ATOM 11348 C CA . PRO B 1 702 ? -4.738 -35.344 15.414 1 79.62 702 PRO B CA 1
ATOM 11349 C C . PRO B 1 702 ? -5.27 -36.406 16.391 1 79.62 702 PRO B C 1
ATOM 11351 O O . PRO B 1 702 ? -4.789 -37.531 16.391 1 79.62 702 PRO B O 1
ATOM 11354 N N . GLU B 1 703 ? -6.273 -36.031 17.078 1 77.69 703 GLU B N 1
ATOM 11355 C CA . GLU B 1 703 ? -6.828 -36.938 18.062 1 77.69 703 GLU B CA 1
ATOM 11356 C C . GLU B 1 703 ? -7.523 -38.125 17.406 1 77.69 703 GLU B C 1
ATOM 11358 O O . GLU B 1 703 ? -7.309 -39.281 17.797 1 77.69 703 GLU B O 1
ATOM 11363 N N . ILE B 1 704 ? -8.312 -37.812 16.453 1 79.44 704 ILE B N 1
ATOM 11364 C CA . ILE B 1 704 ? -9.062 -38.844 15.75 1 79.44 704 ILE B CA 1
ATOM 11365 C C . ILE B 1 704 ? -8.102 -39.781 15.031 1 79.44 704 ILE B C 1
ATOM 11367 O O . ILE B 1 704 ? -8.305 -41 15.008 1 79.44 704 ILE B O 1
ATOM 11371 N N . ALA B 1 705 ? -7.125 -39.25 14.445 1 88.25 705 ALA B N 1
ATOM 11372 C CA . ALA B 1 705 ? -6.137 -40.062 13.719 1 88.25 705 ALA B CA 1
ATOM 11373 C C . ALA B 1 705 ? -5.402 -41 14.648 1 88.25 705 ALA B C 1
ATOM 11375 O O . ALA B 1 705 ? -5.27 -42.188 14.352 1 88.25 705 ALA B O 1
ATOM 11376 N N . GLU B 1 706 ? -5.016 -40.5 15.75 1 87.62 706 GLU B N 1
ATOM 11377 C CA . GLU B 1 706 ? -4.289 -41.312 16.703 1 87.62 706 GLU B CA 1
ATOM 11378 C C . GLU B 1 706 ? -5.172 -42.438 17.266 1 87.62 706 GLU B C 1
ATOM 11380 O O . GLU B 1 706 ? -4.711 -43.562 17.453 1 87.62 706 GLU B O 1
ATOM 11385 N N . LYS B 1 707 ? -6.391 -42.062 17.484 1 86.69 707 LYS B N 1
ATOM 11386 C CA . LYS B 1 707 ? -7.348 -43.062 18 1 86.69 707 LYS B CA 1
ATOM 11387 C C . LYS B 1 707 ? -7.555 -44.188 17.016 1 86.69 707 LYS B C 1
ATOM 11389 O O . LYS B 1 707 ? -7.82 -45.344 17.422 1 86.69 707 LYS B O 1
ATOM 11394 N N . ASN B 1 708 ? -7.367 -43.938 15.805 1 88.88 708 ASN B N 1
ATOM 11395 C CA . ASN B 1 708 ? -7.605 -44.938 14.789 1 88.88 708 ASN B CA 1
ATOM 11396 C C . ASN B 1 708 ? -6.297 -45.531 14.266 1 88.88 708 ASN B C 1
ATOM 11398 O O . ASN B 1 708 ? -6.242 -46.031 13.141 1 88.88 708 ASN B O 1
ATOM 11402 N N . GLY B 1 709 ? -5.27 -45.312 14.984 1 89.12 709 GLY B N 1
ATOM 11403 C CA . GLY B 1 709 ? -4.047 -46.062 14.734 1 89.12 709 GLY B CA 1
ATOM 11404 C C . GLY B 1 709 ? -3.043 -45.312 13.891 1 89.12 709 GLY B C 1
ATOM 11405 O O . GLY B 1 709 ? -1.979 -45.844 13.562 1 89.12 709 GLY B O 1
ATOM 11406 N N . MET B 1 710 ? -3.334 -44.125 13.547 1 91.56 710 MET B N 1
ATOM 11407 C CA . MET B 1 710 ? -2.381 -43.344 12.797 1 91.56 710 MET B CA 1
ATOM 11408 C C . MET B 1 710 ? -1.327 -42.719 13.719 1 91.56 710 MET B C 1
ATOM 11410 O O . MET B 1 710 ? -1.553 -42.594 14.93 1 91.56 710 MET B O 1
ATOM 11414 N N . ASP B 1 711 ? -0.198 -42.469 13.203 1 92.56 711 ASP B N 1
ATOM 11415 C CA . ASP B 1 711 ? 0.851 -41.844 14.008 1 92.56 711 ASP B CA 1
ATOM 11416 C C . ASP B 1 711 ? 0.586 -40.375 14.188 1 92.56 711 ASP B C 1
ATOM 11418 O O . ASP B 1 711 ? 1.013 -39.781 15.188 1 92.56 711 ASP B O 1
ATOM 11422 N N . ALA B 1 712 ? 0.038 -39.719 13.25 1 89.94 712 ALA B N 1
ATOM 11423 C CA . ALA B 1 712 ? -0.386 -38.312 13.328 1 89.94 712 ALA B CA 1
ATOM 11424 C C . ALA B 1 712 ? -1.491 -38.031 12.32 1 89.94 712 ALA B C 1
ATOM 11426 O O . ALA B 1 712 ? -1.65 -38.75 11.336 1 89.94 712 ALA B O 1
ATOM 11427 N N . GLY B 1 713 ? -2.232 -37.031 12.641 1 88.56 713 GLY B N 1
ATOM 11428 C CA . GLY B 1 713 ? -3.295 -36.594 11.758 1 88.56 713 GLY B CA 1
ATOM 11429 C C . GLY B 1 713 ? -3.258 -35.094 11.516 1 88.56 713 GLY B C 1
ATOM 11430 O O . GLY B 1 713 ? -2.775 -34.312 12.352 1 88.56 713 GLY B O 1
ATOM 11431 N N . PHE B 1 714 ? -3.641 -34.75 10.344 1 86.31 714 PHE B N 1
ATOM 11432 C CA . PHE B 1 714 ? -3.582 -33.344 9.961 1 86.31 714 PHE B CA 1
ATOM 11433 C C . PHE B 1 714 ? -4.887 -32.906 9.305 1 86.31 714 PHE B C 1
ATOM 11435 O O . PHE B 1 714 ? -5.48 -33.656 8.531 1 86.31 714 PHE B O 1
ATOM 11442 N N . GLY B 1 715 ? -5.293 -31.766 9.766 1 74.12 715 GLY B N 1
ATOM 11443 C CA . GLY B 1 715 ? -6.523 -31.219 9.219 1 74.12 715 GLY B CA 1
ATOM 11444 C C . GLY B 1 715 ? -6.305 -30 8.344 1 74.12 715 GLY B C 1
ATOM 11445 O O . GLY B 1 715 ? -5.246 -29.859 7.727 1 74.12 715 GLY B O 1
ATOM 11446 N N . ARG B 1 716 ? -7.305 -29.188 8.352 1 65.5 716 ARG B N 1
ATOM 11447 C CA . ARG B 1 716 ? -7.289 -27.984 7.531 1 65.5 716 ARG B CA 1
ATOM 11448 C C . ARG B 1 716 ? -6.156 -27.047 7.953 1 65.5 716 ARG B C 1
ATOM 11450 O O . ARG B 1 716 ? -5.871 -26.906 9.141 1 65.5 716 ARG B O 1
ATOM 11457 N N . GLY B 1 717 ? -5.52 -26.469 6.98 1 66 717 GLY B N 1
ATOM 11458 C CA . GLY B 1 717 ? -4.5 -25.469 7.254 1 66 717 GLY B CA 1
ATOM 11459 C C . GLY B 1 717 ? -3.107 -26.062 7.395 1 66 717 GLY B C 1
ATOM 11460 O O . GLY B 1 717 ? -2.137 -25.328 7.609 1 66 717 GLY B O 1
ATOM 11461 N N . THR B 1 718 ? -3.021 -27.438 7.148 1 77 718 THR B N 1
ATOM 11462 C CA . THR B 1 718 ? -1.737 -28.109 7.266 1 77 718 THR B CA 1
ATOM 11463 C C . THR B 1 718 ? -0.826 -27.75 6.094 1 77 718 THR B C 1
ATOM 11465 O O . THR B 1 718 ? -1.284 -27.641 4.957 1 77 718 THR B O 1
ATOM 11468 N N . LYS B 1 719 ? 0.434 -27.453 6.512 1 81.56 719 LYS B N 1
ATOM 11469 C CA . LYS B 1 719 ? 1.442 -27.188 5.492 1 81.56 719 LYS B CA 1
ATOM 11470 C C . LYS B 1 719 ? 2.467 -28.312 5.422 1 81.56 719 LYS B C 1
ATOM 11472 O O . LYS B 1 719 ? 2.494 -29.188 6.293 1 81.56 719 LYS B O 1
ATOM 11477 N N . GLY B 1 720 ? 3.199 -28.312 4.34 1 85.5 720 GLY B N 1
ATOM 11478 C CA . GLY B 1 720 ? 4.203 -29.344 4.125 1 85.5 720 GLY B CA 1
ATOM 11479 C C . GLY B 1 720 ? 5.16 -29.5 5.289 1 85.5 720 GLY B C 1
ATOM 11480 O O . GLY B 1 720 ? 5.52 -30.625 5.66 1 85.5 720 GLY B O 1
ATOM 11481 N N . ILE B 1 721 ? 5.512 -28.406 5.898 1 87 721 ILE B N 1
ATOM 11482 C CA . ILE B 1 721 ? 6.504 -28.438 6.965 1 87 721 ILE B CA 1
ATOM 11483 C C . ILE B 1 721 ? 5.949 -29.203 8.172 1 87 721 ILE B C 1
ATOM 11485 O O . ILE B 1 721 ? 6.699 -29.859 8.898 1 87 721 ILE B O 1
ATOM 11489 N N . HIS B 1 722 ? 4.68 -29.078 8.344 1 88.31 722 HIS B N 1
ATOM 11490 C CA . HIS B 1 722 ? 4.051 -29.797 9.453 1 88.31 722 HIS B CA 1
ATOM 11491 C C . HIS B 1 722 ? 4.145 -31.297 9.266 1 88.31 722 HIS B C 1
ATOM 11493 O O . HIS B 1 722 ? 4.496 -32.031 10.195 1 88.31 722 HIS B O 1
ATOM 11499 N N . VAL B 1 723 ? 3.809 -31.703 8.117 1 91.31 723 VAL B N 1
ATOM 11500 C CA . VAL B 1 723 ? 3.816 -33.125 7.805 1 91.31 723 VAL B CA 1
ATOM 11501 C C . VAL B 1 723 ? 5.25 -33.656 7.816 1 91.31 723 VAL B C 1
ATOM 11503 O O . VAL B 1 723 ? 5.523 -34.719 8.359 1 91.31 723 VAL B O 1
ATOM 11506 N N . ALA B 1 724 ? 6.098 -32.844 7.211 1 92.94 724 ALA B N 1
ATOM 11507 C CA . ALA B 1 724 ? 7.504 -33.25 7.188 1 92.94 724 ALA B CA 1
ATOM 11508 C C . ALA B 1 724 ? 8.055 -33.406 8.602 1 92.94 724 ALA B C 1
ATOM 11510 O O . ALA B 1 724 ? 8.805 -34.344 8.883 1 92.94 724 ALA B O 1
ATOM 11511 N N . THR B 1 725 ? 7.723 -32.469 9.406 1 92.62 725 THR B N 1
ATOM 11512 C CA . THR B 1 725 ? 8.148 -32.531 10.805 1 92.62 725 THR B CA 1
ATOM 11513 C C . THR B 1 725 ? 7.645 -33.812 11.469 1 92.62 725 THR B C 1
ATOM 11515 O O . THR B 1 725 ? 8.406 -34.5 12.148 1 92.62 725 THR B O 1
ATOM 11518 N N . ALA B 1 726 ? 6.383 -34.094 11.289 1 91.81 726 ALA B N 1
ATOM 11519 C CA . ALA B 1 726 ? 5.785 -35.281 11.875 1 91.81 726 ALA B CA 1
ATOM 11520 C C . ALA B 1 726 ? 6.465 -36.531 11.344 1 91.81 726 ALA B C 1
ATOM 11522 O O . ALA B 1 726 ? 6.699 -37.5 12.094 1 91.81 726 ALA B O 1
ATOM 11523 N N . LEU B 1 727 ? 6.719 -36.531 10.07 1 94.31 727 LEU B N 1
ATOM 11524 C CA . LEU B 1 727 ? 7.371 -37.688 9.438 1 94.31 727 LEU B CA 1
ATOM 11525 C C . LEU B 1 727 ? 8.734 -37.938 10.062 1 94.31 727 LEU B C 1
ATOM 11527 O O . LEU B 1 727 ? 9.07 -39.094 10.398 1 94.31 727 LEU B O 1
ATOM 11531 N N . VAL B 1 728 ? 9.492 -36.875 10.203 1 93.88 728 VAL B N 1
ATOM 11532 C CA . VAL B 1 728 ? 10.844 -37 10.734 1 93.88 728 VAL B CA 1
ATOM 11533 C C . VAL B 1 728 ? 10.797 -37.438 12.195 1 93.88 728 VAL B C 1
ATOM 11535 O O . VAL B 1 728 ? 11.516 -38.344 12.602 1 93.88 728 VAL B O 1
ATOM 11538 N N . LYS B 1 729 ? 9.992 -36.844 12.922 1 92.12 729 LYS B N 1
ATOM 11539 C CA . LYS B 1 729 ? 9.906 -37.125 14.344 1 92.12 729 LYS B CA 1
ATOM 11540 C C . LYS B 1 729 ? 9.414 -38.562 14.586 1 92.12 729 LYS B C 1
ATOM 11542 O O . LYS B 1 729 ? 9.945 -39.25 15.438 1 92.12 729 LYS B O 1
ATOM 11547 N N . GLU B 1 730 ? 8.367 -38.938 13.867 1 92.44 730 GLU B N 1
ATOM 11548 C CA . GLU B 1 730 ? 7.801 -40.25 14.047 1 92.44 730 GLU B CA 1
ATOM 11549 C C . GLU B 1 730 ? 8.773 -41.344 13.602 1 92.44 730 GLU B C 1
ATOM 11551 O O . GLU B 1 730 ? 8.828 -42.438 14.195 1 92.44 730 GLU B O 1
ATOM 11556 N N . ARG B 1 731 ? 9.43 -41.031 12.539 1 93 731 ARG B N 1
ATOM 11557 C CA . ARG B 1 731 ? 10.438 -42 12.102 1 93 731 ARG B CA 1
ATOM 11558 C C . ARG B 1 731 ? 11.523 -42.156 13.156 1 93 731 ARG B C 1
ATOM 11560 O O . ARG B 1 731 ? 11.992 -43.281 13.398 1 93 731 ARG B O 1
ATOM 11567 N N . ARG B 1 732 ? 11.984 -41.062 13.719 1 90.38 732 ARG B N 1
ATOM 11568 C CA . ARG B 1 732 ? 12.992 -41.094 14.773 1 90.38 732 ARG B CA 1
ATOM 11569 C C . ARG B 1 732 ? 12.508 -41.938 15.953 1 90.38 732 ARG B C 1
ATOM 11571 O O . ARG B 1 732 ? 13.289 -42.688 16.547 1 90.38 732 ARG B O 1
ATOM 11578 N N . LYS B 1 733 ? 11.305 -41.719 16.297 1 86.81 733 LYS B N 1
ATOM 11579 C CA . LYS B 1 733 ? 10.719 -42.469 17.406 1 86.81 733 LYS B CA 1
ATOM 11580 C C . LYS B 1 733 ? 10.727 -43.969 17.109 1 86.81 733 LYS B C 1
ATOM 11582 O O . LYS B 1 733 ? 10.969 -44.781 18.016 1 86.81 733 LYS B O 1
ATOM 11587 N N . LYS B 1 734 ? 10.43 -44.312 15.898 1 86.94 734 LYS B N 1
ATOM 11588 C CA . LYS B 1 734 ? 10.352 -45.719 15.508 1 86.94 734 LYS B CA 1
ATOM 11589 C C . LYS B 1 734 ? 11.734 -46.375 15.453 1 86.94 734 LYS B C 1
ATOM 11591 O O . LYS B 1 734 ? 11.906 -47.531 15.789 1 86.94 734 LYS B O 1
ATOM 11596 N N . ASN B 1 735 ? 12.688 -45.562 15.047 1 85.44 735 ASN B N 1
ATOM 11597 C CA . ASN B 1 735 ? 14.055 -46.094 15 1 85.44 735 ASN B CA 1
ATOM 11598 C C . ASN B 1 735 ? 14.633 -46.25 16.406 1 85.44 735 ASN B C 1
ATOM 11600 O O . ASN B 1 735 ? 15.516 -47.094 16.609 1 85.44 735 ASN B O 1
ATOM 11604 N N . GLU B 1 736 ? 14.234 -45.469 17.297 1 79.69 736 GLU B N 1
ATOM 11605 C CA . GLU B 1 736 ? 14.695 -45.594 18.672 1 79.69 736 GLU B CA 1
ATOM 11606 C C . GLU B 1 736 ? 14.086 -46.812 19.359 1 79.69 736 GLU B C 1
ATOM 11608 O O . GLU B 1 736 ? 14.719 -47.469 20.203 1 79.69 736 GLU B O 1
ATOM 11613 N N . ASN B 1 737 ? 12.93 -47.188 19.062 1 70.56 737 ASN B N 1
ATOM 11614 C CA . ASN B 1 737 ? 12.312 -48.406 19.625 1 70.56 737 ASN B CA 1
ATOM 11615 C C . ASN B 1 737 ? 12.836 -49.656 18.938 1 70.56 737 ASN B C 1
ATOM 11617 O O . ASN B 1 737 ? 12.75 -50.75 19.5 1 70.56 737 ASN B O 1
#